Protein AF-A0A7S2Q5Z9-F1 (afdb_monomer_lite)

Radius of gyration: 39.36 Å; chains: 1; bounding box: 92×132×106 Å

Secondary structure (DSSP, 8-state):
-TT----PPPS-----S-TT--S--S---HHHHHHHHHHHS-TTHHHHHHHHHHHHB-TTT--B-HHHHHHHHHHHSSS-HHHHHHHHHHHH-B-----SPPPSSPPPHHHHHHHHHHHHHHHTT--GGGSPPPTTTTTTSSEEEEEEEEETTTEEEEEEEEEE--SGGGB-SSTT-PPPEEEEEEPPPEEPPGGGTTS----TT--EEPPEEEEEEEEEEEEESSTT-TTEEEEEEEEEEEEE-TTS-S-GGG--EEEEEEEE-TTS-EEEPBBPPPP----------SSB-EE--SEEEPTTT--EEEPTT-SS-EEETTTTEEE--HHHHEEEBPTTEEPPHHHHS--TTS-PPP-EEEHHHHHHHHHHHHHHTT----HHHHHHHHHHHH-TT-PPPEEEEEEEEE--TT-------SSHHHHHHHHHHTT--EEE-HHHHHHHHHHHHHHTTT---BTPPPPP--------THHHHHHHHHHS-TT-------SSSEEETTTTT---SSTTS-EEEEEEEEPBTT--EEEEEEEE-TTSEEE---B--BPPTTSHHHHHHTEEEHHHHHHHHHH-HHHHHHHHHTTTTTS---SSS-TTPPPPPEEEE---S-SHHHHHHHHHHH---EEEEEEEEE--SSS---EEEEEEPPPGGG--SS-EEEEEEPB---TTS---TT----------EEEEEEEEE--SS-TTSPPPTT--HHHHHHHHHHHTEEEEEEEEEEEESPPP---TTSTTS-TT--S----EEEEEEEEETT--TT-S-PPTTB-GGGBBB-TTSSBPPSEEPPPP-SSS-EEEEEEEEEEE-HHHHHHHT----S---HHHHHHHHHHHHHHHSS---EEEEEESSPPTTSTTSTT---EETTS-HHHHHHHHHHHHHHHHHHHHHHHHHHHHHHHHHHHH-TTS----THHHHHHHHHHHHHHHHHHHHHHHTTSS---------HHHHHHHHH-

Foldseek 3Di:
DLQDDDDDDDDDDDDPDDPAQPRKDPFAALVNQLVSCPVPDPPVVSVVSNVLQVVQADPVVNGGTPLLVQLVCLLQDDDALLVSLLSNCQRRFHDDQDDPADFPDHQDPVLVVSVVVVVVVVCVVPVPVPADDDPVLQLQAFKKKWKWFQDLPPGTDTAWMWTHRFQQNQEDQDQPDFDKDKTWTWGDWDFDDPVVPPDDPDDPRPGTGIDTFWIWIKGKHWYAPDPVALQWFKIKIFTFKTATDCVVDVDLQLGQMKMAMWGADPVSHIDFFFFDDDDDPPDDDDADDDRGDIQHGQFDADPPPRDTHGDPPCPFAGQDPVVRIGGHDRVRRMTMGDHGDGTDPSRRDDPPPDDDDRWKGFLLSLLLSQVSLCVLLVHPDFSLRSSQVSLCLQFSQNARKDWPWKKKKFDDPPDPPDDDDPDPVSVVVVCVVVVIDMDTPRVLQRVQQSVCSVQVSSASKHLDDRRDDDDDDDDDPPPVVVPVCLQPPPPDDLPPPDDPQKDFCVSSVHDDPQAQGKIKIKIWMAAGQNRDIDIDIWIAHNHRITGSDMGHSYDDCVDPSNVSRRMDTSSSSSSSCVVDCSNSVSSVVSHPPPPPDPDDDCPDQDDWDKDKDDDDDDPPVVVVVVVCVQFLQKKKKKWKWFDDPPDQTATQFMWIDPTQNPAAQDKDKDWTWGDADDPLDDDDPNNDPDVDDRGKTWIKIKHKFAQQDDPPPDDDPDDDLVRLLVVLQSNQKMKMKMWGFKMADTDQRDDPPPPPPDPDDPDRKTFMKMFMWMFRQLDAQPDPFDFPQAAGNRTGADPVRHGDGPDMFGGAIHRIGTGRHIDMDMDGRSVLVCQLRGDDDDDDDPVVVVVVVSVSSVSSNDADDFIQIFTDPDDPPDQGRVLVQTDTPNQDQLSVLVSVLSSLVSSLVVLVVVLVVLVVVVVVVVVVCPVPDDDPPPVSVVVSVVSVSSSVVSVVSSVVSVDDDGDDDDDDDPSVVVSVVVD

Sequence (983 aa):
RLAGVGEVAPPAVGRLCPPGASGEPPMLDATAFNSNIRNSLDESWGLLGFELYQAFRSPAEKRMSMCELFAALICGSRGTAGDKAEALFRIYATYMPPHGANHVLPVSHGAATVLDRLERGNAKAGSTLQQAPMPEEVKGMALYFRIFVMRPQVGKDLIGEVFVPSLAPLTQASLGQAKLDSYPIWAPKEELPPTFRSMRSVGHSGRMVRRLKGEVIMAIAWSPARGDEPGVGQLAITLDRICFDGKYFDSVSTLNPMVTVVTHDRNGDEEQIPRWHQPRMRGTGGGAVSGFIEFPETMWRDVVLGHLHARPGAVAHGWHEDERAWVWDRAVGQQYSADDFTMRREVCEIAKDTNAAPNAISLKACRVLAEGVLQRALHCVTSRQAALLADQAFSRAGAVPGILDAALVQRDPASAELGYFGDLGQLQRDAAAKGIPCVDVRHQLVVAHEHFVAQGRGSINLFAQAPRFEDSGAPSQSALSSFVTSCTGPGLAPHWEHAGGEMSLSALQIKDPCPGKRKVLWIRFVRAGDGQRRNAVYNVDENGAFPLERLVLDMESDMIAGKTHMWLTKEEFVNCVLASPLLSESLRQTTVYDMHIPDGDLSHSPPILLDVAVADPTQEQADDDLMDMVNVRQTVVFEVYDHSHNTQTPYLGECFLPPFDQLAPTPKTFALELRGVTDRSRPDKFHKPENVDIVGNLFIEASWLFPLLDDEEGEPDNASLQERAVKEALKHTGTLKLSILRAEGLRAGDTLRDSIRDEISSAARSDPFVCVYVRNEAFHDSSKARPSGIGKGGWRVDATGQHSVVHKTPIGQGRDPVWNDAFKLELQTGGFEKRSKQRRGLHITRSAVAKHRNQALLDMVREHGELHVSFGGEPAGHPGERHRVSVYMSDSIFVFREKLKEACLDEARLEKAALQQREASLSRRSRFNDRGERIDEASGDDETMAMRTRLAQYEALAQSLSHRYIVMVFVPSKDLRDLHRAG

pLDDT: mean 72.23, std 18.79, range [23.23, 97.31]

Organism: NCBI:txid1333877

Structure (mmCIF, N/CA/C/O backbone):
data_AF-A0A7S2Q5Z9-F1
#
_entry.id   AF-A0A7S2Q5Z9-F1
#
loop_
_atom_site.group_PDB
_atom_site.id
_atom_site.type_symbol
_atom_site.label_atom_id
_atom_site.label_alt_id
_atom_site.label_comp_id
_atom_site.label_asym_id
_atom_site.label_entity_id
_atom_site.label_seq_id
_atom_site.pdbx_PDB_ins_code
_atom_site.Cartn_x
_atom_site.Cartn_y
_atom_site.Cartn_z
_atom_site.occupancy
_atom_site.B_iso_or_equiv
_atom_site.auth_seq_id
_atom_site.auth_comp_id
_atom_site.auth_asym_id
_atom_site.auth_atom_id
_atom_site.pdbx_PDB_model_num
ATOM 1 N N . ARG A 1 1 ? 5.205 -23.962 -25.032 1.00 28.52 1 ARG A N 1
ATOM 2 C CA . ARG A 1 1 ? 4.816 -25.154 -25.832 1.00 28.52 1 ARG A CA 1
ATOM 3 C C . ARG A 1 1 ? 3.438 -25.710 -25.451 1.00 28.52 1 ARG A C 1
ATOM 5 O O . ARG A 1 1 ? 2.804 -26.262 -26.327 1.00 28.52 1 ARG A O 1
ATOM 12 N N . LEU A 1 2 ? 2.927 -25.472 -24.235 1.00 25.19 2 LEU A N 1
ATOM 13 C CA . LEU A 1 2 ? 1.561 -25.846 -23.812 1.00 25.19 2 LEU A CA 1
ATOM 14 C C . LEU A 1 2 ? 0.412 -24.968 -24.370 1.00 25.19 2 LEU A C 1
ATOM 16 O O . LEU A 1 2 ? -0.743 -25.250 -24.097 1.00 25.19 2 LEU A O 1
ATOM 20 N N . ALA A 1 3 ? 0.703 -23.912 -25.140 1.00 27.64 3 ALA A N 1
ATOM 21 C CA . ALA A 1 3 ? -0.284 -22.909 -25.572 1.00 27.64 3 ALA A CA 1
ATOM 22 C C . ALA A 1 3 ? -0.599 -22.937 -27.082 1.00 27.64 3 ALA A C 1
ATOM 24 O O . ALA A 1 3 ? -1.026 -21.932 -27.637 1.00 27.64 3 ALA A O 1
ATOM 25 N N . GLY A 1 4 ? -0.333 -24.044 -27.779 1.00 34.16 4 GLY A N 1
ATOM 26 C CA . GLY A 1 4 ? -0.445 -24.068 -29.238 1.00 34.16 4 GLY A CA 1
ATOM 27 C C . GLY A 1 4 ? -0.885 -25.404 -29.801 1.00 34.16 4 GLY A C 1
ATOM 28 O O . GLY A 1 4 ? -0.054 -26.113 -30.351 1.00 34.16 4 GLY A O 1
ATOM 29 N N . VAL A 1 5 ? -2.179 -25.710 -29.714 1.00 30.06 5 VAL A N 1
ATOM 30 C CA . VAL A 1 5 ? -2.888 -26.524 -30.713 1.00 30.06 5 VAL A CA 1
ATOM 31 C C . VAL A 1 5 ? -4.294 -25.936 -30.833 1.00 30.06 5 VAL A C 1
ATOM 33 O O . VAL A 1 5 ? -4.987 -25.785 -29.831 1.00 30.06 5 VAL A O 1
ATOM 36 N N . GLY A 1 6 ? -4.643 -25.485 -32.036 1.00 32.34 6 GLY A N 1
ATOM 37 C CA . GLY A 1 6 ? -5.840 -24.697 -32.296 1.00 32.34 6 GLY A CA 1
ATOM 38 C C . GLY A 1 6 ? -7.117 -25.516 -32.434 1.00 32.34 6 GLY A C 1
ATOM 39 O O . GLY A 1 6 ? -7.091 -26.644 -32.910 1.00 32.34 6 GLY A O 1
ATOM 40 N N . GLU A 1 7 ? -8.230 -24.866 -32.110 1.00 26.05 7 GLU A N 1
ATOM 41 C CA . GLU A 1 7 ? -9.525 -25.064 -32.752 1.00 26.05 7 GLU A CA 1
ATOM 42 C C . GLU A 1 7 ? -10.312 -23.744 -32.689 1.00 26.05 7 GLU A C 1
ATOM 44 O O . GLU A 1 7 ? -10.076 -22.890 -31.835 1.00 26.05 7 GLU A O 1
ATOM 49 N N . VAL A 1 8 ? -11.163 -23.546 -33.692 1.00 28.89 8 VAL A N 1
ATOM 50 C CA . VAL A 1 8 ? -11.864 -22.308 -34.057 1.00 28.89 8 VAL A CA 1
ATOM 51 C C . VAL A 1 8 ? -12.568 -21.657 -32.857 1.00 28.89 8 VAL A C 1
ATOM 53 O O . VAL A 1 8 ? -13.394 -22.282 -32.199 1.00 28.89 8 VAL A O 1
ATOM 56 N N . ALA A 1 9 ? -12.266 -20.380 -32.596 1.00 23.66 9 ALA A N 1
ATOM 57 C CA . ALA A 1 9 ? -12.847 -19.608 -31.498 1.00 23.66 9 ALA A CA 1
ATOM 58 C C . ALA A 1 9 ? -14.376 -19.428 -31.657 1.00 23.66 9 ALA A C 1
ATOM 60 O O . ALA A 1 9 ? -14.806 -18.844 -32.658 1.00 23.66 9 ALA A O 1
ATOM 61 N N . PRO A 1 10 ? -15.208 -19.849 -30.682 1.00 23.23 10 PRO A N 1
ATOM 62 C CA . PRO A 1 10 ? -16.587 -19.386 -30.576 1.00 23.23 10 PRO A CA 1
ATOM 63 C C . PRO A 1 10 ? -16.622 -17.968 -29.963 1.00 23.23 10 PRO A C 1
ATOM 65 O O . PRO A 1 10 ? -15.638 -17.528 -29.356 1.00 23.23 10 PRO A O 1
ATOM 68 N N . PRO A 1 11 ? -17.719 -17.206 -30.144 1.00 23.66 11 PRO A N 1
ATOM 69 C CA . PRO A 1 11 ? -17.771 -15.804 -29.755 1.00 23.66 11 PRO A CA 1
ATOM 70 C C . PRO A 1 11 ? -17.705 -15.639 -28.232 1.00 23.66 11 PRO A C 1
ATOM 72 O O . PRO A 1 11 ? -18.223 -16.452 -27.473 1.00 23.66 11 PRO A O 1
ATOM 75 N N . ALA A 1 12 ? -17.041 -14.557 -27.827 1.00 32.06 12 ALA A N 1
ATOM 76 C CA . ALA A 1 12 ? -16.763 -14.110 -26.467 1.00 32.06 12 ALA A CA 1
ATOM 77 C C . ALA A 1 12 ? -17.825 -14.480 -25.409 1.00 32.06 12 ALA A C 1
ATOM 79 O O . ALA A 1 12 ? -18.868 -13.837 -25.310 1.00 32.06 12 ALA A O 1
ATOM 80 N N . VAL A 1 13 ? -17.482 -15.431 -24.536 1.00 23.97 13 VAL A N 1
ATOM 81 C CA . VAL A 1 13 ? -18.137 -15.649 -23.239 1.00 23.97 13 VAL A CA 1
ATOM 82 C C . VAL A 1 13 ? -17.138 -15.265 -22.140 1.00 23.97 13 VAL A C 1
ATOM 84 O O . VAL A 1 13 ? -16.033 -15.794 -22.091 1.00 23.97 13 VAL A O 1
ATOM 87 N N . GLY A 1 14 ? -17.518 -14.271 -21.327 1.00 28.53 14 GLY A N 1
ATOM 88 C CA . GLY A 1 14 ? -16.945 -13.865 -20.032 1.00 28.53 14 GLY A CA 1
ATOM 89 C C . GLY A 1 14 ? -15.430 -13.993 -19.818 1.00 28.53 14 GLY A C 1
ATOM 90 O O . GLY A 1 14 ? -14.945 -15.030 -19.380 1.00 28.53 14 GLY A O 1
ATOM 91 N N . ARG A 1 15 ? -14.675 -12.898 -20.001 1.00 32.47 15 ARG A N 1
ATOM 92 C CA . ARG A 1 15 ? -13.259 -12.806 -19.584 1.00 32.47 15 ARG A CA 1
ATOM 93 C C . ARG A 1 15 ? -13.133 -13.021 -18.063 1.00 32.47 15 ARG A C 1
ATOM 95 O O . ARG A 1 15 ? -13.439 -12.120 -17.290 1.00 32.47 15 ARG A O 1
ATOM 102 N N . LEU A 1 16 ? -12.661 -14.201 -17.654 1.00 43.28 16 LEU A N 1
ATOM 103 C CA . LEU A 1 16 ? -12.461 -14.633 -16.256 1.00 43.28 16 LEU A CA 1
ATOM 104 C C . LEU A 1 16 ? -11.075 -14.284 -15.669 1.00 43.28 16 LEU A C 1
ATOM 106 O O . LEU A 1 16 ? -10.740 -14.728 -14.567 1.00 43.28 16 LEU A O 1
ATOM 110 N N . CYS A 1 17 ? -10.295 -13.460 -16.371 1.00 44.91 17 CYS A N 1
ATOM 111 C CA . CYS A 1 17 ? -8.998 -12.947 -15.929 1.00 44.91 17 CYS A CA 1
ATOM 112 C C . CYS A 1 17 ? -9.033 -11.415 -15.849 1.00 44.91 17 CYS A C 1
ATOM 114 O O . CYS A 1 17 ? -9.740 -10.788 -16.650 1.00 44.91 17 CYS A O 1
ATOM 116 N N . PRO A 1 18 ? -8.240 -10.782 -14.960 1.00 44.78 18 PRO A N 1
ATOM 117 C CA . PRO A 1 18 ? -7.983 -9.351 -15.052 1.00 44.78 18 PRO A CA 1
ATOM 118 C C . PRO A 1 18 ? -7.564 -8.995 -16.490 1.00 44.78 18 PRO A C 1
ATOM 120 O O . PRO A 1 18 ? -6.863 -9.786 -17.131 1.00 44.78 18 PRO A O 1
ATOM 123 N N . PRO A 1 19 ? -7.988 -7.839 -17.032 1.00 38.50 19 PRO A N 1
ATOM 124 C CA . PRO A 1 19 ? -7.606 -7.445 -18.382 1.00 38.50 19 PRO A CA 1
ATOM 125 C C . PRO A 1 19 ? -6.076 -7.469 -18.524 1.00 38.50 19 PRO A C 1
ATOM 127 O O . PRO A 1 19 ? -5.386 -6.747 -17.809 1.00 38.50 19 PRO A O 1
ATOM 130 N N . GLY A 1 20 ? -5.566 -8.314 -19.427 1.00 46.25 20 GLY A N 1
ATOM 131 C CA . GLY A 1 20 ? -4.135 -8.424 -19.737 1.00 46.25 20 GLY A CA 1
ATOM 132 C C . GLY A 1 20 ? -3.466 -9.773 -19.447 1.00 46.25 20 GLY A C 1
ATOM 133 O O . GLY A 1 20 ? -2.365 -9.980 -19.943 1.00 46.25 20 GLY A O 1
ATOM 134 N N . ALA A 1 21 ? -4.099 -10.711 -18.726 1.00 51.12 21 ALA A N 1
ATOM 135 C CA . ALA A 1 21 ? -3.534 -12.058 -18.576 1.00 51.12 21 ALA A CA 1
ATOM 136 C C . ALA A 1 21 ? -3.532 -12.776 -19.938 1.00 51.12 21 ALA A C 1
ATOM 138 O O . ALA A 1 21 ? -4.584 -13.137 -20.471 1.00 51.12 21 ALA A O 1
ATOM 139 N N . SER A 1 22 ? -2.353 -12.936 -20.536 1.00 50.84 22 SER A N 1
ATOM 140 C CA . SER A 1 22 ? -2.188 -13.640 -21.806 1.00 50.84 22 SER A CA 1
ATOM 141 C C . SER A 1 22 ? -1.885 -15.117 -21.540 1.00 50.84 22 SER A C 1
ATOM 143 O O . SER A 1 22 ? -1.004 -15.454 -20.755 1.00 50.84 22 SER A O 1
ATOM 145 N N . GLY A 1 23 ? -2.636 -16.016 -22.180 1.00 55.88 23 GLY A N 1
ATOM 146 C CA . GLY A 1 23 ? -2.358 -17.456 -22.146 1.00 55.88 23 GLY A CA 1
ATOM 147 C C . GLY A 1 23 ? -3.020 -18.271 -21.028 1.00 55.88 23 GLY A C 1
ATOM 148 O O . GLY A 1 23 ? -2.708 -19.456 -20.923 1.00 55.88 23 GLY A O 1
ATOM 149 N N . GLU A 1 24 ? -3.935 -17.708 -20.226 1.00 64.69 24 GLU A N 1
ATOM 150 C CA . GLU A 1 24 ? -4.758 -18.527 -19.321 1.00 64.69 24 GLU A CA 1
ATOM 151 C C . GLU A 1 24 ? -5.838 -19.279 -20.128 1.00 64.69 24 GLU A C 1
ATOM 153 O O . GLU A 1 24 ? -6.637 -18.644 -20.823 1.00 64.69 24 GLU A O 1
ATOM 158 N N . PRO A 1 25 ? -5.886 -20.622 -20.068 1.00 64.94 25 PRO A N 1
ATOM 159 C CA . PRO A 1 25 ? -6.957 -21.382 -20.699 1.00 64.94 25 PRO A CA 1
ATOM 160 C C . PRO A 1 25 ? -8.311 -21.065 -20.029 1.00 64.94 25 PRO A C 1
ATOM 162 O O . PRO A 1 25 ? -8.399 -21.085 -18.798 1.00 64.94 25 PRO A O 1
ATOM 165 N N . PRO A 1 26 ? -9.383 -20.802 -20.807 1.00 57.88 26 PRO A N 1
ATOM 166 C CA . PRO A 1 26 ? -10.685 -20.385 -20.272 1.00 57.88 26 PRO A CA 1
ATOM 167 C C . PRO A 1 26 ? -11.321 -21.443 -19.359 1.00 57.88 26 PRO A C 1
ATOM 169 O O . PRO A 1 26 ? -11.967 -21.106 -18.369 1.00 57.88 26 PRO A O 1
ATOM 172 N N . MET A 1 27 ? -11.073 -22.723 -19.642 1.00 65.44 27 MET A N 1
ATOM 173 C CA . MET A 1 27 ? -11.331 -23.829 -18.729 1.00 65.44 27 MET A CA 1
ATOM 174 C C . MET A 1 27 ? -10.148 -24.791 -18.749 1.00 65.44 27 MET A C 1
ATOM 176 O O . MET A 1 27 ? -9.744 -25.272 -19.805 1.00 65.44 27 MET A O 1
ATOM 180 N N . LEU A 1 28 ? -9.607 -25.071 -17.567 1.00 75.88 28 LEU A N 1
ATOM 181 C CA . LEU A 1 28 ? -8.616 -26.114 -17.352 1.00 75.88 28 LEU A CA 1
ATOM 182 C C . LEU A 1 28 ? -9.190 -27.080 -16.323 1.00 75.88 28 LEU A C 1
ATOM 184 O O . LEU A 1 28 ? -9.139 -26.814 -15.120 1.00 75.88 28 LEU A O 1
ATOM 188 N N . ASP A 1 29 ? -9.799 -28.151 -16.822 1.00 82.38 29 ASP A N 1
ATOM 189 C CA . ASP A 1 29 ? -10.318 -29.235 -15.998 1.00 82.38 29 ASP A CA 1
ATOM 190 C C . ASP A 1 29 ? -9.225 -30.270 -15.671 1.00 82.38 29 ASP A C 1
ATOM 192 O O . ASP A 1 29 ? -8.096 -30.213 -16.175 1.00 82.38 29 ASP A O 1
ATOM 196 N N . ALA A 1 30 ? -9.562 -31.226 -14.802 1.00 81.75 30 ALA A N 1
ATOM 197 C CA . ALA A 1 30 ? -8.621 -32.243 -14.343 1.00 81.75 30 ALA A CA 1
ATOM 198 C C . ALA A 1 30 ? -8.070 -33.083 -15.503 1.00 81.75 30 ALA A C 1
ATOM 200 O O . ALA A 1 30 ? -6.893 -33.442 -15.507 1.00 81.75 30 ALA A O 1
ATOM 201 N N . THR A 1 31 ? -8.907 -33.407 -16.487 1.00 81.88 31 THR A N 1
ATOM 202 C CA . THR A 1 31 ? -8.545 -34.286 -17.602 1.00 81.88 31 THR A CA 1
ATOM 203 C C . THR A 1 31 ? -7.613 -33.567 -18.569 1.00 81.88 31 THR A C 1
ATOM 205 O O . THR A 1 31 ? -6.577 -34.118 -18.947 1.00 81.88 31 THR A O 1
ATOM 208 N N . ALA A 1 32 ? -7.939 -32.324 -18.921 1.00 81.94 32 ALA A N 1
ATOM 209 C CA . ALA A 1 32 ? -7.149 -31.462 -19.784 1.00 81.94 32 ALA A CA 1
ATOM 210 C C . ALA A 1 32 ? -5.783 -31.155 -19.158 1.00 81.94 32 ALA A C 1
ATOM 212 O O . ALA A 1 32 ? -4.760 -31.286 -19.831 1.00 81.94 32 ALA A O 1
ATOM 213 N N . PHE A 1 33 ? -5.737 -30.820 -17.864 1.00 83.19 33 PHE A N 1
ATOM 214 C CA . PHE A 1 33 ? -4.478 -30.571 -17.159 1.00 83.19 33 PHE A CA 1
ATOM 215 C C . PHE A 1 33 ? -3.581 -31.813 -17.125 1.00 83.19 33 PHE A C 1
ATOM 217 O O . PHE A 1 33 ? -2.425 -31.754 -17.546 1.00 83.19 33 PHE A O 1
ATOM 224 N N . ASN A 1 34 ? -4.126 -32.959 -16.702 1.00 81.44 34 ASN A N 1
ATOM 225 C CA . ASN A 1 34 ? -3.356 -34.199 -16.596 1.00 81.44 34 ASN A CA 1
ATOM 226 C C . ASN A 1 34 ? -2.885 -34.720 -17.957 1.00 81.44 34 ASN A C 1
ATOM 228 O O . ASN A 1 34 ? -1.754 -35.190 -18.072 1.00 81.44 34 ASN A O 1
ATOM 232 N N . SER A 1 35 ? -3.716 -34.610 -18.995 1.00 81.19 35 SER A N 1
ATOM 233 C CA . SER A 1 35 ? -3.330 -35.004 -20.355 1.00 81.19 35 SER A CA 1
ATOM 234 C C . SER A 1 35 ? -2.183 -34.135 -20.869 1.00 81.19 35 SER A C 1
ATOM 236 O O . SER A 1 35 ? -1.204 -34.649 -21.403 1.00 81.19 35 SER A O 1
ATOM 238 N N . ASN A 1 36 ? -2.253 -32.822 -20.643 1.00 80.88 36 ASN A N 1
ATOM 239 C CA . ASN A 1 36 ? -1.208 -31.888 -21.050 1.00 80.88 36 ASN A CA 1
ATOM 240 C C . ASN A 1 36 ? 0.114 -32.101 -20.302 1.00 80.88 36 ASN A C 1
ATOM 242 O O . ASN A 1 36 ? 1.173 -32.044 -20.932 1.00 80.88 36 ASN A O 1
ATOM 246 N N . ILE A 1 37 ? 0.060 -32.385 -18.995 1.00 82.25 37 ILE A N 1
ATOM 247 C CA . ILE A 1 37 ? 1.240 -32.753 -18.206 1.00 82.25 37 ILE A CA 1
ATOM 248 C C . ILE A 1 37 ? 1.868 -34.034 -18.752 1.00 82.25 37 ILE A C 1
ATOM 250 O O . ILE A 1 37 ? 3.047 -34.016 -19.083 1.00 82.25 37 ILE A O 1
ATOM 254 N N . ARG A 1 38 ? 1.089 -35.108 -18.926 1.00 78.56 38 ARG A N 1
ATOM 255 C CA . ARG A 1 38 ? 1.602 -36.398 -19.424 1.00 78.56 38 ARG A CA 1
ATOM 256 C C . ARG A 1 38 ? 2.197 -36.308 -20.828 1.00 78.56 38 ARG A C 1
ATOM 258 O O . ARG A 1 38 ? 3.141 -37.021 -21.134 1.00 78.56 38 ARG A O 1
ATOM 265 N N . ASN A 1 39 ? 1.648 -35.440 -21.676 1.00 79.62 39 ASN A N 1
ATOM 266 C CA . ASN A 1 39 ? 2.121 -35.267 -23.049 1.00 79.62 39 ASN A CA 1
ATOM 267 C C . ASN A 1 39 ? 3.364 -34.369 -23.155 1.00 79.62 39 ASN A C 1
ATOM 269 O O . ASN A 1 39 ? 4.075 -34.431 -24.158 1.00 79.62 39 ASN A O 1
ATOM 273 N N . SER A 1 40 ? 3.599 -33.494 -22.171 1.00 78.00 40 SER A N 1
ATOM 274 C CA . SER A 1 40 ? 4.636 -32.451 -22.250 1.00 78.00 40 SER A CA 1
ATOM 275 C C . SER A 1 40 ? 5.790 -32.643 -21.269 1.00 78.00 40 SER A C 1
ATOM 277 O O . SER A 1 40 ? 6.861 -32.075 -21.486 1.00 78.00 40 SER A O 1
ATOM 279 N N . LEU A 1 41 ? 5.564 -33.387 -20.189 1.00 78.81 41 LEU A N 1
ATOM 280 C CA . LEU A 1 41 ? 6.509 -33.687 -19.117 1.00 78.81 41 LEU A CA 1
ATOM 281 C C . LEU A 1 41 ? 6.677 -35.210 -19.007 1.00 78.81 41 LEU A C 1
ATOM 283 O O . LEU A 1 41 ? 5.960 -35.969 -19.655 1.00 78.81 41 LEU A O 1
ATOM 287 N N . ASP A 1 42 ? 7.659 -35.664 -18.232 1.00 76.75 42 ASP A N 1
ATOM 288 C CA . ASP A 1 42 ? 7.917 -37.097 -18.063 1.00 76.75 42 ASP A CA 1
ATOM 289 C C . ASP A 1 42 ? 6.778 -37.836 -17.317 1.00 76.75 42 ASP A C 1
ATOM 291 O O . ASP A 1 42 ? 5.904 -37.224 -16.695 1.00 76.75 42 ASP A O 1
ATOM 295 N N . GLU A 1 43 ? 6.789 -39.175 -17.364 1.00 69.75 43 GLU A N 1
ATOM 296 C CA . GLU A 1 43 ? 5.762 -40.018 -16.726 1.00 69.75 43 GLU A CA 1
ATOM 297 C C . GLU A 1 43 ? 5.637 -39.802 -15.207 1.00 69.75 43 GLU A C 1
ATOM 299 O O . GLU A 1 43 ? 4.555 -40.020 -14.655 1.00 69.75 43 GLU A O 1
ATOM 304 N N . SER A 1 44 ? 6.688 -39.327 -14.526 1.00 73.31 44 SER A N 1
ATOM 305 C CA . SER A 1 44 ? 6.661 -39.099 -13.074 1.00 73.31 44 SER A CA 1
ATOM 306 C C . SER A 1 44 ? 5.729 -37.943 -12.687 1.00 73.31 44 SER A C 1
ATOM 308 O O . SER A 1 44 ? 5.052 -38.004 -11.657 1.00 73.31 44 SER A O 1
ATOM 310 N N . TRP A 1 45 ? 5.570 -36.948 -13.567 1.00 76.06 45 TRP A N 1
ATOM 311 C CA . TRP A 1 45 ? 4.599 -35.865 -13.383 1.00 76.06 45 TRP A CA 1
ATOM 312 C C . TRP A 1 45 ? 3.150 -36.320 -13.564 1.00 76.06 45 TRP A C 1
ATOM 314 O O . TRP A 1 45 ? 2.234 -35.662 -13.071 1.00 76.06 45 TRP A O 1
ATOM 324 N N . GLY A 1 46 ? 2.911 -37.450 -14.235 1.00 68.62 46 GLY A N 1
ATOM 325 C CA . GLY A 1 46 ? 1.568 -37.982 -14.464 1.00 68.62 46 GLY A CA 1
ATOM 326 C C . GLY A 1 46 ? 0.838 -38.427 -13.190 1.00 68.62 46 GLY A C 1
ATOM 327 O O . GLY A 1 46 ? -0.395 -38.471 -13.204 1.00 68.62 46 GLY A O 1
ATOM 328 N N . LEU A 1 47 ? 1.580 -38.745 -12.120 1.00 69.12 47 LEU A N 1
ATOM 329 C CA . LEU A 1 47 ? 1.053 -39.068 -10.786 1.00 69.12 47 LEU A CA 1
ATOM 330 C C . LEU A 1 47 ? 0.818 -37.794 -9.956 1.00 69.12 47 LEU A C 1
ATOM 332 O O . LEU A 1 47 ? -0.252 -37.626 -9.376 1.00 69.12 47 LEU A O 1
ATOM 336 N N . LEU A 1 48 ? 1.770 -36.856 -9.994 1.00 76.94 48 LEU A N 1
ATOM 337 C CA . LEU A 1 48 ? 1.698 -35.566 -9.292 1.00 76.94 48 LEU A CA 1
ATOM 338 C C . LEU A 1 48 ? 0.663 -34.603 -9.893 1.00 76.94 48 LEU A C 1
ATOM 340 O O . LEU A 1 48 ? 0.137 -33.739 -9.196 1.00 76.94 48 LEU A O 1
ATOM 344 N N . GLY A 1 49 ? 0.345 -34.737 -11.182 1.00 79.06 49 GLY A N 1
ATOM 345 C CA . GLY A 1 49 ? -0.595 -33.858 -11.878 1.00 79.06 49 GLY A CA 1
ATOM 346 C C . GLY A 1 49 ? -1.994 -33.856 -11.258 1.00 79.06 49 GLY A C 1
ATOM 347 O O . GLY A 1 49 ? -2.641 -32.809 -11.200 1.00 79.06 49 GLY A O 1
ATOM 348 N N . PHE A 1 50 ? -2.450 -34.996 -10.729 1.00 79.00 50 PHE A N 1
ATOM 349 C CA . PHE A 1 50 ? -3.742 -35.070 -10.051 1.00 79.00 50 PHE A CA 1
ATOM 350 C C . PHE A 1 50 ? -3.708 -34.351 -8.702 1.00 79.00 50 PHE A C 1
ATOM 352 O O . PHE A 1 50 ? -4.615 -33.576 -8.412 1.00 79.00 50 PHE A O 1
ATOM 359 N N . GLU A 1 51 ? -2.656 -34.553 -7.909 1.00 81.25 51 GLU A N 1
ATOM 360 C CA . GLU A 1 51 ? -2.474 -33.877 -6.619 1.00 81.25 51 GLU A CA 1
ATOM 361 C C . GLU A 1 51 ? -2.360 -32.358 -6.795 1.00 81.25 51 GLU A C 1
ATOM 363 O O . GLU A 1 51 ? -3.060 -31.603 -6.120 1.00 81.25 51 GLU A O 1
ATOM 368 N N . LEU A 1 52 ? -1.569 -31.908 -7.775 1.00 81.56 52 LEU A N 1
ATOM 369 C CA . LEU A 1 52 ? -1.445 -30.495 -8.136 1.00 81.56 52 LEU A CA 1
ATOM 370 C C . LEU A 1 52 ? -2.789 -29.902 -8.560 1.00 81.56 52 LEU A C 1
ATOM 372 O O . LEU A 1 52 ? -3.161 -28.826 -8.097 1.00 81.56 52 LEU A O 1
ATOM 376 N N . TYR A 1 53 ? -3.550 -30.610 -9.396 1.00 83.69 53 TYR A N 1
ATOM 377 C CA . TYR A 1 53 ? -4.879 -30.147 -9.780 1.00 83.69 53 TYR A CA 1
ATOM 378 C C . TYR A 1 53 ? -5.803 -30.017 -8.566 1.00 83.69 53 TYR A C 1
ATOM 380 O O . TYR A 1 53 ? -6.494 -29.013 -8.423 1.00 83.69 53 TYR A O 1
ATOM 388 N N . GLN A 1 54 ? -5.819 -31.008 -7.672 1.00 80.94 54 GLN A N 1
ATOM 389 C CA . GLN A 1 54 ? -6.664 -30.973 -6.477 1.00 80.94 54 GLN A CA 1
ATOM 390 C C . GLN A 1 54 ? -6.273 -29.847 -5.515 1.00 80.94 54 GLN A C 1
ATOM 392 O O . GLN A 1 54 ? -7.160 -29.236 -4.923 1.00 80.94 54 GLN A O 1
ATOM 397 N N . ALA A 1 55 ? -4.979 -29.542 -5.395 1.00 78.19 55 ALA A N 1
ATOM 398 C CA . ALA A 1 55 ? -4.481 -28.464 -4.545 1.00 78.19 55 ALA A CA 1
ATOM 399 C C . ALA A 1 55 ? -4.821 -27.064 -5.088 1.00 78.19 55 ALA A C 1
ATOM 401 O O . ALA A 1 55 ? -5.095 -26.155 -4.310 1.00 78.19 55 ALA A O 1
ATOM 402 N N . PHE A 1 56 ? -4.827 -26.888 -6.415 1.00 79.31 56 PHE A N 1
ATOM 403 C CA . PHE A 1 56 ? -5.010 -25.583 -7.065 1.00 79.31 56 PHE A CA 1
ATOM 404 C C . PHE A 1 56 ? -6.376 -25.389 -7.739 1.00 79.31 56 PHE A C 1
ATOM 406 O O . PHE A 1 56 ? -6.626 -24.341 -8.345 1.00 79.31 56 PHE A O 1
ATOM 413 N N . ARG A 1 57 ? -7.280 -26.373 -7.666 1.00 80.38 57 ARG A N 1
ATOM 414 C CA . ARG A 1 57 ? -8.645 -26.204 -8.174 1.00 80.38 57 ARG A CA 1
ATOM 415 C C . ARG A 1 57 ? -9.402 -25.198 -7.312 1.00 80.38 57 ARG A C 1
ATOM 417 O O . ARG A 1 57 ? -9.425 -25.291 -6.088 1.00 80.38 57 ARG A O 1
ATOM 424 N N . SER A 1 58 ? -10.117 -24.291 -7.962 1.00 68.25 58 SER A N 1
ATOM 425 C CA . SER A 1 58 ? -11.134 -23.485 -7.297 1.00 68.25 58 SER A CA 1
ATOM 426 C C . SER A 1 58 ? -12.314 -24.384 -6.910 1.00 68.25 58 SER A C 1
ATOM 428 O O . SER A 1 58 ? -12.898 -25.019 -7.795 1.00 68.25 58 SER A O 1
ATOM 430 N N . PRO A 1 59 ? -12.724 -24.434 -5.629 1.00 62.59 59 PRO A N 1
ATOM 431 C CA . PRO A 1 59 ? -13.912 -25.185 -5.222 1.00 62.59 59 PRO A CA 1
ATOM 432 C C . PRO A 1 59 ? -15.201 -24.656 -5.868 1.00 62.59 59 PRO A C 1
ATOM 434 O O . PRO A 1 59 ? -16.095 -25.439 -6.181 1.00 62.59 59 PRO A O 1
ATOM 437 N N . ALA A 1 60 ? -15.276 -23.339 -6.098 1.00 60.84 60 ALA A N 1
ATOM 438 C CA . ALA A 1 60 ? -16.439 -22.675 -6.683 1.00 60.84 60 ALA A CA 1
ATOM 439 C C . ALA A 1 60 ? -16.521 -22.883 -8.203 1.00 60.84 60 ALA A C 1
ATOM 441 O O . ALA A 1 60 ? -17.571 -23.247 -8.724 1.00 60.84 60 ALA A O 1
ATOM 442 N N . GLU A 1 61 ? -15.409 -22.686 -8.916 1.00 62.09 61 GLU A N 1
ATOM 443 C CA . GLU A 1 61 ? -15.394 -22.742 -10.387 1.00 62.09 61 GLU A CA 1
ATOM 444 C C . GLU A 1 61 ? -15.076 -24.132 -10.937 1.00 62.09 61 GLU A C 1
ATOM 446 O O . GLU A 1 61 ? -15.171 -24.354 -12.142 1.00 62.09 61 GLU A O 1
ATOM 451 N N . LYS A 1 62 ? -14.661 -25.063 -10.068 1.00 71.06 62 LYS A N 1
ATOM 452 C CA . LYS A 1 62 ? -14.234 -26.427 -10.418 1.00 71.06 62 LYS A CA 1
ATOM 453 C C . LYS A 1 62 ? -13.139 -26.482 -11.497 1.00 71.06 62 LYS A C 1
ATOM 455 O O . LYS A 1 62 ? -12.973 -27.518 -12.135 1.00 71.06 62 LYS A O 1
ATOM 460 N N . ARG A 1 63 ? -12.369 -25.400 -11.662 1.00 77.25 63 ARG A N 1
ATOM 461 C CA . ARG A 1 63 ? -11.239 -25.273 -12.599 1.00 77.25 63 ARG A CA 1
ATOM 462 C C . ARG A 1 63 ? -9.960 -24.876 -11.872 1.00 77.25 63 ARG A C 1
ATOM 464 O O . ARG A 1 63 ? -10.021 -24.301 -10.785 1.00 77.25 63 ARG A O 1
ATOM 471 N N . MET A 1 64 ? -8.818 -25.116 -12.502 1.00 79.75 64 MET A N 1
ATOM 472 C CA . MET A 1 64 ? -7.507 -24.668 -12.026 1.00 79.75 64 MET A CA 1
ATOM 473 C C . MET A 1 64 ? -7.045 -23.410 -12.782 1.00 79.75 64 MET A C 1
ATOM 475 O O . MET A 1 64 ? -7.227 -23.322 -13.996 1.00 79.75 64 MET A O 1
ATOM 479 N N . SER A 1 65 ? -6.430 -22.446 -12.084 1.00 79.50 65 SER A N 1
ATOM 480 C CA . SER A 1 65 ? -5.795 -21.280 -12.722 1.00 79.50 65 SER A CA 1
ATOM 481 C C . SER A 1 65 ? -4.284 -21.479 -12.844 1.00 79.50 65 SER A C 1
ATOM 483 O O . SER A 1 65 ? -3.590 -21.718 -11.854 1.00 79.50 65 SER A O 1
ATOM 485 N N . MET A 1 66 ? -3.759 -21.337 -14.064 1.00 82.06 66 MET A N 1
ATOM 486 C CA . MET A 1 66 ? -2.313 -21.405 -14.307 1.00 82.06 66 MET A CA 1
ATOM 487 C C . MET A 1 66 ? -1.572 -20.208 -13.710 1.00 82.06 66 MET A C 1
ATOM 489 O O . MET A 1 66 ? -0.449 -20.364 -13.238 1.00 82.06 66 MET A O 1
ATOM 493 N N . CYS A 1 67 ? -2.195 -19.027 -13.696 1.00 82.38 67 CYS A N 1
ATOM 494 C CA . CYS A 1 67 ? -1.618 -17.838 -13.079 1.00 82.38 67 CYS A CA 1
ATOM 495 C C . CYS A 1 67 ? -1.411 -18.043 -11.573 1.00 82.38 67 CYS A C 1
ATOM 497 O O . CYS A 1 67 ? -0.348 -17.699 -11.059 1.00 82.38 67 CYS A O 1
ATOM 499 N N . GLU A 1 68 ? -2.372 -18.673 -10.891 1.00 80.50 68 GLU A N 1
ATOM 500 C CA . GLU A 1 68 ? -2.273 -18.980 -9.460 1.00 80.50 68 GLU A CA 1
ATOM 501 C C . GLU A 1 68 ? -1.202 -20.037 -9.159 1.00 80.50 68 GLU A C 1
ATOM 503 O O . GLU A 1 68 ? -0.425 -19.885 -8.213 1.00 80.50 68 GLU A O 1
ATOM 508 N N . LEU A 1 69 ? -1.097 -21.072 -10.002 1.00 83.62 69 LEU A N 1
ATOM 509 C CA . LEU A 1 69 ? -0.022 -22.061 -9.902 1.00 83.62 69 LEU A CA 1
ATOM 510 C C . LEU A 1 69 ? 1.355 -21.396 -10.053 1.00 83.62 69 LEU A C 1
ATOM 512 O O . LEU A 1 69 ? 2.234 -21.597 -9.217 1.00 83.62 69 LEU A O 1
ATOM 516 N N . PHE A 1 70 ? 1.560 -20.593 -11.103 1.00 85.75 70 PHE A N 1
ATOM 517 C CA . PHE A 1 70 ? 2.851 -19.940 -11.334 1.00 85.75 70 PHE A CA 1
ATOM 518 C C . PHE A 1 70 ? 3.185 -18.916 -10.252 1.00 85.75 70 PHE A C 1
ATOM 520 O O . PHE A 1 70 ? 4.335 -18.864 -9.816 1.00 85.75 70 PHE A O 1
ATOM 527 N N . ALA A 1 71 ? 2.201 -18.153 -9.771 1.00 86.31 71 ALA A N 1
ATOM 528 C CA . ALA A 1 71 ? 2.395 -17.250 -8.645 1.00 86.31 71 ALA A CA 1
ATOM 529 C C . ALA A 1 71 ? 2.862 -18.020 -7.399 1.00 86.31 71 ALA A C 1
ATOM 531 O O . ALA A 1 71 ? 3.824 -17.602 -6.753 1.00 86.31 71 ALA A O 1
ATOM 532 N N . ALA A 1 72 ? 2.265 -19.184 -7.113 1.00 84.62 72 ALA A N 1
ATOM 533 C CA . ALA A 1 72 ? 2.690 -20.047 -6.012 1.00 84.62 72 ALA A CA 1
ATOM 534 C C . ALA A 1 72 ? 4.131 -20.537 -6.168 1.00 84.62 72 ALA A C 1
ATOM 536 O O . ALA A 1 72 ? 4.931 -20.408 -5.241 1.00 84.62 72 ALA A O 1
ATOM 537 N N . LEU A 1 73 ? 4.472 -21.048 -7.354 1.00 85.75 73 LEU A N 1
ATOM 538 C CA . LEU A 1 73 ? 5.816 -21.538 -7.656 1.00 85.75 73 LEU A CA 1
ATOM 539 C C . LEU A 1 73 ? 6.860 -20.424 -7.538 1.00 85.75 73 LEU A C 1
ATOM 541 O O . LEU A 1 73 ? 7.941 -20.651 -7.005 1.00 85.75 73 LEU A O 1
ATOM 545 N N . ILE A 1 74 ? 6.543 -19.207 -7.984 1.00 88.06 74 ILE A N 1
ATOM 546 C CA . ILE A 1 74 ? 7.440 -18.052 -7.865 1.00 88.06 74 ILE A CA 1
ATOM 547 C C . ILE A 1 74 ? 7.596 -17.618 -6.404 1.00 88.06 74 ILE A C 1
ATOM 549 O O . ILE A 1 74 ? 8.707 -17.303 -5.979 1.00 88.06 74 ILE A O 1
ATOM 553 N N . CYS A 1 75 ? 6.522 -17.643 -5.612 1.00 85.50 75 CYS A N 1
ATOM 554 C CA . CYS A 1 75 ? 6.609 -17.335 -4.185 1.00 85.50 75 CYS A CA 1
ATOM 555 C C . CYS A 1 75 ? 7.512 -18.337 -3.448 1.00 85.50 75 CYS A C 1
ATOM 557 O O . CYS A 1 75 ? 8.330 -17.911 -2.628 1.00 85.50 75 CYS A O 1
ATOM 559 N N . GLY A 1 76 ? 7.416 -19.631 -3.774 1.00 80.69 76 GLY A N 1
ATOM 560 C CA . GLY A 1 76 ? 8.231 -20.699 -3.180 1.00 80.69 76 GLY A CA 1
ATOM 561 C C . GLY A 1 76 ? 9.638 -20.866 -3.774 1.00 80.69 76 GLY A C 1
ATOM 562 O O . GLY A 1 76 ? 10.482 -21.521 -3.169 1.00 80.69 76 GLY A O 1
ATOM 563 N N . SER A 1 77 ? 9.936 -20.278 -4.937 1.00 81.75 77 SER A N 1
ATOM 564 C CA . SER A 1 77 ? 11.237 -20.453 -5.602 1.00 81.75 77 SER A CA 1
ATOM 565 C C . SER A 1 77 ? 12.365 -19.702 -4.894 1.00 81.75 77 SER A C 1
ATOM 567 O O . SER A 1 77 ? 12.142 -18.663 -4.279 1.00 81.75 77 SER A O 1
ATOM 569 N N . ARG A 1 78 ? 13.611 -20.183 -4.992 1.00 77.56 78 ARG A N 1
ATOM 570 C CA . ARG A 1 78 ? 14.781 -19.441 -4.487 1.00 77.56 78 ARG A CA 1
ATOM 571 C C . ARG A 1 78 ? 15.036 -18.191 -5.330 1.00 77.56 78 ARG A C 1
ATOM 573 O O . ARG A 1 78 ? 14.986 -18.249 -6.553 1.00 77.56 78 ARG A O 1
ATOM 580 N N . GLY A 1 79 ? 15.399 -17.087 -4.684 1.00 78.25 79 GLY A N 1
ATOM 581 C CA . GLY A 1 79 ? 15.770 -15.852 -5.376 1.00 78.25 79 GLY A CA 1
ATOM 582 C C . GLY A 1 79 ? 15.642 -14.623 -4.486 1.00 78.25 79 GLY A C 1
ATOM 583 O O . GLY A 1 79 ? 15.174 -14.711 -3.350 1.00 78.25 79 GLY A O 1
ATOM 584 N N . THR A 1 80 ? 16.054 -13.464 -5.002 1.00 84.06 80 THR A N 1
ATOM 585 C CA . THR A 1 80 ? 15.810 -12.192 -4.310 1.00 84.06 80 THR A CA 1
ATOM 586 C C . THR A 1 80 ? 14.357 -11.751 -4.495 1.00 84.06 80 THR A C 1
ATOM 588 O O . THR A 1 80 ? 13.705 -12.132 -5.468 1.00 84.06 80 THR A O 1
ATOM 591 N N . ALA A 1 81 ? 13.847 -10.900 -3.598 1.00 85.81 81 ALA A N 1
ATOM 592 C CA . ALA A 1 81 ? 12.505 -10.325 -3.741 1.00 85.81 81 ALA A CA 1
ATOM 593 C C . ALA A 1 81 ? 12.315 -9.613 -5.095 1.00 85.81 81 ALA A C 1
ATOM 595 O O . ALA A 1 81 ? 11.232 -9.671 -5.665 1.00 85.81 81 ALA A O 1
ATOM 596 N N . GLY 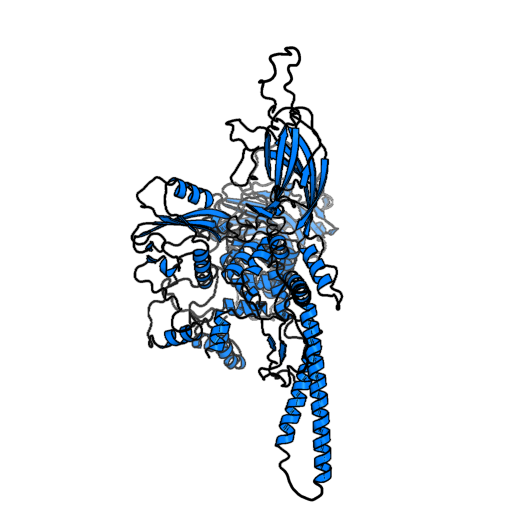A 1 82 ? 13.375 -9.000 -5.636 1.00 86.12 82 GLY A N 1
ATOM 597 C CA . GLY A 1 82 ? 13.342 -8.343 -6.943 1.00 86.12 82 GLY A CA 1
ATOM 598 C C . GLY A 1 82 ? 13.211 -9.321 -8.113 1.00 86.12 82 GLY A C 1
ATOM 599 O O . GLY A 1 82 ? 12.427 -9.068 -9.022 1.00 86.12 82 GLY A O 1
ATOM 600 N N . ASP A 1 83 ? 13.901 -10.466 -8.061 1.00 84.50 83 ASP A N 1
ATOM 601 C CA . ASP A 1 83 ? 13.782 -11.515 -9.088 1.00 84.50 83 ASP A CA 1
ATOM 602 C C . ASP A 1 83 ? 12.366 -12.107 -9.100 1.00 84.50 83 ASP A C 1
ATOM 604 O O . ASP A 1 83 ? 11.762 -12.297 -10.155 1.00 84.50 83 ASP A O 1
ATOM 608 N N . LYS A 1 84 ? 11.806 -12.341 -7.907 1.00 90.81 84 LYS A N 1
ATOM 609 C CA . LYS A 1 84 ? 10.429 -12.819 -7.753 1.00 90.81 84 LYS A CA 1
ATOM 610 C C . LYS A 1 84 ? 9.412 -11.788 -8.216 1.00 90.81 84 LYS A C 1
ATOM 612 O O . LYS A 1 84 ? 8.477 -12.153 -8.917 1.00 90.81 84 LYS A O 1
ATOM 617 N N . ALA A 1 85 ? 9.595 -10.515 -7.864 1.00 92.00 85 ALA A N 1
ATOM 618 C CA . ALA A 1 85 ? 8.725 -9.436 -8.319 1.00 92.00 85 ALA A CA 1
ATOM 619 C C . ALA A 1 85 ? 8.703 -9.360 -9.853 1.00 92.00 85 ALA A C 1
ATOM 621 O O . ALA A 1 85 ? 7.636 -9.316 -10.456 1.00 92.00 85 ALA A O 1
ATOM 622 N N . GLU A 1 86 ? 9.863 -9.429 -10.504 1.00 89.56 86 GLU A N 1
ATOM 623 C CA . GLU A 1 86 ? 9.942 -9.423 -11.966 1.00 89.56 86 GLU A CA 1
ATOM 624 C C . GLU A 1 86 ? 9.233 -10.632 -12.599 1.00 89.56 86 GLU A C 1
ATOM 626 O O . GLU A 1 86 ? 8.508 -10.480 -13.583 1.00 89.56 86 GLU A O 1
ATOM 631 N N . ALA A 1 87 ? 9.362 -11.816 -11.997 1.00 89.00 87 ALA A N 1
ATOM 632 C CA . ALA A 1 87 ? 8.661 -13.009 -12.456 1.00 89.00 87 ALA A CA 1
ATOM 633 C C . ALA A 1 87 ? 7.136 -12.912 -12.253 1.00 89.00 87 ALA A C 1
ATOM 635 O O . ALA A 1 87 ? 6.384 -13.261 -13.163 1.00 89.00 87 ALA A O 1
ATOM 636 N N . LEU A 1 88 ? 6.671 -12.398 -11.105 1.00 90.75 88 LEU A N 1
ATOM 637 C CA . LEU A 1 88 ? 5.245 -12.169 -10.830 1.00 90.75 88 LEU A CA 1
ATOM 638 C C . LEU A 1 88 ? 4.642 -11.139 -11.791 1.00 90.75 88 LEU A C 1
ATOM 640 O O . LEU A 1 88 ? 3.521 -11.331 -12.263 1.00 90.75 88 LEU A O 1
ATOM 644 N N . PHE A 1 89 ? 5.396 -10.087 -12.128 1.00 90.69 89 PHE A N 1
ATOM 645 C CA . PHE A 1 89 ? 4.985 -9.087 -13.111 1.00 90.69 89 PHE A CA 1
ATOM 646 C C . PHE A 1 89 ? 4.611 -9.751 -14.440 1.00 90.69 89 PHE A C 1
ATOM 648 O O . PHE A 1 89 ? 3.527 -9.513 -14.966 1.00 90.69 89 PHE A O 1
ATOM 655 N N . ARG A 1 90 ? 5.451 -10.661 -14.947 1.00 85.75 90 ARG A N 1
ATOM 656 C CA . ARG A 1 90 ? 5.231 -11.333 -16.239 1.00 85.75 90 ARG A CA 1
ATOM 657 C C . ARG A 1 90 ? 3.961 -12.178 -16.312 1.00 85.75 90 ARG A C 1
ATOM 659 O O . ARG A 1 90 ? 3.496 -12.423 -17.419 1.00 85.75 90 ARG A O 1
ATOM 666 N N . ILE A 1 91 ? 3.407 -12.620 -15.180 1.00 85.00 91 ILE A N 1
ATOM 667 C CA . ILE A 1 91 ? 2.181 -13.434 -15.160 1.00 85.00 91 ILE A CA 1
ATOM 668 C C . ILE A 1 91 ? 0.978 -12.620 -15.654 1.00 85.00 91 ILE A C 1
ATOM 670 O O . ILE A 1 91 ? 0.142 -13.136 -16.391 1.00 85.00 91 ILE A O 1
ATOM 674 N N . TYR A 1 92 ? 0.894 -11.352 -15.245 1.00 81.50 92 TYR A N 1
ATOM 675 C CA . TYR A 1 92 ? -0.263 -10.486 -15.495 1.00 81.50 92 TYR A CA 1
ATOM 676 C C . TYR A 1 92 ? 0.059 -9.260 -16.357 1.00 81.50 92 TYR A C 1
ATOM 678 O O . TYR A 1 92 ? -0.814 -8.416 -16.575 1.00 81.50 92 TYR A O 1
ATOM 686 N N . ALA A 1 93 ? 1.301 -9.129 -16.821 1.00 83.44 93 ALA A N 1
ATOM 687 C CA . ALA A 1 93 ? 1.713 -7.993 -17.622 1.00 83.44 93 ALA A CA 1
ATOM 688 C C . ALA A 1 93 ? 1.133 -8.061 -19.041 1.00 83.44 93 ALA A C 1
ATOM 690 O O . ALA A 1 93 ? 1.096 -9.106 -19.690 1.00 83.44 93 ALA A O 1
ATOM 691 N N . THR A 1 94 ? 0.740 -6.897 -19.544 1.00 78.69 94 THR A N 1
ATOM 692 C CA . THR A 1 94 ? 0.335 -6.670 -20.930 1.00 78.69 94 THR A CA 1
ATOM 693 C C . THR A 1 94 ? 1.093 -5.472 -21.477 1.00 78.69 94 THR A C 1
ATOM 695 O O . THR A 1 94 ? 1.741 -4.719 -20.748 1.00 78.69 94 THR A O 1
ATOM 698 N N . TYR A 1 95 ? 1.038 -5.298 -22.788 1.00 75.12 95 TYR A N 1
ATOM 699 C CA . TYR A 1 95 ? 1.534 -4.087 -23.401 1.00 75.12 95 TYR A CA 1
ATOM 700 C C . TYR A 1 95 ? 0.563 -2.918 -23.162 1.00 75.12 95 TYR A C 1
ATOM 702 O O . TYR A 1 95 ? -0.650 -3.060 -23.347 1.00 75.12 95 TYR A O 1
ATOM 710 N N . MET A 1 96 ? 1.103 -1.757 -22.801 1.00 70.69 96 MET A N 1
ATOM 711 C CA . MET A 1 96 ? 0.407 -0.478 -22.759 1.00 70.69 96 MET A CA 1
ATOM 712 C C . MET A 1 96 ? 1.303 0.618 -23.368 1.00 70.69 96 MET A C 1
ATOM 714 O O . MET A 1 96 ? 2.504 0.646 -23.075 1.00 70.69 96 MET A O 1
ATOM 718 N N . PRO A 1 97 ? 0.761 1.515 -24.219 1.00 65.00 97 PRO A N 1
ATOM 719 C CA . PRO A 1 97 ? 1.536 2.623 -24.766 1.00 65.00 97 PRO A CA 1
ATOM 720 C C . PRO A 1 97 ? 2.136 3.498 -23.654 1.00 65.00 97 PRO A C 1
ATOM 722 O O . PRO A 1 97 ? 1.446 3.758 -22.665 1.00 65.00 97 PRO A O 1
ATOM 725 N N . PRO A 1 98 ? 3.382 3.981 -23.803 1.00 63.66 98 PRO A N 1
ATOM 726 C CA . PRO A 1 98 ? 4.002 4.861 -22.820 1.00 63.66 98 PRO A CA 1
ATOM 727 C C . PRO A 1 98 ? 3.141 6.100 -22.548 1.00 63.66 98 PRO A C 1
ATOM 729 O O . PRO A 1 98 ? 2.641 6.740 -23.475 1.00 63.66 98 PRO A O 1
ATOM 732 N N . HIS A 1 99 ? 3.006 6.476 -21.277 1.00 68.50 99 HIS A N 1
ATOM 733 C CA . HIS A 1 99 ? 2.338 7.706 -20.857 1.00 68.50 99 HIS A CA 1
ATOM 734 C C . HIS A 1 99 ? 3.262 8.538 -19.958 1.00 68.50 99 HIS A C 1
ATOM 736 O O . HIS A 1 99 ? 4.086 7.996 -19.227 1.00 68.50 99 HIS A O 1
ATOM 742 N N . GLY A 1 100 ? 3.104 9.862 -19.962 1.00 57.75 100 GLY A N 1
ATOM 743 C CA . GLY A 1 100 ? 3.976 10.776 -19.208 1.00 57.75 100 GLY A CA 1
ATOM 744 C C . GLY A 1 100 ? 3.705 10.879 -17.700 1.00 57.75 100 GLY A C 1
ATOM 745 O O . GLY A 1 100 ? 4.292 11.736 -17.046 1.00 57.75 100 GLY A O 1
ATOM 746 N N . ALA A 1 101 ? 2.790 10.084 -17.137 1.00 68.62 101 ALA A N 1
ATOM 747 C CA . ALA A 1 101 ? 2.509 10.125 -15.704 1.00 68.62 101 ALA A CA 1
ATOM 748 C C . ALA A 1 101 ? 3.496 9.267 -14.913 1.00 68.62 101 ALA A C 1
ATOM 750 O O . ALA A 1 101 ? 3.616 8.071 -15.165 1.00 68.62 101 ALA A O 1
ATOM 751 N N . ASN A 1 102 ? 4.131 9.877 -13.916 1.00 76.56 102 ASN A N 1
ATOM 752 C CA . ASN A 1 102 ? 5.036 9.198 -12.995 1.00 76.56 102 ASN A CA 1
ATOM 753 C C . ASN A 1 102 ? 4.273 8.655 -11.780 1.00 76.56 102 ASN A C 1
ATOM 755 O O . ASN A 1 102 ? 3.266 9.226 -11.356 1.00 76.56 102 ASN A O 1
ATOM 759 N N . HIS A 1 103 ? 4.752 7.551 -11.212 1.00 85.06 103 HIS A N 1
ATOM 760 C CA . HIS A 1 103 ? 4.307 7.077 -9.902 1.00 85.06 103 HIS A CA 1
ATOM 761 C C . HIS A 1 103 ? 4.780 8.019 -8.771 1.00 85.06 103 HIS A C 1
ATOM 763 O O . HIS A 1 103 ? 5.834 8.646 -8.887 1.00 85.06 103 HIS A O 1
ATOM 769 N N . VAL A 1 104 ? 4.027 8.110 -7.661 1.00 80.12 104 VAL A N 1
ATOM 770 C CA . VAL A 1 104 ? 4.392 8.935 -6.483 1.00 80.12 104 VAL A CA 1
ATOM 771 C C . VAL A 1 104 ? 5.726 8.515 -5.857 1.00 80.12 104 VAL A C 1
ATOM 773 O O . VAL A 1 104 ? 6.483 9.349 -5.365 1.00 80.12 104 VAL A O 1
ATOM 776 N N . LEU A 1 105 ? 6.031 7.218 -5.915 1.00 76.31 105 LEU A N 1
ATOM 777 C CA . LEU A 1 105 ? 7.337 6.670 -5.557 1.00 76.31 105 LEU A CA 1
ATOM 778 C C . LEU A 1 105 ? 8.256 6.683 -6.786 1.00 76.31 105 LEU A C 1
ATOM 780 O O . LEU A 1 105 ? 7.998 5.915 -7.719 1.00 76.31 105 LEU A O 1
ATOM 784 N N . PRO A 1 106 ? 9.333 7.488 -6.799 1.00 76.00 106 PRO A N 1
ATOM 785 C CA . PRO A 1 106 ? 10.294 7.464 -7.892 1.00 76.00 106 PRO A CA 1
ATOM 786 C C . PRO A 1 106 ? 11.002 6.105 -7.949 1.00 76.00 106 PRO A C 1
ATOM 788 O O . PRO A 1 106 ? 11.285 5.490 -6.916 1.00 76.00 106 PRO A O 1
ATOM 791 N N . VAL A 1 107 ? 11.304 5.639 -9.164 1.00 81.06 107 VAL A N 1
ATOM 792 C CA . VAL A 1 107 ? 12.036 4.383 -9.374 1.00 81.06 107 VAL A CA 1
ATOM 793 C C . VAL A 1 107 ? 13.424 4.505 -8.747 1.00 81.06 107 VAL A C 1
ATOM 795 O O . VAL A 1 107 ? 14.228 5.352 -9.137 1.00 81.06 107 VAL A O 1
ATOM 798 N N . SER A 1 108 ? 13.707 3.662 -7.754 1.00 75.38 108 SER A N 1
ATOM 799 C CA . SER A 1 108 ? 14.998 3.649 -7.074 1.00 75.38 108 SER A CA 1
ATOM 800 C C . SER A 1 108 ? 16.099 3.075 -7.967 1.00 75.38 108 SER A C 1
ATOM 802 O O . SER A 1 108 ? 15.868 2.194 -8.801 1.00 75.38 108 SER A O 1
ATOM 804 N N . HIS A 1 109 ? 17.342 3.505 -7.731 1.00 69.56 109 HIS A N 1
ATOM 805 C CA . HIS A 1 109 ? 18.504 2.929 -8.412 1.00 69.56 109 HIS A CA 1
ATOM 806 C C . HIS A 1 109 ? 18.627 1.413 -8.154 1.00 69.56 109 HIS A C 1
ATOM 808 O O . HIS A 1 109 ? 19.033 0.664 -9.046 1.00 69.56 109 HIS A O 1
ATOM 814 N N . GLY A 1 110 ? 18.222 0.941 -6.969 1.00 68.12 110 GLY A N 1
ATOM 815 C CA . GLY A 1 110 ? 18.190 -0.484 -6.634 1.00 68.12 110 GLY A CA 1
ATOM 816 C C . GLY A 1 110 ? 17.260 -1.284 -7.551 1.00 68.12 110 GLY A C 1
ATOM 817 O O . GLY A 1 110 ? 17.692 -2.280 -8.130 1.00 68.12 110 GLY A O 1
ATOM 818 N N . ALA A 1 111 ? 16.024 -0.816 -7.754 1.00 71.88 111 ALA A N 1
ATOM 819 C CA . ALA A 1 111 ? 15.073 -1.453 -8.667 1.00 71.88 111 ALA A CA 1
ATOM 820 C C . ALA A 1 111 ? 15.578 -1.448 -10.122 1.00 71.88 111 ALA A C 1
ATOM 822 O O . ALA A 1 111 ? 15.541 -2.484 -10.786 1.00 71.88 111 ALA A O 1
ATOM 823 N N . ALA A 1 112 ? 16.136 -0.322 -10.583 1.00 70.56 112 ALA A N 1
ATOM 824 C CA . ALA A 1 112 ? 16.727 -0.213 -11.918 1.00 70.56 112 ALA A CA 1
ATOM 825 C C . ALA A 1 112 ? 17.888 -1.205 -12.125 1.00 70.56 112 ALA A C 1
ATOM 827 O O . ALA A 1 112 ? 17.957 -1.884 -13.144 1.00 70.56 112 ALA A O 1
ATOM 828 N N . THR A 1 113 ? 18.760 -1.365 -11.125 1.00 69.69 113 THR A N 1
ATOM 829 C CA . THR A 1 113 ? 19.907 -2.288 -11.194 1.00 69.69 113 THR A CA 1
ATOM 830 C C . THR A 1 113 ? 19.467 -3.752 -11.256 1.00 69.69 113 THR A C 1
ATOM 832 O O . THR A 1 113 ? 20.067 -4.554 -11.974 1.00 69.69 113 THR A O 1
ATOM 835 N N . VAL A 1 114 ? 18.420 -4.120 -10.508 1.00 72.56 114 VAL A N 1
ATOM 836 C CA . VAL A 1 114 ? 17.840 -5.473 -10.548 1.00 72.56 114 VAL A CA 1
ATOM 837 C C . VAL A 1 114 ? 17.295 -5.778 -11.942 1.00 72.56 114 VAL A C 1
ATOM 839 O O . VAL A 1 114 ? 17.579 -6.848 -12.481 1.00 72.56 114 VAL A O 1
ATOM 842 N N . LEU A 1 115 ? 16.568 -4.833 -12.540 1.00 75.62 115 LEU A N 1
ATOM 843 C CA . LEU A 1 115 ? 16.016 -4.983 -13.885 1.00 75.62 115 LEU A CA 1
ATOM 844 C C . LEU A 1 115 ? 17.108 -5.065 -14.951 1.00 75.62 115 LEU A C 1
ATOM 846 O O . LEU A 1 115 ? 17.105 -6.019 -15.726 1.00 75.62 115 LEU A O 1
ATOM 850 N N . ASP A 1 116 ? 18.103 -4.179 -14.910 1.00 68.81 116 ASP A N 1
ATOM 851 C CA . ASP A 1 116 ? 19.271 -4.228 -15.796 1.00 68.81 116 ASP A CA 1
ATOM 852 C C . ASP A 1 116 ? 20.000 -5.577 -15.703 1.00 68.81 116 ASP A C 1
ATOM 854 O O . ASP A 1 116 ? 20.398 -6.161 -16.714 1.00 68.81 116 ASP A O 1
ATOM 858 N N . ARG A 1 117 ? 20.175 -6.108 -14.484 1.00 75.50 117 ARG A N 1
ATOM 859 C CA . ARG A 1 117 ? 20.797 -7.420 -14.260 1.00 75.50 117 ARG A CA 1
ATOM 860 C C . ARG A 1 117 ? 19.976 -8.542 -14.893 1.00 75.50 117 ARG A C 1
ATOM 862 O O . ARG A 1 117 ? 20.550 -9.416 -15.545 1.00 75.50 117 ARG A O 1
ATOM 869 N N . LEU A 1 118 ? 18.661 -8.535 -14.688 1.00 67.56 118 LEU A N 1
ATOM 870 C CA . LEU A 1 118 ? 17.746 -9.557 -15.201 1.00 67.56 118 LEU A CA 1
ATOM 871 C C . LEU A 1 118 ? 17.624 -9.503 -16.726 1.00 67.56 118 LEU A C 1
ATOM 873 O O . LEU A 1 118 ? 17.606 -10.546 -17.378 1.00 67.56 118 LEU A O 1
ATOM 877 N N . GLU A 1 119 ? 17.619 -8.309 -17.309 1.00 66.56 119 GLU A N 1
ATOM 878 C CA . GLU A 1 119 ? 17.577 -8.112 -18.757 1.00 66.56 119 GLU A CA 1
ATOM 879 C C . GLU A 1 119 ? 18.892 -8.521 -19.421 1.00 66.56 119 GLU A C 1
ATOM 881 O O . GLU A 1 119 ? 18.866 -9.230 -20.425 1.00 66.56 119 GLU A O 1
ATOM 886 N N . ARG A 1 120 ? 20.048 -8.218 -18.814 1.00 53.22 120 ARG A N 1
ATOM 887 C CA . ARG A 1 120 ? 21.356 -8.731 -19.272 1.00 53.22 120 ARG A CA 1
ATOM 888 C C . ARG A 1 120 ? 21.480 -10.250 -19.112 1.00 53.22 120 ARG A C 1
ATOM 890 O O . ARG A 1 120 ? 22.127 -10.903 -19.933 1.00 53.22 120 ARG A O 1
ATOM 897 N N . GLY A 1 121 ? 20.866 -10.818 -18.073 1.00 49.25 121 GLY A N 1
ATOM 898 C CA . GLY A 1 121 ? 20.768 -12.265 -17.862 1.00 49.25 121 GLY A CA 1
ATOM 899 C C . GLY A 1 121 ? 19.909 -12.949 -18.928 1.00 49.25 121 GLY A C 1
ATOM 900 O O . GLY A 1 121 ? 20.338 -13.937 -19.523 1.00 49.25 121 GLY A O 1
ATOM 901 N N . ASN A 1 122 ? 18.745 -12.377 -19.247 1.00 46.09 122 ASN A N 1
ATOM 902 C CA . ASN A 1 122 ? 17.858 -12.883 -20.296 1.00 46.09 122 ASN A CA 1
ATOM 903 C C . ASN A 1 122 ? 18.364 -12.615 -21.712 1.00 46.09 122 ASN A C 1
ATOM 905 O O . ASN A 1 122 ? 18.111 -13.432 -22.593 1.00 46.09 122 ASN A O 1
ATOM 909 N N . ALA A 1 123 ? 19.145 -11.560 -21.945 1.00 39.41 123 ALA A N 1
ATOM 910 C CA . ALA A 1 123 ? 19.828 -11.345 -23.218 1.00 39.41 123 ALA A CA 1
ATOM 911 C C . ALA A 1 123 ? 20.791 -12.500 -23.560 1.00 39.41 123 ALA A C 1
ATOM 913 O O . ALA A 1 123 ? 21.005 -12.792 -24.734 1.00 39.41 123 ALA A O 1
ATOM 914 N N . LYS A 1 124 ? 21.312 -13.228 -22.558 1.00 37.41 124 LYS A N 1
ATOM 915 C CA . LYS A 1 124 ? 22.095 -14.459 -22.775 1.00 37.41 124 LYS A CA 1
ATOM 916 C C . LYS A 1 124 ? 21.242 -15.705 -23.056 1.00 37.41 124 LYS A C 1
ATOM 918 O O . LYS A 1 124 ? 21.777 -16.665 -23.599 1.00 37.41 124 LYS A O 1
ATOM 923 N N . ALA A 1 125 ? 19.949 -15.700 -22.719 1.00 33.66 125 ALA A N 1
ATOM 924 C CA . ALA A 1 125 ? 19.045 -16.850 -22.867 1.00 33.66 125 ALA A CA 1
ATOM 925 C C . ALA A 1 125 ? 17.988 -16.695 -23.986 1.00 33.66 125 ALA A C 1
ATOM 927 O O . ALA A 1 125 ? 17.446 -17.694 -24.448 1.00 33.66 125 ALA A O 1
ATOM 928 N N . GLY A 1 126 ? 17.708 -15.470 -24.449 1.00 32.66 126 GLY A N 1
ATOM 929 C CA . GLY A 1 126 ? 16.624 -15.147 -25.391 1.00 32.66 126 GLY A CA 1
ATOM 930 C C . GLY A 1 126 ? 17.011 -14.166 -26.502 1.00 32.66 126 GLY A C 1
ATOM 931 O O . GLY A 1 126 ? 16.171 -13.413 -26.982 1.00 32.66 126 GLY A O 1
ATOM 932 N N . SER A 1 127 ? 18.279 -14.134 -26.910 1.00 34.03 127 SER A N 1
ATOM 933 C CA . SER A 1 127 ? 18.755 -13.256 -27.982 1.00 34.03 127 SER A CA 1
ATOM 934 C C . SER A 1 127 ? 18.350 -13.774 -29.376 1.00 34.03 127 SER A C 1
ATOM 936 O O . SER A 1 127 ? 19.139 -14.386 -30.100 1.00 34.03 127 SER A O 1
ATOM 938 N N . THR A 1 128 ? 17.128 -13.458 -29.795 1.00 36.16 128 THR A N 1
ATOM 939 C CA . THR A 1 128 ? 16.709 -13.479 -31.209 1.00 36.16 128 THR A CA 1
ATOM 940 C C . THR A 1 128 ? 17.268 -12.281 -32.000 1.00 36.16 128 THR A C 1
ATOM 942 O O . THR A 1 128 ? 17.165 -12.262 -33.218 1.00 36.16 128 THR A O 1
ATOM 945 N N . LEU A 1 129 ? 17.923 -11.311 -31.340 1.00 42.44 129 LEU A N 1
ATOM 946 C CA . LEU A 1 129 ? 18.557 -10.130 -31.959 1.00 42.44 129 LEU A CA 1
ATOM 947 C C . LEU A 1 129 ? 20.051 -10.303 -32.312 1.00 42.44 129 LEU A C 1
ATOM 949 O O . LEU A 1 129 ? 20.668 -9.377 -32.831 1.00 42.44 129 LEU A O 1
ATOM 953 N N . GLN A 1 130 ? 20.650 -11.477 -32.082 1.00 46.66 130 GLN A N 1
ATOM 954 C CA . GLN A 1 130 ? 22.013 -11.785 -32.560 1.00 46.66 130 GLN A CA 1
ATOM 955 C C . GLN A 1 130 ? 22.055 -12.419 -33.954 1.00 46.66 130 GLN A C 1
ATOM 957 O O . GLN A 1 130 ? 23.144 -12.706 -34.457 1.00 46.66 130 GLN A O 1
ATOM 962 N N . GLN A 1 131 ? 20.909 -12.642 -34.600 1.00 53.84 131 GLN A N 1
ATOM 963 C CA . GLN A 1 131 ? 20.904 -13.017 -36.008 1.00 53.84 131 GLN A CA 1
ATOM 964 C C . GLN A 1 131 ? 20.829 -11.756 -36.860 1.00 53.84 131 GLN A C 1
ATOM 966 O O . GLN A 1 131 ? 19.934 -10.929 -36.717 1.00 53.84 131 GLN A O 1
ATOM 971 N N . ALA A 1 132 ? 21.822 -11.611 -37.730 1.00 58.31 132 ALA A N 1
ATOM 972 C CA . ALA A 1 132 ? 21.835 -10.599 -38.764 1.00 58.31 132 ALA A CA 1
ATOM 973 C C . ALA A 1 132 ? 20.524 -10.659 -39.577 1.00 58.31 132 ALA A C 1
ATOM 975 O O . ALA A 1 132 ? 20.195 -11.749 -40.052 1.00 58.31 132 ALA A O 1
ATOM 976 N N . PRO A 1 133 ? 19.811 -9.533 -39.775 1.00 66.81 133 PRO A N 1
ATOM 977 C CA . PRO A 1 133 ? 18.555 -9.526 -40.519 1.00 66.81 133 PRO A CA 1
ATOM 978 C C . PRO A 1 133 ? 18.707 -10.113 -41.919 1.00 66.81 133 PRO A C 1
ATOM 980 O O . PRO A 1 133 ? 19.675 -9.800 -42.635 1.00 66.81 133 PRO A O 1
ATOM 983 N N . MET A 1 134 ? 17.742 -10.939 -42.323 1.00 65.56 134 MET A N 1
ATOM 984 C CA . MET A 1 134 ? 17.729 -11.502 -43.670 1.00 65.56 134 MET A CA 1
ATOM 985 C C . MET A 1 134 ? 17.447 -10.398 -44.705 1.00 65.56 134 MET A C 1
ATOM 987 O O . MET A 1 134 ? 16.788 -9.402 -44.398 1.00 65.56 134 MET A O 1
ATOM 991 N N . PRO A 1 135 ? 17.925 -10.534 -45.958 1.00 65.12 135 PRO A N 1
ATOM 992 C CA . PRO A 1 135 ? 17.740 -9.508 -46.989 1.00 65.12 135 PRO A CA 1
ATOM 993 C C . PRO A 1 135 ? 16.280 -9.140 -47.287 1.00 65.12 135 PRO A C 1
ATOM 995 O O . PRO A 1 135 ? 16.038 -8.040 -47.773 1.00 65.12 135 PRO A O 1
ATOM 998 N N . GLU A 1 136 ? 15.343 -10.050 -47.020 1.00 65.69 136 GLU A N 1
ATOM 999 C CA . GLU A 1 136 ? 13.899 -9.846 -47.197 1.00 65.69 136 GLU A CA 1
ATOM 1000 C C . GLU A 1 136 ? 13.232 -9.155 -45.989 1.00 65.69 136 GLU A C 1
ATOM 1002 O O . GLU A 1 136 ? 12.143 -8.614 -46.134 1.00 65.69 136 GLU A O 1
ATOM 1007 N N . GLU A 1 137 ? 13.884 -9.154 -44.817 1.00 69.19 137 GLU A N 1
ATOM 1008 C CA . GLU A 1 137 ? 13.397 -8.538 -43.564 1.00 69.19 137 GLU A CA 1
ATOM 1009 C C . GLU A 1 137 ? 13.864 -7.086 -43.403 1.00 69.19 137 GLU A C 1
ATOM 1011 O O . GLU A 1 137 ? 13.141 -6.242 -42.869 1.00 69.19 137 GLU A O 1
ATOM 1016 N N . VAL A 1 138 ? 15.046 -6.775 -43.956 1.00 73.56 138 VAL A N 1
ATOM 1017 C CA . VAL A 1 138 ? 15.379 -5.436 -44.487 1.00 73.56 138 VAL A CA 1
ATOM 1018 C C . VAL A 1 138 ? 14.250 -5.036 -45.469 1.00 73.56 138 VAL A C 1
ATOM 1020 O O . VAL A 1 138 ? 13.443 -5.870 -45.784 1.00 73.56 138 VAL A O 1
ATOM 1023 N N . LYS A 1 139 ? 14.038 -3.836 -45.995 1.00 76.31 139 LYS A N 1
ATOM 1024 C CA . LYS A 1 139 ? 12.735 -3.414 -46.595 1.00 76.31 139 LYS A CA 1
ATOM 1025 C C . LYS A 1 139 ? 11.535 -3.412 -45.631 1.00 76.31 139 LYS A C 1
ATOM 1027 O O . LYS A 1 139 ? 10.772 -2.455 -45.658 1.00 76.31 139 LYS A O 1
ATOM 1032 N N . GLY A 1 140 ? 11.359 -4.395 -44.746 1.00 74.31 140 GLY A N 1
ATOM 1033 C CA . GLY A 1 140 ? 10.301 -4.410 -43.723 1.00 74.31 140 GLY A CA 1
ATOM 1034 C C . GLY A 1 140 ? 10.560 -3.470 -42.538 1.00 74.31 140 GLY A C 1
ATOM 1035 O O . GLY A 1 140 ? 9.627 -3.080 -41.848 1.00 74.31 140 GLY A O 1
ATOM 1036 N N . MET A 1 141 ? 11.816 -3.072 -42.312 1.00 84.19 141 MET A N 1
ATOM 1037 C CA . MET A 1 141 ? 12.204 -2.272 -41.138 1.00 84.19 141 MET A CA 1
ATOM 1038 C C . MET A 1 141 ? 11.958 -0.767 -41.293 1.00 84.19 141 MET A C 1
ATOM 1040 O O . MET A 1 141 ? 11.912 -0.239 -42.408 1.00 84.19 141 MET A O 1
ATOM 1044 N N . ALA A 1 142 ? 11.868 -0.069 -40.161 1.00 85.62 142 ALA A N 1
ATOM 1045 C CA . ALA A 1 142 ? 11.595 1.361 -40.093 1.00 85.62 142 ALA A CA 1
ATOM 1046 C C . ALA A 1 142 ? 12.779 2.251 -40.503 1.00 85.62 142 ALA A C 1
ATOM 1048 O O . ALA A 1 142 ? 12.627 3.090 -41.392 1.00 85.62 142 ALA A O 1
ATOM 1049 N N . LEU A 1 143 ? 13.948 2.090 -39.868 1.00 90.06 143 LEU A N 1
ATOM 1050 C CA . LEU A 1 143 ? 15.119 2.952 -40.095 1.00 90.06 143 LEU A CA 1
ATOM 1051 C C . LEU A 1 143 ? 16.386 2.148 -40.370 1.00 90.06 143 LEU A C 1
ATOM 1053 O O . LEU A 1 143 ? 16.598 1.064 -39.819 1.00 90.06 143 LEU A O 1
ATOM 1057 N N . TYR A 1 144 ? 17.248 2.748 -41.185 1.00 89.19 144 TYR A N 1
ATOM 1058 C CA . TYR A 1 144 ? 18.532 2.208 -41.602 1.00 89.19 144 TYR A CA 1
ATOM 1059 C C . TYR A 1 144 ? 19.600 3.271 -41.432 1.00 89.19 144 TYR A C 1
ATOM 1061 O O . TYR A 1 144 ? 19.530 4.338 -42.045 1.00 89.19 144 TYR A O 1
ATOM 1069 N N . PHE A 1 145 ? 20.616 2.956 -40.640 1.00 92.44 145 PHE A N 1
ATOM 1070 C CA . PHE A 1 145 ? 21.778 3.816 -40.483 1.00 92.44 145 PHE A CA 1
ATOM 1071 C C . PHE A 1 145 ? 22.936 3.194 -41.242 1.00 92.44 145 PHE A C 1
ATOM 1073 O O . PHE A 1 145 ? 23.309 2.046 -40.995 1.00 92.44 145 PHE A O 1
ATOM 1080 N N . ARG A 1 146 ? 23.516 3.960 -42.160 1.00 91.12 146 ARG A N 1
ATOM 1081 C CA . ARG A 1 146 ? 24.713 3.563 -42.898 1.00 91.12 146 ARG A CA 1
ATOM 1082 C C . ARG A 1 146 ? 25.908 4.310 -42.367 1.00 91.12 146 ARG A C 1
ATOM 1084 O O . ARG A 1 146 ? 25.903 5.539 -42.339 1.00 91.12 146 ARG A O 1
ATOM 1091 N N . ILE A 1 147 ? 26.918 3.552 -41.968 1.00 91.69 147 ILE A N 1
ATOM 1092 C CA . ILE A 1 147 ? 28.137 4.080 -41.377 1.00 91.69 147 ILE A CA 1
ATOM 1093 C C . ILE A 1 147 ? 29.229 4.026 -42.436 1.00 91.69 147 ILE A C 1
ATOM 1095 O O . ILE A 1 147 ? 29.641 2.952 -42.884 1.00 91.69 147 ILE A O 1
ATOM 1099 N N . PHE A 1 148 ? 29.694 5.204 -42.821 1.00 90.50 148 PHE A N 1
ATOM 1100 C CA . PHE A 1 148 ? 30.760 5.399 -43.786 1.00 90.50 148 PHE A CA 1
ATOM 1101 C C . PHE A 1 148 ? 32.031 5.869 -43.095 1.00 90.50 148 PHE A C 1
ATOM 1103 O O . PHE A 1 148 ? 31.976 6.563 -42.084 1.00 90.50 148 PHE A O 1
ATOM 1110 N N . VAL A 1 149 ? 33.177 5.547 -43.681 1.00 87.81 149 VAL A N 1
ATOM 1111 C CA . VAL A 1 149 ? 34.474 6.134 -43.323 1.00 87.81 149 VAL A CA 1
ATOM 1112 C C . VAL A 1 149 ? 35.133 6.700 -44.565 1.00 87.81 149 VAL A C 1
ATOM 1114 O O . VAL A 1 149 ? 34.999 6.160 -45.665 1.00 87.81 149 VAL A O 1
ATOM 1117 N N . MET A 1 150 ? 35.865 7.794 -44.391 1.00 77.12 150 MET A N 1
ATOM 1118 C CA . MET A 1 150 ? 36.601 8.423 -45.482 1.00 77.12 150 MET A CA 1
ATOM 1119 C C . MET A 1 150 ? 38.006 7.835 -45.577 1.00 77.12 150 MET A C 1
ATOM 1121 O O . MET A 1 150 ? 38.850 8.087 -44.709 1.00 77.12 150 MET A O 1
ATOM 1125 N N . ARG A 1 151 ? 38.274 7.088 -46.656 1.00 74.25 151 ARG A N 1
ATOM 1126 C CA . ARG A 1 151 ? 39.616 6.568 -46.959 1.00 74.25 151 ARG A CA 1
ATOM 1127 C C . ARG A 1 151 ? 40.300 7.416 -48.041 1.00 74.25 151 ARG A C 1
ATOM 1129 O O . ARG A 1 151 ? 39.675 7.665 -49.073 1.00 74.25 151 ARG A O 1
ATOM 1136 N N . PRO A 1 152 ? 41.593 7.776 -47.884 1.00 63.56 152 PRO A N 1
ATOM 1137 C CA . PRO A 1 152 ? 42.308 8.675 -48.802 1.00 63.56 152 PRO A CA 1
ATOM 1138 C C . PRO A 1 152 ? 42.294 8.280 -50.289 1.00 63.56 152 PRO A C 1
ATOM 1140 O O . PRO A 1 152 ? 42.419 9.148 -51.141 1.00 63.56 152 PRO A O 1
ATOM 1143 N N . GLN A 1 153 ? 42.151 6.988 -50.608 1.00 62.59 153 GLN A N 1
ATOM 1144 C CA . GLN A 1 153 ? 42.230 6.469 -51.984 1.00 62.59 153 GLN A CA 1
ATOM 1145 C C . GLN A 1 153 ? 40.892 5.962 -52.551 1.00 62.59 153 GLN A C 1
ATOM 1147 O O . GLN A 1 153 ? 40.786 5.758 -53.754 1.00 62.59 153 GLN A O 1
ATOM 1152 N N . VAL A 1 154 ? 39.884 5.740 -51.700 1.00 63.28 154 VAL A N 1
ATOM 1153 C CA . VAL A 1 154 ? 38.613 5.075 -52.070 1.00 63.28 154 VAL A CA 1
ATOM 1154 C C . VAL A 1 154 ? 37.416 6.027 -51.940 1.00 63.28 154 VAL A C 1
ATOM 1156 O O . VAL A 1 154 ? 36.378 5.804 -52.554 1.00 63.28 154 VAL A O 1
ATOM 1159 N N . GLY A 1 155 ? 37.557 7.127 -51.192 1.00 72.62 155 GLY A N 1
ATOM 1160 C CA . GLY A 1 155 ? 36.450 8.032 -50.886 1.00 72.62 155 GLY A CA 1
ATOM 1161 C C . GLY A 1 155 ? 35.580 7.496 -49.745 1.00 72.62 155 GLY A C 1
ATOM 1162 O O . GLY A 1 155 ? 36.110 6.958 -48.769 1.00 72.62 155 GLY A O 1
ATOM 1163 N N . LYS A 1 156 ? 34.255 7.675 -49.854 1.00 79.38 156 LYS A N 1
ATOM 1164 C CA . LYS A 1 156 ? 33.266 7.176 -48.882 1.00 79.38 156 LYS A CA 1
ATOM 1165 C C . LYS A 1 156 ? 33.171 5.654 -48.975 1.00 79.38 156 LYS A C 1
ATOM 1167 O O . LYS A 1 156 ? 32.666 5.135 -49.965 1.00 79.38 156 LYS A O 1
ATOM 1172 N N . ASP A 1 157 ? 33.608 4.960 -47.933 1.00 85.25 157 ASP A N 1
ATOM 1173 C CA . ASP A 1 157 ? 33.551 3.502 -47.847 1.00 85.25 157 ASP A CA 1
ATOM 1174 C C . ASP A 1 157 ? 32.538 3.051 -46.787 1.00 85.25 157 ASP A C 1
ATOM 1176 O O . ASP A 1 157 ? 32.574 3.532 -45.654 1.00 85.25 157 ASP A O 1
ATOM 1180 N N . LEU A 1 158 ? 31.624 2.147 -47.151 1.00 87.81 158 LEU A N 1
ATOM 1181 C CA . LEU A 1 158 ? 30.578 1.643 -46.257 1.00 87.81 158 LEU A CA 1
ATOM 1182 C C . LEU A 1 158 ? 31.157 0.543 -45.366 1.00 87.81 158 LEU A C 1
ATOM 1184 O O . LEU A 1 158 ? 31.485 -0.545 -45.836 1.00 87.81 158 LEU A O 1
ATOM 1188 N N . ILE A 1 159 ? 31.228 0.795 -44.062 1.00 87.50 159 ILE A N 1
ATOM 1189 C CA . ILE A 1 159 ? 31.828 -0.155 -43.116 1.00 87.50 159 ILE A CA 1
ATOM 1190 C C . ILE A 1 159 ? 30.806 -0.953 -42.323 1.00 87.50 159 ILE A C 1
ATOM 1192 O O . ILE A 1 159 ? 31.136 -2.057 -41.880 1.00 87.50 159 ILE A O 1
ATOM 1196 N N . GLY A 1 160 ? 29.582 -0.443 -42.181 1.00 88.38 160 GLY A N 1
ATOM 1197 C CA . GLY A 1 160 ? 28.512 -1.168 -41.520 1.00 88.38 160 GLY A CA 1
ATOM 1198 C C . GLY A 1 160 ? 27.142 -0.507 -41.605 1.00 88.38 160 GLY A C 1
ATOM 1199 O O . GLY A 1 160 ? 27.000 0.648 -42.005 1.00 88.38 160 GLY A O 1
ATOM 1200 N N . GLU A 1 161 ? 26.138 -1.288 -41.227 1.00 89.88 161 GLU A N 1
ATOM 1201 C CA . GLU A 1 161 ? 24.722 -0.947 -41.255 1.00 89.88 161 GLU A CA 1
ATOM 1202 C C . GLU A 1 161 ? 24.083 -1.266 -39.899 1.00 89.88 161 GLU A C 1
ATOM 1204 O O . GLU A 1 161 ? 24.403 -2.279 -39.270 1.00 89.88 161 GLU A O 1
ATOM 1209 N N . VAL A 1 162 ? 23.166 -0.407 -39.465 1.00 89.81 162 VAL A N 1
ATOM 1210 C CA . VAL A 1 162 ? 22.364 -0.588 -38.251 1.00 89.81 162 VAL A CA 1
ATOM 1211 C C . VAL A 1 162 ? 20.894 -0.539 -38.634 1.00 89.81 162 VAL A C 1
ATOM 1213 O O . VAL A 1 162 ? 20.484 0.268 -39.472 1.00 89.81 162 VAL A O 1
ATOM 1216 N N . PHE A 1 163 ? 20.110 -1.411 -38.013 1.00 87.44 163 PHE A N 1
ATOM 1217 C CA . PHE A 1 163 ? 18.736 -1.689 -38.393 1.00 87.44 163 PHE A CA 1
ATOM 1218 C C . PHE A 1 163 ? 17.780 -1.426 -37.231 1.00 87.44 163 PHE A C 1
ATOM 1220 O O . PHE A 1 163 ? 18.007 -1.925 -36.129 1.00 87.44 163 PHE A O 1
ATOM 1227 N N . VAL A 1 164 ? 16.694 -0.693 -37.490 1.00 85.31 164 VAL A N 1
ATOM 1228 C CA . VAL A 1 164 ? 15.622 -0.450 -36.513 1.00 85.31 164 VAL A CA 1
ATOM 1229 C C . VAL A 1 164 ? 14.309 -1.004 -37.067 1.00 85.31 164 VAL A C 1
ATOM 1231 O O . VAL A 1 164 ? 13.773 -0.429 -38.017 1.00 85.31 164 VAL A O 1
ATOM 1234 N N . PRO A 1 165 ? 13.775 -2.103 -36.504 1.00 80.12 165 PRO A N 1
ATOM 1235 C CA . PRO A 1 165 ? 12.631 -2.813 -37.072 1.00 80.12 165 PRO A CA 1
ATOM 1236 C C . PRO A 1 165 ? 11.327 -2.010 -37.021 1.00 80.12 165 PRO A C 1
ATOM 1238 O O . PRO A 1 165 ? 10.579 -2.023 -37.991 1.00 80.12 165 PRO A O 1
ATOM 1241 N N . SER A 1 166 ? 11.060 -1.280 -35.934 1.00 81.38 166 SER A N 1
ATOM 1242 C CA . SER A 1 166 ? 9.803 -0.549 -35.730 1.00 81.38 166 SER A CA 1
ATOM 1243 C C . SER A 1 166 ? 10.021 0.720 -34.902 1.00 81.38 166 SER A C 1
ATOM 1245 O O . SER A 1 166 ? 10.882 0.746 -34.023 1.00 81.38 166 SER A O 1
ATOM 1247 N N . LEU A 1 167 ? 9.218 1.757 -35.170 1.00 80.56 167 LEU A N 1
ATOM 1248 C CA . LEU A 1 167 ? 9.135 2.987 -34.369 1.00 80.56 167 LEU A CA 1
ATOM 1249 C C . LEU A 1 167 ? 8.049 2.921 -33.291 1.00 80.56 167 LEU A C 1
ATOM 1251 O O . LEU A 1 167 ? 8.023 3.760 -32.394 1.00 80.56 167 LEU A O 1
ATOM 1255 N N . ALA A 1 168 ? 7.174 1.917 -33.340 1.00 69.69 168 ALA A N 1
ATOM 1256 C CA . ALA A 1 168 ? 6.094 1.746 -32.380 1.00 69.69 168 ALA A CA 1
ATOM 1257 C C . ALA A 1 168 ? 6.567 1.723 -30.904 1.00 69.69 168 ALA A C 1
ATOM 1259 O O . ALA A 1 168 ? 6.011 2.478 -30.104 1.00 69.69 168 ALA A O 1
ATOM 1260 N N . PRO A 1 169 ? 7.626 0.977 -30.507 1.00 65.25 169 PRO A N 1
ATOM 1261 C CA . PRO A 1 169 ? 8.125 1.017 -29.126 1.00 65.25 169 PRO A CA 1
ATOM 1262 C C . PRO A 1 169 ? 8.863 2.321 -28.777 1.00 65.25 169 PRO A C 1
ATOM 1264 O O . PRO A 1 169 ? 9.110 2.587 -27.605 1.00 65.25 169 PRO A O 1
ATOM 1267 N N . LEU A 1 170 ? 9.199 3.134 -29.780 1.00 76.88 170 LEU A N 1
ATOM 1268 C CA . LEU A 1 170 ? 9.934 4.395 -29.659 1.00 76.88 170 LEU A CA 1
ATOM 1269 C C . LEU A 1 170 ? 8.992 5.612 -29.696 1.00 76.88 170 LEU A C 1
ATOM 1271 O O . LEU A 1 170 ? 9.442 6.750 -29.828 1.00 76.88 170 LEU A O 1
ATOM 1275 N N . THR A 1 171 ? 7.678 5.381 -29.603 1.00 74.06 171 THR A N 1
ATOM 1276 C CA . THR A 1 171 ? 6.664 6.437 -29.653 1.00 74.06 171 THR A CA 1
ATOM 1277 C C . THR A 1 171 ? 6.587 7.178 -28.316 1.00 74.06 171 THR A C 1
ATOM 1279 O O . THR A 1 171 ? 6.383 6.559 -27.271 1.00 74.06 171 THR A O 1
ATOM 1282 N N . GLN A 1 172 ? 6.734 8.505 -28.333 1.00 70.69 172 GLN A N 1
ATOM 1283 C CA . GLN A 1 172 ? 6.716 9.364 -27.143 1.00 70.69 172 GLN A CA 1
ATOM 1284 C C . GLN A 1 172 ? 5.805 10.582 -27.345 1.00 70.69 172 GLN A C 1
ATOM 1286 O O . GLN A 1 172 ? 5.626 11.064 -28.459 1.00 70.69 172 GLN A O 1
ATOM 1291 N N . ALA A 1 173 ? 5.249 11.109 -26.248 1.00 52.25 173 ALA A N 1
ATOM 1292 C CA . ALA A 1 173 ? 4.394 12.302 -26.275 1.00 52.25 173 ALA A CA 1
ATOM 1293 C C . ALA A 1 173 ? 5.181 13.623 -26.404 1.00 52.25 173 ALA A C 1
ATOM 1295 O O . ALA A 1 173 ? 4.594 14.662 -26.694 1.00 52.25 173 ALA A O 1
ATOM 1296 N N . SER A 1 174 ? 6.495 13.609 -26.151 1.00 53.19 174 SER A N 1
ATOM 1297 C CA . SER A 1 174 ? 7.371 14.768 -26.338 1.00 53.19 174 SER A CA 1
ATOM 1298 C C . SER A 1 174 ? 8.767 14.338 -26.800 1.00 53.19 174 SER A C 1
ATOM 1300 O O . SER A 1 174 ? 9.294 13.323 -26.355 1.00 53.19 174 SER A O 1
ATOM 1302 N N . LEU A 1 175 ? 9.380 15.125 -27.689 1.00 57.88 175 LEU A N 1
ATOM 1303 C CA . LEU A 1 175 ? 10.652 14.803 -28.364 1.00 57.88 175 LEU A CA 1
ATOM 1304 C C . LEU A 1 175 ? 11.907 14.976 -27.478 1.00 57.88 175 LEU A C 1
ATOM 1306 O O . LEU A 1 175 ? 13.028 14.787 -27.945 1.00 57.88 175 LEU A O 1
ATOM 1310 N N . GLY A 1 176 ? 11.748 15.377 -26.211 1.00 48.94 176 GLY A N 1
ATOM 1311 C CA . GLY A 1 176 ? 12.851 15.830 -25.353 1.00 48.94 176 GLY A CA 1
ATOM 1312 C C . GLY A 1 176 ? 13.502 14.774 -24.450 1.00 48.94 176 GLY A C 1
ATOM 1313 O O . GLY A 1 176 ? 14.506 15.092 -23.815 1.00 48.94 176 GLY A O 1
ATOM 1314 N N . GLN A 1 177 ? 12.950 13.557 -24.349 1.00 54.34 177 GLN A N 1
ATOM 1315 C CA . GLN A 1 177 ? 13.326 12.561 -23.324 1.00 54.34 177 GLN A CA 1
ATOM 1316 C C . GLN A 1 177 ? 13.514 11.132 -23.880 1.00 54.34 177 GLN A C 1
ATOM 1318 O O . GLN A 1 177 ? 13.172 10.141 -23.234 1.00 54.34 177 GLN A O 1
ATOM 1323 N N . ALA A 1 178 ? 14.071 11.000 -25.084 1.00 65.50 178 ALA A N 1
ATOM 1324 C CA . ALA A 1 178 ? 14.411 9.693 -25.647 1.00 65.50 178 ALA A CA 1
ATOM 1325 C C . ALA A 1 178 ? 15.573 9.034 -24.869 1.00 65.50 178 ALA A C 1
ATOM 1327 O O . ALA A 1 178 ? 16.584 9.686 -24.596 1.00 65.50 178 ALA A O 1
ATOM 1328 N N . LYS A 1 179 ? 15.442 7.746 -24.518 1.00 75.94 179 LYS A N 1
ATOM 1329 C CA . LYS A 1 179 ? 16.498 6.958 -23.855 1.00 75.94 179 LYS A CA 1
ATOM 1330 C C . LYS A 1 179 ? 17.610 6.620 -24.859 1.00 75.94 179 LYS A C 1
ATOM 1332 O O . LYS A 1 179 ? 17.321 6.304 -26.009 1.00 75.94 179 LYS A O 1
ATOM 1337 N N . LEU A 1 180 ? 18.871 6.696 -24.425 1.00 78.81 180 LEU A N 1
ATOM 1338 C CA . LEU A 1 180 ? 20.021 6.209 -25.194 1.00 78.81 180 LEU A CA 1
ATOM 1339 C C . LEU A 1 180 ? 20.075 4.680 -25.121 1.00 78.81 180 LEU A C 1
ATOM 1341 O O . LEU A 1 180 ? 20.186 4.130 -24.026 1.00 78.81 180 LEU A O 1
ATOM 1345 N N . ASP A 1 181 ? 20.050 4.023 -26.278 1.00 78.19 181 ASP A N 1
ATOM 1346 C CA . ASP A 1 181 ? 20.166 2.569 -26.410 1.00 78.19 181 ASP A CA 1
ATOM 1347 C C . ASP A 1 181 ? 21.344 2.194 -27.327 1.00 78.19 181 ASP A C 1
ATOM 1349 O O . ASP A 1 181 ? 21.772 2.983 -28.176 1.00 78.19 181 ASP A O 1
ATOM 1353 N N . SER A 1 182 ? 21.884 0.983 -27.142 1.00 82.31 182 SER A N 1
ATOM 1354 C CA . SER A 1 182 ? 22.958 0.427 -27.977 1.00 82.31 182 SER A CA 1
ATOM 1355 C C . SER A 1 182 ? 22.388 -0.437 -29.103 1.00 82.31 182 SER A C 1
ATOM 1357 O O . SER A 1 182 ? 21.551 -1.313 -28.869 1.00 82.31 182 SER A O 1
ATOM 1359 N N . TYR A 1 183 ? 22.873 -0.212 -30.323 1.00 84.88 183 TYR A N 1
ATOM 1360 C CA . TYR A 1 183 ? 22.474 -0.936 -31.523 1.00 84.88 183 TYR A CA 1
ATOM 1361 C C . TYR A 1 183 ? 23.691 -1.569 -32.222 1.00 84.88 183 TYR A C 1
ATOM 1363 O O . TYR A 1 183 ? 24.712 -0.903 -32.414 1.00 84.88 183 TYR A O 1
ATOM 1371 N N . PRO A 1 184 ? 23.601 -2.837 -32.662 1.00 86.25 184 PRO A N 1
ATOM 1372 C CA . PRO A 1 184 ? 24.714 -3.543 -33.294 1.00 86.25 184 PRO A CA 1
ATOM 1373 C C . PRO A 1 184 ? 25.019 -3.023 -34.706 1.00 86.25 184 PRO A C 1
ATOM 1375 O O . PRO A 1 184 ? 24.119 -2.868 -35.532 1.00 86.25 184 PRO A O 1
ATOM 1378 N N . ILE A 1 185 ? 26.308 -2.841 -35.008 1.00 87.69 185 ILE A N 1
ATOM 1379 C CA . ILE A 1 185 ? 26.804 -2.491 -36.344 1.00 87.69 185 ILE A CA 1
ATOM 1380 C C . ILE A 1 185 ? 27.126 -3.770 -37.112 1.00 87.69 185 ILE A C 1
ATOM 1382 O O . ILE A 1 185 ? 28.082 -4.482 -36.792 1.00 87.69 185 ILE A O 1
ATOM 1386 N N . TRP A 1 186 ? 26.371 -4.042 -38.169 1.00 86.75 186 TRP A N 1
ATOM 1387 C CA . TRP A 1 186 ? 26.566 -5.207 -39.026 1.00 86.75 186 TRP A CA 1
ATOM 1388 C C . TRP A 1 186 ? 27.407 -4.866 -40.250 1.00 86.75 186 TRP A C 1
ATOM 1390 O O . TRP A 1 186 ? 27.199 -3.843 -40.890 1.00 86.75 186 TRP A O 1
ATOM 1400 N N . ALA A 1 187 ? 28.333 -5.743 -40.627 1.00 82.19 187 ALA A N 1
ATOM 1401 C CA . ALA A 1 187 ? 29.102 -5.601 -41.853 1.00 82.19 187 ALA A CA 1
ATOM 1402 C C . ALA A 1 187 ? 28.193 -5.600 -43.105 1.00 82.19 187 ALA A C 1
ATOM 1404 O O . ALA A 1 187 ? 27.135 -6.251 -43.102 1.00 82.19 187 ALA A O 1
ATOM 1405 N N . PRO A 1 188 ? 28.627 -4.938 -44.196 1.00 75.56 188 PRO A N 1
ATOM 1406 C CA . PRO A 1 188 ? 28.043 -5.127 -45.518 1.00 75.56 188 PRO A CA 1
ATOM 1407 C C . PRO A 1 188 ? 28.098 -6.603 -45.937 1.00 75.56 188 PRO A C 1
ATOM 1409 O O . PRO A 1 188 ? 28.855 -7.397 -45.378 1.00 75.56 188 PRO A O 1
ATOM 1412 N N . LYS A 1 189 ? 27.285 -6.985 -46.924 1.00 69.75 189 LYS A N 1
ATOM 1413 C CA . LYS A 1 189 ? 27.214 -8.365 -47.430 1.00 69.75 189 LYS A CA 1
ATOM 1414 C C . LYS A 1 189 ? 28.600 -8.842 -47.905 1.00 69.75 189 LYS A C 1
ATOM 1416 O O . LYS A 1 189 ? 29.131 -8.292 -48.863 1.00 69.75 189 LYS A O 1
ATOM 1421 N N . GLU A 1 190 ? 29.151 -9.884 -47.278 1.00 60.69 190 GLU A N 1
ATOM 1422 C CA . GLU A 1 190 ? 30.402 -10.541 -47.693 1.00 60.69 190 GLU A CA 1
ATOM 1423 C C . GLU A 1 190 ? 30.146 -12.017 -48.060 1.00 60.69 190 GLU A C 1
ATOM 1425 O O . GLU A 1 190 ? 29.394 -12.724 -47.377 1.00 60.69 190 GLU A O 1
ATOM 1430 N N . GLU A 1 191 ? 30.773 -12.497 -49.142 1.00 48.31 191 GLU A N 1
ATOM 1431 C CA . GLU A 1 191 ? 30.779 -13.922 -49.494 1.00 48.31 191 GLU A CA 1
ATOM 1432 C C . GLU A 1 191 ? 31.766 -14.699 -48.611 1.00 48.31 191 GLU A C 1
ATOM 1434 O O . GLU A 1 191 ? 32.894 -14.268 -48.371 1.00 48.31 191 GLU A O 1
ATOM 1439 N N . LEU A 1 192 ? 31.366 -15.888 -48.150 1.00 50.50 192 LEU A N 1
ATOM 1440 C CA . LEU A 1 192 ? 32.247 -16.754 -47.363 1.00 50.50 192 LEU A CA 1
ATOM 1441 C C . LEU A 1 192 ? 33.495 -17.187 -48.169 1.00 50.50 192 LEU A C 1
ATOM 1443 O O . LEU A 1 192 ? 33.355 -17.632 -49.319 1.00 50.50 192 LEU A O 1
ATOM 1447 N N . PRO A 1 193 ? 34.700 -17.166 -47.556 1.00 49.12 193 PRO A N 1
ATOM 1448 C CA . PRO A 1 193 ? 35.917 -17.685 -48.172 1.00 49.12 193 PRO A CA 1
ATOM 1449 C C . PRO A 1 193 ? 35.759 -19.147 -48.629 1.00 49.12 193 PRO A C 1
ATOM 1451 O O . PRO A 1 193 ? 35.058 -19.922 -47.968 1.00 49.12 193 PRO A O 1
ATOM 1454 N N . PRO A 1 194 ? 36.438 -19.575 -49.714 1.00 49.22 194 PRO A N 1
ATOM 1455 C CA . PRO A 1 194 ? 36.286 -20.918 -50.286 1.00 49.22 194 PRO A CA 1
ATOM 1456 C C . PRO A 1 194 ? 36.497 -22.067 -49.288 1.00 49.22 194 PRO A C 1
ATOM 1458 O O . PRO A 1 194 ? 35.848 -23.103 -49.400 1.00 49.22 194 PRO A O 1
ATOM 1461 N N . THR A 1 195 ? 37.356 -21.870 -48.285 1.00 48.03 195 THR A N 1
ATOM 1462 C CA . THR A 1 195 ? 37.731 -22.862 -47.263 1.00 48.03 195 THR A CA 1
ATOM 1463 C C . THR A 1 195 ? 36.617 -23.210 -46.273 1.00 48.03 195 THR A C 1
ATOM 1465 O O . THR A 1 195 ? 36.614 -24.312 -45.736 1.00 48.03 195 THR A O 1
ATOM 1468 N N . PHE A 1 196 ? 35.634 -22.329 -46.060 1.00 48.94 196 PHE A N 1
ATOM 1469 C CA . PHE A 1 196 ? 34.534 -22.553 -45.107 1.00 48.94 196 PHE A CA 1
ATOM 1470 C C . PHE A 1 196 ? 33.270 -23.155 -45.746 1.00 48.94 196 PHE A C 1
ATOM 1472 O O . PHE A 1 196 ? 32.252 -23.326 -45.077 1.00 48.94 196 PHE A O 1
ATOM 1479 N N . ARG A 1 197 ? 33.326 -23.528 -47.033 1.00 51.53 197 ARG A N 1
ATOM 1480 C CA . ARG A 1 197 ? 32.173 -24.045 -47.795 1.00 51.53 197 ARG A CA 1
ATOM 1481 C C . ARG A 1 197 ? 31.759 -25.483 -47.445 1.00 51.53 197 ARG A C 1
ATOM 1483 O O . ARG A 1 197 ? 30.712 -25.917 -47.908 1.00 51.53 197 ARG A O 1
ATOM 1490 N N . SER A 1 198 ? 32.532 -26.222 -46.641 1.00 43.03 198 SER A N 1
ATOM 1491 C CA . SER A 1 198 ? 32.348 -27.678 -46.489 1.00 43.03 198 SER A CA 1
ATOM 1492 C C . SER A 1 198 ? 31.588 -28.151 -45.237 1.00 43.03 198 SER A C 1
ATOM 1494 O O . SER A 1 198 ? 31.425 -29.359 -45.086 1.00 43.03 198 SER A O 1
ATOM 1496 N N . MET A 1 199 ? 31.130 -27.276 -44.329 1.00 42.16 199 MET A N 1
ATOM 1497 C CA . MET A 1 199 ? 30.656 -27.741 -43.006 1.00 42.16 199 MET A CA 1
ATOM 1498 C C . MET A 1 199 ? 29.164 -27.576 -42.692 1.00 42.16 199 MET A C 1
ATOM 1500 O O . MET A 1 199 ? 28.747 -27.980 -41.609 1.00 42.16 199 MET A O 1
ATOM 1504 N N . ARG A 1 200 ? 28.326 -27.051 -43.596 1.00 40.19 200 ARG A N 1
ATOM 1505 C CA . ARG A 1 200 ? 26.867 -27.025 -43.380 1.00 40.19 200 ARG A CA 1
ATOM 1506 C C . ARG A 1 200 ? 26.085 -27.230 -44.675 1.00 40.19 200 ARG A C 1
ATOM 1508 O O . ARG A 1 200 ? 26.172 -26.424 -45.592 1.00 40.19 200 ARG A O 1
ATOM 1515 N N . SER A 1 201 ? 25.276 -28.288 -44.702 1.00 41.53 201 SER A N 1
ATOM 1516 C CA . SER A 1 201 ? 24.163 -28.451 -45.640 1.00 41.53 201 SER A CA 1
ATOM 1517 C C . SER A 1 201 ? 23.047 -27.484 -45.238 1.00 41.53 201 SER A C 1
ATOM 1519 O O . SER A 1 201 ? 22.265 -27.783 -44.339 1.00 41.53 201 SER A O 1
ATOM 1521 N N . VAL A 1 202 ? 22.986 -26.318 -45.877 1.00 39.97 202 VAL A N 1
ATOM 1522 C CA . VAL A 1 202 ? 21.824 -25.420 -45.836 1.00 39.97 202 VAL A CA 1
ATOM 1523 C C . VAL A 1 202 ? 21.489 -25.059 -47.279 1.00 39.97 202 VAL A C 1
ATOM 1525 O O . VAL A 1 202 ? 22.392 -24.885 -48.097 1.00 39.97 202 VAL A O 1
ATOM 1528 N N . GLY A 1 203 ? 20.193 -25.026 -47.596 1.00 37.22 203 GLY A N 1
ATOM 1529 C CA . GLY A 1 203 ? 19.657 -24.782 -48.934 1.00 37.22 203 GLY A CA 1
ATOM 1530 C C . GLY A 1 203 ? 20.195 -23.517 -49.612 1.00 37.22 203 GLY A C 1
ATOM 1531 O O . GLY A 1 203 ? 20.839 -22.669 -49.000 1.00 37.22 203 GLY A O 1
ATOM 1532 N N . HIS A 1 204 ? 19.910 -23.408 -50.908 1.00 40.12 204 HIS A N 1
ATOM 1533 C CA . HIS A 1 204 ? 20.518 -22.505 -51.894 1.00 40.12 204 HIS A CA 1
ATOM 1534 C C . HIS A 1 204 ? 20.480 -20.979 -51.592 1.00 40.12 204 HIS A C 1
ATOM 1536 O O . HIS A 1 204 ? 20.981 -20.204 -52.400 1.00 40.12 204 HIS A O 1
ATOM 1542 N N . SER A 1 205 ? 19.975 -20.528 -50.439 1.00 41.75 205 SER A N 1
ATOM 1543 C CA . SER A 1 205 ? 19.979 -19.129 -49.970 1.00 41.75 205 SER A CA 1
ATOM 1544 C C . SER A 1 205 ? 21.049 -18.801 -48.903 1.00 41.75 205 SER A C 1
ATOM 1546 O O . SER A 1 205 ? 21.250 -17.635 -48.572 1.00 41.75 205 SER A O 1
ATOM 1548 N N . GLY A 1 206 ? 21.793 -19.786 -48.382 1.00 45.44 206 GLY A N 1
ATOM 1549 C CA . GLY A 1 206 ? 22.704 -19.630 -47.230 1.00 45.44 206 GLY A CA 1
ATOM 1550 C C . GLY A 1 206 ? 24.154 -19.195 -47.515 1.00 45.44 206 GLY A C 1
ATOM 1551 O O . GLY A 1 206 ? 25.065 -19.709 -46.868 1.00 45.44 206 GLY A O 1
ATOM 1552 N N . ARG A 1 207 ? 24.416 -18.303 -48.485 1.00 47.78 207 ARG A N 1
ATOM 1553 C CA . ARG A 1 207 ? 25.799 -17.949 -48.903 1.00 47.78 207 ARG A CA 1
ATOM 1554 C C . ARG A 1 207 ? 26.391 -16.667 -48.302 1.00 47.78 207 ARG A C 1
ATOM 1556 O O . ARG A 1 207 ? 27.593 -16.454 -48.454 1.00 47.78 207 ARG A O 1
ATOM 1563 N N . MET A 1 208 ? 25.590 -15.833 -47.640 1.00 54.50 208 MET A N 1
ATOM 1564 C CA . MET A 1 208 ? 26.016 -14.518 -47.143 1.00 54.50 208 MET A CA 1
ATOM 1565 C C . MET A 1 208 ? 25.873 -14.423 -45.624 1.00 54.50 208 MET A C 1
ATOM 1567 O O . MET A 1 208 ? 24.832 -14.772 -45.076 1.00 54.50 208 MET A O 1
ATOM 1571 N N . VAL A 1 209 ? 26.921 -13.950 -44.947 1.00 60.72 209 VAL A N 1
ATOM 1572 C CA . VAL A 1 209 ? 26.963 -13.794 -43.483 1.00 60.72 209 VAL A CA 1
ATOM 1573 C C . VAL A 1 209 ? 27.363 -12.357 -43.164 1.00 60.72 209 VAL A C 1
ATOM 1575 O O . VAL A 1 209 ? 28.393 -11.891 -43.644 1.00 60.72 209 VAL A O 1
ATOM 1578 N N . ARG A 1 210 ? 26.579 -11.653 -42.336 1.00 71.00 210 ARG A N 1
ATOM 1579 C CA . ARG A 1 210 ? 26.965 -10.337 -41.801 1.00 71.00 210 ARG A CA 1
ATOM 1580 C C . ARG A 1 210 ? 27.670 -10.531 -40.460 1.00 71.00 210 ARG A C 1
ATOM 1582 O O . ARG A 1 210 ? 27.149 -11.208 -39.577 1.00 71.00 210 ARG A O 1
ATOM 1589 N N . ARG A 1 211 ? 28.858 -9.948 -40.304 1.00 77.38 211 ARG A N 1
ATOM 1590 C CA . ARG A 1 211 ? 29.629 -9.974 -39.047 1.00 77.38 211 ARG A CA 1
ATOM 1591 C C . ARG A 1 211 ? 29.336 -8.727 -38.217 1.00 77.38 211 ARG A C 1
ATOM 1593 O O . ARG A 1 211 ? 29.129 -7.663 -38.789 1.00 77.38 211 ARG A O 1
ATOM 1600 N N . LEU A 1 212 ? 29.354 -8.844 -36.894 1.00 80.69 212 LEU A N 1
ATOM 1601 C CA . LEU A 1 212 ? 29.257 -7.695 -35.992 1.00 80.69 212 LEU A CA 1
ATOM 1602 C C . LEU A 1 212 ? 30.598 -6.939 -35.981 1.00 80.69 212 LEU A C 1
ATOM 1604 O O . LEU A 1 212 ? 31.634 -7.555 -35.735 1.00 80.69 212 LEU A O 1
ATOM 1608 N N . LYS A 1 213 ? 30.582 -5.632 -36.262 1.00 82.94 213 LYS A N 1
ATOM 1609 C CA . LYS A 1 213 ? 31.773 -4.760 -36.349 1.00 82.94 213 LYS A CA 1
ATOM 1610 C C . LYS A 1 213 ? 31.870 -3.719 -35.225 1.00 82.94 213 LYS A C 1
ATOM 1612 O O . LYS A 1 213 ? 32.865 -2.999 -35.150 1.00 82.94 213 LYS A O 1
ATOM 1617 N N . GLY A 1 214 ? 30.867 -3.637 -34.358 1.00 87.31 214 GLY A N 1
ATOM 1618 C CA . GLY A 1 214 ? 30.814 -2.679 -33.258 1.00 87.31 214 GLY A CA 1
ATOM 1619 C C . GLY A 1 214 ? 29.384 -2.395 -32.822 1.00 87.31 214 GLY A C 1
ATOM 1620 O O . GLY A 1 214 ? 28.467 -3.150 -33.154 1.00 87.31 214 GLY A O 1
ATOM 1621 N N . GLU A 1 215 ? 29.201 -1.280 -32.131 1.00 89.38 215 GLU A N 1
ATOM 1622 C CA . GLU A 1 215 ? 27.910 -0.775 -31.672 1.00 89.38 215 GLU A CA 1
ATOM 1623 C C . GLU A 1 215 ? 27.799 0.746 -31.861 1.00 89.38 215 GLU A C 1
ATOM 1625 O O . GLU A 1 215 ? 28.798 1.472 -31.845 1.00 89.38 215 GLU A O 1
ATOM 1630 N N . VAL A 1 216 ? 26.571 1.224 -32.059 1.00 90.38 216 VAL A N 1
ATOM 1631 C CA . VAL A 1 216 ? 26.220 2.646 -32.029 1.00 90.38 216 VAL A CA 1
ATOM 1632 C C . VAL A 1 216 ? 25.297 2.905 -30.849 1.00 90.38 216 VAL A C 1
ATOM 1634 O O . VAL A 1 216 ? 24.342 2.163 -30.631 1.00 90.38 216 VAL A O 1
ATOM 1637 N N . ILE A 1 217 ? 25.573 3.963 -30.098 1.00 90.25 217 ILE A N 1
ATOM 1638 C CA . ILE A 1 217 ? 24.747 4.404 -28.978 1.00 90.25 217 ILE A CA 1
ATOM 1639 C C . ILE A 1 217 ? 23.979 5.639 -29.441 1.00 90.25 217 ILE A C 1
ATOM 1641 O O . ILE A 1 217 ? 24.569 6.669 -29.784 1.00 90.25 217 ILE A O 1
ATOM 1645 N N . MET A 1 218 ? 22.655 5.515 -29.497 1.00 90.75 218 MET A N 1
ATOM 1646 C CA . MET A 1 218 ? 21.768 6.564 -29.993 1.00 90.75 218 MET A CA 1
ATOM 1647 C C . MET A 1 218 ? 20.394 6.509 -29.328 1.00 90.75 218 MET A C 1
ATOM 1649 O O . MET A 1 218 ? 19.952 5.464 -28.857 1.00 90.75 218 MET A O 1
ATOM 1653 N N . ALA A 1 219 ? 19.710 7.648 -29.310 1.00 87.12 219 ALA A N 1
ATOM 1654 C CA . ALA A 1 219 ? 18.328 7.767 -28.874 1.00 87.12 219 ALA A CA 1
ATOM 1655 C C . ALA A 1 219 ? 17.442 8.078 -30.083 1.00 87.12 219 ALA A C 1
ATOM 1657 O O . ALA A 1 219 ? 17.768 8.958 -30.883 1.00 87.12 219 ALA A O 1
ATOM 1658 N N . ILE A 1 220 ? 16.327 7.365 -30.215 1.00 87.94 220 ILE A N 1
ATOM 1659 C CA . ILE A 1 220 ? 15.358 7.541 -31.301 1.00 87.94 220 ILE A CA 1
ATOM 1660 C C . ILE A 1 220 ? 13.987 7.756 -30.662 1.00 87.94 220 ILE A C 1
ATOM 1662 O O . ILE A 1 220 ? 13.588 6.978 -29.798 1.00 87.94 220 ILE A O 1
ATOM 1666 N N . ALA A 1 221 ? 13.265 8.792 -31.084 1.00 86.88 221 ALA A N 1
ATOM 1667 C CA . ALA A 1 221 ? 11.896 9.047 -30.646 1.00 86.88 221 ALA A CA 1
ATOM 1668 C C . ALA A 1 221 ? 10.984 9.398 -31.821 1.00 86.88 221 ALA A C 1
ATOM 1670 O O . ALA A 1 221 ? 11.346 10.188 -32.693 1.00 86.88 221 ALA A O 1
ATOM 1671 N N . TRP A 1 222 ? 9.782 8.827 -31.807 1.00 87.12 222 TRP A N 1
ATOM 1672 C CA . TRP A 1 222 ? 8.707 9.111 -32.752 1.00 87.12 222 TRP A CA 1
ATOM 1673 C C . TRP A 1 222 ? 7.574 9.854 -32.042 1.00 87.12 222 TRP A C 1
ATOM 1675 O O . TRP A 1 222 ? 7.020 9.353 -31.065 1.00 87.12 222 TRP A O 1
ATOM 1685 N N . SER A 1 223 ? 7.225 11.047 -32.520 1.00 83.38 223 SER A N 1
ATOM 1686 C CA . SER A 1 223 ? 6.131 11.854 -31.971 1.00 83.38 223 SER A CA 1
ATOM 1687 C C . SER A 1 223 ? 5.014 11.987 -33.008 1.00 83.38 223 SER A C 1
ATOM 1689 O O . SER A 1 223 ? 5.140 12.817 -33.910 1.00 83.38 223 SER A O 1
ATOM 1691 N N . PRO A 1 224 ? 3.930 11.195 -32.926 1.00 82.31 224 PRO A N 1
ATOM 1692 C CA . PRO A 1 224 ? 2.826 11.277 -33.873 1.00 82.31 224 PRO A CA 1
ATOM 1693 C C . PRO A 1 224 ? 2.112 12.628 -33.755 1.00 82.31 224 PRO A C 1
ATOM 1695 O O . PRO A 1 224 ? 1.871 13.121 -32.653 1.00 82.31 224 PRO A O 1
ATOM 1698 N N . ALA A 1 225 ? 1.752 13.222 -34.892 1.00 76.56 225 ALA A N 1
ATOM 1699 C CA . ALA A 1 225 ? 1.063 14.509 -34.950 1.00 76.56 225 ALA A CA 1
ATOM 1700 C C . ALA A 1 225 ? -0.379 14.408 -34.422 1.00 76.56 225 ALA A C 1
ATOM 1702 O O . ALA A 1 225 ? -0.906 15.354 -33.832 1.00 76.56 225 ALA A O 1
ATOM 1703 N N . ARG A 1 226 ? -1.034 13.254 -34.632 1.00 67.69 226 ARG A N 1
ATOM 1704 C CA . ARG A 1 226 ? -2.410 12.960 -34.196 1.00 67.69 226 ARG A CA 1
ATOM 1705 C C . ARG A 1 226 ? -2.550 11.487 -33.811 1.00 67.69 226 ARG A C 1
ATOM 1707 O O . ARG A 1 226 ? -1.988 10.621 -34.470 1.00 67.69 226 ARG A O 1
ATOM 1714 N N . GLY A 1 227 ? -3.347 11.194 -32.779 1.00 57.12 227 GLY A N 1
ATOM 1715 C CA . GLY A 1 227 ? -3.559 9.823 -32.286 1.00 57.12 227 GLY A CA 1
ATOM 1716 C C . GLY A 1 227 ? -4.214 8.866 -33.294 1.00 57.12 227 GLY A C 1
ATOM 1717 O O . GLY A 1 227 ? -3.970 7.665 -33.229 1.00 57.12 227 GLY A O 1
ATOM 1718 N N . ASP A 1 228 ? -4.986 9.395 -34.248 1.00 65.00 228 ASP A N 1
ATOM 1719 C CA . ASP A 1 228 ? -5.686 8.601 -35.272 1.00 65.00 228 ASP A CA 1
ATOM 1720 C C . ASP A 1 228 ? -4.827 8.313 -36.521 1.00 65.00 228 ASP A C 1
ATOM 1722 O O . ASP A 1 228 ? -5.176 7.457 -37.337 1.00 65.00 228 ASP A O 1
ATOM 1726 N N . GLU A 1 229 ? -3.680 8.988 -36.662 1.00 73.75 229 GLU A N 1
ATOM 1727 C CA . GLU A 1 229 ? -2.752 8.852 -37.792 1.00 73.75 229 GLU A CA 1
ATOM 1728 C C . GLU A 1 229 ? -1.327 8.555 -37.288 1.00 73.75 229 GLU A C 1
ATOM 1730 O O . GLU A 1 229 ? -0.432 9.392 -37.395 1.00 73.75 229 GLU A O 1
ATOM 1735 N N . PRO A 1 230 ? -1.070 7.345 -36.755 1.00 75.31 230 PRO A N 1
ATOM 1736 C CA . PRO A 1 230 ? 0.211 7.001 -36.126 1.00 75.31 230 PRO A CA 1
ATOM 1737 C C . PRO A 1 230 ? 1.414 7.061 -37.081 1.00 75.31 230 PRO A C 1
ATOM 1739 O O . PRO A 1 230 ? 2.554 7.138 -36.626 1.00 75.31 230 PRO A O 1
ATOM 1742 N N . GLY A 1 231 ? 1.169 7.025 -38.395 1.00 83.12 231 GLY A N 1
ATOM 1743 C CA . GLY A 1 231 ? 2.193 7.148 -39.433 1.00 83.12 231 GLY A CA 1
ATOM 1744 C C . GLY A 1 231 ? 2.605 8.584 -39.768 1.00 83.12 231 GLY A C 1
ATOM 1745 O O . GLY A 1 231 ? 3.540 8.746 -40.539 1.00 83.12 231 GLY A O 1
ATOM 1746 N N . VAL A 1 232 ? 1.957 9.619 -39.226 1.00 86.81 232 VAL A N 1
ATOM 1747 C CA . VAL A 1 232 ? 2.323 11.026 -39.474 1.00 86.81 232 VAL A CA 1
ATOM 1748 C C . VAL A 1 232 ? 2.829 11.641 -38.178 1.00 86.81 232 VAL A C 1
ATOM 1750 O O . VAL A 1 232 ? 2.150 11.582 -37.153 1.00 86.81 232 VAL A O 1
ATOM 1753 N N . GLY A 1 233 ? 4.024 12.224 -38.196 1.00 87.88 233 GLY A N 1
ATOM 1754 C CA . GLY A 1 233 ? 4.635 12.768 -36.990 1.00 87.88 233 GLY A CA 1
ATOM 1755 C C . GLY A 1 233 ? 6.017 13.356 -37.219 1.00 87.88 233 GLY A C 1
ATOM 1756 O O . GLY A 1 233 ? 6.399 13.681 -38.338 1.00 87.88 233 GLY A O 1
ATOM 1757 N N . GLN A 1 234 ? 6.777 13.490 -36.139 1.00 89.88 234 GLN A N 1
ATOM 1758 C CA . GLN A 1 234 ? 8.151 13.971 -36.172 1.00 89.88 234 GLN A CA 1
ATOM 1759 C C . GLN A 1 234 ? 9.095 12.941 -35.547 1.00 89.88 234 GLN A C 1
ATOM 1761 O O . GLN A 1 234 ? 8.845 12.424 -34.456 1.00 89.88 234 GLN A O 1
ATOM 1766 N N . LEU A 1 235 ? 10.192 12.651 -36.244 1.00 90.25 235 LEU A N 1
ATOM 1767 C CA . LEU A 1 235 ? 11.268 11.771 -35.801 1.00 90.25 235 LEU A CA 1
ATOM 1768 C C . LEU A 1 235 ? 12.393 12.607 -35.181 1.00 90.25 235 LEU A C 1
ATOM 1770 O O . LEU A 1 235 ? 12.914 13.511 -35.831 1.00 90.25 235 LEU A O 1
ATOM 1774 N N . ALA A 1 236 ? 12.811 12.273 -33.963 1.00 90.06 236 ALA A N 1
ATOM 1775 C CA . ALA A 1 236 ? 14.029 12.785 -33.341 1.00 90.06 236 ALA A CA 1
ATOM 1776 C C . ALA A 1 236 ? 15.081 11.678 -33.247 1.00 90.06 236 ALA A C 1
ATOM 1778 O O . ALA A 1 236 ? 14.790 10.574 -32.785 1.00 90.06 236 ALA A O 1
ATOM 1779 N N . ILE A 1 237 ? 16.312 11.992 -33.650 1.00 91.00 237 ILE A N 1
ATOM 1780 C CA . ILE A 1 237 ? 17.474 11.111 -33.511 1.00 91.00 237 ILE A CA 1
ATOM 1781 C C . ILE A 1 237 ? 18.582 11.886 -32.803 1.00 91.00 237 ILE A C 1
ATOM 1783 O O . ILE A 1 237 ? 18.992 12.954 -33.262 1.00 91.00 237 ILE A O 1
ATOM 1787 N N . THR A 1 238 ? 19.094 11.314 -31.717 1.00 90.94 238 THR A N 1
ATOM 1788 C CA . THR A 1 238 ? 20.288 11.787 -31.014 1.00 90.94 238 THR A CA 1
ATOM 1789 C C . THR A 1 238 ? 21.373 10.721 -31.113 1.00 90.94 238 THR A C 1
ATOM 1791 O O . THR A 1 238 ? 21.295 9.698 -30.436 1.00 90.94 238 THR A O 1
ATOM 1794 N N . LEU A 1 239 ? 22.374 10.941 -31.960 1.00 91.75 239 LEU A N 1
ATOM 1795 C CA . LEU A 1 239 ? 23.577 10.121 -32.052 1.00 91.75 239 LEU A CA 1
ATOM 1796 C C . LEU A 1 239 ? 24.583 10.583 -30.990 1.00 91.75 239 LEU A C 1
ATOM 1798 O O . LEU A 1 239 ? 25.026 11.728 -31.040 1.00 91.75 239 LEU A O 1
ATOM 1802 N N . ASP A 1 240 ? 24.927 9.702 -30.047 1.00 91.44 240 ASP A N 1
ATOM 1803 C CA . ASP A 1 240 ? 25.880 10.005 -28.970 1.00 91.44 240 ASP A CA 1
ATOM 1804 C C . ASP A 1 240 ? 27.290 9.548 -29.353 1.00 91.44 240 ASP A C 1
ATOM 1806 O O . ASP A 1 240 ? 28.191 10.372 -29.525 1.00 91.44 240 ASP A O 1
ATOM 1810 N N . ARG A 1 241 ? 27.485 8.237 -29.562 1.00 92.31 241 ARG A N 1
ATOM 1811 C CA . ARG A 1 241 ? 28.804 7.693 -29.915 1.00 92.31 241 ARG A CA 1
ATOM 1812 C C . ARG A 1 241 ? 28.770 6.393 -30.716 1.00 92.31 241 ARG A C 1
ATOM 1814 O O . ARG A 1 241 ? 27.785 5.657 -30.697 1.00 92.31 241 ARG A O 1
ATOM 1821 N N . ILE A 1 242 ? 29.883 6.090 -31.385 1.00 92.81 242 ILE A N 1
ATOM 1822 C CA . ILE A 1 242 ? 30.145 4.815 -32.072 1.00 92.81 242 ILE A CA 1
ATOM 1823 C C . ILE A 1 242 ? 31.395 4.150 -31.493 1.00 92.81 242 ILE A C 1
ATOM 1825 O O . ILE A 1 242 ? 32.463 4.767 -31.438 1.00 92.81 242 ILE A O 1
ATOM 1829 N N . CYS A 1 243 ? 31.274 2.863 -31.165 1.00 90.69 243 CYS A N 1
ATOM 1830 C CA . CYS A 1 243 ? 32.357 2.016 -30.676 1.00 90.69 243 CYS A CA 1
ATOM 1831 C C . CYS A 1 243 ? 32.613 0.883 -31.681 1.00 90.69 243 CYS A C 1
ATOM 1833 O O . CYS A 1 243 ? 31.763 0.014 -31.880 1.00 90.69 243 CYS A O 1
ATOM 1835 N N . PHE A 1 244 ? 33.784 0.865 -32.323 1.00 89.19 244 PHE A N 1
ATOM 1836 C CA . PHE A 1 244 ? 34.167 -0.230 -33.223 1.00 89.19 244 PHE A CA 1
ATOM 1837 C C . PHE A 1 244 ? 34.938 -1.324 -32.481 1.00 89.19 244 PHE A C 1
ATOM 1839 O O . PHE A 1 244 ? 35.757 -1.038 -31.608 1.00 89.19 244 PHE A O 1
ATOM 1846 N N . ASP A 1 245 ? 34.737 -2.582 -32.876 1.00 82.38 245 ASP A N 1
ATOM 1847 C CA . ASP A 1 245 ? 35.513 -3.700 -32.336 1.00 82.38 245 ASP A CA 1
ATOM 1848 C C . ASP A 1 245 ? 36.930 -3.694 -32.940 1.00 82.38 245 ASP A C 1
ATOM 1850 O O . ASP A 1 245 ? 37.129 -3.870 -34.148 1.00 82.38 245 ASP A O 1
ATOM 1854 N N . GLY A 1 246 ? 37.932 -3.512 -32.076 1.00 76.62 246 GLY A N 1
ATOM 1855 C CA . GLY A 1 246 ? 39.350 -3.468 -32.443 1.00 76.62 246 GLY A CA 1
ATOM 1856 C C . GLY A 1 246 ? 39.893 -4.752 -33.082 1.00 76.62 246 GLY A C 1
ATOM 1857 O O . GLY A 1 246 ? 41.010 -4.740 -33.584 1.00 76.62 246 GLY A O 1
ATOM 1858 N N . LYS A 1 247 ? 39.127 -5.851 -33.107 1.00 77.25 247 LYS A N 1
ATOM 1859 C CA . LYS A 1 247 ? 39.487 -7.074 -33.847 1.00 77.25 247 LYS A CA 1
ATOM 1860 C C . LYS A 1 247 ? 39.414 -6.923 -35.367 1.00 77.25 247 LYS A C 1
ATOM 1862 O O . LYS A 1 247 ? 40.028 -7.721 -36.070 1.00 77.25 247 LYS A O 1
ATOM 1867 N N . TYR A 1 248 ? 38.641 -5.961 -35.874 1.00 75.94 248 TYR A N 1
ATOM 1868 C CA . TYR A 1 248 ? 38.388 -5.803 -37.314 1.00 75.94 248 TYR A CA 1
ATOM 1869 C C . TYR A 1 248 ? 39.062 -4.580 -37.933 1.00 75.94 248 TYR A C 1
ATOM 1871 O O . TYR A 1 248 ? 39.051 -4.437 -39.155 1.00 75.94 248 TYR A O 1
ATOM 1879 N N . PHE A 1 249 ? 39.624 -3.697 -37.110 1.00 78.88 249 PHE A N 1
ATOM 1880 C CA . PHE A 1 249 ? 40.218 -2.447 -37.560 1.00 78.88 249 PHE A CA 1
ATOM 1881 C C . PHE A 1 249 ? 41.577 -2.252 -36.894 1.00 78.88 249 PHE A C 1
ATOM 1883 O O . PHE A 1 249 ? 41.656 -2.143 -35.672 1.00 78.88 249 PHE A O 1
ATOM 1890 N N . ASP A 1 250 ? 42.627 -2.141 -37.710 1.00 73.12 250 ASP A N 1
ATOM 1891 C CA . ASP A 1 250 ? 44.010 -1.985 -37.238 1.00 73.12 250 ASP A CA 1
ATOM 1892 C C . ASP A 1 250 ? 44.215 -0.694 -36.426 1.00 73.12 250 ASP A C 1
ATOM 1894 O O . ASP A 1 250 ? 45.037 -0.643 -35.514 1.00 73.12 250 ASP A O 1
ATOM 1898 N N . SER A 1 251 ? 43.448 0.362 -36.730 1.00 81.31 251 SER A N 1
ATOM 1899 C CA . SER A 1 251 ? 43.475 1.621 -35.982 1.00 81.31 251 SER A CA 1
ATOM 1900 C C . SER A 1 251 ? 42.112 2.319 -35.989 1.00 81.31 251 SER A C 1
ATOM 1902 O O . SER A 1 251 ? 41.788 3.113 -36.876 1.00 81.31 251 SER A O 1
ATOM 1904 N N . VAL A 1 252 ? 41.301 2.023 -34.971 1.00 83.94 252 VAL A N 1
ATOM 1905 C CA . VAL A 1 252 ? 39.937 2.561 -34.805 1.00 83.94 252 VAL A CA 1
ATOM 1906 C C . VAL A 1 252 ? 39.909 4.098 -34.722 1.00 83.94 252 VAL A C 1
ATOM 1908 O O . VAL A 1 252 ? 38.973 4.725 -35.224 1.00 83.94 252 VAL A O 1
ATOM 1911 N N . SER A 1 253 ? 40.963 4.709 -34.174 1.00 83.81 253 SER A N 1
ATOM 1912 C CA . SER A 1 253 ? 41.116 6.163 -34.009 1.00 83.81 253 SER A CA 1
ATOM 1913 C C . SER A 1 253 ? 41.348 6.928 -35.317 1.00 83.81 253 SER A C 1
ATOM 1915 O O . SER A 1 253 ? 41.300 8.155 -35.336 1.00 83.81 253 SER A O 1
ATOM 1917 N N . THR A 1 254 ? 41.552 6.234 -36.442 1.00 83.62 254 THR A N 1
ATOM 1918 C CA . THR A 1 254 ? 41.802 6.865 -37.754 1.00 83.62 254 THR A CA 1
ATOM 1919 C C . THR A 1 254 ? 40.605 6.833 -38.709 1.00 83.62 254 THR A C 1
ATOM 1921 O O . THR A 1 254 ? 40.671 7.421 -39.796 1.00 83.62 254 THR A O 1
ATOM 1924 N N . LEU A 1 255 ? 39.513 6.165 -38.314 1.00 85.06 255 LEU A N 1
ATOM 1925 C CA . LEU A 1 255 ? 38.363 5.866 -39.173 1.00 85.06 255 LEU A CA 1
ATOM 1926 C C . LEU A 1 255 ? 37.479 7.087 -39.474 1.00 85.06 255 LEU A C 1
ATOM 1928 O O . LEU A 1 255 ? 37.073 7.253 -40.619 1.00 85.06 255 LEU A O 1
ATOM 1932 N N . ASN A 1 256 ? 37.227 7.947 -38.482 1.00 88.25 256 ASN A N 1
ATOM 1933 C CA . ASN A 1 256 ? 36.392 9.154 -38.575 1.00 88.25 256 ASN A CA 1
ATOM 1934 C C . ASN A 1 256 ? 35.037 8.920 -39.287 1.00 88.25 256 ASN A C 1
ATOM 1936 O O . ASN A 1 256 ? 34.890 9.245 -40.470 1.00 88.25 256 ASN A O 1
ATOM 1940 N N . PRO A 1 257 ? 34.065 8.305 -38.593 1.00 91.56 257 PRO A N 1
ATOM 1941 C CA . PRO A 1 257 ? 32.809 7.867 -39.188 1.00 91.56 257 PRO A CA 1
ATOM 1942 C C . PRO A 1 257 ? 31.858 9.019 -39.553 1.00 91.56 257 PRO A C 1
ATOM 1944 O O . PRO A 1 257 ? 31.793 10.039 -38.870 1.00 91.56 257 PRO A O 1
ATOM 1947 N N . MET A 1 258 ? 31.066 8.791 -40.601 1.00 90.44 258 MET A N 1
ATOM 1948 C CA . MET A 1 258 ? 29.900 9.574 -41.022 1.00 90.44 258 MET A CA 1
ATOM 1949 C C . MET A 1 258 ? 28.677 8.650 -41.045 1.00 90.44 258 MET A C 1
ATOM 1951 O O . MET A 1 258 ? 28.783 7.516 -41.514 1.00 90.44 258 MET A O 1
ATOM 1955 N N . VAL A 1 259 ? 27.514 9.123 -40.594 1.00 92.06 259 VAL A N 1
ATOM 1956 C CA . VAL A 1 259 ? 26.280 8.319 -40.561 1.00 92.06 259 VAL A CA 1
ATOM 1957 C C . VAL A 1 259 ? 25.188 8.964 -41.404 1.00 92.06 259 VAL A C 1
ATOM 1959 O O . VAL A 1 259 ? 24.880 10.137 -41.225 1.00 92.06 259 VAL A O 1
ATOM 1962 N N . THR A 1 260 ? 24.555 8.201 -42.291 1.00 91.50 260 THR A N 1
ATOM 1963 C CA . THR A 1 260 ? 23.352 8.646 -43.018 1.00 91.50 260 THR A CA 1
ATOM 1964 C C . THR A 1 260 ? 22.152 7.802 -42.623 1.00 91.50 260 THR A C 1
ATOM 1966 O O . THR A 1 260 ? 22.300 6.587 -42.460 1.00 91.50 260 THR A O 1
ATOM 1969 N N . VAL A 1 261 ? 20.974 8.418 -42.533 1.00 92.00 261 VAL A N 1
ATOM 1970 C CA . VAL A 1 261 ? 19.732 7.734 -42.153 1.00 92.00 261 VAL A CA 1
ATOM 1971 C C . VAL A 1 261 ? 18.795 7.642 -43.353 1.00 92.00 261 VAL A C 1
ATOM 1973 O O . VAL A 1 261 ? 18.512 8.648 -44.004 1.00 92.00 261 VAL A O 1
ATOM 1976 N N . VAL A 1 262 ? 18.305 6.438 -43.641 1.00 90.75 262 VAL A N 1
ATOM 1977 C CA . VAL A 1 262 ? 17.307 6.193 -44.692 1.00 90.75 262 VAL A CA 1
ATOM 1978 C C . VAL A 1 262 ? 16.143 5.364 -44.155 1.00 90.75 262 VAL A C 1
ATOM 1980 O O . VAL A 1 262 ? 16.272 4.633 -43.168 1.00 90.75 262 VAL A O 1
ATOM 1983 N N . THR A 1 263 ? 14.999 5.482 -44.815 1.00 91.19 263 THR A N 1
ATOM 1984 C CA . THR A 1 263 ? 13.829 4.620 -44.629 1.00 91.19 263 THR A CA 1
ATOM 1985 C C . THR A 1 263 ? 13.442 3.972 -45.960 1.00 91.19 263 THR A C 1
ATOM 1987 O O . THR A 1 263 ? 14.146 4.147 -46.951 1.00 91.19 263 THR A O 1
ATOM 1990 N N . HIS A 1 264 ? 12.369 3.184 -45.976 1.00 87.12 264 HIS A N 1
ATOM 1991 C CA . HIS A 1 264 ? 11.797 2.644 -47.204 1.00 87.12 264 HIS A CA 1
ATOM 1992 C C . HIS A 1 264 ? 10.373 3.157 -47.399 1.00 87.12 264 HIS A C 1
ATOM 1994 O O . HIS A 1 264 ? 9.586 3.201 -46.445 1.00 87.12 264 HIS A O 1
ATOM 2000 N N . ASP A 1 265 ? 10.051 3.487 -48.645 1.00 81.75 265 ASP A N 1
ATOM 2001 C CA . ASP A 1 265 ? 8.708 3.851 -49.070 1.00 81.75 265 ASP A CA 1
ATOM 2002 C C . ASP A 1 265 ? 7.775 2.619 -49.110 1.00 81.75 265 ASP A C 1
ATOM 2004 O O . ASP A 1 265 ? 8.157 1.487 -48.792 1.00 81.75 265 ASP A O 1
ATOM 2008 N N . ARG A 1 266 ? 6.514 2.815 -49.518 1.00 74.19 266 ARG A N 1
ATOM 2009 C CA . ARG A 1 266 ? 5.523 1.723 -49.627 1.00 74.19 266 ARG A CA 1
ATOM 2010 C C . ARG A 1 266 ? 5.865 0.672 -50.692 1.00 74.19 266 ARG A C 1
ATOM 2012 O O . ARG A 1 266 ? 5.307 -0.421 -50.642 1.00 74.19 266 ARG A O 1
ATOM 2019 N N . ASN A 1 267 ? 6.742 0.991 -51.638 1.00 76.00 267 ASN A N 1
ATOM 2020 C CA . ASN A 1 267 ? 7.196 0.080 -52.687 1.00 76.00 267 ASN A CA 1
ATOM 2021 C C . ASN A 1 267 ? 8.463 -0.687 -52.266 1.00 76.00 267 ASN A C 1
ATOM 2023 O O . ASN A 1 267 ? 8.889 -1.614 -52.959 1.00 76.00 267 ASN A O 1
ATOM 2027 N N . GLY A 1 268 ? 9.034 -0.348 -51.105 1.00 72.75 268 GLY A N 1
ATOM 2028 C CA . GLY A 1 268 ? 10.276 -0.922 -50.606 1.00 72.75 268 GLY A CA 1
ATOM 2029 C C . GLY A 1 268 ? 11.520 -0.312 -51.253 1.00 72.75 268 GLY A C 1
ATOM 2030 O O . GLY A 1 268 ? 12.564 -0.971 -51.239 1.00 72.75 268 GLY A O 1
ATOM 2031 N N . ASP A 1 269 ? 11.407 0.896 -51.809 1.00 82.31 269 ASP A N 1
ATOM 2032 C CA . ASP A 1 269 ? 12.510 1.701 -52.331 1.00 82.31 269 ASP A CA 1
ATOM 2033 C C . ASP A 1 269 ? 13.061 2.622 -51.236 1.00 82.31 269 ASP A C 1
ATOM 2035 O O . ASP A 1 269 ? 12.338 3.064 -50.345 1.00 82.31 269 ASP A O 1
ATOM 2039 N N . GLU A 1 270 ? 14.365 2.891 -51.270 1.00 85.44 270 GLU A N 1
ATOM 2040 C CA . GLU A 1 270 ? 15.032 3.687 -50.237 1.00 85.44 270 GLU A CA 1
ATOM 2041 C C . GLU A 1 270 ? 14.719 5.181 -50.362 1.00 85.44 270 GLU A C 1
ATOM 2043 O O . GLU A 1 270 ? 14.918 5.791 -51.413 1.00 85.44 270 GLU A O 1
ATOM 2048 N N . GLU A 1 271 ? 14.320 5.790 -49.249 1.00 88.38 271 GLU A N 1
ATOM 2049 C CA . GLU A 1 271 ? 13.971 7.203 -49.146 1.00 88.38 271 GLU A CA 1
ATOM 2050 C C . GLU A 1 271 ? 14.824 7.894 -48.069 1.00 88.38 271 GLU A C 1
ATOM 2052 O O . GLU A 1 271 ? 15.006 7.389 -46.956 1.00 88.38 271 GLU A O 1
ATOM 2057 N N . GLN A 1 272 ? 15.374 9.067 -48.398 1.00 88.62 272 GLN A N 1
ATOM 2058 C CA . GLN A 1 272 ? 16.112 9.898 -47.444 1.00 88.62 272 GLN A CA 1
ATOM 2059 C C . GLN A 1 272 ? 15.147 10.742 -46.611 1.00 88.62 272 GLN A C 1
ATOM 2061 O O . GLN A 1 272 ? 14.205 11.326 -47.140 1.00 88.62 272 GLN A O 1
ATOM 2066 N N . ILE A 1 273 ? 15.411 10.854 -45.309 1.00 89.88 273 ILE A N 1
ATOM 2067 C CA . ILE A 1 273 ? 14.508 11.555 -44.391 1.00 89.88 273 ILE A CA 1
ATOM 2068 C C . ILE A 1 273 ? 14.822 13.059 -44.410 1.00 89.88 273 ILE A C 1
ATOM 2070 O O . ILE A 1 273 ? 15.949 13.436 -44.070 1.00 89.88 273 ILE A O 1
ATOM 2074 N N . PRO A 1 274 ? 13.866 13.933 -44.781 1.00 89.00 274 PRO A N 1
ATOM 2075 C CA . PRO A 1 274 ? 14.082 15.375 -44.819 1.00 89.00 274 PRO A CA 1
ATOM 2076 C C . PRO A 1 274 ? 14.274 15.930 -43.405 1.00 89.00 274 PRO A C 1
ATOM 2078 O O . PRO A 1 274 ? 13.528 15.593 -42.482 1.00 89.00 274 PRO A O 1
ATOM 2081 N N . ARG A 1 275 ? 15.268 16.802 -43.236 1.00 85.94 275 ARG A N 1
ATOM 2082 C CA . ARG A 1 275 ? 15.615 17.408 -41.945 1.00 85.94 275 ARG A CA 1
ATOM 2083 C C . ARG A 1 275 ? 14.800 18.678 -41.692 1.00 85.94 275 ARG A C 1
ATOM 2085 O O . ARG A 1 275 ? 14.616 19.500 -42.587 1.00 85.94 275 ARG A O 1
ATOM 2092 N N . TRP A 1 276 ? 14.375 18.887 -40.447 1.00 82.56 276 TRP A N 1
ATOM 2093 C CA . TRP A 1 276 ? 13.771 20.147 -40.014 1.00 82.56 276 TRP A CA 1
ATOM 2094 C C . TRP A 1 276 ? 14.813 21.271 -39.980 1.00 82.56 276 TRP A C 1
ATOM 2096 O O . TRP A 1 276 ? 15.837 21.178 -39.297 1.00 82.56 276 TRP A O 1
ATOM 2106 N N . HIS A 1 277 ? 14.557 22.349 -40.722 1.00 64.81 277 HIS A N 1
ATOM 2107 C CA . HIS A 1 277 ? 15.406 23.537 -40.748 1.00 64.81 277 HIS A CA 1
ATOM 2108 C C . HIS A 1 277 ? 14.788 24.661 -39.907 1.00 64.81 277 HIS A C 1
ATOM 2110 O O . HIS A 1 277 ? 13.717 25.165 -40.238 1.00 64.81 277 HIS A O 1
ATOM 2116 N N . GLN A 1 278 ? 15.498 25.140 -38.879 1.00 48.75 278 GLN A N 1
ATOM 2117 C CA . GLN A 1 278 ? 15.182 26.439 -38.277 1.00 48.75 278 GLN A CA 1
ATOM 2118 C C . GLN A 1 278 ? 15.503 27.575 -39.270 1.00 48.75 278 GLN A C 1
ATOM 2120 O O . GLN A 1 278 ? 16.566 27.552 -39.905 1.00 48.75 278 GLN A O 1
ATOM 2125 N N . PRO A 1 279 ? 14.653 28.612 -39.395 1.00 39.47 279 PRO A N 1
ATOM 2126 C CA . PRO A 1 279 ? 14.999 29.812 -40.144 1.00 39.47 279 PRO A CA 1
ATOM 2127 C C . PRO A 1 279 ? 16.236 30.483 -39.524 1.00 39.47 279 PRO A C 1
ATOM 2129 O O . PRO A 1 279 ? 16.224 30.885 -38.366 1.00 39.47 279 PRO A O 1
ATOM 2132 N N . ARG A 1 280 ? 17.310 30.573 -40.318 1.00 36.31 280 ARG A N 1
ATOM 2133 C CA . ARG A 1 280 ? 18.607 31.232 -40.060 1.00 36.31 280 ARG A CA 1
ATOM 2134 C C . ARG A 1 280 ? 18.631 32.240 -38.890 1.00 36.31 280 ARG A C 1
ATOM 2136 O O . ARG A 1 280 ? 18.345 33.419 -39.089 1.00 36.31 280 ARG A O 1
ATOM 2143 N N . MET A 1 281 ? 19.186 31.833 -37.747 1.00 33.69 281 MET A N 1
ATOM 2144 C CA . MET A 1 281 ? 19.981 32.749 -36.922 1.00 33.69 281 MET A CA 1
ATOM 2145 C C . MET A 1 281 ? 21.344 32.917 -37.601 1.00 33.69 281 MET A C 1
ATOM 2147 O O . MET A 1 281 ? 22.096 31.960 -37.788 1.00 33.69 281 MET A O 1
ATOM 2151 N N . ARG A 1 282 ? 21.645 34.135 -38.057 1.00 34.44 282 ARG A N 1
ATOM 2152 C CA . ARG A 1 282 ? 22.963 34.483 -38.596 1.00 34.44 282 ARG A CA 1
ATOM 2153 C C . ARG A 1 282 ? 24.005 34.356 -37.485 1.00 34.44 282 ARG A C 1
ATOM 2155 O O . ARG A 1 282 ? 24.002 35.162 -36.564 1.00 34.44 282 ARG A O 1
ATOM 2162 N N . GLY A 1 283 ? 24.951 33.441 -37.671 1.00 38.84 283 GLY A N 1
ATOM 2163 C CA . GLY A 1 283 ? 26.294 33.571 -37.113 1.00 38.84 283 GLY A CA 1
ATOM 2164 C C . GLY A 1 283 ? 26.658 32.581 -36.018 1.00 38.84 283 GLY A C 1
ATOM 2165 O O . GLY A 1 283 ? 26.741 32.976 -34.869 1.00 38.84 283 GLY A O 1
ATOM 2166 N N . THR A 1 284 ? 26.999 31.352 -36.406 1.00 33.56 284 THR A N 1
ATOM 2167 C CA . THR A 1 284 ? 28.176 30.611 -35.911 1.00 33.56 284 THR A CA 1
ATOM 2168 C C . THR A 1 284 ? 28.400 29.405 -36.825 1.00 33.56 284 THR A C 1
ATOM 2170 O O . THR A 1 284 ? 27.457 28.789 -37.313 1.00 33.56 284 THR A O 1
ATOM 2173 N N . GLY A 1 285 ? 29.656 29.179 -37.203 1.00 36.12 285 GLY A N 1
ATOM 2174 C CA . GLY A 1 285 ? 30.035 28.355 -38.346 1.00 36.12 285 GLY A CA 1
ATOM 2175 C C . GLY A 1 285 ? 29.942 26.846 -38.125 1.00 36.12 285 GLY A C 1
ATOM 2176 O O . GLY A 1 285 ? 30.252 26.347 -37.052 1.00 36.12 285 GLY A O 1
ATOM 2177 N N . GLY A 1 286 ? 29.616 26.155 -39.224 1.00 41.41 286 GLY A N 1
ATOM 2178 C CA . GLY A 1 286 ? 29.887 24.737 -39.476 1.00 41.41 286 GLY A CA 1
ATOM 2179 C C . GLY A 1 286 ? 28.832 23.762 -38.953 1.00 41.41 286 GLY A C 1
ATOM 2180 O O . GLY A 1 286 ? 28.840 23.445 -37.773 1.00 41.41 286 GLY A O 1
ATOM 2181 N N . GLY A 1 287 ? 27.981 23.201 -39.828 1.00 40.94 287 GLY A N 1
ATOM 2182 C CA . GLY A 1 287 ? 27.179 22.043 -39.397 1.00 40.94 287 GLY A CA 1
ATOM 2183 C C . GLY A 1 287 ? 26.030 21.506 -40.257 1.00 40.94 287 GLY A C 1
ATOM 2184 O O . GLY A 1 287 ? 25.388 20.562 -39.809 1.00 40.94 287 GLY A O 1
ATOM 2185 N N . ALA A 1 288 ? 25.722 22.029 -41.449 1.00 47.16 288 ALA A N 1
ATOM 2186 C CA . ALA A 1 288 ? 24.689 21.407 -42.293 1.00 47.16 288 ALA A CA 1
ATOM 2187 C C . ALA A 1 288 ? 25.055 21.496 -43.777 1.00 47.16 288 ALA A C 1
ATOM 2189 O O . ALA A 1 288 ? 25.097 22.592 -44.336 1.00 47.16 288 ALA A O 1
ATOM 2190 N N . VAL A 1 289 ? 25.363 20.345 -44.384 1.00 51.44 289 VAL A N 1
ATOM 2191 C CA . VAL A 1 289 ? 25.736 20.227 -45.804 1.00 51.44 289 VAL A CA 1
ATOM 2192 C C . VAL A 1 289 ? 24.574 19.679 -46.647 1.00 51.44 289 VAL A C 1
ATOM 2194 O O . VAL A 1 289 ? 24.455 20.092 -47.798 1.00 51.44 289 VAL A O 1
ATOM 2197 N N . SER A 1 290 ? 23.664 18.861 -46.096 1.00 60.53 290 SER A N 1
ATOM 2198 C CA . SER A 1 290 ? 22.454 18.407 -46.806 1.00 60.53 290 SER A CA 1
ATOM 2199 C C . SER A 1 290 ? 21.127 18.806 -46.140 1.00 60.53 290 SER A C 1
ATOM 2201 O O . SER A 1 290 ? 21.073 19.185 -44.968 1.00 60.53 290 SER A O 1
ATOM 2203 N N . GLY A 1 291 ? 20.044 18.726 -46.925 1.00 76.31 291 GLY A N 1
ATOM 2204 C CA . GLY A 1 291 ? 18.653 18.900 -46.480 1.00 76.31 291 GLY A CA 1
ATOM 2205 C C . GLY A 1 291 ? 18.030 17.649 -45.843 1.00 76.31 291 GLY A C 1
ATOM 2206 O O . GLY A 1 291 ? 16.817 17.607 -45.642 1.00 76.31 291 GLY A O 1
ATOM 2207 N N . PHE A 1 292 ? 18.836 16.630 -45.538 1.00 87.94 292 PHE A N 1
ATOM 2208 C CA . PHE A 1 292 ? 18.400 15.342 -44.995 1.00 87.94 292 PHE A CA 1
ATOM 2209 C C . PHE A 1 292 ? 19.060 15.063 -43.638 1.00 87.94 292 PHE A C 1
ATOM 2211 O O . PHE A 1 292 ? 20.007 15.747 -43.242 1.00 87.94 292 PHE A O 1
ATOM 2218 N N . ILE A 1 293 ? 18.544 14.078 -42.898 1.00 88.25 293 ILE A N 1
ATOM 2219 C CA . ILE A 1 293 ? 19.142 13.652 -41.626 1.00 88.25 293 ILE A CA 1
ATOM 2220 C C . ILE A 1 293 ? 20.451 12.896 -41.901 1.00 88.25 293 ILE A C 1
ATOM 2222 O O . ILE A 1 293 ? 20.457 11.740 -42.334 1.00 88.25 293 ILE A O 1
ATOM 2226 N N . GLU A 1 294 ? 21.573 13.550 -41.610 1.00 89.69 294 GLU A N 1
ATOM 2227 C CA . GLU A 1 294 ? 22.918 12.985 -41.729 1.00 89.69 294 GLU A CA 1
ATOM 2228 C C . GLU A 1 294 ? 23.831 13.517 -40.621 1.00 89.69 294 GLU A C 1
ATOM 2230 O O . GLU A 1 294 ? 23.801 14.701 -40.287 1.00 89.69 294 GLU A O 1
ATOM 2235 N N . PHE A 1 295 ? 24.688 12.662 -40.078 1.00 89.88 295 PHE A N 1
ATOM 2236 C CA . PHE A 1 295 ? 25.675 13.018 -39.068 1.00 89.88 295 PHE A CA 1
ATOM 2237 C C . PHE A 1 295 ? 27.060 13.053 -39.728 1.00 89.88 295 PHE A C 1
ATOM 2239 O O . PHE A 1 295 ? 27.615 11.990 -40.031 1.00 89.88 295 PHE A O 1
ATOM 2246 N N . PRO A 1 296 ? 27.604 14.255 -40.006 1.00 85.38 296 PRO A N 1
ATOM 2247 C CA . PRO A 1 296 ? 28.877 14.409 -40.702 1.00 85.38 296 PRO A CA 1
ATOM 2248 C C . PRO A 1 296 ? 30.053 13.942 -39.838 1.00 85.38 296 PRO A C 1
ATOM 2250 O O . PRO A 1 296 ? 29.909 13.706 -38.634 1.00 85.38 296 PRO A O 1
ATOM 2253 N N . GLU A 1 297 ? 31.230 13.854 -40.459 1.00 86.75 297 GLU A N 1
ATOM 2254 C CA . GLU A 1 297 ? 32.460 13.450 -39.789 1.00 86.75 297 GLU A CA 1
ATOM 2255 C C . GLU A 1 297 ? 32.792 14.365 -38.604 1.00 86.75 297 GLU A C 1
ATOM 2257 O O . GLU A 1 297 ? 32.775 15.603 -38.712 1.00 86.75 297 GLU A O 1
ATOM 2262 N N . THR A 1 298 ? 33.159 13.740 -37.485 1.00 84.38 298 THR A N 1
ATOM 2263 C CA . THR A 1 298 ? 33.424 14.437 -36.219 1.00 84.38 298 THR A CA 1
ATOM 2264 C C . THR A 1 298 ? 34.719 15.255 -36.245 1.00 84.38 298 THR A C 1
ATOM 2266 O O . THR A 1 298 ? 34.819 16.325 -35.646 1.00 84.38 298 THR A O 1
ATOM 2269 N N . MET A 1 299 ? 35.715 14.808 -37.008 1.00 85.94 299 MET A N 1
ATOM 2270 C CA . MET A 1 299 ? 36.987 15.510 -37.204 1.00 85.94 299 MET A CA 1
ATOM 2271 C C . MET A 1 299 ? 37.166 15.889 -38.675 1.00 85.94 299 MET A C 1
ATOM 2273 O O . MET A 1 299 ? 36.566 15.282 -39.562 1.00 85.94 299 MET A O 1
ATOM 2277 N N . TRP A 1 300 ? 37.989 16.896 -38.962 1.00 82.56 300 TRP A N 1
ATOM 2278 C CA . TRP A 1 300 ? 38.373 17.197 -40.342 1.00 82.56 300 TRP A CA 1
ATOM 2279 C C . TRP A 1 300 ? 39.720 16.547 -40.654 1.00 82.56 300 TRP A C 1
ATOM 2281 O O . TRP A 1 300 ? 40.576 16.416 -39.777 1.00 82.56 300 TRP A O 1
ATOM 2291 N N . ARG A 1 301 ? 39.891 16.094 -41.897 1.00 80.62 301 ARG A N 1
ATOM 2292 C CA . ARG A 1 301 ? 41.129 15.462 -42.356 1.00 80.62 301 ARG A CA 1
ATOM 2293 C C . ARG A 1 301 ? 41.960 16.483 -43.126 1.00 80.62 301 ARG A C 1
ATOM 2295 O O . ARG A 1 301 ? 41.444 17.109 -44.050 1.00 80.62 301 ARG A O 1
ATOM 2302 N N . ASP A 1 302 ? 43.227 16.633 -42.754 1.00 77.06 302 ASP A N 1
ATOM 2303 C CA . ASP A 1 302 ? 44.172 17.448 -43.514 1.00 77.06 302 ASP A CA 1
ATOM 2304 C C . ASP A 1 302 ? 44.439 16.814 -44.888 1.00 77.06 302 ASP A C 1
ATOM 2306 O O . ASP A 1 302 ? 44.680 15.610 -45.006 1.00 77.06 302 ASP A O 1
ATOM 2310 N N . VAL A 1 303 ? 44.387 17.642 -45.930 1.00 67.50 303 VAL A N 1
ATOM 2311 C CA . VAL A 1 303 ? 44.549 17.256 -47.336 1.00 67.50 303 VAL A CA 1
ATOM 2312 C C . VAL A 1 303 ? 45.997 16.859 -47.640 1.00 67.50 303 VAL A C 1
ATOM 2314 O O . VAL A 1 303 ? 46.229 16.058 -48.542 1.00 67.50 303 VAL A O 1
ATOM 2317 N N . VAL A 1 304 ? 46.970 17.392 -46.891 1.00 65.88 304 VAL A N 1
ATOM 2318 C CA . VAL A 1 304 ? 48.401 17.194 -47.174 1.00 65.88 304 VAL A CA 1
ATOM 2319 C C . VAL A 1 304 ? 48.980 16.000 -46.413 1.00 65.88 304 VAL A C 1
ATOM 2321 O O . VAL A 1 304 ? 49.677 15.183 -47.011 1.00 65.88 304 VAL A O 1
ATOM 2324 N N . LEU A 1 305 ? 48.689 15.873 -45.113 1.00 69.19 305 LEU A N 1
ATOM 2325 C CA . LEU A 1 305 ? 49.262 14.819 -44.261 1.00 69.19 305 LEU A CA 1
ATOM 2326 C C . LEU A 1 305 ? 48.270 13.709 -43.885 1.00 69.19 305 LEU A C 1
ATOM 2328 O O . LEU A 1 305 ? 48.662 12.696 -43.311 1.00 69.19 305 LEU A O 1
ATOM 2332 N N . GLY A 1 306 ? 46.978 13.874 -44.185 1.00 68.69 306 GLY A N 1
ATOM 2333 C CA . GLY A 1 306 ? 45.948 12.881 -43.874 1.00 68.69 306 GLY A CA 1
ATOM 2334 C C . GLY A 1 306 ? 45.614 12.750 -42.383 1.00 68.69 306 GLY A C 1
ATOM 2335 O O . GLY A 1 306 ? 44.829 11.867 -42.026 1.00 68.69 306 GLY A O 1
ATOM 2336 N N . HIS A 1 307 ? 46.172 13.604 -41.519 1.00 79.69 307 HIS A N 1
ATOM 2337 C CA . HIS A 1 307 ? 45.898 13.615 -40.082 1.00 79.69 307 HIS A CA 1
ATOM 2338 C C . HIS A 1 307 ? 44.493 14.137 -39.772 1.00 79.69 307 HIS A C 1
ATOM 2340 O O . HIS A 1 307 ? 43.938 14.963 -40.497 1.00 79.69 307 HIS A O 1
ATOM 2346 N N . LEU A 1 308 ? 43.910 13.623 -38.688 1.00 83.38 308 LEU A N 1
ATOM 2347 C CA . LEU A 1 308 ? 42.610 14.054 -38.191 1.00 83.38 308 LEU A CA 1
ATOM 2348 C C . LEU A 1 308 ? 42.803 15.158 -37.158 1.00 83.38 308 LEU A C 1
ATOM 2350 O O . LEU A 1 308 ? 43.537 14.991 -36.186 1.00 83.38 308 LEU A O 1
ATOM 2354 N N . HIS A 1 309 ? 42.109 16.269 -37.360 1.00 81.00 309 HIS A N 1
ATOM 2355 C CA . HIS A 1 309 ? 42.149 17.425 -36.480 1.00 81.00 309 HIS A CA 1
ATOM 2356 C C . HIS A 1 309 ? 40.757 17.703 -35.915 1.00 81.00 309 HIS A C 1
ATOM 2358 O O . HIS A 1 309 ? 39.743 17.622 -36.617 1.00 81.00 309 HIS A O 1
ATOM 2364 N N . ALA A 1 310 ? 40.709 18.040 -34.626 1.00 78.88 310 ALA A N 1
ATOM 2365 C CA . ALA A 1 310 ? 39.475 18.466 -33.985 1.00 78.88 310 ALA A CA 1
ATOM 2366 C C . ALA A 1 310 ? 38.958 19.751 -34.649 1.00 78.88 310 ALA A C 1
ATOM 2368 O O . ALA A 1 310 ? 39.733 20.599 -35.112 1.00 78.88 310 ALA A O 1
ATOM 2369 N N . ARG A 1 311 ? 37.634 19.896 -34.715 1.00 75.31 311 ARG A N 1
ATOM 2370 C CA . ARG A 1 311 ? 37.018 21.129 -35.209 1.00 75.31 311 ARG A CA 1
ATOM 2371 C C . ARG A 1 311 ? 37.197 22.245 -34.162 1.00 75.31 311 ARG A C 1
ATOM 2373 O O . ARG A 1 311 ? 37.062 21.973 -32.967 1.00 75.31 311 ARG A O 1
ATOM 2380 N N . PRO A 1 312 ? 37.491 23.495 -34.567 1.00 61.09 312 PRO A N 1
ATOM 2381 C CA . PRO A 1 312 ? 37.657 24.601 -33.624 1.00 61.09 312 PRO A CA 1
ATOM 2382 C C . PRO A 1 312 ? 36.408 24.795 -32.749 1.00 61.09 312 PRO A C 1
ATOM 2384 O O . PRO A 1 312 ? 35.309 24.933 -33.277 1.00 61.09 312 PRO A O 1
ATOM 2387 N N . GLY A 1 313 ? 36.581 24.818 -31.422 1.00 64.31 313 GLY A N 1
ATOM 2388 C CA . GLY A 1 313 ? 35.495 25.030 -30.451 1.00 64.31 313 GLY A CA 1
ATOM 2389 C C . GLY A 1 313 ? 34.742 23.772 -29.997 1.00 64.31 313 GLY A C 1
ATOM 2390 O O . GLY A 1 313 ? 33.821 23.890 -29.194 1.00 64.31 313 GLY A O 1
ATOM 2391 N N . ALA A 1 314 ? 35.126 22.580 -30.462 1.00 61.81 314 ALA A N 1
ATOM 2392 C CA . ALA A 1 314 ? 34.433 21.339 -30.132 1.00 61.81 314 ALA A CA 1
ATOM 2393 C C . ALA A 1 314 ? 35.140 20.589 -28.982 1.00 61.81 314 ALA A C 1
ATOM 2395 O O . ALA A 1 314 ? 36.146 19.919 -29.195 1.00 61.81 314 ALA A O 1
ATOM 2396 N N . VAL A 1 315 ? 34.639 20.742 -27.749 1.00 62.81 315 VAL A N 1
ATOM 2397 C CA . VAL A 1 315 ? 35.262 20.175 -26.529 1.00 62.81 315 VAL A CA 1
ATOM 2398 C C . VAL A 1 315 ? 34.939 18.681 -26.340 1.00 62.81 315 VAL A C 1
ATOM 2400 O O . VAL A 1 315 ? 35.745 17.960 -25.764 1.00 62.81 315 VAL A O 1
ATOM 2403 N N . ALA A 1 316 ? 33.797 18.208 -26.855 1.00 71.75 316 ALA A N 1
ATOM 2404 C CA . ALA A 1 316 ? 33.296 16.832 -26.698 1.00 71.75 316 ALA A CA 1
ATOM 2405 C C . ALA A 1 316 ? 32.917 16.161 -28.042 1.00 71.75 316 ALA A C 1
ATOM 2407 O O . ALA A 1 316 ? 31.999 15.352 -28.107 1.00 71.75 316 ALA A O 1
ATOM 2408 N N . HIS A 1 317 ? 33.563 16.553 -29.147 1.00 83.56 317 HIS A N 1
ATOM 2409 C CA . HIS A 1 317 ? 33.246 16.082 -30.503 1.00 83.56 317 HIS A CA 1
ATOM 2410 C C . HIS A 1 317 ? 34.515 15.551 -31.179 1.00 83.56 317 HIS A C 1
ATOM 2412 O O . HIS A 1 317 ? 35.460 16.314 -31.400 1.00 83.56 317 HIS A O 1
ATOM 2418 N N . GLY A 1 318 ? 34.543 14.261 -31.517 1.00 87.81 318 GLY A N 1
ATOM 2419 C CA . GLY A 1 318 ? 35.722 13.603 -32.084 1.00 87.81 318 GLY A CA 1
ATOM 2420 C C . GLY A 1 318 ? 36.049 12.265 -31.430 1.00 87.81 318 GLY A C 1
ATOM 2421 O O . GLY A 1 318 ? 35.194 11.613 -30.833 1.00 87.81 318 GLY A O 1
ATOM 2422 N N . TRP A 1 319 ? 37.302 11.840 -31.575 1.00 89.31 319 TRP A N 1
ATOM 2423 C CA . TRP A 1 319 ? 37.814 10.616 -30.964 1.00 89.31 319 TRP A CA 1
ATOM 2424 C C . TRP A 1 319 ? 38.104 10.810 -29.469 1.00 89.31 319 TRP A C 1
ATOM 2426 O O . TRP A 1 319 ? 38.869 11.702 -29.101 1.00 89.31 319 TRP A O 1
ATOM 2436 N N . HIS A 1 320 ? 37.537 9.943 -28.629 1.00 87.81 320 HIS A N 1
ATOM 2437 C CA . HIS A 1 320 ? 37.820 9.865 -27.196 1.00 87.81 320 HIS A CA 1
ATOM 2438 C C . HIS A 1 320 ? 38.666 8.627 -26.887 1.00 87.81 320 HIS A C 1
ATOM 2440 O O . HIS A 1 320 ? 38.211 7.495 -27.058 1.00 87.81 320 HIS A O 1
ATOM 2446 N N . GLU A 1 321 ? 39.892 8.847 -26.406 1.00 83.38 321 GLU A N 1
ATOM 2447 C CA . GLU A 1 321 ? 40.861 7.773 -26.144 1.00 83.38 321 GLU A CA 1
ATOM 2448 C C . GLU A 1 321 ? 40.416 6.856 -24.993 1.00 83.38 321 GLU A C 1
ATOM 2450 O O . GLU A 1 321 ? 40.463 5.635 -25.137 1.00 83.38 321 GLU A O 1
ATOM 2455 N N . ASP A 1 322 ? 39.910 7.430 -23.895 1.00 82.44 322 ASP A N 1
ATOM 2456 C CA . ASP A 1 322 ? 39.511 6.682 -22.691 1.00 82.44 322 ASP A CA 1
ATOM 2457 C C . ASP A 1 322 ? 38.356 5.705 -22.958 1.00 82.44 322 ASP A C 1
ATOM 2459 O O . ASP A 1 322 ? 38.326 4.590 -22.441 1.00 82.44 322 ASP A O 1
ATOM 2463 N N . GLU A 1 323 ? 37.411 6.113 -23.804 1.00 81.19 323 GLU A N 1
ATOM 2464 C CA . GLU A 1 323 ? 36.228 5.323 -24.155 1.00 81.19 323 GLU A CA 1
ATOM 2465 C C . GLU A 1 323 ? 36.419 4.506 -25.440 1.00 81.19 323 GLU A C 1
ATOM 2467 O O . GLU A 1 323 ? 35.582 3.668 -25.774 1.00 81.19 323 GLU A O 1
ATOM 2472 N N . ARG A 1 324 ? 37.514 4.754 -26.175 1.00 87.94 324 ARG A N 1
ATOM 2473 C CA . ARG A 1 324 ? 37.778 4.225 -27.522 1.00 87.94 324 ARG A CA 1
ATOM 2474 C C . ARG A 1 324 ? 36.585 4.397 -28.471 1.00 87.94 324 ARG A C 1
ATOM 2476 O O . ARG A 1 324 ? 36.244 3.482 -29.227 1.00 87.94 324 ARG A O 1
ATOM 2483 N N . ALA A 1 325 ? 35.971 5.578 -28.433 1.00 90.94 325 ALA A N 1
ATOM 2484 C CA . ALA A 1 325 ? 34.721 5.876 -29.123 1.00 90.94 325 ALA A CA 1
ATOM 2485 C C . ALA A 1 325 ? 34.802 7.168 -29.948 1.00 90.94 325 ALA A C 1
ATOM 2487 O O . ALA A 1 325 ? 35.525 8.109 -29.617 1.00 90.94 325 ALA A O 1
ATOM 2488 N N . TRP A 1 326 ? 34.021 7.215 -31.025 1.00 91.56 326 TRP A N 1
ATOM 2489 C CA . TRP A 1 326 ? 33.763 8.431 -31.797 1.00 91.56 326 TRP A CA 1
ATOM 2490 C C . TRP A 1 326 ? 32.510 9.110 -31.258 1.00 91.56 326 TRP A C 1
ATOM 2492 O O . TRP A 1 326 ? 31.438 8.516 -31.347 1.00 91.56 326 TRP A O 1
ATOM 2502 N N . VAL A 1 327 ? 32.640 10.319 -30.710 1.00 91.00 327 VAL A N 1
ATOM 2503 C CA . VAL A 1 327 ? 31.572 11.026 -29.986 1.00 91.00 327 VAL A CA 1
ATOM 2504 C C . VAL A 1 327 ? 31.087 12.240 -30.776 1.00 91.00 327 VAL A C 1
ATOM 2506 O O . VAL A 1 327 ? 31.890 13.010 -31.316 1.00 91.00 327 VAL A O 1
ATOM 2509 N N . TRP A 1 328 ? 29.767 12.430 -30.820 1.00 89.69 328 TRP A N 1
ATOM 2510 C CA . TRP A 1 328 ? 29.133 13.628 -31.359 1.00 89.69 328 TRP A CA 1
ATOM 2511 C C . TRP A 1 328 ? 28.671 14.541 -30.226 1.00 89.69 328 TRP A C 1
ATOM 2513 O O . TRP A 1 328 ? 27.818 14.175 -29.426 1.00 89.69 328 TRP A O 1
ATOM 2523 N N . ASP A 1 329 ? 29.165 15.781 -30.213 1.00 84.44 329 ASP A N 1
ATOM 2524 C CA . ASP A 1 329 ? 28.550 16.834 -29.402 1.00 84.44 329 ASP A CA 1
ATOM 2525 C C . ASP A 1 329 ? 27.037 16.959 -29.653 1.00 84.44 329 ASP A C 1
ATOM 2527 O O . ASP A 1 329 ? 26.563 16.877 -30.791 1.00 84.44 329 ASP A O 1
ATOM 2531 N N . ARG A 1 330 ? 26.286 17.231 -28.581 1.00 80.00 330 ARG A N 1
ATOM 2532 C CA . ARG A 1 330 ? 24.818 17.247 -28.569 1.00 80.00 330 ARG A CA 1
ATOM 2533 C C . ARG A 1 330 ? 24.215 18.190 -29.611 1.00 80.00 330 ARG A C 1
ATOM 2535 O O . ARG A 1 330 ? 23.170 17.869 -30.172 1.00 80.00 330 ARG A O 1
ATOM 2542 N N . ALA A 1 331 ? 24.858 19.324 -29.901 1.00 77.06 331 ALA A N 1
ATOM 2543 C CA . ALA A 1 331 ? 24.343 20.288 -30.874 1.00 77.06 331 ALA A CA 1
ATOM 2544 C C . ALA A 1 331 ? 24.384 19.765 -32.323 1.00 77.06 331 ALA A C 1
ATOM 2546 O O . ALA A 1 331 ? 23.597 20.208 -33.160 1.00 77.06 331 ALA A O 1
ATOM 2547 N N . VAL A 1 332 ? 25.287 18.825 -32.622 1.00 78.44 332 VAL A N 1
ATOM 2548 C CA . VAL A 1 332 ? 25.482 18.244 -33.965 1.00 78.44 332 VAL A CA 1
ATOM 2549 C C . VAL A 1 332 ? 24.927 16.817 -34.046 1.00 78.44 332 VAL A C 1
ATOM 2551 O O . VAL A 1 332 ? 24.466 16.388 -35.105 1.00 78.44 332 VAL A O 1
ATOM 2554 N N . GLY A 1 333 ? 24.945 16.097 -32.922 1.00 84.19 333 GLY A N 1
ATOM 2555 C CA . GLY A 1 333 ? 24.421 14.745 -32.757 1.00 84.19 333 GLY A CA 1
ATOM 2556 C C . GLY A 1 333 ? 22.900 14.673 -32.640 1.00 84.19 333 GLY A C 1
ATOM 2557 O O . GLY A 1 333 ? 22.354 13.590 -32.796 1.00 84.19 333 GLY A O 1
ATOM 2558 N N . GLN A 1 334 ? 22.191 15.788 -32.421 1.00 88.25 334 GLN A N 1
ATOM 2559 C CA . GLN A 1 334 ? 20.726 15.810 -32.351 1.00 88.25 334 GLN A CA 1
ATOM 2560 C C . GLN A 1 334 ? 20.098 16.400 -33.621 1.00 88.25 334 GLN A C 1
ATOM 2562 O O . GLN A 1 334 ? 20.354 17.550 -33.986 1.00 88.25 334 GLN A O 1
ATOM 2567 N N . GLN A 1 335 ? 19.246 15.625 -34.295 1.00 89.50 335 GLN A N 1
ATOM 2568 C CA . GLN A 1 335 ? 18.526 16.045 -35.499 1.00 89.50 335 GLN A CA 1
ATOM 2569 C C . GLN A 1 335 ? 17.064 15.603 -35.477 1.00 89.50 335 GLN A C 1
ATOM 2571 O O . GLN A 1 335 ? 16.707 14.596 -34.869 1.00 89.50 335 GLN A O 1
ATOM 2576 N N . TYR A 1 336 ? 16.230 16.372 -36.175 1.00 89.12 336 TYR A N 1
ATOM 2577 C CA . TYR A 1 336 ? 14.792 16.158 -36.277 1.00 89.12 336 TYR A CA 1
ATOM 2578 C C . TYR A 1 336 ? 14.395 16.040 -37.747 1.00 89.12 336 TYR A C 1
ATOM 2580 O O . TYR A 1 336 ? 14.939 16.765 -38.590 1.00 89.12 336 TYR A O 1
ATOM 2588 N N . SER A 1 337 ? 13.445 15.161 -38.058 1.00 90.81 337 SER A N 1
ATOM 2589 C CA . SER A 1 337 ? 12.772 15.185 -39.356 1.00 90.81 337 SER A CA 1
ATOM 2590 C C . SER A 1 337 ? 11.897 16.425 -39.473 1.00 90.81 337 SER A C 1
ATOM 2592 O O . SER A 1 337 ? 11.512 17.009 -38.458 1.00 90.81 337 SER A O 1
ATOM 2594 N N . ALA A 1 338 ? 11.540 16.789 -40.705 1.00 87.56 338 ALA A N 1
ATOM 2595 C CA . ALA A 1 338 ? 10.487 17.766 -40.962 1.00 87.56 338 ALA A CA 1
ATOM 2596 C C . ALA A 1 338 ? 9.217 17.464 -40.141 1.00 87.56 338 ALA A C 1
ATOM 2598 O O . ALA A 1 338 ? 8.944 16.305 -39.805 1.00 87.56 338 ALA A O 1
ATOM 2599 N N . ASP A 1 339 ? 8.473 18.522 -39.821 1.00 80.25 339 ASP A N 1
ATOM 2600 C CA . ASP A 1 339 ? 7.164 18.407 -39.182 1.00 80.25 339 ASP A CA 1
ATOM 2601 C C . ASP A 1 339 ? 6.211 17.635 -40.117 1.00 80.25 339 ASP A C 1
ATOM 2603 O O . ASP A 1 339 ? 6.318 17.749 -41.341 1.00 80.25 339 ASP A O 1
ATOM 2607 N N . ASP A 1 340 ? 5.314 16.828 -39.545 1.00 84.62 340 ASP A N 1
ATOM 2608 C CA . ASP A 1 340 ? 4.362 15.972 -40.274 1.00 84.62 340 ASP A CA 1
ATOM 2609 C C . ASP A 1 340 ? 5.009 15.006 -41.296 1.00 84.62 340 ASP A C 1
ATOM 2611 O O . ASP A 1 340 ? 4.417 14.647 -42.320 1.00 84.62 340 ASP A O 1
ATOM 2615 N N . PHE A 1 341 ? 6.230 14.537 -41.018 1.00 87.81 341 PHE A N 1
ATOM 2616 C CA . PHE A 1 341 ? 6.877 13.486 -41.800 1.00 87.81 341 PHE A CA 1
ATOM 2617 C C . PHE A 1 341 ? 6.016 12.215 -41.810 1.00 87.81 341 PHE A C 1
ATOM 2619 O O . PHE A 1 341 ? 5.509 11.766 -40.780 1.00 87.81 341 PHE A O 1
ATOM 2626 N N . THR A 1 342 ? 5.846 11.631 -42.997 1.00 87.94 342 THR A N 1
ATOM 2627 C CA . THR A 1 342 ? 5.005 10.448 -43.192 1.00 87.94 342 THR A CA 1
ATOM 2628 C C . THR A 1 342 ? 5.860 9.188 -43.229 1.00 87.94 342 THR A C 1
ATOM 2630 O O . THR A 1 342 ? 6.663 8.990 -44.134 1.00 87.94 342 THR A O 1
ATOM 2633 N N . MET A 1 343 ? 5.634 8.307 -42.264 1.00 86.50 343 MET A N 1
ATOM 2634 C CA . MET A 1 343 ? 6.174 6.957 -42.185 1.00 86.50 343 MET A CA 1
ATOM 2635 C C . MET A 1 343 ? 5.145 5.914 -42.613 1.00 86.50 343 MET A C 1
ATOM 2637 O O . MET A 1 343 ? 3.928 6.134 -42.595 1.00 86.50 343 MET A O 1
ATOM 2641 N N . ARG A 1 344 ? 5.629 4.720 -42.968 1.00 86.25 344 ARG A N 1
ATOM 2642 C CA . ARG A 1 344 ? 4.738 3.588 -43.219 1.00 86.25 344 ARG A CA 1
ATOM 2643 C C . ARG A 1 344 ? 3.967 3.251 -41.948 1.00 86.25 344 ARG A C 1
ATOM 2645 O O . ARG A 1 344 ? 4.535 3.001 -40.890 1.00 86.25 344 ARG A O 1
ATOM 2652 N N . ARG A 1 345 ? 2.645 3.205 -42.079 1.00 80.06 345 ARG A N 1
ATOM 2653 C CA . ARG A 1 345 ? 1.727 2.944 -40.969 1.00 80.06 345 ARG A CA 1
ATOM 2654 C C . ARG A 1 345 ? 2.084 1.657 -40.216 1.00 80.06 345 ARG A C 1
ATOM 2656 O O . ARG A 1 345 ? 2.103 1.665 -38.997 1.00 80.06 345 ARG A O 1
ATOM 2663 N N . GLU A 1 346 ? 2.462 0.603 -40.933 1.00 77.00 346 GLU A N 1
ATOM 2664 C CA . GLU A 1 346 ? 2.834 -0.709 -40.379 1.00 77.00 346 GLU A CA 1
ATOM 2665 C C . GLU A 1 346 ? 4.073 -0.706 -39.467 1.00 77.00 346 GLU A C 1
ATOM 2667 O O . GLU A 1 346 ? 4.168 -1.551 -38.584 1.00 77.00 346 GLU A O 1
ATOM 2672 N N . VAL A 1 347 ? 5.006 0.242 -39.635 1.00 78.25 347 VAL A N 1
ATOM 2673 C CA . VAL A 1 347 ? 6.204 0.331 -38.779 1.00 78.25 347 VAL A CA 1
ATOM 2674 C C . VAL A 1 347 ? 6.006 1.252 -37.571 1.00 78.25 347 VAL A C 1
ATOM 2676 O O . VAL A 1 347 ? 6.789 1.187 -36.620 1.00 78.25 347 VAL A O 1
ATOM 2679 N N . CYS A 1 348 ? 4.966 2.090 -37.606 1.00 75.69 348 CYS A N 1
ATOM 2680 C CA . CYS A 1 348 ? 4.561 2.999 -36.531 1.00 75.69 348 CYS A CA 1
ATOM 2681 C C . CYS A 1 348 ? 3.405 2.444 -35.689 1.00 75.69 348 CYS A C 1
ATOM 2683 O O . CYS A 1 348 ? 3.245 2.829 -34.534 1.00 75.69 348 CYS A O 1
ATOM 2685 N N . GLU A 1 349 ? 2.597 1.546 -36.252 1.00 67.00 349 GLU A N 1
ATOM 2686 C CA . GLU A 1 349 ? 1.534 0.858 -35.537 1.00 67.00 349 GLU A CA 1
ATOM 2687 C C . GLU A 1 349 ? 2.059 -0.374 -34.821 1.00 67.00 349 GLU A C 1
ATOM 2689 O O . GLU A 1 349 ? 2.820 -1.182 -35.349 1.00 67.00 349 GLU A O 1
ATOM 2694 N N . ILE A 1 350 ? 1.576 -0.548 -33.600 1.00 54.91 350 ILE A N 1
ATOM 2695 C CA . ILE A 1 350 ? 1.712 -1.804 -32.887 1.00 54.91 350 ILE A CA 1
ATOM 2696 C C . ILE A 1 350 ? 0.737 -2.753 -33.566 1.00 54.91 350 ILE A C 1
ATOM 2698 O O . ILE A 1 350 ? -0.478 -2.618 -33.402 1.00 54.91 350 ILE A O 1
ATOM 2702 N N . ALA A 1 351 ? 1.260 -3.665 -34.384 1.00 46.94 351 ALA A N 1
ATOM 2703 C CA . ALA A 1 351 ? 0.460 -4.707 -35.000 1.00 46.94 351 ALA A CA 1
ATOM 2704 C C . ALA A 1 351 ? -0.392 -5.383 -33.915 1.00 46.94 351 ALA A C 1
ATOM 2706 O O . ALA A 1 351 ? 0.133 -5.912 -32.934 1.00 46.94 351 ALA A O 1
ATOM 2707 N N . LYS A 1 352 ? -1.720 -5.329 -34.089 1.00 43.22 352 LYS A N 1
ATOM 2708 C CA . LYS A 1 352 ? -2.705 -5.834 -33.115 1.00 43.22 352 LYS A CA 1
ATOM 2709 C C . LYS A 1 352 ? -2.510 -7.322 -32.785 1.00 43.22 352 LYS A C 1
ATOM 2711 O O . LYS A 1 352 ? -2.984 -7.758 -31.743 1.00 43.22 352 LYS A O 1
ATOM 2716 N N . ASP A 1 353 ? -1.759 -8.041 -33.623 1.00 39.28 353 ASP A N 1
ATOM 2717 C CA . ASP A 1 353 ? -1.577 -9.491 -33.573 1.00 39.28 353 ASP A CA 1
ATOM 2718 C C . ASP A 1 353 ? -0.116 -9.963 -33.369 1.00 39.28 353 ASP A C 1
ATOM 2720 O O . ASP A 1 353 ? 0.151 -11.158 -33.490 1.00 39.28 353 ASP A O 1
ATOM 2724 N N . THR A 1 354 ? 0.854 -9.099 -33.017 1.00 37.81 354 THR A N 1
ATOM 2725 C CA . THR A 1 354 ? 2.237 -9.560 -32.732 1.00 37.81 354 THR A CA 1
ATOM 2726 C C . THR A 1 354 ? 2.850 -8.981 -31.456 1.00 37.81 354 THR A C 1
ATOM 2728 O O . THR A 1 354 ? 3.143 -7.792 -31.398 1.00 37.81 354 THR A O 1
ATOM 2731 N N . ASN A 1 355 ? 3.113 -9.862 -30.478 1.00 45.62 355 ASN A N 1
ATOM 2732 C CA . ASN A 1 355 ? 4.275 -9.932 -29.566 1.00 45.62 355 ASN A CA 1
ATOM 2733 C C . ASN A 1 355 ? 4.980 -8.627 -29.115 1.00 45.62 355 ASN A C 1
ATOM 2735 O O . ASN A 1 355 ? 6.199 -8.625 -28.932 1.00 45.62 355 ASN A O 1
ATOM 2739 N N . ALA A 1 356 ? 4.267 -7.525 -28.877 1.00 52.53 356 ALA A N 1
ATOM 2740 C CA . ALA A 1 356 ? 4.844 -6.413 -28.129 1.00 52.53 356 ALA A CA 1
ATOM 2741 C C . ALA A 1 356 ? 5.161 -6.904 -26.707 1.00 52.53 356 ALA A C 1
ATOM 2743 O O . ALA A 1 356 ? 4.294 -7.473 -26.040 1.00 52.53 356 ALA A O 1
ATOM 2744 N N . ALA A 1 357 ? 6.413 -6.739 -26.266 1.00 63.47 357 ALA A N 1
ATOM 2745 C CA . ALA A 1 357 ? 6.834 -7.214 -24.953 1.00 63.47 357 ALA A CA 1
ATOM 2746 C C . ALA A 1 357 ? 5.960 -6.558 -23.868 1.00 63.47 357 ALA A C 1
ATOM 2748 O O . ALA A 1 357 ? 5.817 -5.332 -23.871 1.00 63.47 357 ALA A O 1
ATOM 2749 N N . PRO A 1 358 ? 5.351 -7.342 -22.963 1.00 71.31 358 PRO A N 1
ATOM 2750 C CA . PRO A 1 358 ? 4.473 -6.793 -21.944 1.00 71.31 358 PRO A CA 1
ATOM 2751 C C . PRO A 1 358 ? 5.269 -5.859 -21.023 1.00 71.31 358 PRO A C 1
ATOM 2753 O O . PRO A 1 358 ? 6.300 -6.248 -20.472 1.00 71.31 358 PRO A O 1
ATOM 2756 N N . ASN A 1 359 ? 4.807 -4.615 -20.890 1.00 80.50 359 ASN A N 1
ATOM 2757 C CA . ASN A 1 359 ? 5.526 -3.523 -20.223 1.00 80.50 359 ASN A CA 1
ATOM 2758 C C . ASN A 1 359 ? 4.718 -2.850 -19.101 1.00 80.50 359 ASN A C 1
ATOM 2760 O O . ASN A 1 359 ? 5.271 -2.016 -18.384 1.00 80.50 359 ASN A O 1
ATOM 2764 N N . ALA A 1 360 ? 3.450 -3.227 -18.907 1.00 85.38 360 ALA A N 1
ATOM 2765 C CA . ALA A 1 360 ? 2.599 -2.680 -17.860 1.00 85.38 360 ALA A CA 1
ATOM 2766 C C . ALA A 1 360 ? 1.741 -3.747 -17.164 1.00 85.38 360 ALA A C 1
ATOM 2768 O O . ALA A 1 360 ? 1.353 -4.751 -17.761 1.00 85.38 360 ALA A O 1
ATOM 2769 N N . ILE A 1 361 ? 1.395 -3.496 -15.903 1.00 88.44 361 ILE A N 1
ATOM 2770 C CA . ILE A 1 361 ? 0.507 -4.331 -15.084 1.00 88.44 361 ILE A CA 1
ATOM 2771 C C . ILE A 1 361 ? -0.627 -3.482 -14.504 1.00 88.44 361 ILE A C 1
ATOM 2773 O O . ILE A 1 361 ? -0.421 -2.325 -14.137 1.00 88.44 361 ILE A O 1
ATOM 2777 N N . SER A 1 362 ? -1.839 -4.036 -14.443 1.00 88.31 362 SER A N 1
ATOM 2778 C CA . SER A 1 362 ? -2.996 -3.323 -13.890 1.00 88.31 362 SER A CA 1
ATOM 2779 C C . SER A 1 362 ? -3.035 -3.389 -12.361 1.00 88.31 362 SER A C 1
ATOM 2781 O O . SER A 1 362 ? -2.666 -4.397 -11.759 1.00 88.31 362 SER A O 1
ATOM 2783 N N . LEU A 1 363 ? -3.587 -2.356 -11.722 1.00 89.75 363 LEU A N 1
ATOM 2784 C CA . LEU A 1 363 ? -3.764 -2.295 -10.268 1.00 89.75 363 LEU A CA 1
ATOM 2785 C C . LEU A 1 363 ? -4.636 -3.450 -9.740 1.00 89.75 363 LEU A C 1
ATOM 2787 O O . LEU A 1 363 ? -4.393 -3.976 -8.658 1.00 89.75 363 LEU A O 1
ATOM 2791 N N . LYS A 1 364 ? -5.603 -3.923 -10.540 1.00 89.00 364 LYS A N 1
ATOM 2792 C CA . LYS A 1 364 ? -6.407 -5.114 -10.217 1.00 89.00 364 LYS A CA 1
ATOM 2793 C C . LYS A 1 364 ? -5.550 -6.374 -10.119 1.00 89.00 364 LYS A C 1
ATOM 2795 O O . LYS A 1 364 ? -5.718 -7.143 -9.180 1.00 89.00 364 LYS A O 1
ATOM 2800 N N . ALA A 1 365 ? -4.623 -6.566 -11.058 1.00 88.69 365 ALA A N 1
ATOM 2801 C CA . ALA A 1 365 ? -3.683 -7.680 -11.002 1.00 88.69 365 ALA A CA 1
ATOM 2802 C C . ALA A 1 365 ? -2.734 -7.557 -9.800 1.00 88.69 365 ALA A C 1
ATOM 2804 O O . ALA A 1 365 ? -2.479 -8.551 -9.124 1.00 88.69 365 ALA A O 1
ATOM 2805 N N . CYS A 1 366 ? -2.283 -6.342 -9.472 1.00 92.38 366 CYS A N 1
ATOM 2806 C CA . CYS A 1 366 ? -1.473 -6.103 -8.278 1.00 92.38 366 CYS A CA 1
ATOM 2807 C C . CYS A 1 366 ? -2.189 -6.512 -6.980 1.00 92.38 366 CYS A C 1
ATOM 2809 O O . CYS A 1 366 ? -1.550 -7.079 -6.100 1.00 92.38 366 CYS A O 1
ATOM 2811 N N . ARG A 1 367 ? -3.506 -6.281 -6.865 1.00 91.94 367 ARG A N 1
ATOM 2812 C CA . ARG A 1 367 ? -4.308 -6.716 -5.704 1.00 91.94 367 ARG A CA 1
ATOM 2813 C C . ARG A 1 367 ? -4.374 -8.236 -5.578 1.00 91.94 367 ARG A C 1
ATOM 2815 O O . ARG A 1 367 ? -4.145 -8.748 -4.490 1.00 91.94 367 ARG A O 1
ATOM 2822 N N . VAL A 1 368 ? -4.614 -8.943 -6.687 1.00 88.69 368 VAL A N 1
ATOM 2823 C CA . VAL A 1 368 ? -4.617 -10.420 -6.714 1.00 88.69 368 VAL A CA 1
ATOM 2824 C C . VAL A 1 368 ? -3.245 -10.972 -6.322 1.00 88.69 368 VAL A C 1
ATOM 2826 O O . VAL A 1 368 ? -3.151 -11.886 -5.509 1.00 88.69 368 VAL A O 1
ATOM 2829 N N . LEU A 1 369 ? -2.167 -10.390 -6.856 1.00 91.06 369 LEU A N 1
ATOM 2830 C CA . LEU A 1 369 ? -0.803 -10.782 -6.501 1.00 91.06 369 LEU A CA 1
ATOM 2831 C C . LEU A 1 369 ? -0.494 -10.520 -5.025 1.00 91.06 369 LEU A C 1
ATOM 2833 O O . LEU A 1 369 ? 0.078 -11.385 -4.369 1.00 91.06 369 LEU A O 1
ATOM 2837 N N . ALA A 1 370 ? -0.865 -9.353 -4.496 1.00 91.62 370 ALA A N 1
ATOM 2838 C CA . ALA A 1 370 ? -0.646 -9.018 -3.093 1.00 91.62 370 ALA A CA 1
ATOM 2839 C C . ALA A 1 370 ? -1.405 -9.972 -2.165 1.00 91.62 370 ALA A C 1
ATOM 2841 O O . ALA A 1 370 ? -0.807 -10.508 -1.239 1.00 91.62 370 ALA A O 1
ATOM 2842 N N . GLU A 1 371 ? -2.682 -10.242 -2.444 1.00 88.88 371 GLU A N 1
ATOM 2843 C CA . GLU A 1 371 ? -3.471 -11.238 -1.716 1.00 88.88 371 GLU A CA 1
ATOM 2844 C C . GLU A 1 371 ? -2.790 -12.612 -1.744 1.00 88.88 371 GLU A C 1
ATOM 2846 O O . GLU A 1 371 ? -2.532 -13.192 -0.690 1.00 88.88 371 GLU A O 1
ATOM 2851 N N . GLY A 1 372 ? -2.390 -13.081 -2.930 1.00 85.69 372 GLY A N 1
ATOM 2852 C CA . GLY A 1 372 ? -1.726 -14.370 -3.090 1.00 85.69 372 GLY A CA 1
ATOM 2853 C C . GLY A 1 372 ? -0.372 -14.467 -2.377 1.00 85.69 372 GLY A C 1
ATOM 2854 O O . GLY A 1 372 ? -0.050 -15.528 -1.839 1.00 85.69 372 GLY A O 1
ATOM 2855 N N . VAL A 1 373 ? 0.417 -13.388 -2.347 1.00 88.94 373 VAL A N 1
ATOM 2856 C CA . VAL A 1 373 ? 1.697 -13.323 -1.618 1.00 88.94 373 VAL A CA 1
ATOM 2857 C C . VAL A 1 373 ? 1.459 -13.324 -0.110 1.00 88.94 373 VAL A C 1
ATOM 2859 O O . VAL A 1 373 ? 2.098 -14.093 0.604 1.00 88.94 373 VAL A O 1
ATOM 2862 N N . LEU A 1 374 ? 0.535 -12.490 0.374 1.00 84.62 374 LEU A N 1
ATOM 2863 C CA . LEU A 1 374 ? 0.260 -12.336 1.801 1.00 84.62 374 LEU A CA 1
ATOM 2864 C C . LEU A 1 374 ? -0.326 -13.614 2.404 1.00 84.62 374 LEU A C 1
ATOM 2866 O O . LEU A 1 374 ? 0.153 -14.061 3.442 1.00 84.62 374 LEU A O 1
ATOM 2870 N N . GLN A 1 375 ? -1.285 -14.246 1.722 1.00 80.94 375 GLN A N 1
ATOM 2871 C CA . GLN A 1 375 ? -1.878 -15.513 2.162 1.00 80.94 375 GLN A CA 1
ATOM 2872 C C . GLN A 1 375 ? -0.837 -16.639 2.239 1.00 80.94 375 GLN A C 1
ATOM 2874 O O . GLN A 1 375 ? -0.841 -17.420 3.185 1.00 80.94 375 GLN A O 1
ATOM 2879 N N . ARG A 1 376 ? 0.103 -16.708 1.286 1.00 80.44 376 ARG A N 1
ATOM 2880 C CA . ARG A 1 376 ? 1.179 -17.721 1.281 1.00 80.44 376 ARG A CA 1
ATOM 2881 C C . ARG A 1 376 ? 2.264 -17.466 2.314 1.00 80.44 376 ARG A C 1
ATOM 2883 O O . ARG A 1 376 ? 2.868 -18.412 2.805 1.00 80.44 376 ARG A O 1
ATOM 2890 N N . ALA A 1 377 ? 2.506 -16.202 2.636 1.00 78.06 377 ALA A N 1
ATOM 2891 C CA . ALA A 1 377 ? 3.321 -15.816 3.779 1.00 78.06 377 ALA A CA 1
ATOM 2892 C C . ALA A 1 377 ? 2.542 -15.886 5.106 1.00 78.06 377 ALA A C 1
ATOM 2894 O O . ALA A 1 377 ? 3.088 -15.522 6.143 1.00 78.06 377 ALA A O 1
ATOM 2895 N N . LEU A 1 378 ? 1.302 -16.398 5.072 1.00 80.81 378 LEU A N 1
ATOM 2896 C CA . LEU A 1 378 ? 0.449 -16.686 6.223 1.00 80.81 378 LEU A CA 1
ATOM 2897 C C . LEU A 1 378 ? 0.062 -15.432 7.029 1.00 80.81 378 LEU A C 1
ATOM 2899 O O . LEU A 1 378 ? -0.260 -15.502 8.213 1.00 80.81 378 LEU A O 1
ATOM 2903 N N . HIS A 1 379 ? 0.023 -14.271 6.366 1.00 73.25 379 HIS A N 1
ATOM 2904 C CA . HIS A 1 379 ? -0.535 -13.053 6.950 1.00 73.25 379 HIS A CA 1
ATOM 2905 C C . HIS A 1 379 ? -2.051 -13.177 7.092 1.00 73.25 379 HIS A C 1
ATOM 2907 O O . HIS A 1 379 ? -2.758 -13.505 6.138 1.00 73.25 379 HIS A O 1
ATOM 2913 N N . CYS A 1 380 ? -2.564 -12.850 8.277 1.00 79.31 380 CYS A N 1
ATOM 2914 C CA . CYS A 1 380 ? -3.995 -12.848 8.571 1.00 79.31 380 CYS A CA 1
ATOM 2915 C C . CYS A 1 380 ? -4.650 -11.559 8.055 1.00 79.31 380 CYS A C 1
ATOM 2917 O O . CYS A 1 380 ? -4.908 -10.632 8.821 1.00 79.31 380 CYS A O 1
ATOM 2919 N N . VAL A 1 381 ? -4.894 -11.493 6.746 1.00 80.62 381 VAL A N 1
ATOM 2920 C CA . VAL A 1 381 ? -5.562 -10.360 6.091 1.00 80.62 381 VAL A CA 1
ATOM 2921 C C . VAL A 1 381 ? -6.794 -10.824 5.321 1.00 80.62 381 VAL A C 1
ATOM 2923 O O . VAL A 1 381 ? -6.783 -11.876 4.681 1.00 80.62 381 VAL A O 1
ATOM 2926 N N . THR A 1 382 ? -7.863 -10.030 5.358 1.00 84.50 382 THR A N 1
ATOM 2927 C CA . THR A 1 382 ? -9.035 -10.248 4.500 1.00 84.50 382 THR A CA 1
ATOM 2928 C C . THR A 1 382 ? -8.731 -9.863 3.047 1.00 84.50 382 THR A C 1
ATOM 2930 O O . THR A 1 382 ? -7.801 -9.092 2.788 1.00 84.50 382 THR A O 1
ATOM 2933 N N . SER A 1 383 ? -9.514 -10.350 2.076 1.00 83.50 383 SER A N 1
ATOM 2934 C CA . SER A 1 383 ? -9.328 -10.000 0.656 1.00 83.50 383 SER A CA 1
ATOM 2935 C C . SER A 1 383 ? -9.410 -8.486 0.426 1.00 83.50 383 SER A C 1
ATOM 2937 O O . SER A 1 383 ? -8.631 -7.921 -0.346 1.00 83.50 383 SER A O 1
ATOM 2939 N N . ARG A 1 384 ? -10.293 -7.784 1.151 1.00 86.88 384 ARG A N 1
ATOM 2940 C CA . ARG A 1 384 ? -10.340 -6.318 1.136 1.00 86.88 384 ARG A CA 1
ATOM 2941 C C . ARG A 1 384 ? -9.077 -5.710 1.717 1.00 86.88 384 ARG A C 1
ATOM 2943 O O . ARG A 1 384 ? -8.512 -4.834 1.078 1.00 86.88 384 ARG A O 1
ATOM 2950 N N . GLN A 1 385 ? -8.614 -6.149 2.887 1.00 87.69 385 GLN A N 1
ATOM 2951 C CA . GLN A 1 385 ? -7.384 -5.618 3.486 1.00 87.69 385 GLN A CA 1
ATOM 2952 C C . GLN A 1 385 ? -6.181 -5.813 2.559 1.00 87.69 385 GLN A C 1
ATOM 2954 O O . GLN A 1 385 ? -5.424 -4.868 2.349 1.00 87.69 385 GLN A O 1
ATOM 2959 N N . ALA A 1 386 ? -6.049 -6.985 1.935 1.00 86.88 386 ALA A N 1
ATOM 2960 C CA . ALA A 1 386 ? -5.018 -7.244 0.935 1.00 86.88 386 ALA A CA 1
ATOM 2961 C C . ALA A 1 386 ? -5.124 -6.286 -0.264 1.00 86.88 386 ALA A C 1
ATOM 2963 O O . ALA A 1 386 ? -4.113 -5.731 -0.698 1.00 86.88 386 ALA A O 1
ATOM 2964 N N . ALA A 1 387 ? -6.338 -6.022 -0.759 1.00 88.19 387 ALA A N 1
ATOM 2965 C CA . ALA A 1 387 ? -6.557 -5.055 -1.831 1.00 88.19 387 ALA A CA 1
ATOM 2966 C C . ALA A 1 387 ? -6.196 -3.614 -1.419 1.00 88.19 387 ALA A C 1
ATOM 2968 O O . ALA A 1 387 ? -5.585 -2.893 -2.206 1.00 88.19 387 ALA A O 1
ATOM 2969 N N . LEU A 1 388 ? -6.516 -3.203 -0.187 1.00 89.50 388 LEU A N 1
ATOM 2970 C CA . LEU A 1 388 ? -6.162 -1.880 0.345 1.00 89.50 388 LEU A CA 1
ATOM 2971 C C . LEU A 1 388 ? -4.647 -1.724 0.533 1.00 89.50 388 LEU A C 1
ATOM 2973 O O . LEU A 1 388 ? -4.100 -0.679 0.189 1.00 89.50 388 LEU A O 1
ATOM 2977 N N . LEU A 1 389 ? -3.966 -2.764 1.024 1.00 90.19 389 LEU A N 1
ATOM 2978 C CA . LEU A 1 389 ? -2.504 -2.807 1.141 1.00 90.19 389 LEU A CA 1
ATOM 2979 C C . LEU A 1 389 ? -1.832 -2.743 -0.235 1.00 90.19 389 LEU A C 1
ATOM 2981 O O . LEU A 1 389 ? -0.826 -2.054 -0.408 1.00 90.19 389 LEU A O 1
ATOM 2985 N N . ALA A 1 390 ? -2.403 -3.424 -1.230 1.00 91.56 390 ALA A N 1
ATOM 2986 C CA . ALA A 1 390 ? -1.941 -3.330 -2.607 1.00 91.56 390 ALA A CA 1
ATOM 2987 C C . ALA A 1 390 ? -2.125 -1.910 -3.156 1.00 91.56 390 ALA A C 1
ATOM 2989 O O . ALA A 1 390 ? -1.192 -1.352 -3.723 1.00 91.56 390 ALA A O 1
ATOM 2990 N N . ASP A 1 391 ? -3.285 -1.287 -2.950 1.00 89.94 391 ASP A N 1
ATOM 2991 C CA . ASP A 1 391 ? -3.514 0.087 -3.399 1.00 89.94 391 ASP A CA 1
ATOM 2992 C C . ASP A 1 391 ? -2.595 1.080 -2.683 1.00 89.94 391 ASP A C 1
ATOM 2994 O O . ASP A 1 391 ? -2.070 1.986 -3.319 1.00 89.94 391 ASP A O 1
ATOM 2998 N N . GLN A 1 392 ? -2.303 0.882 -1.398 1.00 88.44 392 GLN A N 1
ATOM 2999 C CA . GLN A 1 392 ? -1.313 1.691 -0.686 1.00 88.44 392 GLN A CA 1
ATOM 3000 C C . GLN A 1 392 ? 0.086 1.581 -1.315 1.00 88.44 392 GLN A C 1
ATOM 3002 O O . GLN A 1 392 ? 0.806 2.577 -1.380 1.00 88.44 392 GLN A O 1
ATOM 3007 N N . ALA A 1 393 ? 0.473 0.390 -1.780 1.00 89.62 393 ALA A N 1
ATOM 3008 C CA . ALA A 1 393 ? 1.789 0.148 -2.368 1.00 89.62 393 ALA A CA 1
ATOM 3009 C C . ALA A 1 393 ? 1.892 0.576 -3.844 1.00 89.62 393 ALA A C 1
ATOM 3011 O O . ALA A 1 393 ? 2.938 1.070 -4.258 1.00 89.62 393 ALA A O 1
ATOM 3012 N N . PHE A 1 394 ? 0.836 0.367 -4.634 1.00 92.06 394 PHE A N 1
ATOM 3013 C CA . PHE A 1 394 ? 0.867 0.444 -6.100 1.00 92.06 394 PHE A CA 1
ATOM 3014 C C . PHE A 1 394 ? 0.024 1.587 -6.694 1.00 92.06 394 PHE A C 1
ATOM 3016 O O . PHE A 1 394 ? 0.062 1.820 -7.903 1.00 92.06 394 PHE A O 1
ATOM 3023 N N . SER A 1 395 ? -0.788 2.292 -5.902 1.00 87.31 395 SER A N 1
ATOM 3024 C CA . SER A 1 395 ? -1.579 3.419 -6.409 1.00 87.31 395 SER A CA 1
ATOM 3025 C C . SER A 1 395 ? -0.672 4.601 -6.738 1.00 87.31 395 SER A C 1
ATOM 3027 O O . SER A 1 395 ? -0.003 5.150 -5.861 1.00 87.31 395 SER A O 1
ATOM 3029 N N . ARG A 1 396 ? -0.727 5.078 -7.990 1.00 83.75 396 ARG A N 1
ATOM 3030 C CA . ARG A 1 396 ? 0.039 6.258 -8.429 1.00 83.75 396 ARG A CA 1
ATOM 3031 C C . ARG A 1 396 ? -0.240 7.503 -7.597 1.00 83.75 396 ARG A C 1
ATOM 3033 O O . ARG A 1 396 ? 0.663 8.309 -7.419 1.00 83.75 396 ARG A O 1
ATOM 3040 N N . ALA A 1 397 ? -1.473 7.673 -7.120 1.00 76.44 397 ALA A N 1
ATOM 3041 C CA . ALA A 1 397 ? -1.868 8.815 -6.298 1.00 76.44 397 ALA A CA 1
ATOM 3042 C C . ALA A 1 397 ? -1.612 8.600 -4.795 1.00 76.44 397 ALA A C 1
ATOM 3044 O O . ALA A 1 397 ? -1.936 9.478 -4.000 1.00 76.44 397 ALA A O 1
ATOM 3045 N N . GLY A 1 398 ? -1.110 7.426 -4.384 1.00 72.31 398 GLY A N 1
ATOM 3046 C CA . GLY A 1 398 ? -1.030 7.032 -2.972 1.00 72.31 398 GLY A CA 1
ATOM 3047 C C . GLY A 1 398 ? -2.400 6.938 -2.289 1.00 72.31 398 GLY A C 1
ATOM 3048 O O . GLY A 1 398 ? -2.492 6.917 -1.065 1.00 72.31 398 GLY A O 1
ATOM 3049 N N . ALA A 1 399 ? -3.480 6.930 -3.075 1.00 75.75 399 ALA A N 1
ATOM 3050 C CA . ALA A 1 399 ? -4.838 6.921 -2.569 1.00 75.75 399 ALA A CA 1
ATOM 3051 C C . ALA A 1 399 ? -5.327 5.490 -2.359 1.00 75.75 399 ALA A C 1
ATOM 3053 O O . ALA A 1 399 ? -5.294 4.678 -3.289 1.00 75.75 399 ALA A O 1
ATOM 3054 N N . VAL A 1 400 ? -5.836 5.232 -1.156 1.00 84.94 400 VAL A N 1
ATOM 3055 C CA . VAL A 1 400 ? -6.461 3.968 -0.767 1.00 84.94 400 VAL A CA 1
ATOM 3056 C C . VAL A 1 400 ? -7.983 4.117 -0.902 1.00 84.94 400 VAL A C 1
ATOM 3058 O O . VAL A 1 400 ? -8.571 4.992 -0.256 1.00 84.94 400 VAL A O 1
ATOM 3061 N N . PRO A 1 401 ? -8.640 3.328 -1.765 1.00 86.38 401 PRO A N 1
ATOM 3062 C CA . PRO A 1 401 ? -10.078 3.416 -1.980 1.00 86.38 401 PRO A CA 1
ATOM 3063 C C . PRO A 1 401 ? -10.861 2.823 -0.810 1.00 86.38 401 PRO A C 1
ATOM 3065 O O . PRO A 1 401 ? -10.372 1.975 -0.074 1.00 86.38 401 PRO A O 1
ATOM 3068 N N . GLY A 1 402 ? -12.116 3.229 -0.649 1.00 86.62 402 GLY A N 1
ATOM 3069 C CA . GLY A 1 402 ? -12.953 2.688 0.418 1.00 86.62 402 GLY A CA 1
ATOM 3070 C C . GLY A 1 402 ? -14.230 3.476 0.646 1.00 86.62 402 GLY A C 1
ATOM 3071 O O . GLY A 1 402 ? -14.390 4.593 0.152 1.00 86.62 402 GLY A O 1
ATOM 3072 N N . ILE A 1 403 ? -15.146 2.882 1.406 1.00 88.81 403 ILE A N 1
ATOM 3073 C CA . ILE A 1 403 ? -16.381 3.533 1.847 1.00 88.81 403 ILE A CA 1
ATOM 3074 C C . ILE A 1 403 ? -16.039 4.420 3.049 1.00 88.81 403 ILE A C 1
ATOM 3076 O O . ILE A 1 403 ? -15.582 3.924 4.076 1.00 88.81 403 ILE A O 1
ATOM 3080 N N . LEU A 1 404 ? -16.241 5.731 2.907 1.00 88.12 404 LEU A N 1
ATOM 3081 C CA . LEU A 1 404 ? -15.983 6.716 3.960 1.00 88.12 404 LEU A CA 1
ATOM 3082 C C . LEU A 1 404 ? -17.172 6.815 4.914 1.00 88.12 404 LEU A C 1
ATOM 3084 O O . LEU A 1 404 ? -17.016 6.670 6.125 1.00 88.12 404 LEU A O 1
ATOM 3088 N N . ASP A 1 405 ? -18.354 7.022 4.335 1.00 89.62 405 ASP A N 1
ATOM 3089 C CA . ASP A 1 405 ? -19.609 7.231 5.043 1.00 89.62 405 ASP A CA 1
ATOM 3090 C C . ASP A 1 405 ? -20.735 6.509 4.300 1.00 89.62 405 ASP A C 1
ATOM 3092 O O . ASP A 1 405 ? -20.723 6.437 3.068 1.00 89.62 405 ASP A O 1
ATOM 3096 N N . ALA A 1 406 ? -21.735 6.011 5.024 1.00 90.94 406 ALA A N 1
ATOM 3097 C CA . ALA A 1 406 ? -22.974 5.578 4.398 1.00 90.94 406 ALA A CA 1
ATOM 3098 C C . ALA A 1 406 ? -24.169 5.733 5.335 1.00 90.94 406 ALA A C 1
ATOM 3100 O O . ALA A 1 406 ? -24.081 5.431 6.524 1.00 90.94 406 ALA A O 1
ATOM 3101 N N . ALA A 1 407 ? -25.293 6.188 4.792 1.00 90.88 407 ALA A N 1
ATOM 3102 C CA . ALA A 1 407 ? -26.498 6.449 5.561 1.00 90.88 407 ALA A CA 1
ATOM 3103 C C . ALA A 1 407 ? -27.761 6.067 4.795 1.00 90.88 407 ALA A C 1
ATOM 3105 O O . ALA A 1 407 ? -27.850 6.233 3.578 1.00 90.88 407 ALA A O 1
ATOM 3106 N N . LEU A 1 408 ? -28.761 5.606 5.538 1.00 90.81 408 LEU A N 1
ATOM 3107 C CA . LEU A 1 408 ? -30.115 5.396 5.053 1.00 90.81 408 LEU A CA 1
ATOM 3108 C C . LEU A 1 408 ? -30.993 6.557 5.528 1.00 90.81 408 LEU A C 1
ATOM 3110 O O . LEU A 1 408 ? -31.147 6.777 6.731 1.00 90.81 408 LEU A O 1
ATOM 3114 N N . VAL A 1 409 ? -31.558 7.302 4.580 1.00 88.88 409 VAL A N 1
ATOM 3115 C CA . VAL A 1 409 ? -32.329 8.527 4.834 1.00 88.88 409 VAL A CA 1
ATOM 3116 C C . VAL A 1 409 ? -33.768 8.324 4.371 1.00 88.88 409 VAL A C 1
ATOM 3118 O O . VAL A 1 409 ? -34.004 7.987 3.210 1.00 88.88 409 VAL A O 1
ATOM 3121 N N . GLN A 1 410 ? -34.748 8.526 5.255 1.00 87.19 410 GLN A N 1
ATOM 3122 C CA . GLN A 1 410 ? -36.164 8.388 4.897 1.00 87.19 410 GLN A CA 1
ATOM 3123 C C . GLN A 1 410 ? -36.596 9.551 3.992 1.00 87.19 410 GLN A C 1
ATOM 3125 O O . GLN A 1 410 ? -36.691 10.690 4.444 1.00 87.19 410 GLN A O 1
ATOM 3130 N N . ARG A 1 411 ? -36.884 9.291 2.714 1.00 78.50 411 ARG A N 1
ATOM 3131 C CA . ARG A 1 411 ? -37.190 10.355 1.753 1.00 78.50 411 ARG A CA 1
ATOM 3132 C C . ARG A 1 411 ? -37.920 9.830 0.523 1.00 78.50 411 ARG A C 1
ATOM 3134 O O . ARG A 1 411 ? -37.610 8.749 0.034 1.00 78.50 411 ARG A O 1
ATOM 3141 N N . ASP A 1 412 ? -38.814 10.651 -0.025 1.00 70.38 412 ASP A N 1
ATOM 3142 C CA . ASP A 1 412 ? -39.328 10.448 -1.378 1.00 70.38 412 ASP A CA 1
ATOM 3143 C C . ASP A 1 412 ? -38.301 10.937 -2.426 1.00 70.38 412 ASP A C 1
ATOM 3145 O O . ASP A 1 412 ? -37.939 12.126 -2.402 1.00 70.38 412 ASP A O 1
ATOM 3149 N N . PRO A 1 413 ? -37.824 10.069 -3.342 1.00 63.41 413 PRO A N 1
ATOM 3150 C CA . PRO A 1 413 ? -36.881 10.437 -4.402 1.00 63.41 413 PRO A CA 1
ATOM 3151 C C . PRO A 1 413 ? -37.351 11.582 -5.313 1.00 63.41 413 PRO A C 1
ATOM 3153 O O . PRO A 1 413 ? -36.516 12.220 -5.948 1.00 63.41 413 PRO A O 1
ATOM 3156 N N . ALA A 1 414 ? -38.655 11.884 -5.356 1.00 58.41 414 ALA A N 1
ATOM 3157 C CA . ALA A 1 414 ? -39.205 13.000 -6.132 1.00 58.41 414 ALA A CA 1
ATOM 3158 C C . ALA A 1 414 ? -38.998 14.390 -5.492 1.00 58.41 414 ALA A C 1
ATOM 3160 O O . ALA A 1 414 ? -39.183 15.412 -6.152 1.00 58.41 414 ALA A O 1
ATOM 3161 N N . SER A 1 415 ? -38.622 14.465 -4.212 1.00 59.41 415 SER A N 1
ATOM 3162 C CA . SER A 1 415 ? -38.365 15.750 -3.552 1.00 59.41 415 SER A CA 1
ATOM 3163 C C . SER A 1 415 ? -36.989 16.300 -3.969 1.00 59.41 415 SER A C 1
ATOM 3165 O O . SER A 1 415 ? -36.016 15.557 -4.018 1.00 59.41 415 SER A O 1
ATOM 3167 N N . ALA A 1 416 ? -36.860 17.601 -4.248 1.00 51.50 416 ALA A N 1
ATOM 3168 C CA . ALA A 1 416 ? -35.611 18.236 -4.722 1.00 51.50 416 ALA A CA 1
ATOM 3169 C C . ALA A 1 416 ? -34.726 18.840 -3.600 1.00 51.50 416 ALA A C 1
ATOM 3171 O O . ALA A 1 416 ? -33.673 19.408 -3.853 1.00 51.50 416 ALA A O 1
ATOM 3172 N N . GLU A 1 417 ? -35.146 18.724 -2.341 1.00 51.56 417 GLU A N 1
ATOM 3173 C CA . GLU A 1 417 ? -34.677 19.552 -1.217 1.00 51.56 417 GLU A CA 1
ATOM 3174 C C . GLU A 1 417 ? -33.365 19.177 -0.488 1.00 51.56 417 GLU A C 1
ATOM 3176 O O . GLU A 1 417 ? -33.035 19.822 0.510 1.00 51.56 417 GLU A O 1
ATOM 3181 N N . LEU A 1 418 ? -32.613 18.157 -0.899 1.00 53.22 418 LEU A N 1
ATOM 3182 C CA . LEU A 1 418 ? -31.319 17.830 -0.280 1.00 53.22 418 LEU A CA 1
ATOM 3183 C C . LEU A 1 418 ? -30.211 18.050 -1.319 1.00 53.22 418 LEU A C 1
ATOM 3185 O O . LEU A 1 418 ? -30.131 17.322 -2.307 1.00 53.22 418 LEU A O 1
ATOM 3189 N N . GLY A 1 419 ? -29.413 19.102 -1.104 1.00 54.06 419 GLY A N 1
ATOM 3190 C CA . GLY A 1 419 ? -28.245 19.440 -1.916 1.00 54.06 419 GLY A CA 1
ATOM 3191 C C . GLY A 1 419 ? -27.121 18.407 -1.789 1.00 54.06 419 GLY A C 1
ATOM 3192 O O . GLY A 1 419 ? -27.234 17.416 -1.080 1.00 54.06 419 GLY A O 1
ATOM 3193 N N . TYR A 1 420 ? -26.017 18.624 -2.496 1.00 55.12 420 TYR A N 1
ATOM 3194 C CA . TYR A 1 420 ? -24.838 17.763 -2.407 1.00 55.12 420 TYR A CA 1
ATOM 3195 C C . TYR A 1 420 ? -24.238 17.821 -0.987 1.00 55.12 420 TYR A C 1
ATOM 3197 O O . TYR A 1 420 ? -23.789 18.883 -0.563 1.00 55.12 420 TYR A O 1
ATOM 3205 N N . PHE A 1 421 ? -24.219 16.705 -0.249 1.00 62.94 421 PHE A N 1
ATOM 3206 C CA . PHE A 1 421 ? -23.630 16.659 1.101 1.00 62.94 421 PHE A CA 1
ATOM 3207 C C . PHE A 1 421 ? -22.119 16.475 1.044 1.00 62.94 421 PHE A C 1
ATOM 3209 O O . PHE A 1 421 ? -21.613 15.593 0.340 1.00 62.94 421 PHE A O 1
ATOM 3216 N N . GLY A 1 422 ? -21.403 17.299 1.811 1.00 62.19 422 GLY A N 1
ATOM 3217 C CA . GLY A 1 422 ? -19.956 17.198 1.956 1.00 62.19 422 GLY A CA 1
ATOM 3218 C C . GLY A 1 422 ? -19.525 16.016 2.826 1.00 62.19 422 GLY A C 1
ATOM 3219 O O . GLY A 1 422 ? -18.535 15.365 2.496 1.00 62.19 422 GLY A O 1
ATOM 3220 N N . ASP A 1 423 ? -20.262 15.722 3.904 1.00 77.75 423 ASP A N 1
ATOM 3221 C CA . ASP A 1 423 ? -19.973 14.658 4.874 1.00 77.75 423 ASP A CA 1
ATOM 3222 C C . ASP A 1 423 ? -21.235 14.155 5.614 1.00 77.75 423 ASP A C 1
ATOM 3224 O O . ASP A 1 423 ? -22.311 14.757 5.533 1.00 77.75 423 ASP A O 1
ATOM 3228 N N . LEU A 1 424 ? -21.101 13.033 6.339 1.00 81.38 424 LEU A N 1
ATOM 3229 C CA . LEU A 1 424 ? -22.190 12.414 7.108 1.00 81.38 424 LEU A CA 1
ATOM 3230 C C . LEU A 1 424 ? -22.746 13.322 8.214 1.00 81.38 424 LEU A C 1
ATOM 3232 O O . LEU A 1 424 ? -23.947 13.302 8.478 1.00 81.38 424 LEU A O 1
ATOM 3236 N N . GLY A 1 425 ? -21.897 14.130 8.852 1.00 81.56 425 GLY A N 1
ATOM 3237 C CA . GLY A 1 425 ? -22.309 15.015 9.941 1.00 81.56 425 GLY A CA 1
ATOM 3238 C C . GLY A 1 425 ? -23.219 16.141 9.452 1.00 81.56 425 GLY A C 1
ATOM 3239 O O . GLY A 1 425 ? -24.203 16.483 10.107 1.00 81.56 425 GLY A O 1
ATOM 3240 N N . GLN A 1 426 ? -22.933 16.698 8.276 1.00 81.94 426 GLN A N 1
ATOM 3241 C CA . GLN A 1 426 ? -23.804 17.650 7.597 1.00 81.94 426 GLN A CA 1
ATOM 3242 C C . GLN A 1 426 ? -25.136 17.000 7.213 1.00 81.94 426 GLN A C 1
ATOM 3244 O O . GLN A 1 426 ? -26.183 17.550 7.542 1.00 81.94 426 GLN A O 1
ATOM 3249 N N . LEU A 1 427 ? -25.104 15.798 6.626 1.00 82.62 427 LEU A N 1
ATOM 3250 C CA . LEU A 1 427 ? -26.318 15.060 6.268 1.00 82.62 427 LEU A CA 1
ATOM 3251 C C . LEU A 1 427 ? -27.212 14.782 7.488 1.00 82.62 427 LEU A C 1
ATOM 3253 O O . LEU A 1 427 ? -28.425 14.973 7.423 1.00 82.62 427 LEU A O 1
ATOM 3257 N N . GLN A 1 428 ? -26.630 14.354 8.610 1.00 84.38 428 GLN A N 1
ATOM 3258 C CA . GLN A 1 428 ? -27.369 14.089 9.846 1.00 84.38 428 GLN A CA 1
ATOM 3259 C C . GLN A 1 428 ? -27.961 15.362 10.457 1.00 84.38 428 GLN A C 1
ATOM 3261 O O . GLN A 1 428 ? -29.104 15.330 10.909 1.00 84.38 428 GLN A O 1
ATOM 3266 N N . ARG A 1 429 ? -27.227 16.485 10.449 1.00 82.62 429 ARG A N 1
ATOM 3267 C CA . ARG A 1 429 ? -27.741 17.781 10.927 1.00 82.62 429 ARG A CA 1
ATOM 3268 C C . ARG A 1 429 ? -28.901 18.281 10.076 1.00 82.62 429 ARG A C 1
ATOM 3270 O O . ARG A 1 429 ? -29.916 18.688 10.634 1.00 82.62 429 ARG A O 1
ATOM 3277 N N . ASP A 1 430 ? -28.782 18.192 8.756 1.00 80.50 430 ASP A N 1
ATOM 3278 C CA . ASP A 1 430 ? -29.825 18.639 7.832 1.00 80.50 430 ASP A CA 1
ATOM 3279 C C . ASP A 1 430 ? -31.069 17.745 7.921 1.00 80.50 430 ASP A C 1
ATOM 3281 O O . ASP A 1 430 ? -32.199 18.238 7.909 1.00 80.50 430 ASP A O 1
ATOM 3285 N N . ALA A 1 431 ? -30.874 16.431 8.077 1.00 81.94 431 ALA A N 1
ATOM 3286 C CA . ALA A 1 431 ? -31.960 15.492 8.328 1.00 81.94 431 ALA A CA 1
ATOM 3287 C C . ALA A 1 431 ? -32.643 15.775 9.678 1.00 81.94 431 ALA A C 1
ATOM 3289 O O . ALA A 1 431 ? -33.868 15.869 9.732 1.00 81.94 431 ALA A O 1
ATOM 3290 N N . ALA A 1 432 ? -31.871 16.003 10.745 1.00 83.19 432 ALA A N 1
ATOM 3291 C CA . ALA A 1 432 ? -32.397 16.337 12.067 1.00 83.19 432 ALA A CA 1
ATOM 3292 C C . ALA A 1 432 ? -33.165 17.670 12.074 1.00 83.19 432 ALA A C 1
ATOM 3294 O O . ALA A 1 432 ? -34.262 17.733 12.626 1.00 83.19 432 ALA A O 1
ATOM 3295 N N . ALA A 1 433 ? -32.645 18.705 11.404 1.00 82.88 433 ALA A N 1
ATOM 3296 C CA . ALA A 1 433 ? -33.307 20.004 11.262 1.00 82.88 433 ALA A CA 1
ATOM 3297 C C . ALA A 1 433 ? -34.667 19.899 10.550 1.00 82.88 433 ALA A C 1
ATOM 3299 O O . ALA A 1 433 ? -35.575 20.681 10.826 1.00 82.88 433 ALA A O 1
ATOM 3300 N N . LYS A 1 434 ? -34.820 18.911 9.662 1.00 80.75 434 LYS A N 1
ATOM 3301 C CA . LYS A 1 434 ? -36.057 18.628 8.922 1.00 80.75 434 LYS A CA 1
ATOM 3302 C C . LYS A 1 434 ? -36.923 17.532 9.560 1.00 80.75 434 LYS A C 1
ATOM 3304 O O . LYS A 1 434 ? -37.959 17.184 8.999 1.00 80.75 434 LYS A O 1
ATOM 3309 N N . GLY A 1 435 ? -36.519 16.969 10.703 1.00 81.38 435 GLY A N 1
ATOM 3310 C CA . GLY A 1 435 ? -37.225 15.858 11.354 1.00 81.38 435 GLY A CA 1
ATOM 3311 C C . GLY A 1 435 ? -37.227 14.553 10.544 1.00 81.38 435 GLY A C 1
ATOM 3312 O O . GLY A 1 435 ? -38.124 13.727 10.706 1.00 81.38 435 GLY A O 1
ATOM 3313 N N . ILE A 1 436 ? -36.250 14.370 9.654 1.00 83.81 436 ILE A N 1
ATOM 3314 C CA . ILE A 1 436 ? -36.114 13.206 8.777 1.00 83.81 436 ILE A CA 1
ATOM 3315 C C . ILE A 1 436 ? -35.234 12.144 9.459 1.00 83.81 436 ILE A C 1
ATOM 3317 O O . ILE A 1 436 ? -34.097 12.445 9.828 1.00 83.81 436 ILE A O 1
ATOM 3321 N N . PRO A 1 437 ? -35.699 10.887 9.593 1.00 84.50 437 PRO A N 1
ATOM 3322 C CA . PRO A 1 437 ? -34.859 9.789 10.062 1.00 84.50 437 PRO A CA 1
ATOM 3323 C C . PRO A 1 437 ? -33.646 9.546 9.154 1.00 84.50 437 PRO A C 1
ATOM 3325 O O . PRO A 1 437 ? -33.783 9.380 7.939 1.00 84.50 437 PRO A O 1
ATOM 3328 N N . CYS A 1 438 ? -32.466 9.492 9.768 1.00 87.62 438 CYS A N 1
ATOM 3329 C CA . CYS A 1 438 ? -31.187 9.202 9.130 1.00 87.62 438 CYS A CA 1
ATOM 3330 C C . CYS A 1 438 ? -30.415 8.211 10.008 1.00 87.62 438 CYS A C 1
ATOM 3332 O O . CYS A 1 438 ? -30.207 8.473 11.194 1.00 87.62 438 CYS A O 1
ATOM 3334 N N . VAL A 1 439 ? -30.025 7.068 9.445 1.00 89.44 439 VAL A N 1
ATOM 3335 C CA . VAL A 1 439 ? -29.320 5.994 10.162 1.00 89.44 439 VAL A CA 1
ATOM 3336 C C . VAL A 1 439 ? -28.001 5.697 9.470 1.00 89.44 439 VAL A C 1
ATOM 3338 O O . VAL A 1 439 ? -27.978 5.490 8.261 1.00 89.44 439 VAL A O 1
ATOM 3341 N N . ASP A 1 440 ? -26.911 5.666 10.236 1.00 89.56 440 ASP A N 1
ATOM 3342 C CA . ASP A 1 440 ? -25.601 5.227 9.751 1.00 89.56 440 ASP A CA 1
ATOM 3343 C C . ASP A 1 440 ? -25.631 3.714 9.478 1.00 89.56 440 ASP A C 1
ATOM 3345 O O . ASP A 1 440 ? -25.967 2.917 10.357 1.00 89.56 440 ASP A O 1
ATOM 3349 N N . VAL A 1 441 ? -25.304 3.337 8.241 1.00 90.88 441 VAL A N 1
ATOM 3350 C CA . VAL A 1 441 ? -25.270 1.946 7.753 1.00 90.88 441 VAL A CA 1
ATOM 3351 C C . VAL A 1 441 ? -23.895 1.573 7.188 1.00 90.88 441 VAL A C 1
ATOM 3353 O O . VAL A 1 441 ? -23.746 0.602 6.440 1.00 90.88 441 VAL A O 1
ATOM 3356 N N . ARG A 1 442 ? -22.862 2.357 7.521 1.00 90.00 442 ARG A N 1
ATOM 3357 C CA . ARG A 1 442 ? -21.496 2.186 7.016 1.00 90.00 442 ARG A CA 1
ATOM 3358 C C . ARG A 1 442 ? -20.922 0.818 7.350 1.00 90.00 442 ARG A C 1
ATOM 3360 O O . ARG A 1 442 ? -20.313 0.201 6.483 1.00 90.00 442 ARG A O 1
ATOM 3367 N N . HIS A 1 443 ? -21.113 0.340 8.579 1.00 86.62 443 HIS A N 1
ATOM 3368 C CA . HIS A 1 443 ? -20.568 -0.948 9.010 1.00 86.62 443 HIS A CA 1
ATOM 3369 C C . HIS A 1 443 ? -21.112 -2.105 8.157 1.00 86.62 443 HIS A C 1
ATOM 3371 O O . HIS A 1 443 ? -20.337 -2.903 7.640 1.00 86.62 443 HIS A O 1
ATOM 3377 N N . GLN A 1 444 ? -22.427 -2.142 7.929 1.00 88.69 444 GLN A N 1
ATOM 3378 C CA . GLN A 1 444 ? -23.086 -3.175 7.125 1.00 88.69 444 GLN A CA 1
ATOM 3379 C C . GLN A 1 444 ? -22.599 -3.152 5.673 1.00 88.69 444 GLN A C 1
ATOM 3381 O O . GLN A 1 444 ? -22.311 -4.198 5.097 1.00 88.69 444 GLN A O 1
ATOM 3386 N N . LEU A 1 445 ? -22.441 -1.959 5.091 1.00 87.81 445 LEU A N 1
ATOM 3387 C CA . LEU A 1 445 ? -21.908 -1.831 3.735 1.00 87.81 445 LEU A CA 1
ATOM 3388 C C . LEU A 1 445 ? -20.434 -2.218 3.633 1.00 87.81 445 LEU A C 1
ATOM 3390 O O . LEU A 1 445 ? -20.038 -2.789 2.623 1.00 87.81 445 LEU A O 1
ATOM 3394 N N . VAL A 1 446 ? -19.630 -1.948 4.660 1.00 86.69 446 VAL A N 1
ATOM 3395 C CA . VAL A 1 446 ? -18.233 -2.395 4.723 1.00 86.69 446 VAL A CA 1
ATOM 3396 C C . VAL A 1 446 ? -18.143 -3.923 4.791 1.00 86.69 446 VAL A C 1
ATOM 3398 O O . VAL A 1 446 ? -17.325 -4.509 4.084 1.00 86.69 446 VAL A O 1
ATOM 3401 N N . VAL A 1 447 ? -19.002 -4.575 5.579 1.00 84.56 447 VAL A N 1
ATOM 3402 C CA . VAL A 1 447 ? -19.077 -6.045 5.642 1.00 84.56 447 VAL A CA 1
ATOM 3403 C C . VAL A 1 447 ? -19.526 -6.628 4.300 1.00 84.56 447 VAL A C 1
ATOM 3405 O O . VAL A 1 447 ? -18.910 -7.564 3.797 1.00 84.56 447 VAL A O 1
ATOM 3408 N N . ALA A 1 448 ? -20.544 -6.044 3.664 1.00 84.31 448 ALA A N 1
ATOM 3409 C CA . ALA A 1 448 ? -20.957 -6.458 2.326 1.00 84.31 448 ALA A CA 1
ATOM 3410 C C . ALA A 1 448 ? -19.834 -6.257 1.294 1.00 84.31 448 ALA A C 1
ATOM 3412 O O . ALA A 1 448 ? -19.614 -7.110 0.435 1.00 84.31 448 ALA A O 1
ATOM 3413 N N . HIS A 1 449 ? -19.091 -5.150 1.393 1.00 85.69 449 HIS A N 1
ATOM 3414 C CA . HIS A 1 449 ? -17.963 -4.844 0.515 1.00 85.69 449 HIS A CA 1
ATOM 3415 C C . HIS A 1 449 ? -16.862 -5.891 0.590 1.00 85.69 449 HIS A C 1
ATOM 3417 O O . HIS A 1 449 ? -16.353 -6.282 -0.454 1.00 85.69 449 HIS A O 1
ATOM 3423 N N . GLU A 1 450 ? -16.553 -6.396 1.783 1.00 85.38 450 GLU A N 1
ATOM 3424 C CA . GLU A 1 450 ? -15.622 -7.514 1.964 1.00 85.38 450 GLU A CA 1
ATOM 3425 C C . GLU A 1 450 ? -16.010 -8.719 1.095 1.00 85.38 450 GLU A C 1
ATOM 3427 O O . GLU A 1 450 ? -15.183 -9.255 0.358 1.00 85.38 450 GLU A O 1
ATOM 3432 N N . HIS A 1 451 ? -17.292 -9.090 1.108 1.00 79.88 451 HIS A N 1
ATOM 3433 C CA . HIS A 1 451 ? -17.796 -10.221 0.331 1.00 79.88 451 HIS A CA 1
ATOM 3434 C C . HIS A 1 451 ? -17.672 -9.994 -1.182 1.00 79.88 451 HIS A C 1
ATOM 3436 O O . HIS A 1 451 ? -17.220 -10.880 -1.910 1.00 79.88 451 HIS A O 1
ATOM 3442 N N . PHE A 1 452 ? -18.017 -8.792 -1.658 1.00 81.94 452 PHE A N 1
ATOM 3443 C CA . PHE A 1 452 ? -17.873 -8.440 -3.074 1.00 81.94 452 PHE A CA 1
ATOM 3444 C C . PHE A 1 452 ? -16.408 -8.395 -3.519 1.00 81.94 452 PHE A C 1
ATOM 3446 O O . PHE A 1 452 ? -16.106 -8.813 -4.635 1.00 81.94 452 PHE A O 1
ATOM 3453 N N . VAL A 1 453 ? -15.488 -7.928 -2.669 1.00 81.25 453 VAL A N 1
ATOM 3454 C CA . VAL A 1 453 ? -14.051 -7.904 -2.987 1.00 81.25 453 VAL A CA 1
ATOM 3455 C C . VAL A 1 453 ? -13.494 -9.323 -3.080 1.00 81.25 453 VAL A C 1
ATOM 3457 O O . VAL A 1 453 ? -12.803 -9.631 -4.051 1.00 81.25 453 VAL A O 1
ATOM 3460 N N . ALA A 1 454 ? -13.850 -10.199 -2.135 1.00 77.81 454 ALA A N 1
ATOM 3461 C CA . ALA A 1 454 ? -13.435 -11.603 -2.146 1.00 77.81 454 ALA A CA 1
ATOM 3462 C C . ALA A 1 454 ? -13.880 -12.339 -3.427 1.00 77.81 454 ALA A C 1
ATOM 3464 O O . ALA A 1 454 ? -13.164 -13.191 -3.948 1.00 77.81 454 ALA A O 1
ATOM 3465 N N . GLN A 1 455 ? -15.041 -11.981 -3.985 1.00 73.69 455 GLN A N 1
ATOM 3466 C CA . GLN A 1 455 ? -15.533 -12.534 -5.255 1.00 73.69 455 GLN A CA 1
ATOM 3467 C C . GLN A 1 455 ? -15.003 -11.791 -6.494 1.00 73.69 455 GLN A C 1
ATOM 3469 O O . GLN A 1 455 ? -14.975 -12.344 -7.594 1.00 73.69 455 GLN A O 1
ATOM 3474 N N . GLY A 1 456 ? -14.584 -10.535 -6.334 1.00 71.12 456 GLY A N 1
ATOM 3475 C CA . GLY A 1 456 ? -14.301 -9.592 -7.414 1.00 71.12 456 GLY A CA 1
ATOM 3476 C C . GLY A 1 456 ? -12.947 -9.757 -8.106 1.00 71.12 456 GLY A C 1
ATOM 3477 O O . GLY A 1 456 ? -12.673 -9.007 -9.047 1.00 71.12 456 GLY A O 1
ATOM 3478 N N . ARG A 1 457 ? -12.095 -10.699 -7.667 1.00 73.12 457 ARG A N 1
ATOM 3479 C CA . ARG A 1 457 ? -10.787 -11.032 -8.280 1.00 73.12 457 ARG A CA 1
ATOM 3480 C C . ARG A 1 457 ? -9.922 -9.796 -8.561 1.00 73.12 457 ARG A C 1
ATOM 3482 O O . ARG A 1 457 ? -9.563 -9.500 -9.702 1.00 73.12 457 ARG A O 1
ATOM 3489 N N . GLY A 1 458 ? -9.647 -9.025 -7.510 1.00 78.88 458 GLY A N 1
ATOM 3490 C CA . GLY A 1 458 ? -8.903 -7.760 -7.582 1.00 78.88 458 GLY A CA 1
ATOM 3491 C C . GLY A 1 458 ? -9.754 -6.540 -7.951 1.00 78.88 458 GLY A C 1
ATOM 3492 O O . GLY A 1 458 ? -9.266 -5.407 -7.912 1.00 78.88 458 GLY A O 1
ATOM 3493 N N . SER A 1 459 ? -11.033 -6.721 -8.283 1.00 85.38 459 SER A N 1
ATOM 3494 C CA . SER A 1 459 ? -11.984 -5.616 -8.344 1.00 85.38 459 SER A CA 1
ATOM 3495 C C . SER A 1 459 ? -12.542 -5.295 -6.963 1.00 85.38 459 SER A C 1
ATOM 3497 O O . SER A 1 459 ? -12.927 -6.189 -6.219 1.00 85.38 459 SER A O 1
ATOM 3499 N N . ILE A 1 460 ? -12.646 -4.003 -6.660 1.00 88.44 460 ILE A N 1
ATOM 3500 C CA . ILE A 1 460 ? -13.179 -3.510 -5.382 1.00 88.44 460 ILE A CA 1
ATOM 3501 C C . ILE A 1 460 ? -14.557 -2.859 -5.524 1.00 88.44 460 ILE A C 1
ATOM 3503 O O . ILE A 1 460 ? -14.977 -2.093 -4.661 1.00 88.44 460 ILE A O 1
ATOM 3507 N N . ASN A 1 461 ? -15.238 -3.084 -6.646 1.00 88.25 461 ASN A N 1
ATOM 3508 C CA . ASN A 1 461 ? -16.540 -2.472 -6.895 1.00 88.25 461 ASN A CA 1
ATOM 3509 C C . ASN A 1 461 ? -17.617 -3.136 -6.039 1.00 88.25 461 ASN A C 1
ATOM 3511 O O . ASN A 1 461 ? -17.599 -4.350 -5.847 1.00 88.25 461 ASN A O 1
ATOM 3515 N N . LEU A 1 462 ? -18.570 -2.339 -5.566 1.00 83.88 462 LEU A N 1
ATOM 3516 C CA . LEU A 1 462 ? -19.719 -2.842 -4.820 1.00 83.88 462 LEU A CA 1
ATOM 3517 C C . LEU A 1 462 ? -20.857 -3.163 -5.794 1.00 83.88 462 LEU A C 1
ATOM 3519 O O . LEU A 1 462 ? -21.002 -2.488 -6.815 1.00 83.88 462 LEU A O 1
ATOM 3523 N N . PHE A 1 463 ? -21.668 -4.174 -5.475 1.00 80.38 463 PHE A N 1
ATOM 3524 C CA . PHE A 1 463 ? -22.831 -4.578 -6.282 1.00 80.38 463 PHE A CA 1
ATOM 3525 C C . PHE A 1 463 ? -22.470 -5.050 -7.700 1.00 80.38 463 PHE A C 1
ATOM 3527 O O . PHE A 1 463 ? -23.287 -5.005 -8.618 1.00 80.38 463 PHE A O 1
ATOM 3534 N N . ALA A 1 464 ? -21.227 -5.494 -7.904 1.00 65.06 464 ALA A N 1
ATOM 3535 C CA . ALA A 1 464 ? -20.836 -6.136 -9.148 1.00 65.06 464 ALA A CA 1
ATOM 3536 C C . ALA A 1 464 ? -21.567 -7.483 -9.269 1.00 65.06 464 ALA A C 1
ATOM 3538 O O . ALA A 1 464 ? -21.558 -8.274 -8.328 1.00 65.06 464 ALA A O 1
ATOM 3539 N N . GLN A 1 465 ? -22.211 -7.742 -10.411 1.00 53.84 465 GLN A N 1
ATOM 3540 C CA . GLN A 1 465 ? -22.859 -9.031 -10.658 1.00 53.84 465 GLN A CA 1
ATOM 3541 C C . GLN A 1 465 ? -21.813 -10.153 -10.617 1.00 53.84 465 GLN A C 1
ATOM 3543 O O . GLN A 1 465 ? -20.788 -10.065 -11.299 1.00 53.84 465 GLN A O 1
ATOM 3548 N N . ALA A 1 466 ? -22.086 -11.216 -9.856 1.00 43.25 466 ALA A N 1
ATOM 3549 C CA . ALA A 1 466 ? -21.345 -12.463 -9.996 1.00 43.25 466 ALA A CA 1
ATOM 3550 C C . ALA A 1 466 ? -21.540 -12.993 -11.434 1.00 43.25 466 ALA A C 1
ATOM 3552 O O . ALA A 1 466 ? -22.666 -12.954 -11.946 1.00 43.25 466 ALA A O 1
ATOM 3553 N N . PRO A 1 467 ? -20.484 -13.460 -12.123 1.00 37.38 467 PRO A N 1
ATOM 3554 C CA . PRO A 1 467 ? -20.625 -14.004 -13.469 1.00 37.38 467 PRO A CA 1
ATOM 3555 C C . PRO A 1 467 ? -21.550 -15.230 -13.440 1.00 37.38 467 PRO A C 1
ATOM 3557 O O . PRO A 1 467 ? -21.302 -16.190 -12.712 1.00 37.38 467 PRO A O 1
ATOM 3560 N N . ARG A 1 468 ? -22.637 -15.196 -14.221 1.00 30.58 468 ARG A N 1
ATOM 3561 C CA . ARG A 1 468 ? -23.550 -16.335 -14.377 1.00 30.58 468 ARG A CA 1
ATOM 3562 C C . ARG A 1 468 ? -22.868 -17.430 -15.201 1.00 30.58 468 ARG A C 1
ATOM 3564 O O . ARG A 1 468 ? -22.449 -17.178 -16.327 1.00 30.58 468 ARG A O 1
ATOM 3571 N N . PHE A 1 469 ? -22.787 -18.639 -14.649 1.00 33.00 469 PHE A N 1
ATOM 3572 C CA . PHE A 1 469 ? -22.546 -19.858 -15.420 1.00 33.00 469 PHE A CA 1
ATOM 3573 C C . PHE A 1 469 ? -23.871 -20.262 -16.073 1.00 33.00 469 PHE A C 1
ATOM 3575 O O . PHE A 1 469 ? -24.786 -20.690 -15.373 1.00 33.00 469 PHE A O 1
ATOM 3582 N N . GLU A 1 470 ? -24.001 -20.093 -17.387 1.00 28.16 470 GLU A N 1
ATOM 3583 C CA . GLU A 1 470 ? -25.123 -20.675 -18.128 1.00 28.16 470 GLU A CA 1
ATOM 3584 C C . GLU A 1 470 ? -24.859 -22.164 -18.414 1.00 28.16 470 GLU A C 1
ATOM 3586 O O . GLU A 1 470 ? -23.795 -22.553 -18.895 1.00 28.16 470 GLU A O 1
ATOM 3591 N N . ASP A 1 471 ? -25.850 -22.966 -18.027 1.00 34.47 471 ASP A N 1
ATOM 3592 C CA . ASP A 1 471 ? -26.165 -24.366 -18.319 1.00 34.47 471 ASP A CA 1
ATOM 3593 C C . ASP A 1 471 ? -25.179 -25.225 -19.135 1.00 34.47 471 ASP A C 1
ATOM 3595 O O . ASP A 1 471 ? -25.101 -25.168 -20.361 1.00 34.47 471 ASP A O 1
ATOM 3599 N N . SER A 1 472 ? -24.594 -26.221 -18.461 1.00 27.03 472 SER A N 1
ATOM 3600 C CA . SER A 1 472 ? -24.427 -27.553 -19.057 1.00 27.03 472 SER A CA 1
ATOM 3601 C C . SER A 1 472 ? -24.549 -28.654 -17.996 1.00 27.03 472 SER A C 1
ATOM 3603 O O . SER A 1 472 ? -23.638 -28.909 -17.219 1.00 27.03 472 SER A O 1
ATOM 3605 N N . GLY A 1 473 ? -25.716 -29.310 -17.977 1.00 28.89 473 GLY A N 1
ATOM 3606 C CA . GLY A 1 473 ? -25.923 -30.652 -17.418 1.00 28.89 473 GLY A CA 1
ATOM 3607 C C . GLY A 1 473 ? -25.788 -30.802 -15.898 1.00 28.89 473 GLY A C 1
ATOM 3608 O O . GLY A 1 473 ? -24.707 -31.048 -15.373 1.00 28.89 473 GLY A O 1
ATOM 3609 N N . ALA A 1 474 ? -26.921 -30.761 -15.193 1.00 28.83 474 ALA A N 1
ATOM 3610 C CA . ALA A 1 474 ? -27.022 -31.104 -13.773 1.00 28.83 474 ALA A CA 1
ATOM 3611 C C . ALA A 1 474 ? -26.382 -32.470 -13.427 1.00 28.83 474 ALA A C 1
ATOM 3613 O O . ALA A 1 474 ? -26.505 -33.436 -14.183 1.00 28.83 474 ALA A O 1
ATOM 3614 N N . PRO A 1 475 ? -25.845 -32.595 -12.200 1.00 28.11 475 PRO A N 1
ATOM 3615 C CA . PRO A 1 475 ? -26.548 -33.457 -11.257 1.00 28.11 475 PRO A CA 1
ATOM 3616 C C . PRO A 1 475 ? -26.892 -32.749 -9.938 1.00 28.11 475 PRO A C 1
ATOM 3618 O O . PRO A 1 475 ? -26.112 -31.977 -9.389 1.00 28.11 475 PRO A O 1
ATOM 3621 N N . SER A 1 476 ? -28.114 -33.047 -9.486 1.00 30.72 476 SER A N 1
ATOM 3622 C CA . SER A 1 476 ? -28.770 -32.802 -8.191 1.00 30.72 476 SER A CA 1
ATOM 3623 C C . SER A 1 476 ? -28.243 -31.673 -7.291 1.00 30.72 476 SER A C 1
ATOM 3625 O O . SER A 1 476 ? -27.205 -31.786 -6.637 1.00 30.72 476 SER A O 1
ATOM 3627 N N . GLN A 1 477 ? -29.112 -30.675 -7.117 1.00 31.30 477 GLN A N 1
ATOM 3628 C CA . GLN A 1 477 ? -29.083 -29.560 -6.160 1.00 31.30 477 GLN A CA 1
ATOM 3629 C C . GLN A 1 477 ? -28.908 -29.950 -4.667 1.00 31.30 477 GLN A C 1
ATOM 3631 O O . GLN A 1 477 ? -28.905 -29.076 -3.808 1.00 31.30 477 GLN A O 1
ATOM 3636 N N . SER A 1 478 ? -28.720 -31.229 -4.321 1.00 30.58 478 SER A N 1
ATOM 3637 C CA . SER A 1 478 ? -28.594 -31.693 -2.931 1.00 30.58 478 SER A CA 1
ATOM 3638 C C . SER A 1 478 ? -27.162 -31.694 -2.377 1.00 30.58 478 SER A C 1
ATOM 3640 O O . SER A 1 478 ? -27.001 -31.700 -1.162 1.00 30.58 478 SER A O 1
ATOM 3642 N N . ALA A 1 479 ? -26.119 -31.659 -3.218 1.00 28.41 479 ALA A N 1
ATOM 3643 C CA . ALA A 1 479 ? -24.723 -31.771 -2.755 1.00 28.41 479 ALA A CA 1
ATOM 3644 C C . ALA A 1 479 ? -24.048 -30.420 -2.425 1.00 28.41 479 ALA A C 1
ATOM 3646 O O . ALA A 1 479 ? -23.108 -30.370 -1.634 1.00 28.41 479 ALA A O 1
ATOM 3647 N N . LEU A 1 480 ? -24.535 -29.313 -3.003 1.00 29.33 480 LEU A N 1
ATOM 3648 C CA . LEU A 1 480 ? -24.056 -27.951 -2.704 1.00 29.33 480 LEU A CA 1
ATOM 3649 C C . LEU A 1 480 ? -24.645 -27.404 -1.396 1.00 29.33 480 LEU A C 1
ATOM 3651 O O . LEU A 1 480 ? -23.973 -26.661 -0.684 1.00 29.33 480 LEU A O 1
ATOM 3655 N N . SER A 1 481 ? -25.860 -27.837 -1.044 1.00 27.81 481 SER A N 1
ATOM 3656 C CA . SER A 1 481 ? -26.471 -27.552 0.255 1.00 27.81 481 SER A CA 1
ATOM 3657 C C . SER A 1 481 ? -25.665 -28.185 1.393 1.00 27.81 481 SER A C 1
ATOM 3659 O O . SER A 1 481 ? -25.395 -27.513 2.378 1.00 27.81 481 SER A O 1
ATOM 3661 N N . SER A 1 482 ? -25.193 -29.427 1.255 1.00 26.44 482 SER A N 1
ATOM 3662 C CA . SER A 1 482 ? -24.583 -30.154 2.376 1.00 26.44 482 SER A CA 1
ATOM 3663 C C . SER A 1 482 ? -23.197 -29.661 2.814 1.00 26.44 482 SER A C 1
ATOM 3665 O O . SER A 1 482 ? -22.817 -29.924 3.949 1.00 26.44 482 SER A O 1
ATOM 3667 N N . PHE A 1 483 ? -22.439 -28.950 1.968 1.00 31.53 483 PHE A N 1
ATOM 3668 C CA . PHE A 1 483 ? -21.058 -28.548 2.300 1.00 31.53 483 PHE A CA 1
ATOM 3669 C C . PHE A 1 483 ? -20.929 -27.087 2.762 1.00 31.53 483 PHE A C 1
ATOM 3671 O O . PHE A 1 483 ? -20.098 -26.775 3.608 1.00 31.53 483 PHE A O 1
ATOM 3678 N N . VAL A 1 484 ? -21.806 -26.183 2.309 1.00 30.17 484 VAL A N 1
ATOM 3679 C CA . VAL A 1 484 ? -21.910 -24.839 2.919 1.00 30.17 484 VAL A CA 1
ATOM 3680 C C . VAL A 1 484 ? -22.516 -24.945 4.329 1.00 30.17 484 VAL A C 1
ATOM 3682 O O . VAL A 1 484 ? -22.138 -24.195 5.230 1.00 30.17 484 VAL A O 1
ATOM 3685 N N . THR A 1 485 ? -23.361 -25.957 4.561 1.00 29.25 485 THR A N 1
ATOM 3686 C CA . THR A 1 485 ? -23.907 -26.286 5.886 1.00 29.25 485 THR A CA 1
ATOM 3687 C C . THR A 1 485 ? -22.890 -26.934 6.843 1.00 29.25 485 THR A C 1
ATOM 3689 O O . THR A 1 485 ? -23.138 -26.962 8.045 1.00 29.25 485 THR A O 1
ATOM 3692 N N . SER A 1 486 ? -21.730 -27.421 6.374 1.00 28.81 486 SER A N 1
ATOM 3693 C CA . SER A 1 486 ? -20.723 -28.013 7.277 1.00 28.81 486 SER A CA 1
ATOM 3694 C C . SER A 1 486 ? -19.755 -26.993 7.885 1.00 28.81 486 SER A C 1
ATOM 3696 O O . SER A 1 486 ? -19.123 -27.301 8.888 1.00 28.81 486 SER A O 1
ATOM 3698 N N . CYS A 1 487 ? -19.657 -25.782 7.322 1.00 29.34 487 CYS A N 1
ATOM 3699 C CA . CYS A 1 487 ? -18.834 -24.689 7.873 1.00 29.34 487 CYS A CA 1
ATOM 3700 C C . CYS A 1 487 ? -19.665 -23.516 8.419 1.00 29.34 487 CYS A C 1
ATOM 3702 O O . CYS A 1 487 ? -19.146 -22.664 9.132 1.00 29.34 487 CYS A O 1
ATOM 3704 N N . THR A 1 488 ? -20.961 -23.477 8.111 1.00 29.42 488 THR A N 1
ATOM 3705 C CA . THR A 1 488 ? -21.937 -22.578 8.730 1.00 29.42 488 THR A CA 1
ATOM 3706 C C . THR A 1 488 ? -23.133 -23.432 9.109 1.00 29.42 488 THR A C 1
ATOM 3708 O O . THR A 1 488 ? -23.692 -24.098 8.244 1.00 29.42 488 THR A O 1
ATOM 3711 N N . GLY A 1 489 ? -23.492 -23.481 10.394 1.00 26.80 489 GLY A N 1
ATOM 3712 C CA . GLY A 1 489 ? -24.613 -24.298 10.861 1.00 26.80 489 GLY A CA 1
ATOM 3713 C C . GLY A 1 489 ? -25.898 -24.064 10.044 1.00 26.80 489 GLY A C 1
ATOM 3714 O O . GLY A 1 489 ? -26.036 -23.025 9.386 1.00 26.80 489 GLY A O 1
ATOM 3715 N N . PRO A 1 490 ? -26.852 -25.011 10.061 1.00 25.80 490 PRO A N 1
ATOM 3716 C CA . PRO A 1 490 ? -28.079 -24.920 9.275 1.00 25.80 490 PRO A CA 1
ATOM 3717 C C . PRO A 1 490 ? -28.876 -23.672 9.687 1.00 25.80 490 PRO A C 1
ATOM 3719 O O . PRO A 1 490 ? -29.575 -23.674 10.696 1.00 25.80 490 PRO A O 1
ATOM 3722 N N . GLY A 1 491 ? -28.727 -22.585 8.919 1.00 28.12 491 GLY A N 1
ATOM 3723 C CA . GLY A 1 491 ? -29.422 -21.315 9.146 1.00 28.12 491 GLY A CA 1
ATOM 3724 C C . GLY A 1 491 ? -28.710 -20.022 8.718 1.00 28.12 491 GLY A C 1
ATOM 3725 O O . GLY A 1 491 ? -29.357 -18.981 8.766 1.00 28.12 491 GLY A O 1
ATOM 3726 N N . LEU A 1 492 ? -27.430 -20.035 8.304 1.00 30.73 492 LEU A N 1
ATOM 3727 C CA . LEU A 1 492 ? -26.644 -18.788 8.144 1.00 30.73 492 LEU A CA 1
ATOM 3728 C C . LEU A 1 492 ? -25.936 -18.555 6.797 1.00 30.73 492 LEU A C 1
ATOM 3730 O O . LEU A 1 492 ? -25.196 -17.583 6.678 1.00 30.73 492 LEU A O 1
ATOM 3734 N N . ALA A 1 493 ? -26.182 -19.353 5.757 1.00 28.00 493 ALA A N 1
ATOM 3735 C CA . ALA A 1 493 ? -25.729 -18.994 4.411 1.00 28.00 493 ALA A CA 1
ATOM 3736 C C . ALA A 1 493 ? -26.674 -17.928 3.812 1.00 28.00 493 ALA A C 1
ATOM 3738 O O . ALA A 1 493 ? -27.846 -18.244 3.571 1.00 28.00 493 ALA A O 1
ATOM 3739 N N . PRO A 1 494 ? -26.228 -16.681 3.543 1.00 31.02 494 PRO A N 1
ATOM 3740 C CA . PRO A 1 494 ? -27.017 -15.771 2.732 1.00 31.02 494 PRO A CA 1
ATOM 3741 C C . PRO A 1 494 ? -26.961 -16.296 1.296 1.00 31.02 494 PRO A C 1
ATOM 3743 O O . PRO A 1 494 ? -26.015 -16.054 0.551 1.00 31.02 494 PRO A O 1
ATOM 3746 N N . HIS A 1 495 ? -27.973 -17.072 0.927 1.00 35.03 495 HIS A N 1
ATOM 3747 C CA . HIS A 1 495 ? -28.303 -17.345 -0.460 1.00 35.03 495 HIS A CA 1
ATOM 3748 C C . HIS A 1 495 ? -28.685 -15.998 -1.090 1.00 35.03 495 HIS A C 1
ATOM 3750 O O . HIS A 1 495 ? -29.789 -15.493 -0.916 1.00 35.03 495 HIS A O 1
ATOM 3756 N N . TRP A 1 496 ? -27.757 -15.344 -1.780 1.00 44.00 496 TRP A N 1
ATOM 3757 C CA . TRP A 1 496 ? -28.079 -14.188 -2.615 1.00 44.00 496 TRP A CA 1
ATOM 3758 C C . TRP A 1 496 ? -28.709 -14.687 -3.927 1.00 44.00 496 TRP A C 1
ATOM 3760 O O . TRP A 1 496 ? -28.218 -14.438 -5.016 1.00 44.00 496 TRP A O 1
ATOM 3770 N N . GLU A 1 497 ? -29.796 -15.459 -3.858 1.00 34.97 497 GLU A N 1
ATOM 3771 C CA . GLU A 1 497 ? -30.514 -15.862 -5.070 1.00 34.97 497 GLU A CA 1
ATOM 3772 C C . GLU A 1 497 ? -31.229 -14.642 -5.668 1.00 34.97 497 GLU A C 1
ATOM 3774 O O . GLU A 1 497 ? -32.184 -14.102 -5.112 1.00 34.97 497 GLU A O 1
ATOM 3779 N N . HIS A 1 498 ? -30.726 -14.169 -6.810 1.00 46.38 498 HIS A N 1
ATOM 3780 C CA . HIS A 1 498 ? -31.234 -12.980 -7.486 1.00 46.38 498 HIS A CA 1
ATOM 3781 C C . HIS A 1 498 ? -32.404 -13.314 -8.416 1.00 46.38 498 HIS A C 1
ATOM 3783 O O . HIS A 1 498 ? -32.219 -13.549 -9.614 1.00 46.38 498 HIS A O 1
ATOM 3789 N N . ALA A 1 499 ? -33.626 -13.244 -7.895 1.00 30.36 499 ALA A N 1
ATOM 3790 C CA . ALA A 1 499 ? -34.803 -13.057 -8.733 1.00 30.36 499 ALA A CA 1
ATOM 3791 C C . ALA A 1 499 ? -34.912 -11.565 -9.120 1.00 30.36 499 ALA A C 1
ATOM 3793 O O . ALA A 1 499 ? -35.341 -10.747 -8.318 1.00 30.36 499 ALA A O 1
ATOM 3794 N N . GLY A 1 500 ? -34.507 -11.190 -10.341 1.00 42.88 500 GLY A N 1
ATOM 3795 C CA . GLY A 1 500 ? -34.996 -9.951 -10.979 1.00 42.88 500 GLY A CA 1
ATOM 3796 C C . GLY A 1 500 ? -34.091 -8.708 -11.054 1.00 42.88 500 GLY A C 1
ATOM 3797 O O . GLY A 1 500 ? -34.543 -7.710 -11.599 1.00 42.88 500 GLY A O 1
ATOM 3798 N N . GLY A 1 501 ? -32.826 -8.732 -10.611 1.00 62.31 501 GLY A N 1
ATOM 3799 C CA . GLY A 1 501 ? -31.914 -7.574 -10.771 1.00 62.31 501 GLY A CA 1
ATOM 3800 C C . GLY A 1 501 ? -32.058 -6.466 -9.714 1.00 62.31 501 GLY A C 1
ATOM 3801 O O . GLY A 1 501 ? -31.540 -5.363 -9.892 1.00 62.31 501 GLY A O 1
ATOM 3802 N N . GLU A 1 502 ? -32.721 -6.770 -8.602 1.00 70.44 502 GLU A N 1
ATOM 3803 C CA . GLU A 1 502 ? -32.872 -5.894 -7.438 1.00 70.44 502 GLU A CA 1
ATOM 3804 C C . GLU A 1 502 ? -32.110 -6.467 -6.232 1.00 70.44 502 GLU A C 1
ATOM 3806 O O . GLU A 1 502 ? -31.894 -7.679 -6.130 1.00 70.44 502 GLU A O 1
ATOM 3811 N N . MET A 1 503 ? -31.692 -5.595 -5.313 1.00 80.06 503 MET A N 1
ATOM 3812 C CA . MET A 1 503 ? -31.096 -5.971 -4.032 1.00 80.06 503 MET A CA 1
ATOM 3813 C C . MET A 1 503 ? -31.887 -5.375 -2.876 1.00 80.06 503 MET A C 1
ATOM 3815 O O . MET A 1 503 ? -32.438 -4.287 -3.001 1.00 80.06 503 MET A O 1
ATOM 3819 N N . SER A 1 504 ? -31.948 -6.072 -1.742 1.00 86.25 504 SER A N 1
ATOM 3820 C CA . SER A 1 504 ? -32.686 -5.607 -0.569 1.00 86.25 504 SER A CA 1
ATOM 3821 C C . SER A 1 504 ? -31.773 -5.171 0.578 1.00 86.25 504 SER A C 1
ATOM 3823 O O . SER A 1 504 ? -30.669 -5.686 0.765 1.00 86.25 504 SER A O 1
ATOM 3825 N N . LEU A 1 505 ? -32.264 -4.253 1.415 1.00 86.38 505 LEU A N 1
ATOM 3826 C CA . LEU A 1 505 ? -31.626 -3.880 2.682 1.00 86.38 505 LEU A CA 1
ATOM 3827 C C . LEU A 1 505 ? -31.440 -5.096 3.601 1.00 86.38 505 LEU A C 1
ATOM 3829 O O . LEU A 1 505 ? -30.416 -5.210 4.271 1.00 86.38 505 LEU A O 1
ATOM 3833 N N . SER A 1 506 ? -32.396 -6.030 3.594 1.00 83.81 506 SER A N 1
ATOM 3834 C CA . SER A 1 506 ? -32.313 -7.268 4.372 1.00 83.81 506 SER A CA 1
ATOM 3835 C C . SER A 1 506 ? -31.176 -8.180 3.907 1.00 83.81 506 SER A C 1
ATOM 3837 O O . SER A 1 506 ? -30.495 -8.753 4.755 1.00 83.81 506 SER A O 1
ATOM 3839 N N . ALA A 1 507 ? -30.908 -8.259 2.597 1.00 79.25 507 ALA A N 1
ATOM 3840 C CA . ALA A 1 507 ? -29.773 -9.007 2.054 1.00 79.25 507 ALA A CA 1
ATOM 3841 C C . ALA A 1 507 ? -28.424 -8.421 2.508 1.00 79.25 507 ALA A C 1
ATOM 3843 O O . ALA A 1 507 ? -27.468 -9.160 2.720 1.00 79.25 507 ALA A O 1
ATOM 3844 N N . LEU A 1 508 ? -28.365 -7.104 2.732 1.00 82.62 508 LEU A N 1
ATOM 3845 C CA . LEU A 1 508 ? -27.207 -6.409 3.307 1.00 82.62 508 LEU A CA 1
ATOM 3846 C C . LEU A 1 508 ? -27.174 -6.419 4.845 1.00 82.62 508 LEU A C 1
ATOM 3848 O O . LEU A 1 508 ? -26.324 -5.758 5.437 1.00 82.62 508 LEU A O 1
ATOM 3852 N N . GLN A 1 509 ? -28.107 -7.115 5.505 1.00 84.56 509 GLN A N 1
ATOM 3853 C CA . GLN A 1 509 ? -28.278 -7.097 6.964 1.00 84.56 509 GLN A CA 1
ATOM 3854 C C . GLN A 1 509 ? -28.493 -5.683 7.545 1.00 84.56 509 GLN A C 1
ATOM 3856 O O . GLN A 1 509 ? -28.225 -5.417 8.720 1.00 84.56 509 GLN A O 1
ATOM 3861 N N . ILE A 1 510 ? -29.011 -4.758 6.734 1.00 86.12 510 ILE A N 1
ATOM 3862 C CA . ILE A 1 510 ? -29.369 -3.409 7.162 1.00 86.12 510 ILE A CA 1
ATOM 3863 C C . ILE A 1 510 ? -30.767 -3.460 7.776 1.00 86.12 510 ILE A C 1
ATOM 3865 O O . ILE A 1 510 ? -31.747 -3.810 7.116 1.00 86.12 510 ILE A O 1
ATOM 3869 N N . LYS A 1 511 ? -30.872 -3.080 9.054 1.00 84.31 511 LYS A N 1
ATOM 3870 C CA . LYS A 1 511 ? -32.171 -2.913 9.712 1.00 84.31 511 LYS A CA 1
ATOM 3871 C C . LYS A 1 511 ? -32.856 -1.677 9.159 1.00 84.31 511 LYS A C 1
ATOM 3873 O O . LYS A 1 511 ? -32.315 -0.580 9.250 1.00 84.31 511 LYS A O 1
ATOM 3878 N N . ASP A 1 512 ? -34.053 -1.871 8.629 1.00 83.50 512 ASP A N 1
ATOM 3879 C CA . ASP A 1 512 ? -34.854 -0.791 8.084 1.00 83.50 512 ASP A CA 1
ATOM 3880 C C . ASP A 1 512 ? -35.465 0.070 9.213 1.00 83.50 512 ASP A C 1
ATOM 3882 O O . ASP A 1 512 ? -36.316 -0.420 9.961 1.00 83.50 512 ASP A O 1
ATOM 3886 N N . PRO A 1 513 ? -35.067 1.349 9.361 1.00 78.00 513 PRO A N 1
ATOM 3887 C CA . PRO A 1 513 ? -35.605 2.233 10.388 1.00 78.00 513 PRO A CA 1
ATOM 3888 C C . PRO A 1 513 ? -36.988 2.796 10.040 1.00 78.00 513 PRO A C 1
ATOM 3890 O O . PRO A 1 513 ? -37.624 3.416 10.894 1.00 78.00 513 PRO A O 1
ATOM 3893 N N . CYS A 1 514 ? -37.452 2.647 8.794 1.00 81.06 514 CYS A N 1
ATOM 3894 C CA . CYS A 1 514 ? -38.692 3.251 8.305 1.00 81.06 514 CYS A CA 1
ATOM 3895 C C . CYS A 1 514 ? -39.480 2.284 7.400 1.00 81.06 514 CYS A C 1
ATOM 3897 O O . CYS A 1 514 ? -39.719 2.612 6.234 1.00 81.06 514 CYS A O 1
ATOM 3899 N N . PRO A 1 515 ? -39.889 1.106 7.904 1.00 82.81 515 PRO A N 1
ATOM 3900 C CA . PRO A 1 515 ? -40.581 0.099 7.103 1.00 82.81 515 PRO A CA 1
ATOM 3901 C C . PRO A 1 515 ? -41.849 0.663 6.444 1.00 82.81 515 PRO A C 1
ATOM 3903 O O . PRO A 1 515 ? -42.574 1.455 7.052 1.00 82.81 515 PRO A O 1
ATOM 3906 N N . GLY A 1 516 ? -42.100 0.274 5.190 1.00 82.94 516 GLY A N 1
ATOM 3907 C CA . GLY A 1 516 ? -43.252 0.738 4.408 1.00 82.94 516 GLY A CA 1
ATOM 3908 C C . GLY A 1 516 ? -43.135 2.171 3.876 1.00 82.94 516 GLY A C 1
ATOM 3909 O O . GLY A 1 516 ? -44.121 2.731 3.408 1.00 82.94 516 GLY A O 1
ATOM 3910 N N . LYS A 1 517 ? -41.954 2.797 3.963 1.00 86.25 517 LYS A N 1
ATOM 3911 C CA . LYS A 1 517 ? -41.687 4.128 3.398 1.00 86.25 517 LYS A CA 1
ATOM 3912 C C . LYS A 1 517 ? -40.514 4.083 2.427 1.00 86.25 517 LYS A C 1
ATOM 3914 O O . LYS A 1 517 ? -39.564 3.330 2.639 1.00 86.25 517 LYS A O 1
ATOM 3919 N N . ARG A 1 518 ? -40.552 4.947 1.408 1.00 86.88 518 ARG A N 1
ATOM 3920 C CA . ARG A 1 518 ? -39.433 5.170 0.480 1.00 86.88 518 ARG A CA 1
ATOM 3921 C C . ARG A 1 518 ? -38.253 5.845 1.170 1.00 86.88 518 ARG A C 1
ATOM 3923 O O . ARG A 1 518 ? -38.428 6.656 2.091 1.00 86.88 518 ARG A O 1
ATOM 3930 N N . LYS A 1 519 ? -37.048 5.478 0.740 1.00 89.44 519 LYS A N 1
ATOM 3931 C CA . LYS A 1 519 ? -35.783 5.880 1.365 1.00 89.44 519 LYS A CA 1
ATOM 3932 C C . LYS A 1 519 ? -34.703 6.045 0.317 1.00 89.44 519 LYS A C 1
ATOM 3934 O O . LYS A 1 519 ? -34.849 5.662 -0.839 1.00 89.44 519 LYS A O 1
ATOM 3939 N N . VAL A 1 520 ? -33.590 6.593 0.762 1.00 88.62 520 VAL A N 1
ATOM 3940 C CA . VAL A 1 520 ? -32.398 6.765 -0.047 1.00 88.62 520 VAL A CA 1
ATOM 3941 C C . VAL A 1 520 ? -31.214 6.181 0.706 1.00 88.62 520 VAL A C 1
ATOM 3943 O O . VAL A 1 520 ? -30.965 6.552 1.854 1.00 88.62 520 VAL A O 1
ATOM 3946 N N . LEU A 1 521 ? -30.486 5.282 0.051 1.00 89.50 521 LEU A N 1
ATOM 3947 C CA . LEU A 1 521 ? -29.182 4.816 0.496 1.00 89.50 521 LEU A CA 1
ATOM 3948 C C . LEU A 1 521 ? -28.115 5.739 -0.100 1.00 89.50 521 LEU A C 1
ATOM 3950 O O . LEU A 1 521 ? -27.868 5.735 -1.306 1.00 89.50 521 LEU A O 1
ATOM 3954 N N . TRP A 1 522 ? -27.503 6.549 0.757 1.00 90.00 522 TRP A N 1
ATOM 3955 C CA . TRP A 1 522 ? -26.421 7.460 0.405 1.00 90.00 522 TRP A CA 1
ATOM 3956 C C . TRP A 1 522 ? -25.080 6.845 0.804 1.00 90.00 522 TRP A C 1
ATOM 3958 O O . TRP A 1 522 ? -24.911 6.412 1.943 1.00 90.00 522 TRP A O 1
ATOM 3968 N N . ILE A 1 523 ? -24.129 6.812 -0.128 1.00 90.50 523 ILE A N 1
ATOM 3969 C CA . ILE A 1 523 ? -22.802 6.223 0.068 1.00 90.50 523 ILE A CA 1
ATOM 3970 C C . ILE A 1 523 ? -21.750 7.226 -0.388 1.00 90.50 523 ILE A C 1
ATOM 3972 O O . ILE A 1 523 ? -21.751 7.654 -1.542 1.00 90.50 523 ILE A O 1
ATOM 3976 N N . ARG A 1 524 ? -20.807 7.552 0.488 1.00 89.31 524 ARG A N 1
ATOM 3977 C CA . ARG A 1 524 ? -19.627 8.353 0.171 1.00 89.31 524 ARG A CA 1
ATOM 3978 C C . ARG A 1 524 ? -18.394 7.467 0.160 1.00 89.31 524 ARG A C 1
ATOM 3980 O O . ARG A 1 524 ? -18.156 6.715 1.103 1.00 89.31 524 ARG A O 1
ATOM 3987 N N . PHE A 1 525 ? -17.586 7.570 -0.885 1.00 89.25 525 PHE A N 1
ATOM 3988 C CA . PHE A 1 525 ? -16.447 6.681 -1.098 1.00 89.25 525 PHE A CA 1
ATOM 3989 C C . PHE A 1 525 ? -15.254 7.396 -1.741 1.00 89.25 525 PHE A C 1
ATOM 3991 O O . PHE A 1 525 ? -15.393 8.468 -2.333 1.00 89.25 525 PHE A O 1
ATOM 3998 N N . VAL A 1 526 ? -14.076 6.789 -1.613 1.00 88.12 526 VAL A N 1
ATOM 3999 C CA . VAL A 1 526 ? -12.844 7.160 -2.321 1.00 88.12 526 VAL A CA 1
ATOM 4000 C C . VAL A 1 526 ? -12.656 6.212 -3.495 1.00 88.12 526 VAL A C 1
ATOM 4002 O O . VAL A 1 526 ? -12.727 4.992 -3.327 1.00 88.12 526 VAL A O 1
ATOM 4005 N N . ARG A 1 527 ? -12.409 6.775 -4.677 1.00 87.75 527 ARG A N 1
ATOM 4006 C CA . ARG A 1 527 ? -12.138 6.013 -5.896 1.00 87.75 527 ARG A CA 1
ATOM 4007 C C . ARG A 1 527 ? -10.660 5.619 -6.000 1.00 87.75 527 ARG A C 1
ATOM 4009 O O . ARG A 1 527 ? -9.776 6.415 -5.689 1.00 87.75 527 ARG A O 1
ATOM 4016 N N . ALA A 1 528 ? -10.399 4.402 -6.468 1.00 85.69 528 ALA A N 1
ATOM 4017 C CA . ALA A 1 528 ? -9.053 3.903 -6.724 1.00 85.69 528 ALA A CA 1
ATOM 4018 C C . ALA A 1 528 ? -8.409 4.610 -7.921 1.00 85.69 528 ALA A C 1
ATOM 4020 O O . ALA A 1 528 ? -9.085 4.914 -8.902 1.00 85.69 528 ALA A O 1
ATOM 4021 N N . GLY A 1 529 ? -7.094 4.820 -7.856 1.00 80.12 529 GLY A N 1
ATOM 4022 C CA . GLY A 1 529 ? -6.302 5.433 -8.924 1.00 80.12 529 GLY A CA 1
ATOM 4023 C C . GLY A 1 529 ? -6.072 6.932 -8.726 1.00 80.12 529 GLY A C 1
ATOM 4024 O O . GLY A 1 529 ? -4.919 7.355 -8.671 1.00 80.12 529 GLY A O 1
ATOM 4025 N N . ASP A 1 530 ? -7.139 7.728 -8.594 1.00 80.50 530 ASP A N 1
ATOM 4026 C CA . ASP A 1 530 ? -7.049 9.191 -8.433 1.00 80.50 530 ASP A CA 1
ATOM 4027 C C . ASP A 1 530 ? -7.388 9.709 -7.029 1.00 80.50 530 ASP A C 1
ATOM 4029 O O . ASP A 1 530 ? -7.146 10.878 -6.730 1.00 80.50 530 ASP A O 1
ATOM 4033 N N . GLY A 1 531 ? -7.959 8.867 -6.164 1.00 83.38 531 GLY A N 1
ATOM 4034 C CA . GLY A 1 531 ? -8.309 9.242 -4.796 1.00 83.38 531 GLY A CA 1
ATOM 4035 C C . GLY A 1 531 ? -9.461 10.237 -4.679 1.00 83.38 531 GLY A C 1
ATOM 4036 O O . GLY A 1 531 ? -9.682 10.791 -3.598 1.00 83.38 531 GLY A O 1
ATOM 4037 N N . GLN A 1 532 ? -10.213 10.484 -5.757 1.00 84.56 532 GLN A N 1
ATOM 4038 C CA . GLN A 1 532 ? -11.335 11.415 -5.700 1.00 84.56 532 GLN A CA 1
ATOM 4039 C C . GLN A 1 532 ? -12.441 10.882 -4.787 1.00 84.56 532 GLN A C 1
ATOM 4041 O O . GLN A 1 532 ? -12.864 9.727 -4.886 1.00 84.56 532 GLN A O 1
ATOM 4046 N N . ARG A 1 533 ? -12.949 11.763 -3.920 1.00 86.00 533 ARG A N 1
ATOM 4047 C CA . ARG A 1 533 ? -14.119 11.491 -3.080 1.00 86.00 533 ARG A CA 1
ATOM 4048 C C . ARG A 1 533 ? -15.388 11.691 -3.897 1.00 86.00 533 ARG A C 1
ATOM 4050 O O . ARG A 1 533 ? -15.573 12.744 -4.506 1.00 86.00 533 ARG A O 1
ATOM 4057 N N . ARG A 1 534 ? -16.266 10.693 -3.897 1.00 86.31 534 ARG A N 1
ATOM 4058 C CA . ARG A 1 534 ? -17.529 10.688 -4.640 1.00 86.31 534 ARG A CA 1
ATOM 4059 C C . ARG A 1 534 ? -18.685 10.280 -3.741 1.00 86.31 534 ARG A C 1
ATOM 4061 O O . ARG A 1 534 ? -18.486 9.645 -2.708 1.00 86.31 534 ARG A O 1
ATOM 4068 N N . ASN A 1 535 ? -19.886 10.649 -4.168 1.00 86.69 535 ASN A N 1
ATOM 4069 C CA . ASN A 1 535 ? -21.142 10.266 -3.543 1.00 86.69 535 ASN A CA 1
ATOM 4070 C C . ASN A 1 535 ? -21.963 9.441 -4.543 1.00 86.69 535 ASN A C 1
ATOM 4072 O O . ASN A 1 535 ? -22.007 9.779 -5.725 1.00 86.69 535 ASN A O 1
ATOM 4076 N N . ALA A 1 536 ? -22.619 8.391 -4.065 1.00 86.44 536 ALA A N 1
ATOM 4077 C CA . ALA A 1 536 ? -23.601 7.602 -4.795 1.00 86.44 536 ALA A CA 1
ATOM 4078 C C . ALA A 1 536 ? -24.914 7.557 -4.014 1.00 86.44 536 ALA A C 1
ATOM 4080 O O . ALA A 1 536 ? -24.925 7.604 -2.781 1.00 86.44 536 ALA A O 1
ATOM 4081 N N . VAL A 1 537 ? -26.019 7.501 -4.751 1.00 86.50 537 VAL A N 1
ATOM 4082 C CA . VAL A 1 537 ? -27.370 7.629 -4.212 1.00 86.50 537 VAL A CA 1
ATOM 4083 C C . VAL A 1 537 ? -28.242 6.563 -4.857 1.00 86.50 537 VAL A C 1
ATOM 4085 O O . VAL A 1 537 ? -28.445 6.598 -6.067 1.00 86.50 537 VAL A O 1
ATOM 4088 N N . TYR A 1 538 ? -28.759 5.639 -4.051 1.00 86.88 538 TYR A N 1
ATOM 4089 C CA . TYR A 1 538 ? -29.663 4.582 -4.501 1.00 86.88 538 TYR A CA 1
ATOM 4090 C C . TYR A 1 538 ? -31.047 4.797 -3.901 1.00 86.88 538 TYR A C 1
ATOM 4092 O O . TYR A 1 538 ? -31.193 4.967 -2.688 1.00 86.88 538 TYR A O 1
ATOM 4100 N N . ASN A 1 539 ? -32.068 4.778 -4.752 1.00 87.94 539 ASN A N 1
ATOM 4101 C CA . ASN A 1 539 ? -33.453 4.875 -4.310 1.00 87.94 539 ASN A CA 1
ATOM 4102 C C . ASN A 1 539 ? -33.911 3.510 -3.797 1.00 87.94 539 ASN A C 1
ATOM 4104 O O . ASN A 1 539 ? -33.858 2.528 -4.533 1.00 87.94 539 ASN A O 1
ATOM 4108 N N . VAL A 1 540 ? -34.354 3.475 -2.544 1.00 88.81 540 VAL A N 1
ATOM 4109 C CA . VAL A 1 540 ? -34.860 2.282 -1.869 1.00 88.81 540 VAL A CA 1
ATOM 4110 C C . VAL A 1 540 ? -36.375 2.400 -1.747 1.00 88.81 540 VAL A C 1
ATOM 4112 O O . VAL A 1 540 ? -36.900 3.409 -1.260 1.00 88.81 540 VAL A O 1
ATOM 4115 N N . ASP A 1 541 ? -37.082 1.376 -2.200 1.00 87.88 541 ASP A N 1
ATOM 4116 C CA . ASP A 1 541 ? -38.535 1.329 -2.169 1.00 87.88 541 ASP A CA 1
ATOM 4117 C C . ASP A 1 541 ? -39.097 1.081 -0.749 1.00 87.88 541 ASP A C 1
ATOM 4119 O O . ASP A 1 541 ? -38.384 1.039 0.261 1.00 87.88 541 ASP A O 1
ATOM 4123 N N . GLU A 1 542 ? -40.419 0.951 -0.664 1.00 87.94 542 GLU A N 1
ATOM 4124 C CA . GLU A 1 542 ? -41.146 0.729 0.593 1.00 87.94 542 GLU A CA 1
ATOM 4125 C C . GLU A 1 542 ? -40.858 -0.642 1.226 1.00 87.94 542 GLU A C 1
ATOM 4127 O O . GLU A 1 542 ? -40.960 -0.779 2.449 1.00 87.94 542 GLU A O 1
ATOM 4132 N N . ASN A 1 543 ? -40.446 -1.620 0.414 1.00 85.81 543 ASN A N 1
ATOM 4133 C CA . ASN A 1 543 ? -40.104 -2.984 0.817 1.00 85.81 543 ASN A CA 1
ATOM 4134 C C . ASN A 1 543 ? -38.611 -3.142 1.157 1.00 85.81 543 ASN A C 1
ATOM 4136 O O . ASN A 1 543 ? -38.185 -4.207 1.606 1.00 85.81 543 ASN A O 1
ATOM 4140 N N . GLY A 1 544 ? -37.811 -2.090 0.963 1.00 84.44 544 GLY A N 1
ATOM 4141 C CA . GLY A 1 544 ? -36.371 -2.127 1.176 1.00 84.44 544 GLY A CA 1
ATOM 4142 C C . GLY A 1 544 ? -35.578 -2.642 -0.027 1.00 84.44 544 GLY A C 1
ATOM 4143 O O . GLY A 1 544 ? -34.400 -2.942 0.150 1.00 84.44 544 GLY A O 1
ATOM 4144 N N . ALA A 1 545 ? -36.180 -2.762 -1.210 1.00 86.19 545 ALA A N 1
ATOM 4145 C CA . ALA A 1 545 ? -35.517 -3.134 -2.456 1.00 86.19 545 ALA A CA 1
ATOM 4146 C C . ALA A 1 545 ? -34.981 -1.899 -3.202 1.00 86.19 545 ALA A C 1
ATOM 4148 O O . ALA A 1 545 ? -35.540 -0.805 -3.122 1.00 86.19 545 ALA A O 1
ATOM 4149 N N . PHE A 1 546 ? -33.870 -2.061 -3.915 1.00 85.75 546 PHE A N 1
ATOM 4150 C CA . PHE A 1 546 ? -33.246 -1.031 -4.742 1.00 85.75 546 PHE A CA 1
ATOM 4151 C C . PHE A 1 546 ? -32.557 -1.665 -5.962 1.00 85.75 546 PHE A C 1
ATOM 4153 O O . PHE A 1 546 ? -32.186 -2.844 -5.914 1.00 85.75 546 PHE A O 1
ATOM 4160 N N . PRO A 1 547 ? -32.379 -0.920 -7.070 1.00 79.19 547 PRO A N 1
ATOM 4161 C CA . PRO A 1 547 ? -31.757 -1.462 -8.274 1.00 79.19 547 PRO A CA 1
ATOM 4162 C C . PRO A 1 547 ? -30.304 -1.875 -8.011 1.00 79.19 547 PRO A C 1
ATOM 4164 O O . PRO A 1 547 ? -29.541 -1.126 -7.395 1.00 79.19 547 PRO A O 1
ATOM 4167 N N . LEU A 1 548 ? -29.908 -3.049 -8.517 1.00 73.19 548 LEU A N 1
ATOM 4168 C CA . LEU A 1 548 ? -28.530 -3.544 -8.448 1.00 73.19 548 LEU A CA 1
ATOM 4169 C C . LEU A 1 548 ? -27.658 -2.848 -9.510 1.00 73.19 548 LEU A C 1
ATOM 4171 O O . LEU A 1 548 ? -27.197 -3.461 -10.474 1.00 73.19 548 LEU A O 1
ATOM 4175 N N . GLU A 1 549 ? -27.462 -1.542 -9.354 1.00 77.31 549 GLU A N 1
ATOM 4176 C CA . GLU A 1 549 ? -26.507 -0.779 -10.154 1.00 77.31 549 GLU A CA 1
ATOM 4177 C C . GLU A 1 549 ? -25.122 -0.831 -9.495 1.00 77.31 549 GLU A C 1
ATOM 4179 O O . GLU A 1 549 ? -24.971 -0.680 -8.282 1.00 77.31 549 GLU A O 1
ATOM 4184 N N . ARG A 1 550 ? -24.091 -1.092 -10.303 1.00 79.56 550 ARG A N 1
ATOM 4185 C CA . ARG A 1 550 ? -22.713 -1.258 -9.831 1.00 79.56 550 ARG A CA 1
ATOM 4186 C C . ARG A 1 550 ? -22.178 0.058 -9.266 1.00 79.56 550 ARG A C 1
ATOM 4188 O O . ARG A 1 550 ? -22.045 1.038 -9.996 1.00 79.56 550 ARG A O 1
ATOM 4195 N N . LEU A 1 551 ? -21.713 0.041 -8.017 1.00 84.31 551 LEU A N 1
ATOM 4196 C CA . LEU A 1 551 ? -20.927 1.144 -7.471 1.00 84.31 551 LEU A CA 1
ATOM 4197 C C . LEU A 1 551 ? -19.482 1.034 -7.970 1.00 84.31 551 LEU A C 1
ATOM 4199 O O . LEU A 1 551 ? -18.740 0.123 -7.592 1.00 84.31 551 LEU A O 1
ATOM 4203 N N . VAL A 1 552 ? -19.077 1.972 -8.822 1.00 85.06 552 VAL A N 1
ATOM 4204 C CA . VAL A 1 552 ? -17.764 1.970 -9.477 1.00 85.06 552 VAL A CA 1
ATOM 4205 C C . VAL A 1 552 ? -16.710 2.664 -8.593 1.00 85.06 552 VAL A C 1
ATOM 4207 O O . VAL A 1 552 ? -16.510 3.878 -8.660 1.00 85.06 552 VAL A O 1
ATOM 4210 N N . LEU A 1 553 ? -16.045 1.878 -7.738 1.00 87.06 553 LEU A N 1
ATOM 4211 C CA . LEU A 1 553 ? -14.886 2.284 -6.930 1.00 87.06 553 LEU A CA 1
ATOM 4212 C C . LEU A 1 553 ? -13.565 2.218 -7.712 1.00 87.06 553 LEU A C 1
ATOM 4214 O O . LEU A 1 553 ? -12.611 2.896 -7.342 1.00 87.06 553 LEU A O 1
ATOM 4218 N N . ASP A 1 554 ? -13.489 1.428 -8.781 1.00 86.06 554 ASP A N 1
ATOM 4219 C CA . ASP A 1 554 ? -12.343 1.412 -9.696 1.00 86.06 554 ASP A CA 1
ATOM 4220 C C . ASP A 1 554 ? -12.492 2.495 -10.769 1.00 86.06 554 ASP A C 1
ATOM 4222 O O . ASP A 1 554 ? -13.565 2.641 -11.345 1.00 86.06 554 ASP A O 1
ATOM 4226 N N . MET A 1 555 ? -11.423 3.208 -11.134 1.00 80.81 555 MET A N 1
ATOM 4227 C CA . MET A 1 555 ? -11.465 3.996 -12.372 1.00 80.81 555 MET A CA 1
ATOM 4228 C C . MET A 1 555 ? -11.642 3.083 -13.594 1.00 80.81 555 MET A C 1
ATOM 4230 O O . MET A 1 555 ? -10.963 2.062 -13.738 1.00 80.81 555 MET A O 1
ATOM 4234 N N . GLU A 1 556 ? -12.552 3.462 -14.493 1.00 70.06 556 GLU A N 1
ATOM 4235 C CA . GLU A 1 556 ? -12.798 2.730 -15.735 1.00 70.06 556 GLU A CA 1
ATOM 4236 C C . GLU A 1 556 ? -11.576 2.790 -16.649 1.00 70.06 556 GLU A C 1
ATOM 4238 O O . GLU A 1 556 ? -11.094 3.860 -17.019 1.00 70.06 556 GLU A O 1
ATOM 4243 N N . SER A 1 557 ? -11.077 1.614 -17.022 1.00 58.22 557 SER A N 1
ATOM 4244 C CA . SER A 1 557 ? -9.824 1.441 -17.762 1.00 58.22 557 SER A CA 1
ATOM 4245 C C . SER A 1 557 ? -9.899 1.903 -19.222 1.00 58.22 557 SER A C 1
ATOM 4247 O O . SER A 1 557 ? -8.869 1.961 -19.887 1.00 58.22 557 SER A O 1
ATOM 4249 N N . ASP A 1 558 ? -11.090 2.232 -19.723 1.00 56.12 558 ASP A N 1
ATOM 4250 C CA . ASP A 1 558 ? -11.301 2.644 -21.114 1.00 56.12 558 ASP A CA 1
ATOM 4251 C C . ASP A 1 558 ? -11.048 4.144 -21.323 1.00 56.12 558 ASP A C 1
ATOM 4253 O O . ASP A 1 558 ? -10.693 4.570 -22.424 1.00 56.12 558 ASP A O 1
ATOM 4257 N N . MET A 1 559 ? -11.130 4.945 -20.255 1.00 61.59 559 MET A N 1
ATOM 4258 C CA . MET A 1 559 ? -10.783 6.364 -20.294 1.00 61.59 559 MET A CA 1
ATOM 4259 C C . MET A 1 559 ? -9.261 6.552 -20.256 1.00 61.59 559 MET A C 1
ATOM 4261 O O . MET A 1 559 ? -8.567 5.844 -19.528 1.00 61.59 559 MET A O 1
ATOM 4265 N N . ILE A 1 560 ? -8.737 7.563 -20.962 1.00 63.44 560 ILE A N 1
ATOM 4266 C CA . ILE A 1 560 ? -7.298 7.911 -20.955 1.00 63.44 560 ILE A CA 1
ATOM 4267 C C . ILE A 1 560 ? -6.782 8.056 -19.515 1.00 63.44 560 ILE A C 1
ATOM 4269 O O . ILE A 1 560 ? -5.770 7.464 -19.159 1.00 63.44 560 ILE A O 1
ATOM 4273 N N . ALA A 1 561 ? -7.531 8.751 -18.653 1.00 64.94 561 ALA A N 1
ATOM 4274 C CA . ALA A 1 561 ? -7.188 8.899 -17.240 1.00 64.94 561 ALA A CA 1
ATOM 4275 C C . ALA A 1 561 ? -7.165 7.555 -16.481 1.00 64.94 561 ALA A C 1
ATOM 4277 O O . ALA A 1 561 ? -6.298 7.338 -15.640 1.00 64.94 561 ALA A O 1
ATOM 4278 N N . GLY A 1 562 ? -8.075 6.627 -16.790 1.00 68.56 562 GLY A N 1
ATOM 4279 C CA . GLY A 1 562 ? -8.082 5.293 -16.188 1.00 68.56 562 GLY A CA 1
ATOM 4280 C C . GLY A 1 562 ? -6.890 4.443 -16.622 1.00 68.56 562 GLY A C 1
ATOM 4281 O O . GLY A 1 562 ? -6.285 3.779 -15.784 1.00 68.56 562 GLY A O 1
ATOM 4282 N N . LYS A 1 563 ? -6.492 4.515 -17.900 1.00 69.25 563 LYS A N 1
ATOM 4283 C CA . LYS A 1 563 ? -5.271 3.855 -18.405 1.00 69.25 563 LYS A CA 1
ATOM 4284 C C . LYS A 1 563 ? -4.014 4.369 -17.716 1.00 69.25 563 LYS A C 1
ATOM 4286 O O . LYS A 1 563 ? -3.127 3.584 -17.423 1.00 69.25 563 LYS A O 1
ATOM 4291 N N . THR A 1 564 ? -3.975 5.655 -17.395 1.00 76.00 564 THR A N 1
ATOM 4292 C CA . THR A 1 564 ? -2.847 6.256 -16.686 1.00 76.00 564 THR A CA 1
ATOM 4293 C C . THR A 1 564 ? -2.823 5.877 -15.202 1.00 76.00 564 THR A C 1
ATOM 4295 O O . THR A 1 564 ? -1.790 5.470 -14.686 1.00 76.00 564 THR A O 1
ATOM 4298 N N . HIS A 1 565 ? -3.950 5.986 -14.491 1.00 82.50 565 HIS A N 1
ATOM 4299 C CA . HIS A 1 565 ? -3.980 5.841 -13.028 1.00 82.50 565 HIS A CA 1
ATOM 4300 C C . HIS A 1 565 ? -4.126 4.399 -12.517 1.00 82.50 565 HIS A C 1
ATOM 4302 O O . HIS A 1 565 ? -3.768 4.132 -11.373 1.00 82.50 565 HIS A O 1
ATOM 4308 N N . MET A 1 566 ? -4.631 3.469 -13.336 1.00 85.56 566 MET A N 1
ATOM 4309 C CA . MET A 1 566 ? -4.886 2.075 -12.931 1.00 85.56 566 MET A CA 1
ATOM 4310 C C . MET A 1 566 ? -3.806 1.090 -13.389 1.00 85.56 566 MET A C 1
ATOM 4312 O O . MET A 1 566 ? -4.035 -0.120 -13.353 1.00 85.56 566 MET A O 1
ATOM 4316 N N . TRP A 1 567 ? -2.655 1.582 -13.842 1.00 87.56 567 TRP A N 1
ATOM 4317 C CA . TRP A 1 567 ? -1.603 0.764 -14.432 1.00 87.56 567 TRP A CA 1
ATOM 4318 C C . TRP A 1 567 ? -0.216 1.242 -14.014 1.00 87.56 567 TRP A C 1
ATOM 4320 O O . TRP A 1 567 ? 0.014 2.443 -13.885 1.00 87.56 567 TRP A O 1
ATOM 4330 N N . LEU A 1 568 ? 0.711 0.301 -13.853 1.00 89.00 568 LEU A N 1
ATOM 4331 C CA . LEU A 1 568 ? 2.107 0.536 -13.490 1.00 89.00 568 LEU A CA 1
ATOM 4332 C C . LEU A 1 568 ? 3.037 -0.025 -14.562 1.00 89.00 568 LEU A C 1
ATOM 4334 O O . LEU A 1 568 ? 2.727 -1.062 -15.151 1.00 89.00 568 LEU A O 1
ATOM 4338 N N . THR A 1 569 ? 4.187 0.615 -14.773 1.00 88.75 569 THR A N 1
ATOM 4339 C CA . THR A 1 569 ? 5.262 0.020 -15.575 1.00 88.75 569 THR A CA 1
ATOM 4340 C C . THR A 1 569 ? 5.965 -1.098 -14.804 1.00 88.75 569 THR A C 1
ATOM 4342 O O . THR A 1 569 ? 5.798 -1.256 -13.590 1.00 88.75 569 THR A O 1
ATOM 4345 N N . LYS A 1 570 ? 6.784 -1.881 -15.510 1.00 87.88 570 LYS A N 1
ATOM 4346 C CA . LYS A 1 570 ? 7.640 -2.916 -14.914 1.00 87.88 570 LYS A CA 1
ATOM 4347 C C . LYS A 1 570 ? 8.547 -2.358 -13.811 1.00 87.88 570 LYS A C 1
ATOM 4349 O O . LYS A 1 570 ? 8.640 -2.940 -12.730 1.00 87.88 570 LYS A O 1
ATOM 4354 N N . GLU A 1 571 ? 9.189 -1.223 -14.073 1.00 87.31 571 GLU A N 1
ATOM 4355 C CA . GLU A 1 571 ? 10.095 -0.534 -13.150 1.00 87.31 571 GLU A CA 1
ATOM 4356 C C . GLU A 1 571 ? 9.360 -0.070 -11.900 1.00 87.31 571 GLU A C 1
ATOM 4358 O O . GLU A 1 571 ? 9.830 -0.289 -10.783 1.00 87.31 571 GLU A O 1
ATOM 4363 N N . GLU A 1 572 ? 8.184 0.528 -12.083 1.00 91.00 572 GLU A N 1
ATOM 4364 C CA . GLU A 1 572 ? 7.351 0.999 -10.984 1.00 91.00 572 GLU A CA 1
ATOM 4365 C C . GLU A 1 572 ? 6.853 -0.166 -10.130 1.00 91.00 572 GLU A C 1
ATOM 4367 O O . GLU A 1 572 ? 6.974 -0.106 -8.909 1.00 91.00 572 GLU A O 1
ATOM 4372 N N . PHE A 1 573 ? 6.369 -1.251 -10.743 1.00 93.31 573 PHE A N 1
ATOM 4373 C CA . PHE A 1 573 ? 5.896 -2.429 -10.017 1.00 93.31 573 PHE A CA 1
ATOM 4374 C C . PHE A 1 573 ? 6.995 -3.046 -9.144 1.00 93.31 573 PHE A C 1
ATOM 4376 O O . PHE A 1 573 ? 6.799 -3.227 -7.940 1.00 93.31 573 PHE A O 1
ATOM 4383 N N . VAL A 1 574 ? 8.168 -3.329 -9.725 1.00 91.94 574 VAL A N 1
ATOM 4384 C CA . VAL A 1 574 ? 9.293 -3.915 -8.979 1.00 91.94 574 VAL A CA 1
ATOM 4385 C C . VAL A 1 574 ? 9.743 -2.971 -7.866 1.00 91.94 574 VAL A C 1
ATOM 4387 O O . VAL A 1 574 ? 9.968 -3.415 -6.740 1.00 91.94 574 VAL A O 1
ATOM 4390 N N . ASN A 1 575 ? 9.815 -1.667 -8.141 1.00 92.62 575 ASN A N 1
ATOM 4391 C CA . ASN A 1 575 ? 10.160 -0.675 -7.130 1.00 92.62 575 ASN A CA 1
ATOM 4392 C C . ASN A 1 575 ? 9.144 -0.639 -5.979 1.00 92.62 575 ASN A C 1
ATOM 4394 O O . ASN A 1 575 ? 9.557 -0.613 -4.825 1.00 92.62 575 ASN A O 1
ATOM 4398 N N . CYS A 1 576 ? 7.841 -0.701 -6.264 1.00 92.31 576 CYS A N 1
ATOM 4399 C CA . CYS A 1 576 ? 6.791 -0.707 -5.242 1.00 92.31 576 CYS A CA 1
ATOM 4400 C C . CYS A 1 576 ? 6.831 -1.972 -4.372 1.00 92.31 576 CYS A C 1
ATOM 4402 O O . CYS A 1 576 ? 6.697 -1.878 -3.152 1.00 92.31 576 CYS A O 1
ATOM 4404 N N . VAL A 1 577 ? 7.088 -3.148 -4.963 1.00 92.94 577 VAL A N 1
ATOM 4405 C CA . VAL A 1 577 ? 7.278 -4.390 -4.190 1.00 92.94 577 VAL A CA 1
ATOM 4406 C C . VAL A 1 577 ? 8.485 -4.270 -3.261 1.00 92.94 577 VAL A C 1
ATOM 4408 O O . VAL A 1 577 ? 8.385 -4.632 -2.093 1.00 92.94 577 VAL A O 1
ATOM 4411 N N . LEU A 1 578 ? 9.614 -3.753 -3.757 1.00 88.69 578 LEU A N 1
ATOM 4412 C CA . LEU A 1 578 ? 10.838 -3.595 -2.965 1.00 88.69 578 LEU A CA 1
ATOM 4413 C C . LEU A 1 578 ? 10.715 -2.512 -1.885 1.00 88.69 578 LEU A C 1
ATOM 4415 O O . LEU A 1 578 ? 11.298 -2.663 -0.815 1.00 88.69 578 LEU A O 1
ATOM 4419 N N . ALA A 1 579 ? 9.961 -1.445 -2.156 1.00 85.81 579 ALA A N 1
ATOM 4420 C CA . ALA A 1 579 ? 9.697 -0.366 -1.212 1.00 85.81 579 ALA A CA 1
ATOM 4421 C C . ALA A 1 579 ? 8.697 -0.763 -0.116 1.00 85.81 579 ALA A C 1
ATOM 4423 O O . ALA A 1 579 ? 8.697 -0.140 0.940 1.00 85.81 579 ALA A O 1
ATOM 4424 N N . SER A 1 580 ? 7.868 -1.789 -0.342 1.00 88.25 580 SER A N 1
ATOM 4425 C CA . SER A 1 580 ? 6.963 -2.352 0.662 1.00 88.25 580 SER A CA 1
ATOM 4426 C C . SER A 1 5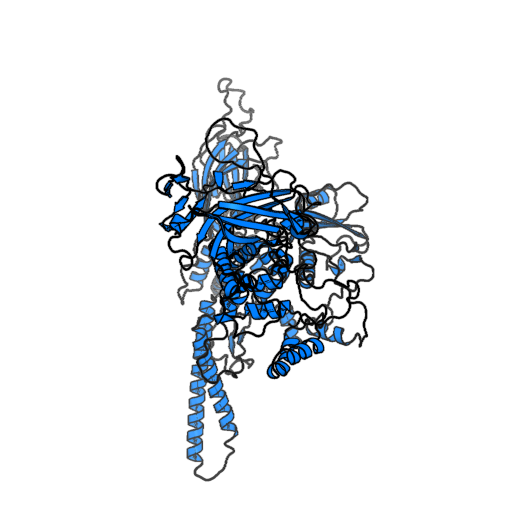80 ? 7.689 -3.412 1.503 1.00 88.25 580 SER A C 1
ATOM 4428 O O . SER A 1 580 ? 7.973 -4.508 1.002 1.00 88.25 580 SER A O 1
ATOM 4430 N N . PRO A 1 581 ? 7.983 -3.156 2.795 1.00 83.75 581 PRO A N 1
ATOM 4431 C CA . PRO A 1 581 ? 8.608 -4.158 3.657 1.00 83.75 581 PRO A CA 1
ATOM 4432 C C . PRO A 1 581 ? 7.734 -5.404 3.776 1.00 83.75 581 PRO A C 1
ATOM 4434 O O . PRO A 1 581 ? 8.243 -6.516 3.698 1.00 83.75 581 PRO A O 1
ATOM 4437 N N . LEU A 1 582 ? 6.414 -5.212 3.859 1.00 84.81 582 LEU A N 1
ATOM 4438 C CA . LEU A 1 582 ? 5.444 -6.293 3.967 1.00 84.81 582 LEU A CA 1
ATOM 4439 C C . LEU A 1 582 ? 5.524 -7.250 2.767 1.00 84.81 582 LEU A C 1
ATOM 4441 O O . LEU A 1 582 ? 5.674 -8.454 2.958 1.00 84.81 582 LEU A O 1
ATOM 4445 N N . LEU A 1 583 ? 5.475 -6.736 1.533 1.00 86.88 583 LEU A N 1
ATOM 4446 C CA . LEU A 1 583 ? 5.518 -7.584 0.333 1.00 86.88 583 LEU A CA 1
ATOM 4447 C C . LEU A 1 583 ? 6.920 -8.151 0.081 1.00 86.88 583 LEU A C 1
ATOM 4449 O O . LEU A 1 583 ? 7.064 -9.339 -0.214 1.00 86.88 583 LEU A O 1
ATOM 4453 N N . SER A 1 584 ? 7.961 -7.325 0.215 1.00 86.00 584 SER A N 1
ATOM 4454 C CA . SER A 1 584 ? 9.336 -7.760 -0.042 1.00 86.00 584 SER A CA 1
ATOM 4455 C C . SER A 1 584 ? 9.813 -8.825 0.945 1.00 86.00 584 SER A C 1
ATOM 4457 O O . SER A 1 584 ? 10.496 -9.763 0.535 1.00 86.00 584 SER A O 1
ATOM 4459 N N . GLU A 1 585 ? 9.453 -8.710 2.225 1.00 82.44 585 GLU A N 1
ATOM 4460 C CA . GLU A 1 585 ? 9.822 -9.682 3.251 1.00 82.44 585 GLU A CA 1
ATOM 4461 C C . GLU A 1 585 ? 9.006 -10.966 3.124 1.00 82.44 585 GLU A C 1
ATOM 4463 O O . GLU A 1 585 ? 9.585 -12.049 3.176 1.00 82.44 585 GLU A O 1
ATOM 4468 N N . SER A 1 586 ? 7.708 -10.863 2.823 1.00 85.12 586 SER A N 1
ATOM 4469 C CA . SER A 1 586 ? 6.864 -12.030 2.529 1.00 85.12 586 SER A CA 1
ATOM 4470 C C . SER A 1 586 ? 7.451 -12.887 1.404 1.00 85.12 586 SER A C 1
ATOM 4472 O O . SER A 1 586 ? 7.553 -14.104 1.535 1.00 85.12 586 SER A O 1
ATOM 4474 N N . LEU A 1 587 ? 7.935 -12.249 0.331 1.00 85.44 587 LEU A N 1
ATOM 4475 C CA . LEU A 1 587 ? 8.603 -12.937 -0.778 1.00 85.44 587 LEU A CA 1
ATOM 4476 C C . LEU A 1 587 ? 9.963 -13.546 -0.399 1.00 85.44 587 LEU A C 1
ATOM 4478 O O . LEU A 1 587 ? 10.400 -14.499 -1.050 1.00 85.44 587 LEU A O 1
ATOM 4482 N N . ARG A 1 588 ? 10.662 -13.011 0.610 1.00 78.75 588 ARG A N 1
ATOM 4483 C CA . ARG A 1 588 ? 11.919 -13.590 1.116 1.00 78.75 588 ARG A CA 1
ATOM 4484 C C . ARG A 1 588 ? 11.650 -14.796 2.017 1.00 78.75 588 ARG A C 1
ATOM 4486 O O . ARG A 1 588 ? 12.281 -15.839 1.849 1.00 78.75 588 ARG A O 1
ATOM 4493 N N . GLN A 1 589 ? 10.699 -14.679 2.937 1.00 68.31 589 GLN A N 1
ATOM 4494 C CA . GLN A 1 589 ? 10.462 -15.667 3.991 1.00 68.31 589 GLN A CA 1
ATOM 4495 C C . GLN A 1 589 ? 9.920 -16.998 3.471 1.00 68.31 589 GLN A C 1
ATOM 4497 O O . GLN A 1 589 ? 10.331 -18.046 3.967 1.00 68.31 589 GLN A O 1
ATOM 4502 N N . THR A 1 590 ? 9.111 -16.995 2.409 1.00 63.91 590 THR A N 1
ATOM 4503 C CA . THR A 1 590 ? 8.574 -18.225 1.796 1.00 63.91 590 THR A CA 1
ATOM 4504 C C . THR A 1 590 ? 9.642 -19.199 1.273 1.00 63.91 590 THR A C 1
ATOM 4506 O O . THR A 1 590 ? 9.312 -20.337 0.969 1.00 63.91 590 THR A O 1
ATOM 4509 N N . THR A 1 591 ? 10.923 -18.804 1.193 1.00 56.59 591 THR A N 1
ATOM 4510 C CA . THR A 1 591 ? 12.034 -19.700 0.789 1.00 56.59 591 THR A CA 1
ATOM 4511 C C . THR A 1 591 ? 12.810 -20.357 1.918 1.00 56.59 591 THR A C 1
ATOM 4513 O O . THR A 1 591 ? 13.589 -21.273 1.658 1.00 56.59 591 THR A O 1
ATOM 4516 N N . VAL A 1 592 ? 12.654 -19.881 3.153 1.00 49.38 592 VAL A N 1
ATOM 4517 C CA . VAL A 1 592 ? 13.511 -20.294 4.276 1.00 49.38 592 VAL A CA 1
ATOM 4518 C C . VAL A 1 592 ? 12.952 -21.523 4.999 1.00 49.38 592 VAL A C 1
ATOM 4520 O O . VAL A 1 592 ? 13.702 -22.222 5.674 1.00 49.38 592 VAL A O 1
ATOM 4523 N N . TYR A 1 593 ? 11.668 -21.834 4.811 1.00 45.25 593 TYR A N 1
ATOM 4524 C CA . TYR A 1 593 ? 10.965 -22.861 5.581 1.00 45.25 593 TYR A CA 1
ATOM 4525 C C . TYR A 1 593 ? 11.410 -24.312 5.328 1.00 45.25 593 TYR A C 1
ATOM 4527 O O . TYR A 1 593 ? 11.057 -25.162 6.134 1.00 45.25 593 TYR A O 1
ATOM 4535 N N . ASP A 1 594 ? 12.208 -24.607 4.291 1.00 42.41 594 ASP A N 1
ATOM 4536 C CA . ASP A 1 594 ? 12.363 -25.996 3.810 1.00 42.41 594 ASP A CA 1
ATOM 4537 C C . ASP A 1 594 ? 13.813 -26.522 3.685 1.00 42.41 594 ASP A C 1
ATOM 4539 O O . ASP A 1 594 ? 14.056 -27.512 3.006 1.00 42.41 594 ASP A O 1
ATOM 4543 N N . MET A 1 595 ? 14.830 -25.859 4.263 1.00 35.25 595 MET A N 1
ATOM 4544 C CA . MET A 1 595 ? 16.234 -26.131 3.866 1.00 35.25 595 MET A CA 1
ATOM 4545 C C . MET A 1 595 ? 17.287 -26.294 4.978 1.00 35.25 595 MET A C 1
ATOM 4547 O O . MET A 1 595 ? 18.476 -26.383 4.666 1.00 35.25 595 MET A O 1
ATOM 4551 N N . HIS A 1 596 ? 16.911 -26.394 6.256 1.00 36.91 596 HIS A N 1
ATOM 4552 C CA . HIS A 1 596 ? 17.873 -26.680 7.336 1.00 36.91 596 HIS A CA 1
ATOM 4553 C C . HIS A 1 596 ? 17.468 -27.858 8.228 1.00 36.91 596 HIS A C 1
ATOM 4555 O O . HIS A 1 596 ? 17.522 -27.767 9.452 1.00 36.91 596 HIS A O 1
ATOM 4561 N N . ILE A 1 597 ? 17.126 -28.992 7.613 1.00 42.41 597 ILE A N 1
ATOM 4562 C CA . ILE A 1 597 ? 17.180 -30.292 8.292 1.00 42.41 597 ILE A CA 1
ATOM 4563 C C . ILE A 1 597 ? 18.413 -31.025 7.740 1.00 42.41 597 ILE A C 1
ATOM 4565 O O . ILE A 1 597 ? 18.423 -31.368 6.559 1.00 42.41 597 ILE A O 1
ATOM 4569 N N . PRO A 1 598 ? 19.489 -31.201 8.529 1.00 37.97 598 PRO A N 1
ATOM 4570 C CA . PRO A 1 598 ? 20.663 -31.939 8.085 1.00 37.97 598 PRO A CA 1
ATOM 4571 C C . PRO A 1 598 ? 20.332 -33.433 7.973 1.00 37.97 598 PRO A C 1
ATOM 4573 O O . PRO A 1 598 ? 19.975 -34.043 8.974 1.00 37.97 598 PRO A O 1
ATOM 4576 N N . ASP A 1 599 ? 20.445 -33.979 6.758 1.00 39.28 599 ASP A N 1
ATOM 4577 C CA . ASP A 1 599 ? 20.659 -35.384 6.352 1.00 39.28 599 ASP A CA 1
ATOM 4578 C C . ASP A 1 599 ? 20.433 -36.500 7.401 1.00 39.28 599 ASP A C 1
ATOM 4580 O O . ASP A 1 599 ? 21.303 -37.338 7.645 1.00 39.28 599 ASP A O 1
ATOM 4584 N N . GLY A 1 600 ? 19.239 -36.569 7.990 1.00 37.88 600 GLY A N 1
ATOM 4585 C CA . GLY A 1 600 ? 18.854 -37.656 8.886 1.00 37.88 600 GLY A CA 1
ATOM 4586 C C . GLY A 1 600 ? 17.345 -37.833 8.937 1.00 37.88 600 GLY A C 1
ATOM 4587 O O . GLY A 1 600 ? 16.693 -37.117 9.683 1.00 37.88 600 GLY A O 1
ATOM 4588 N N . ASP A 1 601 ? 16.827 -38.749 8.111 1.00 39.88 601 ASP A N 1
ATOM 4589 C CA . ASP A 1 601 ? 15.596 -39.571 8.219 1.00 39.88 601 ASP A CA 1
ATOM 4590 C C . ASP A 1 601 ? 14.312 -38.999 8.881 1.00 39.88 601 ASP A C 1
ATOM 4592 O O . ASP A 1 601 ? 13.404 -39.738 9.254 1.00 39.88 601 ASP A O 1
ATOM 4596 N N . LEU A 1 602 ? 14.184 -37.678 9.011 1.00 43.62 602 LEU A N 1
ATOM 4597 C CA . LEU A 1 602 ? 13.032 -36.994 9.609 1.00 43.62 602 LEU A CA 1
ATOM 4598 C C . LEU A 1 602 ? 11.985 -36.566 8.571 1.00 43.62 602 LEU A C 1
ATOM 4600 O O . LEU A 1 602 ? 10.976 -35.971 8.948 1.00 43.62 602 LEU A O 1
ATOM 4604 N N . SER A 1 603 ? 12.160 -36.913 7.288 1.00 40.69 603 SER A N 1
ATOM 4605 C CA . SER A 1 603 ? 11.225 -36.584 6.194 1.00 40.69 603 SER A CA 1
ATOM 4606 C C . SER A 1 603 ? 9.820 -37.185 6.358 1.00 40.69 603 SER A C 1
ATOM 4608 O O . SER A 1 603 ? 8.933 -36.892 5.558 1.00 40.69 603 SER A O 1
ATOM 4610 N N . HIS A 1 604 ? 9.597 -38.006 7.390 1.00 40.00 604 HIS A N 1
ATOM 4611 C CA . HIS A 1 604 ? 8.320 -38.660 7.679 1.00 40.00 604 HIS A CA 1
ATOM 4612 C C . HIS A 1 604 ? 7.849 -38.528 9.134 1.00 40.00 604 HIS A C 1
ATOM 4614 O O . HIS A 1 604 ? 6.915 -39.228 9.527 1.00 40.00 604 HIS A O 1
ATOM 4620 N N . SER A 1 605 ? 8.447 -37.654 9.954 1.00 41.03 605 SER A N 1
ATOM 4621 C CA . SER A 1 605 ? 7.912 -37.445 11.304 1.00 41.03 605 SER A CA 1
ATOM 4622 C C . SER A 1 605 ? 6.560 -36.721 11.221 1.00 41.03 605 SER A C 1
ATOM 4624 O O . SER A 1 605 ? 6.511 -35.625 10.658 1.00 41.03 605 SER A O 1
ATOM 4626 N N . PRO A 1 606 ? 5.467 -37.275 11.782 1.00 46.31 606 PRO A N 1
ATOM 4627 C CA . PRO A 1 606 ? 4.192 -36.573 11.836 1.00 46.31 606 PRO A CA 1
ATOM 4628 C C . PRO A 1 606 ? 4.360 -35.253 12.610 1.00 46.31 606 PRO A C 1
ATOM 4630 O O . PRO A 1 606 ? 5.141 -35.208 13.569 1.00 46.31 606 PRO A O 1
ATOM 4633 N N . PRO A 1 607 ? 3.671 -34.176 12.197 1.00 50.12 607 PRO A N 1
ATOM 4634 C CA . PRO A 1 607 ? 3.733 -32.896 12.890 1.00 50.12 607 PRO A CA 1
ATOM 4635 C C . PRO A 1 607 ? 3.259 -33.060 14.339 1.00 50.12 607 PRO A C 1
ATOM 4637 O O . PRO A 1 607 ? 2.264 -33.738 14.598 1.00 50.12 607 PRO A O 1
ATOM 4640 N N . ILE A 1 608 ? 3.959 -32.429 15.285 1.00 55.44 608 ILE A N 1
ATOM 4641 C CA . ILE A 1 608 ? 3.460 -32.309 16.658 1.00 55.44 608 ILE A CA 1
ATOM 4642 C C . ILE A 1 608 ? 2.339 -31.270 16.632 1.00 55.44 608 ILE A C 1
ATOM 4644 O O . ILE A 1 608 ? 2.571 -30.118 16.264 1.00 55.44 608 ILE A O 1
ATOM 4648 N N . LEU A 1 609 ? 1.125 -31.678 17.002 1.00 55.38 609 LEU A N 1
ATOM 4649 C CA . LEU A 1 609 ? 0.012 -30.752 17.183 1.00 55.38 609 LEU A CA 1
ATOM 4650 C C . LEU A 1 609 ? 0.339 -29.821 18.357 1.00 55.38 609 LEU A C 1
ATOM 4652 O O . LEU A 1 609 ? 0.608 -30.298 19.456 1.00 55.38 609 LEU A O 1
ATOM 4656 N N . LEU A 1 610 ? 0.326 -28.514 18.115 1.00 64.00 610 LEU A N 1
ATOM 4657 C CA . LEU A 1 610 ? 0.445 -27.501 19.155 1.00 64.00 610 LEU A CA 1
ATOM 4658 C C . LEU A 1 610 ? -0.950 -26.947 19.431 1.00 64.00 610 LEU A C 1
ATOM 4660 O O . LEU A 1 610 ? -1.490 -26.226 18.590 1.00 64.00 610 LEU A O 1
ATOM 4664 N N . ASP A 1 611 ? -1.517 -27.277 20.587 1.00 56.91 611 ASP A N 1
ATOM 4665 C CA . ASP A 1 611 ? -2.785 -26.702 21.025 1.00 56.91 611 ASP A CA 1
ATOM 4666 C C . ASP A 1 611 ? -2.515 -25.467 21.889 1.00 56.91 611 ASP A C 1
ATOM 4668 O O . ASP A 1 611 ? -1.773 -25.518 22.874 1.00 56.91 611 ASP A O 1
ATOM 4672 N N . VAL A 1 612 ? -3.100 -24.332 21.489 1.00 56.12 612 VAL A N 1
ATOM 4673 C CA . VAL A 1 612 ? -2.995 -23.057 22.209 1.00 56.12 612 VAL A CA 1
ATOM 4674 C C . VAL A 1 612 ? -4.397 -22.563 22.545 1.00 56.12 612 VAL A C 1
ATOM 4676 O O . VAL A 1 612 ? -5.148 -22.112 21.677 1.00 56.12 612 VAL A O 1
ATOM 4679 N N . ALA A 1 613 ? -4.768 -22.635 23.823 1.00 47.25 613 ALA A N 1
ATOM 4680 C CA . ALA A 1 613 ? -6.084 -22.200 24.279 1.00 47.25 613 ALA A CA 1
ATOM 4681 C C . ALA A 1 613 ? -6.105 -20.685 24.534 1.00 47.25 613 ALA A C 1
ATOM 4683 O O . ALA A 1 613 ? -5.583 -20.196 25.533 1.00 47.25 613 ALA A O 1
ATOM 4684 N N . VAL A 1 614 ? -6.752 -19.942 23.633 1.00 46.66 614 VAL A N 1
ATOM 4685 C CA . VAL A 1 614 ? -6.874 -18.479 23.700 1.00 46.66 614 VAL A CA 1
ATOM 4686 C C . VAL A 1 614 ? -8.188 -18.064 24.369 1.00 46.66 614 VAL A C 1
ATOM 4688 O O . VAL A 1 614 ? -9.280 -18.267 23.824 1.00 46.66 614 VAL A O 1
ATOM 4691 N N . ALA A 1 615 ? -8.091 -17.422 25.534 1.00 41.75 615 ALA A N 1
ATOM 4692 C CA . ALA A 1 615 ? -9.210 -16.729 26.163 1.00 41.75 615 ALA A CA 1
ATOM 4693 C C . ALA A 1 615 ? -9.266 -15.269 25.672 1.00 41.75 615 ALA A C 1
ATOM 4695 O O . ALA A 1 615 ? -8.388 -14.481 25.986 1.00 41.75 615 ALA A O 1
ATOM 4696 N N . ASP A 1 616 ? -10.305 -14.902 24.917 1.00 41.09 616 ASP A N 1
ATOM 4697 C CA . ASP A 1 616 ? -10.647 -13.501 24.611 1.00 41.09 616 ASP A CA 1
ATOM 4698 C C . ASP A 1 616 ? -12.159 -13.331 24.814 1.00 41.09 616 ASP A C 1
ATOM 4700 O O . ASP A 1 616 ? -12.935 -13.933 24.054 1.00 41.09 616 ASP A O 1
ATOM 4704 N N . PRO A 1 617 ? -12.606 -12.597 25.853 1.00 43.00 617 PRO A N 1
ATOM 4705 C CA . PRO A 1 617 ? -14.025 -12.436 26.113 1.00 43.00 617 PRO A CA 1
ATOM 4706 C C . PRO A 1 617 ? -14.734 -11.337 25.307 1.00 43.00 617 PRO A C 1
ATOM 4708 O O . PRO A 1 617 ? -15.963 -11.365 25.348 1.00 43.00 617 PRO A O 1
ATOM 4711 N N . THR A 1 618 ? -14.084 -10.381 24.614 1.00 46.38 618 THR A N 1
ATOM 4712 C CA . THR A 1 618 ? -14.871 -9.237 24.076 1.00 46.38 618 THR A CA 1
ATOM 4713 C C . THR A 1 618 ? -14.480 -8.568 22.752 1.00 46.38 618 THR A C 1
ATOM 4715 O O . THR A 1 618 ? -15.346 -7.861 22.256 1.00 46.38 618 THR A O 1
ATOM 4718 N N . GLN A 1 619 ? -13.301 -8.747 22.136 1.00 46.38 619 GLN A N 1
ATOM 4719 C CA . GLN A 1 619 ? -12.897 -8.089 20.858 1.00 46.38 619 GLN A CA 1
ATOM 4720 C C . GLN A 1 619 ? -13.034 -6.540 20.726 1.00 46.38 619 GLN A C 1
ATOM 4722 O O . GLN A 1 619 ? -12.400 -5.966 19.851 1.00 46.38 619 GLN A O 1
ATOM 4727 N N . GLU A 1 620 ? -13.748 -5.817 21.597 1.00 47.78 620 GLU A N 1
ATOM 4728 C CA . GLU A 1 620 ? -13.904 -4.347 21.556 1.00 47.78 620 GLU A CA 1
ATOM 4729 C C . GLU A 1 620 ? -12.595 -3.587 21.862 1.00 47.78 620 GLU A C 1
ATOM 4731 O O . GLU A 1 620 ? -12.500 -2.385 21.634 1.00 47.78 620 GLU A O 1
ATOM 4736 N N . GLN A 1 621 ? -11.577 -4.272 22.391 1.00 50.94 621 GLN A N 1
ATOM 4737 C CA . GLN A 1 621 ? -10.367 -3.653 22.947 1.00 50.94 621 GLN A CA 1
ATOM 4738 C C . GLN A 1 621 ? -9.236 -3.465 21.924 1.00 50.94 621 GLN A C 1
ATOM 4740 O O . GLN A 1 621 ? -8.473 -2.510 22.049 1.00 50.94 621 GLN A O 1
ATOM 4745 N N . ALA A 1 622 ? -9.143 -4.324 20.901 1.00 49.81 622 ALA A N 1
ATOM 4746 C CA . ALA A 1 622 ? -8.106 -4.222 19.868 1.00 49.81 622 ALA A CA 1
ATOM 4747 C C . ALA A 1 622 ? -8.337 -3.022 18.931 1.00 49.81 622 ALA A C 1
ATOM 4749 O O . ALA A 1 622 ? -7.388 -2.338 18.547 1.00 49.81 622 ALA A O 1
ATOM 4750 N N . ASP A 1 623 ? -9.603 -2.724 18.625 1.00 47.62 623 ASP A N 1
ATOM 4751 C CA . ASP A 1 623 ? -9.990 -1.576 17.801 1.00 47.62 623 ASP A CA 1
ATOM 4752 C C . ASP A 1 623 ? -9.742 -0.241 18.523 1.00 47.62 623 ASP A C 1
ATOM 4754 O O . ASP A 1 623 ? -9.288 0.716 17.897 1.00 47.62 623 ASP A O 1
ATOM 4758 N N . ASP A 1 624 ? -9.987 -0.167 19.839 1.00 53.09 624 ASP A N 1
ATOM 4759 C CA . ASP A 1 624 ? -9.701 1.031 20.645 1.00 53.09 624 ASP A CA 1
ATOM 4760 C C . ASP A 1 624 ? -8.185 1.295 20.755 1.00 53.09 624 ASP A C 1
ATOM 4762 O O . ASP A 1 624 ? -7.768 2.450 20.699 1.00 53.09 624 ASP A O 1
ATOM 4766 N N . ASP A 1 625 ? -7.353 0.251 20.845 1.00 55.72 625 ASP A N 1
ATOM 4767 C CA . ASP A 1 625 ? -5.890 0.382 20.917 1.00 55.72 625 ASP A CA 1
ATOM 4768 C C . ASP A 1 625 ? -5.254 0.733 19.555 1.00 55.72 625 ASP A C 1
ATOM 4770 O O . ASP A 1 625 ? -4.335 1.554 19.496 1.00 55.72 625 ASP A O 1
ATOM 4774 N N . LEU A 1 626 ? -5.771 0.184 18.447 1.00 56.31 626 LEU A N 1
ATOM 4775 C CA . LEU A 1 626 ? -5.388 0.613 17.095 1.00 56.31 626 LEU A CA 1
ATOM 4776 C C . LEU A 1 626 ? -5.785 2.078 16.856 1.00 56.31 626 LEU A C 1
ATOM 4778 O O . LEU A 1 626 ? -5.017 2.854 16.286 1.00 56.31 626 LEU A O 1
ATOM 4782 N N . MET A 1 627 ? -6.972 2.472 17.322 1.00 57.44 627 MET A N 1
ATOM 4783 C CA . MET A 1 627 ? -7.426 3.858 17.250 1.00 57.44 627 MET A CA 1
ATOM 4784 C C . MET A 1 627 ? -6.594 4.791 18.130 1.00 57.44 627 MET A C 1
ATOM 4786 O O . MET A 1 627 ? -6.322 5.900 17.684 1.00 57.44 627 MET A O 1
ATOM 4790 N N . ASP A 1 628 ? -6.147 4.359 19.314 1.00 62.22 628 ASP A N 1
ATOM 4791 C CA . ASP A 1 628 ? -5.267 5.140 20.196 1.00 62.22 628 ASP A CA 1
ATOM 4792 C C . ASP A 1 628 ? -3.858 5.344 19.590 1.00 62.22 628 ASP A C 1
ATOM 4794 O O . ASP A 1 628 ? -3.233 6.378 19.836 1.00 62.22 628 ASP A O 1
ATOM 4798 N N . MET A 1 629 ? -3.372 4.412 18.751 1.00 58.53 629 MET A N 1
ATOM 4799 C CA . MET A 1 629 ? -2.141 4.595 17.957 1.00 58.53 629 MET A CA 1
ATOM 4800 C C . MET A 1 629 ? -2.305 5.609 16.818 1.00 58.53 629 MET A C 1
ATOM 4802 O O . MET A 1 629 ? -1.354 6.311 16.477 1.00 58.53 629 MET A O 1
ATOM 4806 N N . VAL A 1 630 ? -3.493 5.680 16.210 1.00 62.25 630 VAL A N 1
ATOM 4807 C CA . VAL A 1 630 ? -3.782 6.597 15.092 1.00 62.25 630 VAL A CA 1
ATOM 4808 C C . VAL A 1 630 ? -4.205 7.982 15.595 1.00 62.25 630 VAL A C 1
ATOM 4810 O O . VAL A 1 630 ? -3.923 8.990 14.953 1.00 62.25 630 VAL A O 1
ATOM 4813 N N . ASN A 1 631 ? -4.872 8.053 16.746 1.00 74.94 631 ASN A N 1
ATOM 4814 C CA . ASN A 1 631 ? -5.361 9.278 17.360 1.00 74.94 631 ASN A CA 1
ATOM 4815 C C . ASN A 1 631 ? -5.314 9.145 18.888 1.00 74.94 631 ASN A C 1
ATOM 4817 O O . ASN A 1 631 ? -6.011 8.326 19.471 1.00 74.94 631 ASN A O 1
ATOM 4821 N N . VAL A 1 632 ? -4.575 10.032 19.559 1.00 82.88 632 VAL A N 1
ATOM 4822 C CA . VAL A 1 632 ? -4.415 10.031 21.027 1.00 82.88 632 VAL A CA 1
ATOM 4823 C C . VAL A 1 632 ? -5.748 10.252 21.773 1.00 82.88 632 VAL A C 1
ATOM 4825 O O . VAL A 1 632 ? -5.819 10.003 22.974 1.00 82.88 632 VAL A O 1
ATOM 4828 N N . ARG A 1 633 ? -6.821 10.708 21.099 1.00 87.38 633 ARG A N 1
ATOM 4829 C CA . ARG A 1 633 ? -8.167 10.964 21.670 1.00 87.38 633 ARG A CA 1
ATOM 4830 C C . ARG A 1 633 ? -8.136 11.908 22.878 1.00 87.38 633 ARG A C 1
ATOM 4832 O O . ARG A 1 633 ? -8.938 11.798 23.809 1.00 87.38 633 ARG A O 1
ATOM 4839 N N . GLN A 1 634 ? -7.203 12.853 22.847 1.00 90.56 634 GLN A N 1
ATOM 4840 C CA . GLN A 1 634 ? -7.065 13.945 23.803 1.00 90.56 634 GLN A CA 1
ATOM 4841 C C . GLN A 1 634 ? -7.137 15.267 23.043 1.00 90.56 634 GLN A C 1
ATOM 4843 O O . GLN A 1 634 ? -6.506 15.431 22.000 1.00 90.56 634 GLN A O 1
ATOM 4848 N N . THR A 1 635 ? -7.876 16.225 23.588 1.00 92.12 635 THR A N 1
ATOM 4849 C CA . THR A 1 635 ? -8.014 17.569 23.026 1.00 92.12 635 THR A CA 1
ATOM 4850 C C . THR A 1 635 ? -7.521 18.597 24.031 1.00 92.12 635 THR A C 1
ATOM 4852 O O . THR A 1 635 ? -7.875 18.543 25.211 1.00 92.12 635 THR A O 1
ATOM 4855 N N . VAL A 1 636 ? -6.757 19.578 23.554 1.00 94.81 636 VAL A N 1
ATOM 4856 C CA . VAL A 1 636 ? -6.347 20.750 24.338 1.00 94.81 636 VAL A CA 1
ATOM 4857 C C . VAL A 1 636 ? -7.113 21.967 23.839 1.00 94.81 636 VAL A C 1
ATOM 4859 O O . VAL A 1 636 ? -7.163 22.224 22.634 1.00 94.81 636 VAL A O 1
ATOM 4862 N N . VAL A 1 637 ? -7.709 22.709 24.768 1.00 95.38 637 VAL A N 1
ATOM 4863 C CA . VAL A 1 637 ? -8.486 23.919 24.480 1.00 95.38 637 VAL A CA 1
ATOM 4864 C C . VAL A 1 637 ? -7.863 25.105 25.193 1.00 95.38 637 VAL A C 1
ATOM 4866 O O . VAL A 1 637 ? -7.528 25.018 26.375 1.00 95.38 637 VAL A O 1
ATOM 4869 N N . PHE A 1 638 ? -7.720 26.202 24.458 1.00 96.69 638 PHE A N 1
ATOM 4870 C CA . PHE A 1 638 ? -7.269 27.491 24.956 1.00 96.69 638 PHE A CA 1
ATOM 4871 C C . PHE A 1 638 ? -8.481 28.413 25.023 1.00 96.69 638 PHE A C 1
ATOM 4873 O O . PHE A 1 638 ? -9.096 28.690 23.997 1.00 96.69 638 PHE A O 1
ATOM 4880 N N . GLU A 1 639 ? -8.823 28.882 26.215 1.00 95.31 639 GLU A N 1
ATOM 4881 C CA . GLU A 1 639 ? -9.859 29.893 26.425 1.00 95.31 639 GLU A CA 1
ATOM 4882 C C . GLU A 1 639 ? -9.185 31.215 26.799 1.00 95.31 639 GLU A C 1
ATOM 4884 O O . GLU A 1 639 ? -8.365 31.259 27.719 1.00 95.31 639 GLU A O 1
ATOM 4889 N N . VAL A 1 640 ? -9.529 32.291 26.094 1.00 94.06 640 VAL A N 1
ATOM 4890 C CA . VAL A 1 640 ? -8.979 33.630 26.317 1.00 94.06 640 VAL A CA 1
ATOM 4891 C C . VAL A 1 640 ? -10.014 34.479 27.045 1.00 94.06 640 VAL A C 1
ATOM 4893 O O . VAL A 1 640 ? -11.170 34.573 26.627 1.00 94.06 640 VAL A O 1
ATOM 4896 N N . TYR A 1 641 ? -9.591 35.116 28.131 1.00 92.31 641 TYR A N 1
ATOM 4897 C CA . TYR A 1 641 ? -10.425 35.962 28.979 1.00 92.31 641 TYR A CA 1
ATOM 4898 C C . TYR A 1 641 ? -9.781 37.327 29.168 1.00 92.31 641 TYR A C 1
ATOM 4900 O O . TYR A 1 641 ? -8.560 37.424 29.161 1.00 92.31 641 TYR A O 1
ATOM 4908 N N . ASP A 1 642 ? -10.595 38.350 29.400 1.00 89.94 642 ASP A N 1
ATOM 4909 C CA . ASP A 1 642 ? -10.141 39.673 29.820 1.00 89.94 642 ASP A CA 1
ATOM 4910 C C . ASP A 1 642 ? -10.217 39.792 31.353 1.00 89.94 642 ASP A C 1
ATOM 4912 O O . ASP A 1 642 ? -11.227 39.426 31.968 1.00 89.94 642 ASP A O 1
ATOM 4916 N N . HIS A 1 643 ? -9.140 40.228 32.005 1.00 87.06 643 HIS A N 1
ATOM 4917 C CA . HIS A 1 643 ? -9.107 40.368 33.456 1.00 87.06 643 HIS A CA 1
ATOM 4918 C C . HIS A 1 643 ? -9.757 41.680 33.900 1.00 87.06 643 HIS A C 1
ATOM 4920 O O . HIS A 1 643 ? -9.203 42.753 33.718 1.00 87.06 643 HIS A O 1
ATOM 4926 N N . SER A 1 644 ? -10.892 41.588 34.592 1.00 79.62 644 SER A N 1
ATOM 4927 C CA . SER A 1 644 ? -11.575 42.741 35.180 1.00 79.62 644 SER A CA 1
ATOM 4928 C C . SER A 1 644 ? -11.553 42.694 36.709 1.00 79.62 644 SER A C 1
ATOM 4930 O O . SER A 1 644 ? -11.962 41.700 37.312 1.00 79.62 644 SER A O 1
ATOM 4932 N N . HIS A 1 645 ? -11.142 43.790 37.357 1.00 67.81 645 HIS A N 1
ATOM 4933 C CA . HIS A 1 645 ? -11.054 43.871 38.823 1.00 67.81 645 HIS A CA 1
ATOM 4934 C C . HIS A 1 645 ? -12.419 43.902 39.539 1.00 67.81 645 HIS A C 1
ATOM 4936 O O . HIS A 1 645 ? -12.517 43.422 40.666 1.00 67.81 645 HIS A O 1
ATOM 4942 N N . ASN A 1 646 ? -13.469 44.435 38.896 1.00 61.69 646 ASN A N 1
ATOM 4943 C CA . ASN A 1 646 ? -14.760 44.728 39.545 1.00 61.69 646 ASN A CA 1
ATOM 4944 C C . ASN A 1 646 ? -15.980 44.026 38.908 1.00 61.69 646 ASN A C 1
ATOM 4946 O O . ASN A 1 646 ? -17.086 44.118 39.441 1.00 61.69 646 ASN A O 1
ATOM 4950 N N . THR A 1 647 ? -15.806 43.316 37.789 1.00 61.56 647 THR A N 1
ATOM 4951 C CA . THR A 1 647 ? -16.884 42.661 37.023 1.00 61.56 647 THR A CA 1
ATOM 4952 C C . THR A 1 647 ? -16.539 41.210 36.667 1.00 61.56 647 THR A C 1
ATOM 4954 O O . THR A 1 647 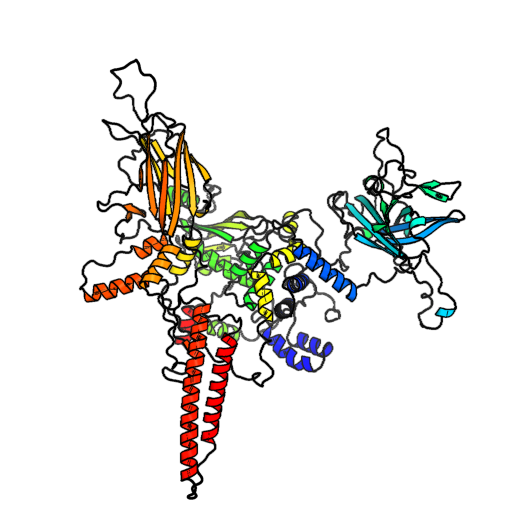? -15.456 40.704 36.956 1.00 61.56 647 THR A O 1
ATOM 4957 N N . GLN A 1 648 ? -17.514 40.502 36.089 1.00 70.12 648 GLN A N 1
ATOM 4958 C CA . GLN A 1 648 ? -17.353 39.163 35.528 1.00 70.12 648 GLN A CA 1
ATOM 4959 C C . GLN A 1 648 ? -16.351 39.214 34.358 1.00 70.12 648 GLN A C 1
ATOM 4961 O O . GLN A 1 648 ? -16.643 39.890 33.379 1.00 70.12 648 GLN A O 1
ATOM 4966 N N . THR A 1 649 ? -15.221 38.499 34.451 1.00 79.75 649 THR A N 1
ATOM 4967 C CA . THR A 1 649 ? -14.146 38.496 33.435 1.00 79.75 649 THR A CA 1
ATOM 4968 C C . THR A 1 649 ? -14.692 38.156 32.040 1.00 79.75 649 THR A C 1
ATOM 4970 O O . THR A 1 649 ? -15.164 37.024 31.854 1.00 79.75 649 THR A O 1
ATOM 4973 N N . PRO A 1 650 ? -14.672 39.096 31.073 1.00 84.75 650 PRO A N 1
ATOM 4974 C CA . PRO A 1 650 ? -15.217 38.882 29.736 1.00 84.75 650 PRO A CA 1
ATOM 4975 C C . PRO A 1 650 ? -14.549 37.707 29.021 1.00 84.75 650 PRO A C 1
ATOM 4977 O O . PRO A 1 650 ? -13.327 37.596 28.996 1.00 84.75 650 PRO A O 1
ATOM 4980 N N . TYR A 1 651 ? -15.349 36.847 28.395 1.00 89.38 651 TYR A N 1
ATOM 4981 C CA . TYR A 1 651 ? -14.849 35.784 27.524 1.00 89.38 651 TYR A CA 1
ATOM 4982 C C . TYR A 1 651 ? -14.510 36.356 26.143 1.00 89.38 651 TYR A C 1
ATOM 4984 O O . TYR A 1 651 ? -15.382 36.920 25.475 1.00 89.38 651 TYR A O 1
ATOM 4992 N N . LEU A 1 652 ? -13.253 36.244 25.717 1.00 89.06 652 LEU A N 1
ATOM 4993 C CA . LEU A 1 652 ? -12.776 36.798 24.449 1.00 89.06 652 LEU A CA 1
ATOM 4994 C C . LEU A 1 652 ? -12.838 35.785 23.301 1.00 89.06 652 LEU A C 1
ATOM 4996 O O . LEU A 1 652 ? -12.991 36.214 22.165 1.00 89.06 652 LEU A O 1
ATOM 5000 N N . GLY A 1 653 ? -12.785 34.481 23.585 1.00 91.75 653 GLY A N 1
ATOM 5001 C CA . GLY A 1 653 ? -12.897 33.410 22.591 1.00 91.75 653 GLY A CA 1
ATOM 5002 C C . GLY A 1 653 ? -12.172 32.136 23.013 1.00 91.75 653 GLY A C 1
ATOM 5003 O O . GLY A 1 653 ? -11.438 32.129 24.001 1.00 91.75 653 GLY A O 1
ATOM 5004 N N . GLU A 1 654 ? -12.351 31.062 22.248 1.00 94.38 654 GLU A N 1
ATOM 5005 C CA . GLU A 1 654 ? -11.596 29.817 22.416 1.00 94.38 654 GLU A CA 1
ATOM 5006 C C . GLU A 1 654 ? -10.962 29.380 21.102 1.00 94.38 654 GLU A C 1
ATOM 5008 O O . GLU A 1 654 ? -11.477 29.654 20.020 1.00 94.38 654 GLU A O 1
ATOM 5013 N N . CYS A 1 655 ? -9.877 28.626 21.190 1.00 95.12 655 CYS A N 1
ATOM 5014 C CA . CYS A 1 655 ? -9.336 27.878 20.068 1.00 95.12 655 CYS A CA 1
ATOM 5015 C C . CYS A 1 655 ? -8.839 26.507 20.531 1.00 95.12 655 CYS A C 1
ATOM 5017 O O . CYS A 1 655 ? -8.575 26.270 21.710 1.00 95.12 655 CYS A O 1
ATOM 5019 N N . PHE A 1 656 ? -8.739 25.573 19.591 1.00 94.75 656 PHE A N 1
ATOM 5020 C CA . PHE A 1 656 ? -8.402 24.181 19.876 1.00 94.75 656 PHE A CA 1
ATOM 5021 C C . PHE A 1 656 ? -7.050 23.880 19.261 1.00 94.75 656 PHE A C 1
ATOM 5023 O O . PHE A 1 656 ? -6.787 24.278 18.123 1.00 94.75 656 PHE A O 1
ATOM 5030 N N . LEU A 1 657 ? -6.211 23.161 20.001 1.00 94.19 657 LEU A N 1
ATOM 5031 C CA . LEU A 1 657 ? -4.985 22.628 19.432 1.00 94.1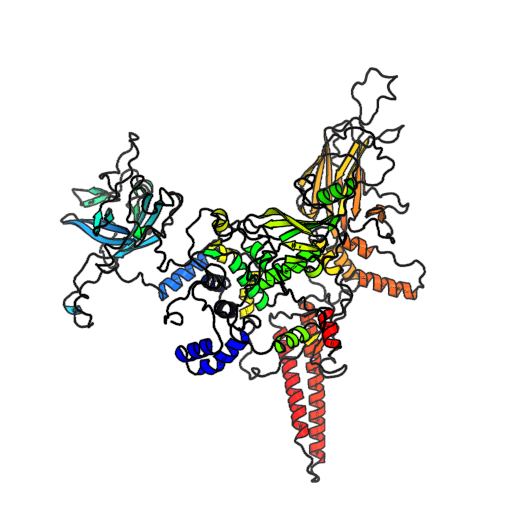9 657 LEU A CA 1
ATOM 5032 C C . LEU A 1 657 ? -5.344 21.646 18.302 1.00 94.19 657 LEU A C 1
ATOM 5034 O O . LEU A 1 657 ? -6.309 20.887 18.457 1.00 94.19 657 LEU A O 1
ATOM 5038 N N . PRO A 1 658 ? -4.597 21.630 17.184 1.00 91.75 658 PRO A N 1
ATOM 5039 C CA . PRO A 1 658 ? -4.739 20.582 16.189 1.00 91.75 658 PRO A CA 1
ATOM 5040 C C . PRO A 1 658 ? -4.587 19.185 16.814 1.00 91.75 658 PRO A C 1
ATOM 5042 O O . PRO A 1 658 ? -3.905 19.041 17.836 1.00 91.75 658 PRO A O 1
ATOM 5045 N N . PRO A 1 659 ? -5.204 18.157 16.207 1.00 88.75 659 PRO A N 1
ATOM 5046 C CA . PRO A 1 659 ? -5.012 16.766 16.603 1.00 88.75 659 PRO A CA 1
ATOM 5047 C C . PRO A 1 659 ? -3.527 16.396 16.754 1.00 88.75 659 PRO A C 1
ATOM 5049 O O . PRO A 1 659 ? -2.680 16.871 15.994 1.00 88.75 659 PRO A O 1
ATOM 5052 N N . PHE A 1 660 ? -3.196 15.583 17.762 1.00 87.88 660 PHE A N 1
ATOM 5053 C CA . PHE A 1 660 ? -1.797 15.321 18.136 1.00 87.88 660 PHE A CA 1
ATOM 5054 C C . PHE A 1 660 ? -1.014 14.541 17.067 1.00 87.88 660 PHE A C 1
ATOM 5056 O O . PHE A 1 660 ? 0.204 14.664 17.013 1.00 87.88 660 PHE A O 1
ATOM 5063 N N . ASP A 1 661 ? -1.694 13.805 16.186 1.00 80.38 661 ASP A N 1
ATOM 5064 C CA . ASP A 1 661 ? -1.131 13.143 14.997 1.00 80.38 661 ASP A CA 1
ATOM 5065 C C . ASP A 1 661 ? -0.600 14.139 13.949 1.00 80.38 661 ASP A C 1
ATOM 5067 O O . ASP A 1 661 ? 0.241 13.791 13.123 1.00 80.38 661 ASP A O 1
ATOM 5071 N N . GLN A 1 662 ? -1.044 15.399 13.998 1.00 83.00 662 GLN A N 1
ATOM 5072 C CA . GLN A 1 662 ? -0.540 16.479 13.142 1.00 83.00 662 GLN A CA 1
ATOM 5073 C C . GLN A 1 662 ? 0.644 17.233 13.764 1.00 83.00 662 GLN A C 1
ATOM 5075 O O . GLN A 1 662 ? 1.224 18.117 13.120 1.00 83.00 662 GLN A O 1
ATOM 5080 N N . LEU A 1 663 ? 0.990 16.926 15.017 1.00 86.88 663 LEU A N 1
ATOM 5081 C CA . LEU A 1 663 ? 2.108 17.531 15.727 1.00 86.88 663 LEU A CA 1
ATOM 5082 C C . LEU A 1 663 ? 3.354 16.661 15.557 1.00 86.88 663 LEU A C 1
ATOM 5084 O O . LEU A 1 663 ? 3.318 15.448 15.728 1.00 86.88 663 LEU A O 1
ATOM 5088 N N . ALA A 1 664 ? 4.476 17.299 15.238 1.00 87.19 664 ALA A N 1
ATOM 5089 C CA . ALA A 1 664 ? 5.768 16.632 15.171 1.00 87.19 664 ALA A CA 1
ATOM 5090 C C . ALA A 1 664 ? 6.507 16.732 16.523 1.00 87.19 664 ALA A C 1
ATOM 5092 O O . ALA A 1 664 ? 6.207 17.625 17.327 1.00 87.19 664 ALA A O 1
ATOM 5093 N N . PRO A 1 665 ? 7.541 15.899 16.753 1.00 87.00 665 PRO A N 1
ATOM 5094 C CA . PRO A 1 665 ? 8.462 16.064 17.883 1.00 87.00 665 PRO A CA 1
ATOM 5095 C C . PRO A 1 665 ? 9.201 17.410 17.864 1.00 87.00 665 PRO A C 1
ATOM 5097 O O . PRO A 1 665 ? 9.570 17.953 18.910 1.00 87.00 665 PRO A O 1
ATOM 5100 N N . THR A 1 666 ? 9.403 17.972 16.671 1.00 89.00 666 THR A N 1
ATOM 5101 C CA . THR A 1 666 ? 9.967 19.308 16.472 1.00 89.00 666 THR A CA 1
ATOM 5102 C C . THR A 1 666 ? 8.896 20.387 16.687 1.00 89.00 666 THR A C 1
ATOM 5104 O O . THR A 1 666 ? 7.844 20.299 16.048 1.00 89.00 666 THR A O 1
ATOM 5107 N N . PRO A 1 667 ? 9.150 21.411 17.527 1.00 91.38 667 PRO A N 1
ATOM 5108 C CA . PRO A 1 667 ? 8.222 22.522 17.750 1.00 91.38 667 PRO A CA 1
ATOM 5109 C C . PRO A 1 667 ? 7.789 23.198 16.450 1.00 91.38 667 PRO A C 1
ATOM 5111 O O . PRO A 1 667 ? 8.616 23.510 15.593 1.00 91.38 667 PRO A O 1
ATOM 5114 N N . LYS A 1 668 ? 6.479 23.408 16.306 1.00 93.94 668 LYS A N 1
ATOM 5115 C CA . LYS A 1 668 ? 5.878 24.123 15.180 1.00 93.94 668 LYS A CA 1
ATOM 5116 C C . LYS A 1 668 ? 4.977 25.234 15.695 1.00 93.94 668 LYS A C 1
ATOM 5118 O O . LYS A 1 668 ? 4.210 25.032 16.634 1.00 93.94 668 LYS A O 1
ATOM 5123 N N . THR A 1 669 ? 5.057 26.399 15.060 1.00 95.19 669 THR A N 1
ATOM 5124 C CA . THR A 1 669 ? 4.195 27.542 15.363 1.00 95.19 669 THR A CA 1
ATOM 5125 C C . THR A 1 669 ? 2.860 27.434 14.625 1.00 95.19 669 THR A C 1
ATOM 5127 O O . THR A 1 669 ? 2.820 27.144 13.427 1.00 95.19 669 THR A O 1
ATOM 5130 N N . PHE A 1 670 ? 1.770 27.709 15.333 1.00 95.50 670 PHE A N 1
ATOM 5131 C CA . PHE A 1 670 ? 0.400 27.726 14.840 1.00 95.50 670 PHE A CA 1
ATOM 5132 C C . PHE A 1 670 ? -0.230 29.088 15.125 1.00 95.50 670 PHE A C 1
ATOM 5134 O O . PHE A 1 670 ? -0.089 29.620 16.225 1.00 95.50 670 PHE A O 1
ATOM 5141 N N . ALA A 1 671 ? -0.947 29.626 14.140 1.00 95.88 671 ALA A N 1
ATOM 5142 C CA . ALA A 1 671 ? -1.847 30.760 14.313 1.00 95.88 671 ALA A CA 1
ATOM 5143 C C . ALA A 1 671 ? -3.277 30.210 14.364 1.00 95.88 671 ALA A C 1
ATOM 5145 O O . ALA A 1 671 ? -3.783 29.710 13.359 1.00 95.88 671 ALA A O 1
ATOM 5146 N N . LEU A 1 672 ? -3.885 30.219 15.549 1.00 95.94 672 LEU A N 1
ATOM 5147 C CA . LEU A 1 672 ? -5.206 29.656 15.797 1.00 95.94 672 LEU A CA 1
ATOM 5148 C C . LEU A 1 672 ? -6.240 30.775 15.893 1.00 95.94 672 LEU A C 1
ATOM 5150 O O . LEU A 1 672 ? -6.143 31.641 16.758 1.00 95.94 672 LEU A O 1
ATOM 5154 N N . GLU A 1 673 ? -7.241 30.737 15.024 1.00 95.06 673 GLU A N 1
ATOM 5155 C CA . GLU A 1 673 ? -8.347 31.692 15.048 1.00 95.06 673 GLU A CA 1
ATOM 5156 C C . GLU A 1 673 ? -9.226 31.466 16.287 1.00 95.06 673 GLU A C 1
ATOM 5158 O O . GLU A 1 673 ? -9.625 30.333 16.590 1.00 95.06 673 GLU A O 1
ATOM 5163 N N . LEU A 1 674 ? -9.515 32.545 17.016 1.00 93.06 674 LEU A N 1
ATOM 5164 C CA . LEU A 1 674 ? -10.440 32.512 18.142 1.00 93.06 674 LEU A CA 1
ATOM 5165 C C . LEU A 1 674 ? -11.873 32.415 17.632 1.00 93.06 674 LEU A C 1
ATOM 5167 O O . LEU A 1 674 ? -12.284 33.140 16.730 1.00 93.06 674 LEU A O 1
ATOM 5171 N N . ARG A 1 675 ? -12.655 31.539 18.258 1.00 91.44 675 ARG A N 1
ATOM 5172 C CA . ARG A 1 675 ? -14.053 31.301 17.905 1.00 91.44 675 ARG A CA 1
ATOM 5173 C C . ARG A 1 675 ? -14.987 31.365 19.104 1.00 91.44 675 ARG A C 1
ATOM 5175 O O . ARG A 1 675 ? -14.578 31.268 20.263 1.00 91.44 675 ARG A O 1
ATOM 5182 N N . GLY A 1 676 ? -16.269 31.523 18.778 1.00 86.62 676 GLY A N 1
ATOM 5183 C CA . GLY A 1 676 ? -17.398 31.384 19.695 1.00 86.62 676 GLY A CA 1
ATOM 5184 C C . GLY A 1 676 ? -17.539 29.987 20.282 1.00 86.62 676 GLY A C 1
ATOM 5185 O O . GLY A 1 676 ? -16.895 29.032 19.851 1.00 86.62 676 GLY A O 1
ATOM 5186 N N . VAL A 1 677 ? -18.429 29.888 21.265 1.00 84.56 677 VAL A N 1
ATOM 5187 C CA . VAL A 1 677 ? -18.796 28.634 21.925 1.00 84.56 677 VAL A CA 1
ATOM 5188 C C . VAL A 1 677 ? -19.450 27.692 20.903 1.00 84.56 677 VAL A C 1
ATOM 5190 O O . VAL A 1 677 ? -20.356 28.078 20.168 1.00 84.56 677 VAL A O 1
ATOM 5193 N N . THR A 1 678 ? -18.991 26.448 20.870 1.00 82.50 678 THR A N 1
ATOM 5194 C CA . THR A 1 678 ? -19.443 25.343 20.018 1.00 82.50 678 THR A CA 1
ATOM 5195 C C . THR A 1 678 ? -19.933 24.165 20.868 1.00 82.50 678 THR A C 1
ATOM 5197 O O . THR A 1 678 ? -19.722 24.117 22.078 1.00 82.50 678 THR A O 1
ATOM 5200 N N . ASP A 1 679 ? -20.506 23.134 20.240 1.00 78.06 679 ASP A N 1
ATOM 5201 C CA . ASP A 1 679 ? -20.894 21.887 20.931 1.00 78.06 679 ASP A CA 1
ATOM 5202 C C . ASP A 1 679 ? -19.708 21.153 21.587 1.00 78.06 679 ASP A C 1
ATOM 5204 O O . ASP A 1 679 ? -19.885 20.256 22.415 1.00 78.06 679 ASP A O 1
ATOM 5208 N N . ARG A 1 680 ? -18.473 21.498 21.196 1.00 81.62 680 ARG A N 1
ATOM 5209 C CA . ARG A 1 680 ? -17.247 20.910 21.744 1.00 81.62 680 ARG A CA 1
ATOM 5210 C C . ARG A 1 680 ? -16.655 21.709 22.899 1.00 81.62 680 ARG A C 1
ATOM 5212 O O . ARG A 1 680 ? -15.711 21.200 23.505 1.00 81.62 680 ARG A O 1
ATOM 5219 N N . SER A 1 681 ? -17.181 22.896 23.191 1.00 86.69 681 SER A N 1
ATOM 5220 C CA . SER A 1 681 ? -16.674 23.787 24.233 1.00 86.69 681 SER A CA 1
ATOM 5221 C C . SER A 1 681 ? -16.917 23.241 25.629 1.00 86.69 681 SER A C 1
ATOM 5223 O O . SER A 1 681 ? -17.788 22.400 25.883 1.00 86.69 681 SER A O 1
ATOM 5225 N N . ARG A 1 682 ? -16.133 23.753 26.569 1.00 89.06 682 ARG A N 1
ATOM 5226 C CA . ARG A 1 682 ? -16.306 23.449 27.981 1.00 89.06 682 ARG A CA 1
ATOM 5227 C C . ARG A 1 682 ? -17.605 24.088 28.489 1.00 89.06 682 ARG A C 1
ATOM 5229 O O . ARG A 1 682 ? -17.891 25.235 28.154 1.00 89.06 682 ARG A O 1
ATOM 5236 N N . PRO A 1 683 ? -18.419 23.393 29.302 1.00 83.75 683 PRO A N 1
ATOM 5237 C CA . PRO A 1 683 ? -19.567 24.033 29.924 1.00 83.75 683 PRO A CA 1
ATOM 5238 C C . PRO A 1 683 ? -19.090 24.990 31.025 1.00 83.75 683 PRO A C 1
ATOM 5240 O O . PRO A 1 683 ? -18.571 24.544 32.050 1.00 83.75 683 PRO A O 1
ATOM 5243 N N . ASP A 1 684 ? -19.279 26.294 30.820 1.00 82.50 684 ASP A N 1
ATOM 5244 C CA . ASP A 1 684 ? -18.956 27.340 31.792 1.00 82.50 684 ASP A CA 1
ATOM 5245 C C . ASP A 1 684 ? -20.062 28.412 31.851 1.00 82.50 684 ASP A C 1
ATOM 5247 O O . ASP A 1 684 ? -20.681 28.757 30.850 1.00 82.50 684 ASP A O 1
ATOM 5251 N N . LYS A 1 685 ? -20.313 28.955 33.045 1.00 77.56 685 LYS A N 1
ATOM 5252 C CA . LYS A 1 685 ? -21.246 30.065 33.296 1.00 77.56 685 LYS A CA 1
ATOM 5253 C C . LYS A 1 685 ? -20.773 31.411 32.724 1.00 77.56 685 LYS A C 1
ATOM 5255 O O . LYS A 1 685 ? -21.578 32.334 32.610 1.00 77.56 685 LYS A O 1
ATOM 5260 N N . PHE A 1 686 ? -19.480 31.548 32.427 1.00 75.81 686 PHE A N 1
ATOM 5261 C CA . PHE A 1 686 ? -18.879 32.730 31.805 1.00 75.81 686 PHE A CA 1
ATOM 5262 C C . PHE A 1 686 ? -19.018 32.717 30.272 1.00 75.81 686 PHE A C 1
ATOM 5264 O O . PHE A 1 686 ? -18.859 33.761 29.643 1.00 75.81 686 PHE A O 1
ATOM 5271 N N . HIS A 1 687 ? -19.409 31.580 29.681 1.00 78.19 687 HIS A N 1
ATOM 5272 C CA . HIS A 1 687 ? -19.795 31.456 28.275 1.00 78.19 687 HIS A CA 1
ATOM 5273 C C . HIS A 1 687 ? -21.204 32.036 28.065 1.00 78.19 687 HIS A C 1
ATOM 5275 O O . HIS A 1 687 ? -22.183 31.306 27.907 1.00 78.19 687 HIS A O 1
ATOM 5281 N N . LYS A 1 688 ? -21.347 33.364 28.132 1.00 63.62 688 LYS A N 1
ATOM 5282 C CA . LYS A 1 688 ? -22.622 34.008 27.790 1.00 63.62 688 LYS A CA 1
ATOM 5283 C C . LYS A 1 688 ? -22.778 34.058 26.265 1.00 63.62 688 LYS A C 1
ATOM 5285 O O . LYS A 1 688 ? -21.843 34.488 25.593 1.00 63.62 688 LYS A O 1
ATOM 5290 N N . PRO A 1 689 ? -23.944 33.682 25.712 1.00 52.53 689 PRO A N 1
ATOM 5291 C CA . PRO A 1 689 ? -24.266 33.907 24.311 1.00 52.53 689 PRO A CA 1
ATOM 5292 C C . PRO A 1 689 ? -24.611 35.388 24.125 1.00 52.53 689 PRO A C 1
ATOM 5294 O O . PRO A 1 689 ? -25.777 35.768 24.042 1.00 52.53 689 PRO A O 1
ATOM 5297 N N . GLU A 1 690 ? -23.606 36.254 24.148 1.00 54.44 690 GLU A N 1
ATOM 5298 C CA . GLU A 1 690 ? -23.781 37.603 23.627 1.00 54.44 690 GLU A CA 1
ATOM 5299 C C . GLU A 1 690 ? -23.528 37.555 22.119 1.00 54.44 690 GLU A C 1
ATOM 5301 O O . GLU A 1 690 ? -22.632 36.856 21.653 1.00 54.44 690 GLU A O 1
ATOM 5306 N N . ASN A 1 691 ? -24.361 38.264 21.358 1.00 57.62 691 ASN A N 1
ATOM 5307 C CA . ASN A 1 691 ? -24.329 38.371 19.896 1.00 57.62 691 ASN A CA 1
ATOM 5308 C C . ASN A 1 691 ? -23.126 39.239 19.453 1.00 57.62 691 ASN A C 1
ATOM 5310 O O . ASN A 1 691 ? -23.285 40.253 18.778 1.00 57.62 691 ASN A O 1
ATOM 5314 N N . VAL A 1 692 ? -21.943 38.917 19.974 1.00 67.94 692 VAL A N 1
ATOM 5315 C CA . VAL A 1 692 ? -20.718 39.706 19.884 1.00 67.94 692 VAL A CA 1
ATOM 5316 C C . VAL A 1 692 ? -19.724 38.914 19.058 1.00 67.94 692 VAL A C 1
ATOM 5318 O O . VAL A 1 692 ? -19.391 37.778 19.397 1.00 67.94 692 VAL A O 1
ATOM 5321 N N . ASP A 1 693 ? -19.249 39.535 17.984 1.00 77.69 693 ASP A N 1
ATOM 5322 C CA . ASP A 1 693 ? -18.268 38.934 17.093 1.00 77.69 693 ASP A CA 1
ATOM 5323 C C . ASP A 1 693 ? -16.967 38.656 17.857 1.00 77.69 693 ASP A C 1
ATOM 5325 O O . ASP A 1 693 ? -16.333 39.556 18.422 1.00 77.69 693 ASP A O 1
ATOM 5329 N N . ILE A 1 694 ? -16.583 37.380 17.894 1.00 85.50 694 ILE A N 1
ATOM 5330 C CA . ILE A 1 694 ? -15.286 36.953 18.411 1.00 85.50 694 ILE A CA 1
ATOM 5331 C C . ILE A 1 694 ? -14.267 37.130 17.296 1.00 85.50 694 ILE A C 1
ATOM 5333 O O . ILE A 1 694 ? -14.421 36.571 16.213 1.00 85.50 694 ILE A O 1
ATOM 5337 N N . VAL A 1 695 ? -13.244 37.933 17.576 1.00 84.00 695 VAL A N 1
ATOM 5338 C CA . VAL A 1 695 ? -12.166 38.261 16.646 1.00 84.00 695 VAL A CA 1
ATOM 5339 C C . VAL A 1 695 ? -10.822 38.141 17.354 1.00 84.00 695 VAL A C 1
ATOM 5341 O O . VAL A 1 695 ? -10.699 38.477 18.536 1.00 84.00 695 VAL A O 1
ATOM 5344 N N . GLY A 1 696 ? -9.829 37.652 16.616 1.00 91.31 696 GLY A N 1
ATOM 5345 C CA . GLY A 1 696 ? -8.441 37.566 17.050 1.00 91.31 696 GLY A CA 1
ATOM 5346 C C . GLY A 1 696 ? -7.803 36.215 16.742 1.00 91.31 696 GLY A C 1
ATOM 5347 O O . GLY A 1 696 ? -8.485 35.212 16.540 1.00 91.31 696 GLY A O 1
ATOM 5348 N N . ASN A 1 697 ? -6.474 36.195 16.717 1.00 95.81 697 ASN A N 1
ATOM 5349 C CA . ASN A 1 697 ? -5.666 34.999 16.504 1.00 95.81 697 ASN A CA 1
ATOM 5350 C C . ASN A 1 697 ? -4.749 34.774 17.705 1.00 95.81 697 ASN A C 1
ATOM 5352 O O . ASN A 1 697 ? -4.076 35.702 18.152 1.00 95.81 697 ASN A O 1
ATOM 5356 N N . LEU A 1 698 ? -4.677 33.539 18.195 1.00 97.06 698 LEU A N 1
ATOM 5357 C CA . LEU A 1 698 ? -3.719 33.111 19.207 1.00 97.06 698 LEU A CA 1
ATOM 5358 C C . LEU A 1 698 ? -2.548 32.392 18.530 1.00 97.06 698 LEU A C 1
ATOM 5360 O O . LEU A 1 698 ? -2.731 31.389 17.841 1.00 97.06 698 LEU A O 1
ATOM 5364 N N . PHE A 1 699 ? -1.333 32.886 18.748 1.00 97.19 699 PHE A N 1
ATOM 5365 C CA . PHE A 1 699 ? -0.107 32.272 18.256 1.00 97.19 699 PHE A CA 1
ATOM 5366 C C . PHE A 1 699 ? 0.504 31.396 19.341 1.00 97.19 699 PHE A C 1
ATOM 5368 O O . PHE A 1 699 ? 0.873 31.877 20.417 1.00 97.19 699 PHE A O 1
ATOM 5375 N N . ILE A 1 700 ? 0.653 30.114 19.033 1.00 97.06 700 ILE A N 1
ATOM 5376 C CA . ILE A 1 700 ? 1.257 29.131 19.928 1.00 97.06 700 ILE A CA 1
ATOM 5377 C C . ILE A 1 700 ? 2.342 28.351 19.201 1.00 97.06 700 ILE A C 1
ATOM 5379 O O . ILE A 1 700 ? 2.313 28.210 17.983 1.00 97.06 700 ILE A O 1
ATOM 5383 N N . GLU A 1 701 ? 3.273 27.789 19.948 1.00 96.56 701 GLU A N 1
ATOM 5384 C CA . GLU A 1 701 ? 4.203 26.781 19.468 1.00 96.56 701 GLU A CA 1
ATOM 5385 C C . GLU A 1 701 ? 3.934 25.470 20.207 1.00 96.56 701 GLU A C 1
ATOM 5387 O O . GLU A 1 701 ? 3.769 25.463 21.427 1.00 96.56 701 GLU A O 1
ATOM 5392 N N . ALA A 1 702 ? 3.845 24.366 19.468 1.00 96.31 702 ALA A N 1
ATOM 5393 C CA . ALA A 1 702 ? 3.553 23.055 20.032 1.00 96.31 702 ALA A CA 1
ATOM 5394 C C . ALA A 1 702 ? 4.460 21.972 19.437 1.00 96.31 702 ALA A C 1
ATOM 5396 O O . ALA A 1 702 ? 4.720 21.967 18.232 1.00 96.31 702 ALA A O 1
ATOM 5397 N N . SER A 1 703 ? 4.894 21.028 20.273 1.00 95.19 703 SER A N 1
ATOM 5398 C CA . SER A 1 703 ? 5.428 19.736 19.834 1.00 95.19 703 SER A CA 1
ATOM 5399 C C . SER A 1 703 ? 4.925 18.590 20.691 1.00 95.19 703 SER A C 1
ATOM 5401 O O . SER A 1 703 ? 4.691 18.740 21.893 1.00 95.19 703 SER A O 1
ATOM 5403 N N . TRP A 1 704 ? 4.788 17.430 20.058 1.00 93.81 704 TRP A N 1
ATOM 5404 C CA . TRP A 1 704 ? 4.306 16.206 20.681 1.00 93.81 704 TRP A CA 1
ATOM 5405 C C . TRP A 1 704 ? 5.319 15.086 20.470 1.00 93.81 704 TRP A C 1
ATOM 5407 O O . TRP A 1 704 ? 5.756 14.838 19.348 1.00 93.81 704 TRP A O 1
ATOM 5417 N N . LEU A 1 705 ? 5.707 14.432 21.563 1.00 89.88 705 LEU A N 1
ATOM 5418 C CA . LEU A 1 705 ? 6.563 13.249 21.550 1.00 89.88 705 LEU A CA 1
ATOM 5419 C C . LEU A 1 705 ? 5.777 12.075 22.135 1.00 89.88 705 LEU A C 1
ATOM 5421 O O . LEU A 1 705 ? 5.381 12.127 23.303 1.00 89.88 705 LEU A O 1
ATOM 5425 N N . PHE A 1 706 ? 5.554 11.044 21.322 1.00 86.19 706 PHE A N 1
ATOM 5426 C CA . PHE A 1 706 ? 4.825 9.837 21.697 1.00 86.19 706 PHE A CA 1
ATOM 5427 C C . PHE A 1 706 ? 5.335 8.628 20.897 1.00 86.19 706 PHE A C 1
ATOM 5429 O O . PHE A 1 706 ? 5.506 8.774 19.683 1.00 86.19 706 PHE A O 1
ATOM 5436 N N . PRO A 1 707 ? 5.504 7.450 21.527 1.00 81.56 707 PRO A N 1
ATOM 5437 C CA . PRO A 1 707 ? 5.453 7.195 22.977 1.00 81.56 707 PRO A CA 1
ATOM 5438 C C . PRO A 1 707 ? 6.643 7.827 23.733 1.00 81.56 707 PRO A C 1
ATOM 5440 O O . PRO A 1 707 ? 7.572 8.347 23.121 1.00 81.56 707 PRO A O 1
ATOM 5443 N N . LEU A 1 708 ? 6.609 7.849 25.074 1.00 76.44 708 LEU A N 1
ATOM 5444 C CA . LEU A 1 708 ? 7.733 8.350 25.893 1.00 76.44 708 LEU A CA 1
ATOM 5445 C C . LEU A 1 708 ? 8.892 7.337 26.011 1.00 76.44 708 LEU A C 1
ATOM 5447 O O . LEU A 1 708 ? 10.005 7.722 26.361 1.00 76.44 708 LEU A O 1
ATOM 5451 N N . LEU A 1 709 ? 8.616 6.057 25.751 1.00 71.00 709 LEU A N 1
ATOM 5452 C CA . LEU A 1 709 ? 9.562 4.941 25.789 1.00 71.00 709 LEU A CA 1
ATOM 5453 C C . LEU A 1 709 ? 9.593 4.286 24.405 1.00 71.00 709 LEU A C 1
ATOM 5455 O O . LEU A 1 709 ? 8.551 3.826 23.940 1.00 71.00 709 LEU A O 1
ATOM 5459 N N . ASP A 1 710 ? 10.769 4.238 23.782 1.00 58.19 710 ASP A N 1
ATOM 5460 C CA . ASP A 1 710 ? 10.993 3.492 22.542 1.00 58.19 710 ASP A CA 1
ATOM 5461 C C . ASP A 1 710 ? 11.178 1.998 22.863 1.00 58.19 710 ASP A C 1
ATOM 5463 O O . ASP A 1 710 ? 11.780 1.634 23.876 1.00 58.19 710 ASP A O 1
ATOM 5467 N N . ASP A 1 711 ? 10.665 1.115 22.002 1.00 57.22 711 ASP A N 1
ATOM 5468 C CA . ASP A 1 711 ? 10.632 -0.343 22.215 1.00 57.22 711 ASP A CA 1
ATOM 5469 C C . ASP A 1 711 ? 12.024 -1.030 22.234 1.00 57.22 711 ASP A C 1
ATOM 5471 O O . ASP A 1 711 ? 12.103 -2.254 22.347 1.00 57.22 711 ASP A O 1
ATOM 5475 N N . GLU A 1 712 ? 13.135 -0.286 22.146 1.00 48.72 712 GLU A N 1
ATOM 5476 C CA . GLU A 1 712 ? 14.492 -0.851 22.040 1.00 48.72 712 GLU A CA 1
ATOM 5477 C C . GLU A 1 712 ? 15.094 -1.341 23.372 1.00 48.72 712 GLU A C 1
ATOM 5479 O O . GLU A 1 712 ? 16.029 -2.146 23.367 1.00 48.72 712 GLU A O 1
ATOM 5484 N N . GLU A 1 713 ? 14.550 -0.939 24.526 1.00 53.06 713 GLU A N 1
ATOM 5485 C CA . GLU A 1 713 ? 14.955 -1.510 25.818 1.00 53.06 713 GLU A CA 1
ATOM 5486 C C . GLU A 1 713 ? 14.196 -2.820 26.085 1.00 53.06 713 GLU A C 1
ATOM 5488 O O . GLU A 1 713 ? 13.071 -2.842 26.616 1.00 53.06 713 GLU A O 1
ATOM 5493 N N . GLY A 1 714 ? 14.837 -3.928 25.690 1.00 50.31 714 GLY A N 1
ATOM 5494 C CA . GLY A 1 714 ? 14.385 -5.296 25.943 1.00 50.31 714 GLY A CA 1
ATOM 5495 C C . GLY A 1 714 ? 13.939 -5.504 27.393 1.00 50.31 714 GLY A C 1
ATOM 5496 O O . GLY A 1 714 ? 14.518 -4.959 28.334 1.00 50.31 714 GLY A O 1
ATOM 5497 N N . GLU A 1 715 ? 12.852 -6.253 27.577 1.00 55.84 715 GLU A N 1
ATOM 5498 C CA . GLU A 1 715 ? 12.344 -6.563 28.911 1.00 55.84 715 GLU A CA 1
ATOM 5499 C C . GLU A 1 715 ? 13.354 -7.404 29.702 1.00 55.84 715 GLU A C 1
ATOM 5501 O O . GLU A 1 715 ? 13.890 -8.371 29.168 1.00 55.84 715 GLU A O 1
ATOM 5506 N N . PRO A 1 716 ? 13.612 -7.086 30.982 1.00 55.38 716 PRO A N 1
ATOM 5507 C CA . PRO A 1 716 ? 14.307 -8.018 31.851 1.00 55.38 716 PRO A CA 1
ATOM 5508 C C . PRO A 1 716 ? 13.387 -9.213 32.138 1.00 55.38 716 PRO A C 1
ATOM 5510 O O . PRO A 1 716 ? 12.252 -9.027 32.585 1.00 55.38 716 PRO A O 1
ATOM 5513 N N . ASP A 1 717 ? 13.908 -10.429 31.948 1.00 50.66 717 ASP A N 1
ATOM 5514 C CA . ASP A 1 717 ? 13.188 -11.718 31.998 1.00 50.66 717 ASP A CA 1
ATOM 5515 C C . ASP A 1 717 ? 12.393 -11.997 33.301 1.00 50.66 717 ASP A C 1
ATOM 5517 O O . ASP A 1 717 ? 11.627 -12.952 33.367 1.00 50.66 717 ASP A O 1
ATOM 5521 N N . ASN A 1 718 ? 12.514 -11.150 34.335 1.00 55.03 718 ASN A N 1
ATOM 5522 C CA . ASN A 1 718 ? 11.888 -11.305 35.657 1.00 55.03 718 ASN A CA 1
ATOM 5523 C C . ASN A 1 718 ? 11.083 -10.077 36.152 1.00 55.03 718 ASN A C 1
ATOM 5525 O O . ASN A 1 718 ? 10.860 -9.943 37.357 1.00 55.03 718 ASN A O 1
ATOM 5529 N N . ALA A 1 719 ? 10.650 -9.164 35.272 1.00 62.34 719 ALA A N 1
ATOM 5530 C CA . ALA A 1 719 ? 9.907 -7.964 35.689 1.00 62.34 719 ALA A CA 1
ATOM 5531 C C . ALA A 1 719 ? 8.578 -8.295 36.401 1.00 62.34 719 ALA A C 1
ATOM 5533 O O . ALA A 1 719 ? 7.742 -9.045 35.882 1.00 62.34 719 ALA A O 1
ATOM 5534 N N . SER A 1 720 ? 8.356 -7.684 37.567 1.00 71.56 720 SER A N 1
ATOM 5535 C CA . SER A 1 720 ? 7.133 -7.840 38.363 1.00 71.56 720 SER A CA 1
ATOM 5536 C C . SER A 1 720 ? 5.904 -7.224 37.676 1.00 71.56 720 SER A C 1
ATOM 5538 O O . SER A 1 720 ? 6.008 -6.311 36.856 1.00 71.56 720 SER A O 1
ATOM 5540 N N . LEU A 1 721 ? 4.699 -7.664 38.058 1.00 62.53 721 LEU A N 1
ATOM 5541 C CA . LEU A 1 721 ? 3.429 -7.135 37.531 1.00 62.53 721 LEU A CA 1
ATOM 5542 C C . LEU A 1 721 ? 3.302 -5.604 37.699 1.00 62.53 721 LEU A C 1
ATOM 5544 O O . LEU A 1 721 ? 2.729 -4.925 36.851 1.00 62.53 721 LEU A O 1
ATOM 5548 N N . GLN A 1 722 ? 3.851 -5.045 38.784 1.00 68.25 722 GLN A N 1
ATOM 5549 C CA . GLN A 1 722 ? 3.890 -3.594 38.984 1.00 68.25 722 GLN A CA 1
ATOM 5550 C C . GLN A 1 722 ? 4.814 -2.891 37.986 1.00 68.25 722 GLN A C 1
ATOM 5552 O O . GLN A 1 722 ? 4.439 -1.848 37.457 1.00 68.25 722 GLN A O 1
ATOM 5557 N N . GLU A 1 723 ? 5.995 -3.444 37.719 1.00 72.81 723 GLU A N 1
ATOM 5558 C CA . GLU A 1 723 ? 6.959 -2.864 36.776 1.00 72.81 723 GLU A CA 1
ATOM 5559 C C . GLU A 1 723 ? 6.416 -2.887 35.346 1.00 72.81 723 GLU A C 1
ATOM 5561 O O . GLU A 1 723 ? 6.522 -1.891 34.629 1.00 72.81 723 GLU A O 1
ATOM 5566 N N . ARG A 1 724 ? 5.726 -3.969 34.969 1.00 67.62 724 ARG A N 1
ATOM 5567 C CA . ARG A 1 724 ? 5.026 -4.074 33.682 1.00 67.62 724 ARG A CA 1
ATOM 5568 C C . ARG A 1 724 ? 3.903 -3.046 33.554 1.00 67.62 724 ARG A C 1
ATOM 5570 O O . ARG A 1 724 ? 3.810 -2.382 32.529 1.00 67.62 724 ARG A O 1
ATOM 5577 N N . ALA A 1 725 ? 3.101 -2.846 34.606 1.00 70.06 725 ALA A N 1
ATOM 5578 C CA . ALA A 1 725 ? 2.020 -1.854 34.598 1.00 70.06 725 ALA A CA 1
ATOM 5579 C C . ALA A 1 725 ? 2.548 -0.421 34.424 1.00 70.06 725 ALA A C 1
ATOM 5581 O O . ALA A 1 725 ? 1.917 0.404 33.764 1.00 70.06 725 ALA A O 1
ATOM 5582 N N . VAL A 1 726 ? 3.713 -0.125 35.009 1.00 78.38 726 VAL A N 1
ATOM 5583 C CA . VAL A 1 726 ? 4.390 1.169 34.857 1.00 78.38 726 VAL A CA 1
ATOM 5584 C C . VAL A 1 726 ? 4.955 1.328 33.445 1.00 78.38 726 VAL A C 1
ATOM 5586 O O . VAL A 1 726 ? 4.742 2.376 32.839 1.00 78.38 726 VAL A O 1
ATOM 5589 N N . LYS A 1 727 ? 5.615 0.300 32.893 1.00 75.31 727 LYS A N 1
ATOM 5590 C CA . LYS A 1 727 ? 6.144 0.327 31.517 1.00 75.31 727 LYS A CA 1
ATOM 5591 C C . LYS A 1 727 ? 5.020 0.517 30.497 1.00 75.31 727 LYS A C 1
ATOM 5593 O O . LYS A 1 727 ? 5.129 1.370 29.622 1.00 75.31 727 LYS A O 1
ATOM 5598 N N . GLU A 1 728 ? 3.913 -0.201 30.664 1.00 73.75 728 GLU A N 1
ATOM 5599 C CA . GLU A 1 728 ? 2.734 -0.068 29.807 1.00 73.75 728 GLU A CA 1
ATOM 5600 C C . GLU A 1 728 ? 2.116 1.333 29.919 1.00 73.75 728 GLU A C 1
ATOM 5602 O O . GLU A 1 728 ? 1.833 1.973 28.909 1.00 73.75 728 GLU A O 1
ATOM 5607 N N . ALA A 1 729 ? 2.003 1.888 31.131 1.00 79.31 729 ALA A N 1
ATOM 5608 C CA . ALA A 1 729 ? 1.539 3.263 31.303 1.00 79.31 729 ALA A CA 1
ATOM 5609 C C . ALA A 1 729 ? 2.434 4.289 30.586 1.00 79.31 729 ALA A C 1
ATOM 5611 O O . ALA A 1 729 ? 1.917 5.277 30.066 1.00 79.31 729 ALA A O 1
ATOM 5612 N N . LEU A 1 730 ? 3.749 4.060 30.524 1.00 81.94 730 LEU A N 1
ATOM 5613 C CA . LEU A 1 730 ? 4.688 4.934 29.814 1.00 81.94 730 LEU A CA 1
ATOM 5614 C C . LEU A 1 730 ? 4.580 4.806 28.287 1.00 81.94 730 LEU A C 1
ATOM 5616 O O . LEU A 1 730 ? 4.709 5.819 27.602 1.00 81.94 730 LEU A O 1
ATOM 5620 N N . LYS A 1 731 ? 4.262 3.617 27.755 1.00 80.00 731 LYS A N 1
ATOM 5621 C CA . LYS A 1 731 ? 3.961 3.418 26.322 1.00 80.00 731 LYS A CA 1
ATOM 5622 C C . LYS A 1 731 ? 2.721 4.192 25.873 1.00 80.00 731 LYS A C 1
ATOM 5624 O O . LYS A 1 731 ? 2.685 4.720 24.770 1.00 80.00 731 LYS A O 1
ATOM 5629 N N . HIS A 1 732 ? 1.727 4.315 26.751 1.00 83.50 732 HIS A N 1
ATOM 5630 C CA . HIS A 1 732 ? 0.503 5.084 26.489 1.00 83.50 732 HIS A CA 1
ATOM 5631 C C . HIS A 1 732 ? 0.577 6.538 26.964 1.00 83.50 732 HIS A C 1
ATOM 5633 O O . HIS A 1 732 ? -0.445 7.223 26.985 1.00 83.50 732 HIS A O 1
ATOM 5639 N N . THR A 1 733 ? 1.758 7.033 27.346 1.00 89.00 733 THR A N 1
ATOM 5640 C CA . THR A 1 733 ? 1.964 8.426 27.767 1.00 89.00 733 THR A CA 1
ATOM 5641 C C . THR A 1 733 ? 2.885 9.139 26.785 1.00 89.00 733 THR A C 1
ATOM 5643 O O . THR A 1 733 ? 3.940 8.629 26.424 1.00 89.00 733 THR A O 1
ATOM 5646 N N . GLY A 1 734 ? 2.507 10.348 26.375 1.00 90.50 734 GLY A N 1
ATOM 5647 C CA . GLY A 1 734 ? 3.359 11.241 25.592 1.00 90.50 734 GLY A CA 1
ATOM 5648 C C . GLY A 1 734 ? 3.590 12.580 26.286 1.00 90.50 734 GLY A C 1
ATOM 5649 O O . GLY A 1 734 ? 2.915 12.944 27.256 1.00 90.50 734 GLY A O 1
ATOM 5650 N N . THR A 1 735 ? 4.574 13.321 25.783 1.00 93.62 735 THR A N 1
ATOM 5651 C CA . THR A 1 735 ? 4.945 14.653 26.266 1.00 93.62 735 THR A CA 1
ATOM 5652 C C . THR A 1 735 ? 4.533 15.721 25.255 1.00 93.62 735 THR A C 1
ATOM 5654 O O . THR A 1 735 ? 5.064 15.768 24.145 1.00 93.62 735 THR A O 1
ATOM 5657 N N . LEU A 1 736 ? 3.647 16.628 25.674 1.00 94.88 736 LEU A N 1
ATOM 5658 C CA . LEU A 1 736 ? 3.242 17.814 24.924 1.00 94.88 736 LEU A CA 1
ATOM 5659 C C . LEU A 1 736 ? 4.000 19.026 25.462 1.00 94.88 736 LEU A C 1
ATOM 5661 O O . LEU A 1 736 ? 3.852 19.392 26.629 1.00 94.88 736 LEU A O 1
ATOM 5665 N N . LYS A 1 737 ? 4.813 19.653 24.618 1.00 95.81 737 LYS A N 1
ATOM 5666 C CA . LYS A 1 737 ? 5.458 20.934 24.921 1.00 95.81 737 LYS A CA 1
ATOM 5667 C C . LYS A 1 737 ? 4.648 22.035 24.253 1.00 95.81 737 LYS A C 1
ATOM 5669 O O . LYS A 1 737 ? 4.418 21.964 23.048 1.00 95.81 737 LYS A O 1
ATOM 5674 N N . LEU A 1 738 ? 4.214 23.020 25.032 1.00 96.62 738 LEU A N 1
ATOM 5675 C CA . LEU A 1 738 ? 3.440 24.163 24.554 1.00 96.62 738 LEU A CA 1
ATOM 5676 C C . LEU A 1 738 ? 4.136 25.461 24.947 1.00 96.62 738 LEU A C 1
ATOM 5678 O O . LEU A 1 738 ? 4.629 25.587 26.064 1.00 96.62 738 LEU A O 1
ATOM 5682 N N . SER A 1 739 ? 4.123 26.432 24.044 1.00 97.12 739 SER A N 1
ATOM 5683 C CA . SER A 1 739 ? 4.521 27.811 24.305 1.00 97.12 739 SER A CA 1
ATOM 5684 C C . SER A 1 739 ? 3.453 28.753 23.769 1.00 97.12 739 SER A C 1
ATOM 5686 O O . SER A 1 739 ? 3.138 28.738 22.579 1.00 97.12 739 SER A O 1
ATOM 5688 N N . ILE A 1 740 ? 2.851 29.549 24.650 1.00 97.31 740 ILE A N 1
ATOM 5689 C CA . ILE A 1 740 ? 1.856 30.558 24.283 1.00 97.31 740 ILE A CA 1
ATOM 5690 C C . ILE A 1 740 ? 2.618 31.849 24.003 1.00 97.31 740 ILE A C 1
ATOM 5692 O O . ILE A 1 740 ? 3.115 32.502 24.921 1.00 97.31 740 ILE A O 1
ATOM 5696 N N . LEU A 1 741 ? 2.747 32.202 22.724 1.00 96.81 741 LEU A N 1
ATOM 5697 C CA . LEU A 1 741 ? 3.627 33.285 22.295 1.00 96.81 741 LEU A CA 1
ATOM 5698 C C . LEU A 1 741 ? 2.942 34.637 22.467 1.00 96.81 741 LEU A C 1
ATOM 5700 O O . LEU A 1 741 ? 3.410 35.485 23.226 1.00 96.81 741 LEU A O 1
ATOM 5704 N N . ARG A 1 742 ? 1.826 34.837 21.763 1.00 96.56 742 ARG A N 1
ATOM 5705 C CA . ARG A 1 742 ? 1.113 36.117 21.683 1.00 96.56 742 ARG A CA 1
ATOM 5706 C C . ARG A 1 742 ? -0.291 35.942 21.116 1.00 96.56 742 ARG A C 1
ATOM 5708 O O . ARG A 1 742 ? -0.580 34.906 20.524 1.00 96.56 742 ARG A O 1
ATOM 5715 N N . ALA A 1 743 ? -1.133 36.958 21.241 1.00 96.06 743 ALA A N 1
ATOM 5716 C CA . ALA A 1 743 ? -2.368 37.071 20.471 1.00 96.06 743 ALA A CA 1
ATOM 5717 C C . ALA A 1 743 ? -2.351 38.350 19.630 1.00 96.06 743 ALA A C 1
ATOM 5719 O O . ALA A 1 743 ? -1.630 39.289 19.954 1.00 96.06 743 ALA A O 1
ATOM 5720 N N . GLU A 1 744 ? -3.123 38.369 18.548 1.00 94.50 744 GLU A N 1
ATOM 5721 C CA . GLU A 1 744 ? -3.308 39.546 17.696 1.00 94.50 744 GLU A CA 1
ATOM 5722 C C . GLU A 1 744 ? -4.793 39.777 17.418 1.00 94.50 744 GLU A C 1
ATOM 5724 O O . GLU A 1 744 ? -5.545 38.828 17.184 1.00 94.50 744 GLU A O 1
ATOM 5729 N N . GLY A 1 745 ? -5.211 41.040 17.396 1.00 90.12 745 GLY A N 1
ATOM 5730 C CA . GLY A 1 745 ? -6.553 41.444 16.988 1.00 90.12 745 GLY A CA 1
ATOM 5731 C C . GLY A 1 745 ? -7.652 41.066 17.979 1.00 90.12 745 GLY A C 1
ATOM 5732 O O . GLY A 1 745 ? -8.791 40.878 17.554 1.00 90.12 745 GLY A O 1
ATOM 5733 N N . LEU A 1 746 ? -7.340 40.952 19.276 1.00 89.69 746 LEU A N 1
ATOM 5734 C CA . LEU A 1 746 ? -8.360 40.688 20.291 1.00 89.69 746 LEU A CA 1
ATOM 5735 C C . LEU A 1 746 ? -9.362 41.848 20.371 1.00 89.69 746 LEU A C 1
ATOM 5737 O O . LEU A 1 746 ? -9.008 43.029 20.267 1.00 89.69 746 LEU A O 1
ATOM 5741 N N . ARG A 1 747 ? -10.634 41.527 20.615 1.00 86.12 747 ARG A N 1
ATOM 5742 C CA . ARG A 1 747 ? -11.639 42.545 20.955 1.00 86.12 747 ARG A CA 1
ATOM 5743 C C . ARG A 1 747 ? -11.323 43.184 22.314 1.00 86.12 747 ARG A C 1
ATOM 5745 O O . ARG A 1 747 ? -10.750 42.537 23.182 1.00 86.12 747 ARG A O 1
ATOM 5752 N N . ALA A 1 748 ? -11.750 44.430 22.533 1.00 79.12 748 ALA A N 1
ATOM 5753 C CA . ALA A 1 748 ? -11.737 44.994 23.887 1.00 79.12 748 ALA A CA 1
ATOM 5754 C C . ALA A 1 748 ? -12.803 44.299 24.748 1.00 79.12 748 ALA A C 1
ATOM 5756 O O . ALA A 1 748 ? -13.965 44.231 24.334 1.00 79.12 748 ALA A O 1
ATOM 5757 N N . GLY A 1 749 ? -12.413 43.773 25.912 1.00 68.94 749 GLY A N 1
ATOM 5758 C CA . GLY A 1 749 ? -13.343 43.162 26.861 1.00 68.94 749 GLY A CA 1
ATOM 5759 C C . GLY A 1 749 ? -14.050 44.180 27.755 1.00 68.94 749 GLY A C 1
ATOM 5760 O O . GLY A 1 749 ? -15.190 43.929 28.148 1.00 68.94 749 GLY A O 1
ATOM 5761 N N . ASP A 1 750 ? -13.450 45.348 27.996 1.00 66.44 750 ASP A N 1
ATOM 5762 C CA . ASP A 1 750 ? -14.067 46.428 28.770 1.00 66.44 750 ASP A CA 1
ATOM 5763 C C . ASP A 1 750 ? -15.231 47.079 28.005 1.00 66.44 750 ASP A C 1
ATOM 5765 O O . ASP A 1 750 ? -15.065 47.935 27.131 1.00 66.44 750 ASP A O 1
ATOM 5769 N N . THR A 1 751 ? -16.459 46.679 28.338 1.00 56.12 751 THR A N 1
ATOM 5770 C CA . THR A 1 751 ? -17.662 47.391 27.899 1.00 56.12 751 THR A CA 1
ATOM 5771 C C . THR A 1 751 ? -17.753 48.742 28.612 1.00 56.12 751 THR A C 1
ATOM 5773 O O . THR A 1 751 ? -17.723 48.783 29.838 1.00 56.12 751 THR A O 1
ATOM 5776 N N . LEU A 1 752 ? -17.937 49.817 27.834 1.00 49.97 752 LEU A N 1
ATOM 5777 C CA . LEU A 1 752 ? -18.126 51.249 28.165 1.00 49.97 752 LEU A CA 1
ATOM 5778 C C . LEU A 1 752 ? -19.227 51.598 29.206 1.00 49.97 752 LEU A C 1
ATOM 5780 O O . LEU A 1 752 ? -19.819 52.674 29.147 1.00 49.97 752 LEU A O 1
ATOM 5784 N N . ARG A 1 753 ? -19.569 50.721 30.156 1.00 48.16 753 ARG A N 1
ATOM 5785 C CA . ARG A 1 753 ? -20.564 51.017 31.199 1.00 48.16 753 ARG A CA 1
ATOM 5786 C C . ARG A 1 753 ? -20.003 51.777 32.403 1.00 48.16 753 ARG A C 1
ATOM 5788 O O . ARG A 1 753 ? -20.804 52.366 33.119 1.00 48.16 753 ARG A O 1
ATOM 5795 N N . ASP A 1 754 ? -18.679 51.847 32.558 1.00 47.56 754 ASP A N 1
ATOM 5796 C CA . ASP A 1 754 ? -18.029 52.534 33.689 1.00 47.56 754 ASP A CA 1
ATOM 5797 C C . ASP A 1 754 ? -17.409 53.909 33.351 1.00 47.56 754 ASP A C 1
ATOM 5799 O O . ASP A 1 754 ? -16.944 54.612 34.247 1.00 47.56 754 ASP A O 1
ATOM 5803 N N . SER A 1 755 ? -17.459 54.382 32.100 1.00 44.31 755 SER A N 1
ATOM 5804 C CA . SER A 1 755 ? -16.801 55.637 31.690 1.00 44.31 755 SER A CA 1
ATOM 5805 C C . SER A 1 755 ? -17.761 56.830 31.539 1.00 44.31 755 SER A C 1
ATOM 5807 O O . SER A 1 755 ? -17.890 57.402 30.459 1.00 44.31 755 SER A O 1
ATOM 5809 N N . ILE A 1 756 ? -18.421 57.243 32.629 1.00 50.28 756 ILE A N 1
ATOM 5810 C CA . ILE A 1 756 ? -18.887 58.646 32.778 1.00 50.28 756 ILE A CA 1
ATOM 5811 C C . ILE A 1 756 ? -17.831 59.501 33.517 1.00 50.28 756 ILE A C 1
ATOM 5813 O O . ILE A 1 756 ? -17.961 60.716 33.641 1.00 50.28 756 ILE A O 1
ATOM 5817 N N . ARG A 1 757 ? -16.713 58.908 33.946 1.00 47.81 757 ARG A N 1
ATOM 5818 C CA . ARG A 1 757 ? -15.538 59.641 34.429 1.00 47.81 757 ARG A CA 1
ATOM 5819 C C . ARG A 1 757 ? -14.292 59.109 33.740 1.00 47.81 757 ARG A C 1
ATOM 5821 O O . ARG A 1 757 ? -13.813 58.054 34.122 1.00 47.81 757 ARG A O 1
ATOM 5828 N N . ASP A 1 758 ? -13.871 59.813 32.691 1.00 43.75 758 ASP A N 1
ATOM 5829 C CA . ASP A 1 758 ? -12.474 60.041 32.269 1.00 43.75 758 ASP A CA 1
ATOM 5830 C C . ASP A 1 758 ? -12.366 60.131 30.737 1.00 43.75 758 ASP A C 1
ATOM 5832 O O . ASP A 1 758 ? -11.926 59.217 30.044 1.00 43.75 758 ASP A O 1
ATOM 5836 N N . GLU A 1 759 ? -12.729 61.297 30.198 1.00 46.56 759 GLU A N 1
ATOM 5837 C CA . GLU A 1 759 ? -12.579 61.681 28.782 1.00 46.56 759 GLU A CA 1
ATOM 5838 C C . GLU A 1 759 ? -11.110 61.911 28.336 1.00 46.56 759 GLU A C 1
ATOM 5840 O O . GLU A 1 759 ? -10.864 62.628 27.371 1.00 46.56 759 GLU A O 1
ATOM 5845 N N . ILE A 1 760 ? -10.096 61.319 28.991 1.00 48.94 760 ILE A N 1
ATOM 5846 C CA . ILE A 1 760 ? -8.669 61.551 28.644 1.00 48.94 760 ILE A CA 1
ATOM 5847 C C . ILE A 1 760 ? -7.838 60.250 28.524 1.00 48.94 760 ILE A C 1
ATOM 5849 O O . ILE A 1 760 ? -6.614 60.276 28.603 1.00 48.94 760 ILE A O 1
ATOM 5853 N N . SER A 1 761 ? -8.440 59.081 28.264 1.00 45.97 761 SER A N 1
ATOM 5854 C CA . SER A 1 761 ? -7.644 57.897 27.868 1.00 45.97 761 SER A CA 1
ATOM 5855 C C . SER A 1 761 ? -8.318 57.025 26.802 1.00 45.97 761 SER A C 1
ATOM 5857 O O . SER A 1 761 ? -8.844 55.948 27.055 1.00 45.97 761 SER A O 1
ATOM 5859 N N . SER A 1 762 ? -8.286 57.489 25.553 1.00 46.06 762 SER A N 1
ATOM 5860 C CA . SER A 1 762 ? -8.760 56.752 24.376 1.00 46.06 762 SER A CA 1
ATOM 5861 C C . SER A 1 762 ? -7.778 55.661 23.920 1.00 46.06 762 SER A C 1
ATOM 5863 O O . SER A 1 762 ? -7.216 55.703 22.828 1.00 46.06 762 SER A O 1
ATOM 5865 N N . ALA A 1 763 ? -7.621 54.629 24.743 1.00 51.22 763 ALA A N 1
ATOM 5866 C CA . ALA A 1 763 ? -7.282 53.288 24.281 1.00 51.22 763 ALA A CA 1
ATOM 5867 C C . ALA A 1 763 ? -8.002 52.314 25.212 1.00 51.22 763 ALA A C 1
ATOM 5869 O O . ALA A 1 763 ? -7.608 52.182 26.366 1.00 51.22 763 ALA A O 1
ATOM 5870 N N . ALA A 1 764 ? -9.080 51.685 24.733 1.00 56.84 764 ALA A N 1
ATOM 5871 C CA . ALA A 1 764 ? -9.766 50.620 25.460 1.00 56.84 764 ALA A CA 1
ATOM 5872 C C . ALA A 1 764 ? -8.725 49.564 25.857 1.00 56.84 764 ALA A C 1
ATOM 5874 O O . ALA A 1 764 ? -8.205 48.854 24.989 1.00 56.84 764 ALA A O 1
ATOM 5875 N N . ARG A 1 765 ? -8.356 49.548 27.141 1.00 67.62 765 ARG A N 1
ATOM 5876 C CA . ARG A 1 765 ? -7.396 48.592 27.682 1.00 67.62 765 ARG A CA 1
ATOM 5877 C C . ARG A 1 765 ? -8.101 47.243 27.750 1.00 67.62 765 ARG A C 1
ATOM 5879 O O . ARG A 1 765 ? -9.289 47.165 28.026 1.00 67.62 765 ARG A O 1
ATOM 5886 N N . SER A 1 766 ? -7.381 46.210 27.356 1.00 79.12 766 SER A N 1
ATOM 5887 C CA . SER A 1 766 ? -7.774 44.824 27.548 1.00 79.12 766 SER A CA 1
ATOM 5888 C C . SER A 1 766 ? -6.598 44.205 28.275 1.00 79.12 766 SER A C 1
ATOM 5890 O O . SER A 1 766 ? -5.451 44.464 27.898 1.00 79.12 766 SER A O 1
ATOM 5892 N N . ASP A 1 767 ? -6.885 43.437 29.308 1.00 89.75 767 ASP A N 1
ATOM 5893 C CA . ASP A 1 767 ? -5.926 42.759 30.162 1.00 89.75 767 ASP A CA 1
ATOM 5894 C C . ASP A 1 767 ? -6.086 41.233 29.972 1.00 89.75 767 ASP A C 1
ATOM 5896 O O . ASP A 1 767 ? -6.523 40.508 30.876 1.00 89.75 767 ASP A O 1
ATOM 5900 N N . PRO A 1 768 ? -5.795 40.705 28.763 1.00 93.06 768 PRO A N 1
ATOM 5901 C CA . PRO A 1 768 ? -6.123 39.336 28.402 1.00 93.06 768 PRO A CA 1
ATOM 5902 C C . PRO A 1 768 ? -5.214 38.306 29.079 1.00 93.06 768 PRO A C 1
ATOM 5904 O O . PRO A 1 768 ? -4.004 38.491 29.212 1.00 93.06 768 PRO A O 1
ATOM 5907 N N . PHE A 1 769 ? -5.770 37.151 29.421 1.00 95.56 769 PHE A N 1
ATOM 5908 C CA . PHE A 1 769 ? -5.028 35.964 29.840 1.00 95.56 769 PHE A CA 1
ATOM 5909 C C . PHE A 1 769 ? -5.632 34.702 29.218 1.00 95.56 769 PHE A C 1
ATOM 5911 O O . PHE A 1 769 ? -6.811 34.665 28.863 1.00 95.56 769 PHE A O 1
ATOM 5918 N N . VAL A 1 770 ? -4.822 33.651 29.104 1.00 96.56 770 VAL A N 1
ATOM 5919 C CA . VAL A 1 770 ? -5.212 32.373 28.503 1.00 96.56 770 VAL A CA 1
ATOM 5920 C C . VAL A 1 770 ? -5.286 31.298 29.583 1.00 96.56 770 VAL A C 1
ATOM 5922 O O . VAL A 1 770 ? -4.358 31.136 30.377 1.00 96.56 770 VAL A O 1
ATOM 5925 N N . CYS A 1 771 ? -6.381 30.544 29.594 1.00 95.88 771 CYS A N 1
ATOM 5926 C CA . CYS A 1 771 ? -6.556 29.332 30.387 1.00 95.88 771 CYS A CA 1
ATOM 5927 C C . CYS A 1 771 ? -6.528 28.108 29.470 1.00 95.88 771 CYS A C 1
ATOM 5929 O O . CYS A 1 771 ? -7.226 28.064 28.457 1.00 95.88 771 CYS A O 1
ATOM 5931 N N . VAL A 1 772 ? -5.754 27.096 29.852 1.00 96.31 772 VAL A N 1
ATOM 5932 C CA . VAL A 1 772 ? -5.604 25.852 29.093 1.00 96.31 772 VAL A CA 1
ATOM 5933 C C . VAL A 1 772 ? -6.338 24.720 29.796 1.00 96.31 772 VAL A C 1
ATOM 5935 O O . VAL A 1 772 ? -6.149 24.496 30.995 1.00 96.31 772 VAL A O 1
ATOM 5938 N N . TYR A 1 773 ? -7.137 23.973 29.039 1.00 95.56 773 TYR A N 1
ATOM 5939 C CA . TYR A 1 773 ? -7.904 22.827 29.520 1.00 95.56 773 TYR A CA 1
ATOM 5940 C C . TYR A 1 773 ? -7.648 21.592 28.663 1.00 95.56 773 TYR A C 1
ATOM 5942 O O . TYR A 1 773 ? -7.322 21.691 27.481 1.00 95.56 773 TYR A O 1
ATOM 5950 N N . VAL A 1 774 ? -7.842 20.417 29.264 1.00 94.12 774 VAL A N 1
ATOM 5951 C CA . VAL A 1 774 ? -7.708 19.122 28.589 1.00 94.12 774 VAL A CA 1
ATOM 5952 C C . VAL A 1 774 ? -9.023 18.359 28.670 1.00 94.12 774 VAL A C 1
ATOM 5954 O O . VAL A 1 774 ? -9.645 18.254 29.736 1.00 94.12 774 VAL A O 1
ATOM 5957 N N . ARG A 1 775 ? -9.419 17.802 27.528 1.00 92.06 775 ARG A N 1
ATOM 5958 C CA . ARG A 1 775 ? -10.592 16.954 27.360 1.00 92.06 775 ARG A CA 1
ATOM 5959 C C . ARG A 1 775 ? -10.164 15.596 26.822 1.00 92.06 775 ARG A C 1
ATOM 5961 O O . ARG A 1 775 ? -9.477 15.523 25.812 1.00 92.06 775 ARG A O 1
ATOM 5968 N N . ASN A 1 776 ? -10.638 14.535 27.459 1.00 91.00 776 ASN A N 1
ATOM 5969 C CA . ASN A 1 776 ? -10.479 13.177 26.966 1.00 91.00 776 ASN A CA 1
ATOM 5970 C C . ASN A 1 776 ? -11.713 12.786 26.132 1.00 91.00 776 ASN A C 1
ATOM 5972 O O . ASN A 1 776 ? -12.825 12.676 26.657 1.00 91.00 776 ASN A O 1
ATOM 5976 N N . GLU A 1 777 ? -11.523 12.583 24.829 1.00 87.94 777 GLU A N 1
ATOM 59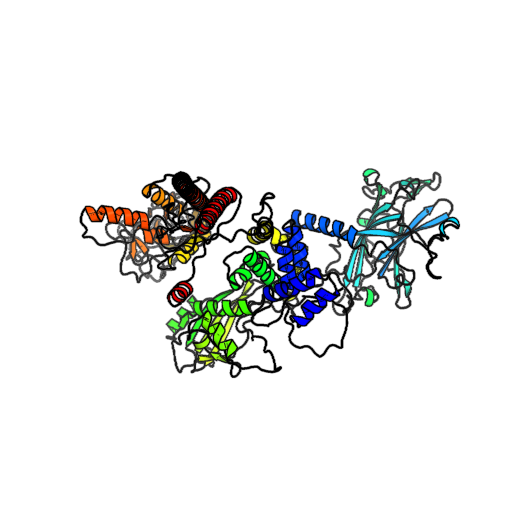77 C CA . GLU A 1 777 ? -12.598 12.306 23.867 1.00 87.94 777 GLU A CA 1
ATOM 5978 C C . GLU A 1 777 ? -13.166 10.881 23.986 1.00 87.94 777 GLU A C 1
ATOM 5980 O O . GLU A 1 777 ? -14.258 10.611 23.484 1.00 87.94 777 GLU A O 1
ATOM 5985 N N . ALA A 1 778 ? -12.478 9.966 24.680 1.00 84.56 778 ALA A N 1
ATOM 5986 C CA . ALA A 1 778 ? -12.943 8.591 24.883 1.00 84.56 778 ALA A CA 1
ATOM 5987 C C . ALA A 1 778 ? -14.140 8.492 25.854 1.00 84.56 778 ALA A C 1
ATOM 5989 O O . ALA A 1 778 ? -14.806 7.447 25.941 1.00 84.56 778 ALA A O 1
ATOM 5990 N N . PHE A 1 779 ? -14.435 9.569 26.591 1.00 81.81 779 PHE A N 1
ATOM 5991 C CA . PHE A 1 779 ? -15.595 9.675 27.473 1.00 81.81 779 PHE A CA 1
ATOM 5992 C C . PHE A 1 779 ? -16.777 10.340 26.760 1.00 81.81 779 PHE A C 1
ATOM 5994 O O . PHE A 1 779 ? -16.866 11.563 26.656 1.00 81.81 779 PHE A O 1
ATOM 6001 N N . HIS A 1 780 ? -17.743 9.530 26.327 1.00 70.12 780 HIS A N 1
ATOM 6002 C CA . HIS A 1 780 ? -19.014 10.030 25.804 1.00 70.12 780 HIS A CA 1
ATOM 6003 C C . HIS A 1 780 ? -19.988 10.416 26.931 1.00 70.12 780 HIS A C 1
ATOM 6005 O O . HIS A 1 780 ? -19.999 9.818 28.016 1.00 70.12 780 HIS A O 1
ATOM 6011 N N . ASP A 1 781 ? -20.850 11.399 26.645 1.00 60.53 781 ASP A N 1
ATOM 6012 C CA . ASP A 1 781 ? -21.796 12.010 27.594 1.00 60.53 781 ASP A CA 1
ATOM 6013 C C . ASP A 1 781 ? -22.835 11.033 28.186 1.00 60.53 781 ASP A C 1
ATOM 6015 O O . ASP A 1 781 ? -23.447 11.325 29.215 1.00 60.53 781 ASP A O 1
ATOM 6019 N N . SER A 1 782 ? -22.996 9.851 27.582 1.00 55.25 782 SER A N 1
ATOM 6020 C CA . SER A 1 782 ? -23.916 8.786 28.000 1.00 55.25 782 SER A CA 1
ATOM 6021 C C . SER A 1 782 ? -23.379 7.868 29.111 1.00 55.25 782 SER A C 1
ATOM 6023 O O . SER A 1 782 ? -24.136 7.061 29.658 1.00 55.25 782 SER A O 1
ATOM 6025 N N . SER A 1 783 ? -22.095 7.967 29.479 1.00 55.97 783 SER A N 1
ATOM 6026 C CA . SER A 1 783 ? -21.496 7.081 30.486 1.00 55.97 783 SER A CA 1
ATOM 6027 C C . SER A 1 783 ? -21.992 7.407 31.908 1.00 55.97 783 SER A C 1
ATOM 6029 O O . SER A 1 783 ? -21.668 8.437 32.501 1.00 55.97 783 SER A O 1
ATOM 6031 N N . LYS A 1 784 ? -22.806 6.507 32.482 1.00 53.78 784 LYS A N 1
ATOM 6032 C CA . LYS A 1 784 ? -23.387 6.652 33.836 1.00 53.78 784 LYS A CA 1
ATOM 6033 C C . LYS A 1 784 ? -22.355 6.548 34.971 1.00 53.78 784 LYS A C 1
ATOM 6035 O O . LYS A 1 784 ? -22.645 6.969 36.086 1.00 53.78 784 LYS A O 1
ATOM 6040 N N . ALA A 1 785 ? -21.164 6.008 34.706 1.00 58.06 785 ALA A N 1
ATOM 6041 C CA . ALA A 1 785 ? -20.085 5.861 35.681 1.00 58.06 785 ALA A CA 1
ATOM 6042 C C . ALA A 1 785 ? -18.898 6.751 35.291 1.00 58.06 785 ALA A C 1
ATOM 6044 O O . ALA A 1 785 ? -18.164 6.431 34.358 1.00 58.06 785 ALA A O 1
ATOM 6045 N N . ARG A 1 786 ? -18.714 7.871 36.001 1.00 68.06 786 ARG A N 1
ATOM 6046 C CA . ARG A 1 786 ? -17.601 8.801 35.767 1.00 68.06 786 ARG A CA 1
ATOM 6047 C C . ARG A 1 786 ? -16.453 8.534 36.747 1.00 68.06 786 ARG A C 1
ATOM 6049 O O . ARG A 1 786 ? -16.694 8.480 37.959 1.00 68.06 786 ARG A O 1
ATOM 6056 N N . PRO A 1 787 ? -15.223 8.345 36.252 1.00 75.56 787 PRO A N 1
ATOM 6057 C CA . PRO A 1 787 ? -14.024 8.288 37.076 1.00 75.56 787 PRO A CA 1
ATOM 6058 C C . PRO A 1 787 ? -13.810 9.511 37.962 1.00 75.56 787 PRO A C 1
ATOM 6060 O O . PRO A 1 787 ? -14.276 10.608 37.666 1.00 75.56 787 PRO A O 1
ATOM 6063 N N . SER A 1 788 ? -13.014 9.338 39.019 1.00 76.38 788 SER A N 1
ATOM 6064 C CA . SER A 1 788 ? -12.498 10.478 39.781 1.00 76.38 788 SER A CA 1
ATOM 6065 C C . SER A 1 788 ? -11.613 11.347 38.882 1.00 76.38 788 SER A C 1
ATOM 6067 O O . SER A 1 788 ? -10.731 10.825 38.202 1.00 76.38 788 SER A O 1
ATOM 6069 N N . GLY A 1 789 ? -11.836 12.662 38.888 1.00 82.94 789 GLY A N 1
ATOM 6070 C CA . GLY A 1 789 ? -11.058 13.620 38.098 1.00 82.94 789 GLY A CA 1
ATOM 6071 C C . GLY A 1 789 ? -11.510 13.811 36.643 1.00 82.94 789 GLY A C 1
ATOM 6072 O O . GLY A 1 789 ? -10.875 14.584 35.929 1.00 82.94 789 GLY A O 1
ATOM 6073 N N . ILE A 1 790 ? -12.594 13.158 36.195 1.00 86.75 790 ILE A N 1
ATOM 6074 C CA . ILE A 1 790 ? -13.193 13.365 34.862 1.00 86.75 790 ILE A CA 1
ATOM 6075 C C . ILE A 1 790 ? -14.674 13.758 35.000 1.00 86.75 790 ILE A C 1
ATOM 6077 O O . ILE A 1 790 ? -15.497 13.018 35.541 1.00 86.75 790 ILE A O 1
ATOM 6081 N N . GLY A 1 791 ? -15.005 14.953 34.521 1.00 84.44 791 GLY A N 1
ATOM 6082 C CA . GLY A 1 791 ? -16.329 15.563 34.523 1.00 84.44 791 GLY A CA 1
ATOM 6083 C C . GLY A 1 791 ? -17.194 15.169 33.322 1.00 84.44 791 GLY A C 1
ATOM 6084 O O . GLY A 1 791 ? -16.935 14.201 32.608 1.00 84.44 791 GLY A O 1
ATOM 6085 N N . LYS A 1 792 ? -18.282 15.922 33.111 1.00 83.31 792 LYS A N 1
ATOM 6086 C CA . LYS A 1 792 ? -19.185 15.733 31.959 1.00 83.31 792 LYS A CA 1
ATOM 6087 C C . LYS A 1 792 ? -18.414 15.945 30.645 1.00 83.31 792 LYS A C 1
ATOM 6089 O O . LYS A 1 792 ? -17.503 16.761 30.616 1.00 83.31 792 LYS A O 1
ATOM 6094 N N . GLY A 1 793 ? -18.745 15.211 29.582 1.00 81.69 793 GLY A N 1
ATOM 6095 C CA . GLY A 1 793 ? -18.111 15.352 28.266 1.00 81.69 793 GLY A CA 1
ATOM 6096 C C . GLY A 1 793 ? -16.623 14.985 28.177 1.00 81.69 793 GLY A C 1
ATOM 6097 O O . GLY A 1 793 ? -16.022 15.260 27.141 1.00 81.69 793 GLY A O 1
ATOM 6098 N N . GLY A 1 794 ? -16.027 14.407 29.229 1.00 87.69 794 GLY A N 1
ATOM 6099 C CA . GLY A 1 794 ? -14.605 14.037 29.262 1.00 87.69 794 GLY A CA 1
ATOM 6100 C C . GLY A 1 794 ? -13.653 15.140 29.736 1.00 87.69 794 GLY A C 1
ATOM 6101 O O . GLY A 1 794 ? -12.438 14.976 29.656 1.00 87.69 794 GLY A O 1
ATOM 6102 N N . TRP A 1 795 ? -14.173 16.263 30.238 1.00 91.00 795 TRP A N 1
ATOM 6103 C CA . TRP A 1 795 ? -13.363 17.362 30.771 1.00 91.00 795 TRP A CA 1
ATOM 6104 C C . TRP A 1 795 ? -12.685 16.986 32.086 1.00 91.00 795 TRP A C 1
ATOM 6106 O O . TRP A 1 795 ? -13.334 16.440 32.977 1.00 91.00 795 TRP A O 1
ATOM 6116 N N . ARG A 1 796 ? -11.400 17.308 32.259 1.00 90.44 796 ARG A N 1
ATOM 6117 C CA . ARG A 1 796 ? -10.721 17.072 33.543 1.00 90.44 796 ARG A CA 1
ATOM 6118 C C . ARG A 1 796 ? -11.298 17.970 34.635 1.00 90.44 796 ARG A C 1
ATOM 6120 O O . ARG A 1 796 ? -11.504 19.161 34.414 1.00 90.44 796 ARG A O 1
ATOM 6127 N N . VAL A 1 797 ? -11.547 17.402 35.812 1.00 89.12 797 VAL A N 1
ATOM 6128 C CA . VAL A 1 797 ? -12.047 18.123 36.991 1.00 89.12 797 VAL A CA 1
ATOM 6129 C C . VAL A 1 797 ? -11.129 17.927 38.189 1.00 89.12 797 VAL A C 1
ATOM 6131 O O . VAL A 1 797 ? -10.467 16.898 38.318 1.00 89.12 797 VAL A O 1
ATOM 6134 N N . ASP A 1 798 ? -11.095 18.916 39.070 1.00 87.75 798 ASP A N 1
ATOM 6135 C CA . ASP A 1 798 ? -10.403 18.835 40.349 1.00 87.75 798 ASP A CA 1
ATOM 6136 C C . ASP A 1 798 ? -11.225 18.064 41.405 1.00 87.75 798 ASP A C 1
ATOM 6138 O O . ASP A 1 798 ? -12.309 17.535 41.138 1.00 87.75 798 ASP A O 1
ATOM 6142 N N . ALA A 1 799 ? -10.711 17.999 42.636 1.00 82.44 799 ALA A N 1
ATOM 6143 C CA . ALA A 1 799 ? -11.389 17.336 43.752 1.00 82.44 799 ALA A CA 1
ATOM 6144 C C . ALA A 1 799 ? -12.739 17.981 44.132 1.00 82.44 799 ALA A C 1
ATOM 6146 O O . ALA A 1 799 ? -13.564 17.330 44.772 1.00 82.44 799 ALA A O 1
ATOM 6147 N N . THR A 1 800 ? -12.974 19.238 43.741 1.00 83.56 800 THR A N 1
ATOM 6148 C CA . THR A 1 800 ? -14.234 19.962 43.971 1.00 83.56 800 THR A CA 1
ATOM 6149 C C . THR A 1 800 ? -15.256 19.732 42.854 1.00 83.56 800 THR A C 1
ATOM 6151 O O . THR A 1 800 ? -16.413 20.134 42.981 1.00 83.56 800 THR A O 1
ATOM 6154 N N . GLY A 1 801 ? -14.854 19.052 41.773 1.00 81.06 801 GLY A N 1
ATOM 6155 C CA . GLY A 1 801 ? -15.675 18.825 40.589 1.00 81.06 801 GLY A CA 1
ATOM 6156 C C . GLY A 1 801 ? -15.695 20.007 39.617 1.00 81.06 801 GLY A C 1
ATOM 6157 O O . GLY A 1 801 ? -16.456 19.967 38.650 1.00 81.06 801 GLY A O 1
ATOM 6158 N N . GLN A 1 802 ? -14.879 21.043 39.843 1.00 85.88 802 GLN A N 1
ATOM 6159 C CA . GLN A 1 802 ? -14.693 22.140 38.893 1.00 85.88 802 GLN A CA 1
ATOM 6160 C C . GLN A 1 802 ? -13.693 21.737 37.812 1.00 85.88 802 GLN A C 1
ATOM 6162 O O . GLN A 1 802 ? -12.778 20.957 38.067 1.00 85.88 802 GLN A O 1
ATOM 6167 N N . HIS A 1 803 ? -13.863 22.246 36.589 1.00 88.88 803 HIS A N 1
ATOM 6168 C CA . HIS A 1 803 ? -12.936 21.937 35.502 1.00 88.88 803 HIS A CA 1
ATOM 6169 C C . HIS A 1 803 ? -11.524 22.419 35.844 1.00 88.88 803 HIS A C 1
ATOM 6171 O O . HIS A 1 803 ? -11.316 23.589 36.156 1.00 88.88 803 HIS A O 1
ATOM 6177 N N . SER A 1 804 ? -10.564 21.501 35.783 1.00 90.31 804 SER A N 1
ATOM 6178 C CA . SER A 1 804 ? -9.187 21.754 36.186 1.00 90.31 804 SER A CA 1
ATOM 6179 C C . SER A 1 804 ? -8.471 22.559 35.103 1.00 90.31 804 SER A C 1
ATOM 6181 O O . SER A 1 804 ? -8.313 22.089 33.974 1.00 90.31 804 SER A O 1
ATOM 6183 N N . VAL A 1 805 ? -8.048 23.774 35.461 1.00 92.19 805 VAL A N 1
ATOM 6184 C CA . VAL A 1 805 ? -7.153 24.590 34.635 1.00 92.19 805 VAL A CA 1
ATOM 6185 C C . VAL A 1 805 ? -5.770 23.959 34.691 1.00 92.19 805 VAL A C 1
ATOM 6187 O O . VAL A 1 805 ? -5.189 23.817 35.765 1.00 92.19 805 VAL A O 1
ATOM 6190 N N . VAL A 1 806 ? -5.260 23.571 33.530 1.00 92.56 806 VAL A N 1
ATOM 6191 C CA . VAL A 1 806 ? -3.966 22.901 33.404 1.00 92.56 806 VAL A CA 1
ATOM 6192 C C . VAL A 1 806 ? -2.826 23.915 33.416 1.00 92.56 806 VAL A C 1
ATOM 6194 O O . VAL A 1 806 ? -1.798 23.680 34.043 1.00 92.56 806 VAL A O 1
ATOM 6197 N N . HIS A 1 807 ? -3.029 25.052 32.752 1.00 95.69 807 HIS A N 1
ATOM 6198 C CA . HIS A 1 807 ? -2.098 26.175 32.756 1.00 95.69 807 HIS A CA 1
ATOM 6199 C C . HIS A 1 807 ? -2.860 27.490 32.618 1.00 95.69 807 HIS A C 1
ATOM 6201 O O . HIS A 1 807 ? -3.906 27.535 31.965 1.00 95.69 807 HIS A O 1
ATOM 6207 N N . LYS A 1 808 ? -2.341 28.555 33.229 1.00 96.06 808 LYS A N 1
ATOM 6208 C CA . LYS A 1 808 ? -2.895 29.907 33.133 1.00 96.06 808 LYS A CA 1
ATOM 6209 C C . LYS A 1 808 ? -1.758 30.899 32.926 1.00 96.06 808 LYS A C 1
ATOM 6211 O O . LYS A 1 808 ? -0.858 30.958 33.760 1.00 96.06 808 LYS A O 1
ATOM 6216 N N . THR A 1 809 ? -1.826 31.686 31.857 1.00 96.38 809 THR A N 1
ATOM 6217 C CA . THR A 1 809 ? -0.798 32.694 31.572 1.00 96.38 809 THR A CA 1
ATOM 6218 C C . THR A 1 809 ? -0.897 33.886 32.530 1.00 96.38 809 THR A C 1
ATOM 6220 O O . THR A 1 809 ? -1.964 34.145 33.107 1.00 96.38 809 THR A O 1
ATOM 6223 N N . PRO A 1 810 ? 0.180 34.680 32.662 1.00 95.12 810 PRO A N 1
ATOM 6224 C CA . PRO A 1 810 ? 0.096 36.023 33.218 1.00 95.12 810 PRO A CA 1
ATOM 6225 C C . PRO A 1 810 ? -0.908 36.898 32.454 1.00 95.12 810 PRO A C 1
ATOM 6227 O O . PRO A 1 810 ? -1.237 36.640 31.292 1.00 95.12 810 PRO A O 1
ATOM 6230 N N . ILE A 1 811 ? -1.374 37.953 33.117 1.00 93.06 811 ILE A N 1
ATOM 6231 C CA . ILE A 1 811 ? -2.233 38.972 32.513 1.00 93.06 811 ILE A CA 1
ATOM 6232 C C . ILE A 1 811 ? -1.386 39.788 31.528 1.00 93.06 811 ILE A C 1
ATOM 6234 O O . ILE A 1 811 ? -0.377 40.381 31.914 1.00 93.06 811 ILE A O 1
ATOM 6238 N N . GLY A 1 812 ? -1.769 39.758 30.254 1.00 88.81 812 GLY A N 1
ATOM 6239 C CA . GLY A 1 812 ? -1.175 40.551 29.183 1.00 88.81 812 GLY A CA 1
ATOM 6240 C C . GLY A 1 812 ? -1.714 41.980 29.175 1.00 88.81 812 GLY A C 1
ATOM 6241 O O . GLY A 1 812 ? -2.650 42.296 29.899 1.00 88.81 812 GLY A O 1
ATOM 6242 N N . GLN A 1 813 ? -1.119 42.843 28.350 1.00 86.56 813 GLN A N 1
ATOM 6243 C CA . GLN A 1 813 ? -1.549 44.235 28.198 1.00 86.56 813 GLN A CA 1
ATOM 6244 C C . GLN A 1 813 ? -1.919 44.528 26.745 1.00 86.56 813 GLN A C 1
ATOM 6246 O O . GLN A 1 813 ? -1.117 44.312 25.836 1.00 86.56 813 GLN A O 1
ATOM 6251 N N . GLY A 1 814 ? -3.107 45.091 26.544 1.00 87.19 814 GLY A N 1
ATOM 6252 C CA . GLY A 1 814 ? -3.614 45.500 25.239 1.00 87.19 814 GLY A CA 1
ATOM 6253 C C . GLY A 1 814 ? -4.264 44.368 24.439 1.00 87.19 814 GLY A C 1
ATOM 6254 O O . GLY A 1 814 ? -4.441 43.249 24.908 1.00 87.19 814 GLY A O 1
ATOM 6255 N N . ARG A 1 815 ? -4.645 44.691 23.198 1.00 87.94 815 ARG A N 1
ATOM 6256 C CA . ARG A 1 815 ? -5.326 43.770 22.268 1.00 87.94 815 ARG A CA 1
ATOM 6257 C C . ARG A 1 815 ? -4.387 42.798 21.554 1.00 87.94 815 ARG A C 1
ATOM 6259 O O . ARG A 1 815 ? -4.855 41.814 20.990 1.00 87.94 815 ARG A O 1
ATOM 6266 N N . ASP A 1 816 ? -3.088 43.072 21.612 1.00 91.62 816 ASP A N 1
ATOM 6267 C CA . ASP A 1 816 ? -2.034 42.269 20.994 1.00 91.62 816 ASP A CA 1
ATOM 6268 C C . ASP A 1 816 ? -1.009 41.814 22.056 1.00 91.62 816 ASP A C 1
ATOM 6270 O O . ASP A 1 816 ? 0.167 42.192 22.006 1.00 91.62 816 ASP A O 1
ATOM 6274 N N . PRO A 1 817 ? -1.449 41.086 23.100 1.00 93.56 817 PRO A N 1
ATOM 6275 C CA . PRO A 1 817 ? -0.594 40.694 24.216 1.00 93.56 817 PRO A CA 1
ATOM 6276 C C . PRO A 1 817 ? 0.503 39.717 23.775 1.00 93.56 817 PRO A C 1
ATOM 6278 O O . PRO A 1 817 ? 0.286 38.852 22.927 1.00 93.56 817 PRO A O 1
ATOM 6281 N N . VAL A 1 818 ? 1.669 39.799 24.417 1.00 95.38 818 VAL A N 1
ATOM 6282 C CA . VAL A 1 818 ? 2.791 38.865 24.237 1.00 95.38 818 VAL A CA 1
ATOM 6283 C C . VAL A 1 818 ? 3.104 38.220 25.585 1.00 95.38 818 VAL A C 1
ATOM 6285 O O . VAL A 1 818 ? 3.379 38.928 26.551 1.00 95.38 818 VAL A O 1
ATOM 6288 N N . TRP A 1 819 ? 3.070 36.888 25.647 1.00 95.75 819 TRP A N 1
ATOM 6289 C CA . TRP A 1 819 ? 3.310 36.117 26.872 1.00 95.75 819 TRP A CA 1
ATOM 6290 C C . TRP A 1 819 ? 4.640 35.363 26.841 1.00 95.75 819 TRP A C 1
ATOM 6292 O O . TRP A 1 819 ? 5.368 35.398 27.828 1.00 95.75 819 TRP A O 1
ATOM 6302 N N . ASN A 1 820 ? 4.974 34.713 25.718 1.00 95.06 820 ASN A N 1
ATOM 6303 C CA . ASN A 1 820 ? 6.113 33.788 25.592 1.00 95.06 820 ASN A CA 1
ATOM 6304 C C . ASN A 1 820 ? 6.192 32.771 26.748 1.00 95.06 820 ASN A C 1
ATOM 6306 O O . ASN A 1 820 ? 7.266 32.505 27.290 1.00 95.06 820 ASN A O 1
ATOM 6310 N N . ASP A 1 821 ? 5.038 32.238 27.145 1.00 96.00 821 ASP A N 1
ATOM 6311 C CA . ASP A 1 821 ? 4.892 31.402 28.332 1.00 96.00 821 ASP A CA 1
ATOM 6312 C C . ASP A 1 821 ? 4.878 29.920 27.943 1.00 96.00 821 ASP A C 1
ATOM 6314 O O . ASP A 1 821 ? 3.948 29.445 27.282 1.00 96.00 821 ASP A O 1
ATOM 6318 N N . ALA A 1 822 ? 5.936 29.201 28.320 1.00 95.44 822 ALA A N 1
ATOM 6319 C CA . ALA A 1 822 ? 6.177 27.821 27.919 1.00 95.44 822 ALA A CA 1
ATOM 6320 C C . ALA A 1 822 ? 6.016 26.843 29.085 1.00 95.44 822 ALA A C 1
ATOM 6322 O O . ALA A 1 822 ? 6.553 27.043 30.174 1.00 95.44 822 ALA A O 1
ATOM 6323 N N . PHE A 1 823 ? 5.327 25.732 28.832 1.00 96.50 823 PHE A N 1
ATOM 6324 C CA . PHE A 1 823 ? 5.086 24.678 29.810 1.00 96.50 823 PHE A CA 1
ATOM 6325 C C . PHE A 1 823 ? 5.009 23.298 29.140 1.00 96.50 823 PHE A C 1
ATOM 6327 O O . PHE A 1 823 ? 4.865 23.158 27.923 1.00 96.50 823 PHE A O 1
ATOM 6334 N N . LYS A 1 824 ? 5.144 22.247 29.952 1.00 94.44 824 LYS A N 1
ATOM 6335 C CA . LYS A 1 824 ? 5.105 20.849 29.508 1.00 94.44 824 LYS A CA 1
ATOM 6336 C C . LYS A 1 824 ? 3.929 20.131 30.162 1.00 94.44 824 LYS A C 1
ATOM 6338 O O . LYS A 1 824 ? 3.721 20.265 31.365 1.00 94.44 824 LYS A O 1
ATOM 6343 N N . LEU A 1 825 ? 3.225 19.317 29.380 1.00 93.00 825 LEU A N 1
ATOM 6344 C CA . LEU A 1 825 ? 2.179 18.411 29.838 1.00 93.00 825 LEU A CA 1
ATOM 6345 C C . LEU A 1 825 ? 2.523 16.964 29.510 1.00 93.00 825 LEU A C 1
ATOM 6347 O O . LEU A 1 825 ? 2.984 16.656 28.414 1.00 93.00 825 LEU A O 1
ATOM 6351 N N . GLU A 1 826 ? 2.243 16.074 30.453 1.00 92.62 826 GLU A N 1
ATOM 6352 C CA . GLU A 1 826 ? 2.275 14.631 30.228 1.00 92.62 826 GLU A CA 1
ATOM 6353 C C . GLU A 1 826 ? 0.838 14.137 30.109 1.00 92.62 826 GLU A C 1
ATOM 6355 O O . GLU A 1 826 ? 0.005 14.347 31.000 1.00 92.62 826 GLU A O 1
ATOM 6360 N N . LEU A 1 827 ? 0.526 13.550 28.957 1.00 90.88 827 LEU A N 1
ATOM 6361 C CA . LEU A 1 827 ? -0.825 13.136 28.608 1.00 90.88 827 LEU A CA 1
ATOM 6362 C C . LEU A 1 827 ? -0.826 11.654 28.259 1.00 90.88 827 LEU A C 1
ATOM 6364 O O . LEU A 1 827 ? -0.045 11.199 27.429 1.00 90.88 827 LEU A O 1
ATOM 6368 N N . GLN A 1 828 ? -1.729 10.922 28.905 1.00 89.75 828 GLN A N 1
ATOM 6369 C CA . GLN A 1 828 ? -2.067 9.551 28.545 1.00 89.75 828 GLN A CA 1
ATOM 6370 C C . GLN A 1 828 ? -3.026 9.548 27.352 1.00 89.75 828 GLN A C 1
ATOM 6372 O O . GLN A 1 828 ? -3.841 10.469 27.229 1.00 89.75 828 GLN A O 1
ATOM 6377 N N . THR A 1 829 ? -2.989 8.510 26.517 1.00 88.50 829 THR A N 1
ATOM 6378 C CA . THR A 1 829 ? -4.010 8.302 25.478 1.00 88.50 829 THR A CA 1
ATOM 6379 C C . THR A 1 829 ? -5.407 8.234 26.097 1.00 88.50 829 THR A C 1
ATOM 6381 O O . THR A 1 829 ? -5.596 7.871 27.266 1.00 88.50 829 THR A O 1
ATOM 6384 N N . GLY A 1 830 ? -6.407 8.662 25.330 1.00 85.50 830 GLY A N 1
ATOM 6385 C CA . GLY A 1 830 ? -7.783 8.777 25.789 1.00 85.50 830 GLY A CA 1
ATOM 6386 C C . GLY A 1 830 ? -8.346 7.439 26.264 1.00 85.50 830 GLY A C 1
ATOM 6387 O O . GLY A 1 830 ? -8.920 7.375 27.360 1.00 85.50 830 GLY A O 1
ATOM 6388 N N . GLY A 1 831 ? -8.133 6.370 25.485 1.00 82.38 831 GLY A N 1
ATOM 6389 C CA . GLY A 1 831 ? -8.534 5.011 25.840 1.00 82.38 831 GLY A CA 1
ATOM 6390 C C . GLY A 1 831 ? -7.808 4.492 27.082 1.00 82.38 831 GLY A C 1
ATOM 6391 O O . GLY A 1 831 ? -8.467 4.031 28.019 1.00 82.38 831 GLY A O 1
ATOM 6392 N N . PHE A 1 832 ? -6.485 4.660 27.173 1.00 84.00 832 PHE A N 1
ATOM 6393 C CA . PHE A 1 832 ? -5.721 4.223 28.349 1.00 84.00 832 PHE A CA 1
ATOM 6394 C C . PHE A 1 832 ? -6.112 4.960 29.641 1.00 84.00 832 PHE A C 1
ATOM 6396 O O . PHE A 1 832 ? -6.314 4.331 30.684 1.00 84.00 832 PHE A O 1
ATOM 6403 N N . GLU A 1 833 ? -6.284 6.287 29.601 1.00 84.94 833 GLU A N 1
ATOM 6404 C CA . GLU A 1 833 ? -6.743 7.070 30.760 1.00 84.94 833 GLU A CA 1
ATOM 6405 C C . GLU A 1 833 ? -8.153 6.641 31.206 1.00 84.94 833 GLU A C 1
ATOM 6407 O O . GLU A 1 833 ? -8.453 6.593 32.403 1.00 84.94 833 GLU A O 1
ATOM 6412 N N . LYS A 1 834 ? -9.023 6.284 30.254 1.00 82.31 834 LYS A N 1
ATOM 6413 C CA . LYS A 1 834 ? -10.361 5.767 30.552 1.00 82.31 834 LYS A CA 1
ATOM 6414 C C . LYS A 1 834 ? -10.313 4.426 31.277 1.00 82.31 834 LYS A C 1
ATOM 6416 O O . LYS A 1 834 ? -11.047 4.256 32.254 1.00 82.31 834 LYS A O 1
ATOM 6421 N N . ARG A 1 835 ? -9.434 3.517 30.844 1.00 73.94 835 ARG A N 1
ATOM 6422 C CA . ARG A 1 835 ? -9.216 2.206 31.478 1.00 73.94 835 ARG A CA 1
ATOM 6423 C C . ARG A 1 835 ? -8.627 2.346 32.879 1.00 73.94 835 ARG A C 1
ATOM 6425 O O . ARG A 1 835 ? -9.202 1.841 33.841 1.00 73.94 835 ARG A O 1
ATOM 6432 N N . SER A 1 836 ? -7.532 3.094 33.013 1.00 75.75 836 SER A N 1
ATOM 6433 C CA . SER A 1 836 ? -6.800 3.221 34.280 1.00 75.75 836 SER A CA 1
ATOM 6434 C C . SER A 1 836 ? -7.612 3.907 35.386 1.00 75.75 836 SER A C 1
ATOM 6436 O O . SER A 1 836 ? -7.411 3.622 36.568 1.00 75.75 836 SER A O 1
ATOM 6438 N N . LYS A 1 837 ? -8.560 4.788 35.028 1.00 73.56 837 LYS A N 1
ATOM 6439 C CA . LYS A 1 837 ? -9.364 5.550 35.998 1.00 73.56 837 LYS A CA 1
ATOM 6440 C C . LYS A 1 837 ? -10.764 4.980 36.271 1.00 73.56 837 LYS A C 1
ATOM 6442 O O . LYS A 1 837 ? -11.486 5.540 37.103 1.00 73.56 837 LYS A O 1
ATOM 6447 N N . GLN A 1 838 ? -11.193 3.895 35.623 1.00 66.31 838 GLN A N 1
ATOM 6448 C CA . GLN A 1 838 ? -12.554 3.366 35.784 1.00 66.31 838 GLN A CA 1
ATOM 6449 C C . GLN A 1 838 ? -12.844 2.968 37.252 1.00 66.31 838 GLN A C 1
ATOM 6451 O O . GLN A 1 838 ? -12.256 2.041 37.806 1.00 66.31 838 GLN A O 1
ATOM 6456 N N . ARG A 1 839 ? -13.757 3.698 37.917 1.00 55.38 839 ARG A N 1
ATOM 6457 C CA . ARG A 1 839 ? -14.103 3.498 39.339 1.00 55.38 839 ARG A CA 1
ATOM 6458 C C . ARG A 1 839 ? -14.763 2.129 39.564 1.00 55.38 839 ARG A C 1
ATOM 6460 O O . ARG A 1 839 ? -15.752 1.811 38.907 1.00 55.38 839 ARG A O 1
ATOM 6467 N N . ARG A 1 840 ? -14.295 1.378 40.571 1.00 49.91 840 ARG A N 1
ATOM 6468 C CA . ARG A 1 840 ? -14.975 0.189 41.130 1.00 49.91 840 ARG A CA 1
ATOM 6469 C C . ARG A 1 840 ? -15.344 0.421 42.609 1.00 49.91 840 ARG A C 1
ATOM 6471 O O . ARG A 1 840 ? -14.687 1.196 43.297 1.00 49.91 840 ARG A O 1
ATOM 6478 N N . GLY A 1 841 ? -16.468 -0.165 43.035 1.00 44.66 841 GLY A N 1
ATOM 6479 C CA . GLY A 1 841 ? -17.292 0.218 44.197 1.00 44.66 841 GLY A CA 1
ATOM 6480 C C . GLY A 1 841 ? -16.601 0.348 45.567 1.00 44.66 841 GLY A C 1
ATOM 6481 O O . GLY A 1 841 ? -15.656 -0.358 45.895 1.00 44.66 841 GLY A O 1
ATOM 6482 N N . LEU A 1 842 ? -17.137 1.259 46.387 1.00 46.78 842 LEU A N 1
ATOM 6483 C CA . LEU A 1 842 ? -16.535 1.861 47.589 1.00 46.78 842 LEU A CA 1
ATOM 6484 C C . LEU A 1 842 ? -16.629 1.051 48.907 1.00 46.78 842 LEU A C 1
ATOM 6486 O O . LEU A 1 842 ? -16.372 1.611 49.970 1.00 46.78 842 LEU A O 1
ATOM 6490 N N . HIS A 1 843 ? -16.947 -0.247 48.892 1.00 49.97 843 HIS A N 1
ATOM 6491 C CA . HIS A 1 843 ? -17.105 -1.023 50.137 1.00 49.97 843 HIS A CA 1
ATOM 6492 C C . HIS A 1 843 ? -16.445 -2.394 50.072 1.00 49.97 843 HIS A C 1
ATOM 6494 O O . HIS A 1 843 ? -17.097 -3.379 49.737 1.00 49.97 843 HIS A O 1
ATOM 6500 N N . ILE A 1 844 ? -15.145 -2.465 50.377 1.00 54.53 844 ILE A N 1
ATOM 6501 C CA . ILE A 1 844 ? -14.389 -3.714 50.256 1.00 54.53 844 ILE A CA 1
ATOM 6502 C C . ILE A 1 844 ? -13.361 -3.879 51.395 1.00 54.53 844 ILE A C 1
ATOM 6504 O O . ILE A 1 844 ? -12.678 -2.936 51.788 1.00 54.53 844 ILE A O 1
ATOM 6508 N N . THR A 1 845 ? -13.272 -5.095 51.947 1.00 59.81 845 THR A N 1
ATOM 6509 C CA . THR A 1 845 ? -12.400 -5.508 53.066 1.00 59.81 845 THR A CA 1
ATOM 6510 C C . THR A 1 845 ? -10.911 -5.586 52.676 1.00 59.81 845 THR A C 1
ATOM 6512 O O . THR A 1 845 ? -10.579 -5.763 51.507 1.00 59.81 845 THR A O 1
ATOM 6515 N N . ARG A 1 846 ? -9.977 -5.519 53.647 1.00 54.53 846 ARG A N 1
ATOM 6516 C CA . ARG A 1 846 ? -8.504 -5.510 53.416 1.00 54.53 846 ARG A CA 1
ATOM 6517 C C . ARG A 1 846 ? -7.969 -6.639 52.512 1.00 54.53 846 ARG A C 1
ATOM 6519 O O . ARG A 1 846 ? -7.056 -6.392 51.734 1.00 54.53 846 ARG A O 1
ATOM 6526 N N . SER A 1 847 ? -8.519 -7.853 52.593 1.00 50.38 847 SER A N 1
ATOM 6527 C CA . SER A 1 847 ? -8.103 -8.986 51.740 1.00 50.38 847 SER A CA 1
ATOM 6528 C C . SER A 1 847 ? -8.548 -8.797 50.286 1.00 50.38 847 SER A C 1
ATOM 6530 O O . SER A 1 847 ? -7.786 -9.040 49.350 1.00 50.38 847 SER A O 1
ATOM 6532 N N . ALA A 1 848 ? -9.749 -8.260 50.091 1.00 53.72 848 ALA A N 1
ATOM 6533 C CA . ALA A 1 848 ? -10.236 -7.941 48.769 1.00 53.72 848 ALA A CA 1
ATOM 6534 C C . ALA A 1 848 ? -9.537 -6.690 48.201 1.00 53.72 848 ALA A C 1
ATOM 6536 O O . ALA A 1 848 ? -9.294 -6.663 47.007 1.00 53.72 848 ALA A O 1
ATOM 6537 N N . VAL A 1 849 ? -9.053 -5.737 49.012 1.00 56.44 849 VAL A N 1
ATOM 6538 C CA . VAL A 1 849 ? -8.198 -4.623 48.533 1.00 56.44 849 VAL A CA 1
ATOM 6539 C C . VAL A 1 849 ? -6.917 -5.121 47.849 1.00 56.44 849 VAL A C 1
ATOM 6541 O O . VAL A 1 849 ? -6.547 -4.580 46.812 1.00 56.44 849 VAL A O 1
ATOM 6544 N N . ALA A 1 850 ? -6.259 -6.165 48.365 1.00 55.53 850 ALA A N 1
ATOM 6545 C CA . ALA A 1 850 ? -5.073 -6.743 47.721 1.00 55.53 850 ALA A CA 1
ATOM 6546 C C . ALA A 1 850 ? -5.422 -7.466 46.408 1.00 55.53 850 ALA A C 1
ATOM 6548 O O . ALA A 1 850 ? -4.768 -7.248 45.389 1.00 55.53 850 ALA A O 1
ATOM 6549 N N . LYS A 1 851 ? -6.510 -8.251 46.400 1.00 57.56 851 LYS A N 1
ATOM 6550 C CA . LYS A 1 851 ? -7.026 -8.904 45.185 1.00 57.56 851 LYS A CA 1
ATOM 6551 C C . LYS A 1 851 ? -7.473 -7.879 44.135 1.00 57.56 851 LYS A C 1
ATOM 6553 O O . LYS A 1 851 ? -7.199 -8.056 42.958 1.00 57.56 851 LYS A O 1
ATOM 6558 N N . HIS A 1 852 ? -8.080 -6.773 44.561 1.00 61.28 852 HIS A N 1
ATOM 6559 C CA . HIS A 1 852 ? -8.475 -5.660 43.701 1.00 61.28 852 HIS A CA 1
ATOM 6560 C C . HIS A 1 852 ? -7.287 -4.844 43.205 1.00 61.28 852 HIS A C 1
ATOM 6562 O O . HIS A 1 852 ? -7.328 -4.378 42.074 1.00 61.28 852 HIS A O 1
ATOM 6568 N N . ARG A 1 853 ? -6.227 -4.688 44.006 1.00 58.72 853 ARG A N 1
ATOM 6569 C CA . ARG A 1 853 ? -4.989 -4.029 43.577 1.00 58.72 853 ARG A CA 1
ATOM 6570 C C . ARG A 1 853 ? -4.274 -4.852 42.510 1.00 58.72 853 ARG A C 1
ATOM 6572 O O . ARG A 1 853 ? -3.864 -4.287 41.505 1.00 58.72 853 ARG A O 1
ATOM 6579 N N . ASN A 1 854 ? -4.191 -6.168 42.692 1.00 56.00 854 ASN A N 1
ATOM 6580 C CA . ASN A 1 854 ? -3.634 -7.063 41.678 1.00 56.00 854 ASN A CA 1
ATOM 6581 C C . ASN A 1 854 ? -4.526 -7.116 40.431 1.00 56.00 854 ASN A C 1
ATOM 6583 O O . ASN A 1 854 ? -4.001 -7.036 39.332 1.00 56.00 854 ASN A O 1
ATOM 6587 N N . GLN A 1 855 ? -5.855 -7.136 40.585 1.00 57.91 855 GLN A N 1
ATOM 6588 C CA . GLN A 1 855 ? -6.783 -7.052 39.452 1.00 57.91 855 GLN A CA 1
ATOM 6589 C C . GLN A 1 855 ? -6.665 -5.722 38.696 1.00 57.91 855 GLN A C 1
ATOM 6591 O O . GLN A 1 855 ? -6.738 -5.716 37.481 1.00 57.91 855 GLN A O 1
ATOM 6596 N N . ALA A 1 856 ? -6.466 -4.596 39.386 1.00 59.12 856 ALA A N 1
ATOM 6597 C CA . ALA A 1 856 ? -6.284 -3.295 38.743 1.00 59.12 856 ALA A CA 1
ATOM 6598 C C . ALA A 1 856 ? -4.956 -3.206 37.978 1.00 59.12 856 ALA A C 1
ATOM 6600 O O . ALA A 1 856 ? -4.904 -2.609 36.912 1.00 59.12 856 ALA A O 1
ATOM 6601 N N . LEU A 1 857 ? -3.896 -3.824 38.504 1.00 61.25 857 LEU A N 1
ATOM 6602 C CA . LEU A 1 857 ? -2.620 -3.940 37.802 1.00 61.25 857 LEU A CA 1
ATOM 6603 C C . LEU A 1 857 ? -2.724 -4.891 36.600 1.00 61.25 857 LEU A C 1
ATOM 6605 O O . LEU A 1 857 ? -2.158 -4.592 35.560 1.00 61.25 857 LEU A O 1
ATOM 6609 N N . LEU A 1 858 ? -3.501 -5.971 36.715 1.00 59.81 858 LEU A N 1
ATOM 6610 C CA . LEU A 1 858 ? -3.839 -6.869 35.604 1.00 59.81 858 LEU A CA 1
ATOM 6611 C C . LEU A 1 858 ? -4.760 -6.217 34.561 1.00 59.81 858 LEU A C 1
ATOM 6613 O O . LEU A 1 858 ? -4.701 -6.572 33.401 1.00 59.81 858 LEU A O 1
ATOM 6617 N N . ASP A 1 859 ? -5.611 -5.265 34.946 1.00 60.62 859 ASP A N 1
ATOM 6618 C CA . ASP A 1 859 ? -6.431 -4.506 33.993 1.00 60.62 859 ASP A CA 1
ATOM 6619 C C . ASP A 1 859 ? -5.608 -3.401 33.280 1.00 60.62 859 ASP A C 1
ATOM 6621 O O . ASP A 1 859 ? -6.038 -2.880 32.252 1.00 60.62 859 ASP A O 1
ATOM 6625 N N . MET A 1 860 ? -4.440 -3.022 33.828 1.00 60.12 860 MET A N 1
ATOM 6626 C CA . MET A 1 860 ? -3.495 -2.059 33.234 1.00 60.12 860 MET A CA 1
ATOM 6627 C C . MET A 1 860 ? -2.430 -2.722 32.355 1.00 60.12 860 MET A C 1
ATOM 6629 O O . MET A 1 860 ? -2.033 -2.142 31.349 1.00 60.12 860 MET A O 1
ATOM 6633 N N . VAL A 1 861 ? -1.942 -3.898 32.755 1.00 59.84 861 VAL A N 1
ATOM 6634 C CA . VAL A 1 861 ? -1.035 -4.735 31.965 1.00 59.84 861 VAL A CA 1
ATOM 6635 C C . VAL A 1 861 ? -1.907 -5.501 30.988 1.00 59.84 861 VAL A C 1
ATOM 6637 O O . VAL A 1 861 ? -2.672 -6.357 31.412 1.00 59.84 861 VAL A O 1
ATOM 6640 N N . ARG A 1 862 ? -1.840 -5.127 29.709 1.00 56.59 862 ARG A N 1
ATOM 6641 C CA . ARG A 1 862 ? -2.529 -5.776 28.592 1.00 56.59 862 ARG A CA 1
ATOM 6642 C C . ARG A 1 862 ? -2.722 -7.289 28.801 1.00 56.59 862 ARG A C 1
ATOM 6644 O O . ARG A 1 862 ? -1.789 -8.003 29.150 1.00 56.59 862 ARG A O 1
ATOM 6651 N N . GLU A 1 863 ? -3.941 -7.732 28.502 1.00 51.56 863 GLU A N 1
ATOM 6652 C CA . GLU A 1 863 ? -4.305 -9.110 28.156 1.00 51.56 863 GLU A CA 1
ATOM 6653 C C . GLU A 1 863 ? -4.597 -10.095 29.303 1.00 51.56 863 GLU A C 1
ATOM 6655 O O . GLU A 1 863 ? -3.738 -10.766 29.877 1.00 51.56 863 GLU A O 1
ATOM 6660 N N . HIS A 1 864 ? -5.897 -10.290 29.544 1.00 45.62 864 HIS A N 1
ATOM 6661 C CA . HIS A 1 864 ? -6.408 -11.458 30.257 1.00 45.62 864 HIS A CA 1
ATOM 6662 C C . HIS A 1 864 ? -6.415 -12.676 29.331 1.00 45.62 864 HIS A C 1
ATOM 6664 O O . HIS A 1 864 ? -7.390 -12.916 28.625 1.00 45.62 864 HIS A O 1
ATOM 6670 N N . GLY A 1 865 ? -5.350 -13.467 29.399 1.00 52.91 865 GLY A N 1
ATOM 6671 C CA . GLY A 1 865 ? -5.325 -14.842 28.916 1.00 52.91 865 GLY A CA 1
ATOM 6672 C C . GLY A 1 865 ? -3.976 -15.488 29.200 1.00 52.91 865 GLY A C 1
ATOM 6673 O O . GLY A 1 865 ? -3.037 -15.303 28.430 1.00 52.91 865 GLY A O 1
ATOM 6674 N N . GLU A 1 866 ? -3.867 -16.239 30.301 1.00 54.81 866 GLU A N 1
ATOM 6675 C CA . GLU A 1 866 ? -2.846 -17.288 30.375 1.00 54.81 866 GLU A CA 1
ATOM 6676 C C . GLU A 1 866 ? -3.167 -18.280 29.252 1.00 54.81 866 GLU A C 1
ATOM 6678 O O . GLU A 1 866 ? -4.265 -18.837 29.192 1.00 54.81 866 GLU A O 1
ATOM 6683 N N . LEU A 1 867 ? -2.241 -18.405 28.309 1.00 61.59 867 LEU A N 1
ATOM 6684 C CA . LEU A 1 867 ? -2.295 -19.357 27.220 1.00 61.59 867 LEU A CA 1
ATOM 6685 C C . LEU A 1 867 ? -1.799 -20.693 27.760 1.00 61.59 867 LEU A C 1
ATOM 6687 O O . LEU A 1 867 ? -0.633 -20.837 28.133 1.00 61.59 867 LEU A O 1
ATOM 6691 N N . HIS A 1 868 ? -2.689 -21.679 27.785 1.00 64.62 868 HIS A N 1
ATOM 6692 C CA . HIS A 1 868 ? -2.266 -23.058 27.973 1.00 64.62 868 HIS A CA 1
ATOM 6693 C C . HIS A 1 868 ? -1.702 -23.575 26.656 1.00 64.62 868 HIS A C 1
ATOM 6695 O O . HIS A 1 868 ? -2.368 -23.496 25.621 1.00 64.62 868 HIS A O 1
ATOM 6701 N N . VAL A 1 869 ? -0.466 -24.064 26.724 1.00 70.44 869 VAL A N 1
ATOM 6702 C CA . VAL A 1 869 ? 0.231 -24.723 25.626 1.00 70.44 869 VAL A CA 1
ATOM 6703 C C . VAL A 1 869 ? 0.303 -26.207 25.952 1.00 70.44 869 VAL A C 1
ATOM 6705 O O . VAL A 1 869 ? 0.746 -26.559 27.044 1.00 70.44 869 VAL A O 1
ATOM 6708 N N . SER A 1 870 ? -0.122 -27.051 25.017 1.00 76.31 870 SER A N 1
ATOM 6709 C CA . SER A 1 870 ? 0.051 -28.501 25.093 1.00 76.31 870 SER A CA 1
ATOM 6710 C C . SER A 1 870 ? 0.552 -29.062 23.762 1.00 76.31 870 SER A C 1
ATOM 6712 O O . SER A 1 870 ? 0.233 -28.558 22.680 1.00 76.31 870 SER A O 1
ATOM 6714 N N . PHE A 1 871 ? 1.361 -30.117 23.843 1.00 78.00 871 PHE A N 1
ATOM 6715 C CA . PHE A 1 871 ? 1.835 -30.874 22.688 1.00 78.00 871 PHE A CA 1
ATOM 6716 C C . PHE A 1 871 ? 1.006 -32.157 22.520 1.00 78.00 871 PHE A C 1
ATOM 6718 O O . PHE A 1 871 ? 1.086 -33.069 23.336 1.00 78.00 871 PHE A O 1
ATOM 6725 N N . GLY A 1 872 ? 0.234 -32.253 21.439 1.00 64.50 872 GLY A N 1
ATOM 6726 C CA . GLY A 1 872 ? -0.695 -33.361 21.191 1.00 64.50 872 GLY A CA 1
ATOM 6727 C C . GLY A 1 872 ? -2.090 -33.134 21.788 1.00 64.50 872 GLY A C 1
ATOM 6728 O O . GLY A 1 872 ? -2.262 -32.391 22.746 1.00 64.50 872 GLY A O 1
ATOM 6729 N N . GLY A 1 873 ? -3.106 -33.778 21.204 1.00 55.50 873 GLY A N 1
ATOM 6730 C CA . GLY A 1 873 ? -4.519 -33.620 21.590 1.00 55.50 873 GLY A CA 1
ATOM 6731 C C . GLY A 1 873 ? -4.974 -34.498 22.766 1.00 55.50 873 GLY A C 1
ATOM 6732 O O . GLY A 1 873 ? -6.146 -34.869 22.827 1.00 55.50 873 GLY A O 1
ATOM 6733 N N . GLU A 1 874 ? -4.061 -34.915 23.650 1.00 58.94 874 GLU A N 1
ATOM 6734 C CA . GLU A 1 874 ? -4.388 -35.760 24.809 1.00 58.94 874 GLU A CA 1
ATOM 6735 C C . GLU A 1 874 ? -4.752 -34.918 26.052 1.00 58.94 874 GLU A C 1
ATOM 6737 O O . GLU A 1 874 ? -4.307 -33.780 26.175 1.00 58.94 874 GLU A O 1
ATOM 6742 N N . PRO A 1 875 ? -5.586 -35.439 26.976 1.00 56.34 875 PRO A N 1
ATOM 6743 C CA . PRO A 1 875 ? -6.079 -34.678 28.127 1.00 56.34 875 PRO A CA 1
ATOM 6744 C C . PRO A 1 875 ? -4.997 -34.342 29.171 1.00 56.34 875 PRO A C 1
ATOM 6746 O O . PRO A 1 875 ? -3.923 -34.940 29.214 1.00 56.34 875 PRO A O 1
ATOM 6749 N N . ALA A 1 876 ? -5.334 -33.429 30.089 1.00 53.72 876 ALA A N 1
ATOM 6750 C CA . ALA A 1 876 ? -4.447 -32.946 31.148 1.00 53.72 876 ALA A CA 1
ATOM 6751 C C . ALA A 1 876 ? -3.720 -34.054 31.928 1.00 53.72 876 ALA A C 1
ATOM 6753 O O . ALA A 1 876 ? -4.338 -34.943 32.517 1.00 53.72 876 ALA A O 1
ATOM 6754 N N . GLY A 1 877 ? -2.385 -33.956 31.975 1.00 58.88 877 GLY A N 1
ATOM 6755 C CA . GLY A 1 877 ? -1.490 -34.901 32.659 1.00 58.88 877 GLY A CA 1
ATOM 6756 C C . GLY A 1 877 ? -0.791 -35.921 31.751 1.00 58.88 877 GLY A C 1
ATOM 6757 O O . GLY A 1 877 ? 0.028 -36.701 32.246 1.00 58.88 877 GLY A O 1
ATOM 6758 N N . HIS A 1 878 ? -1.071 -35.900 30.447 1.00 70.06 878 HIS A N 1
ATOM 6759 C CA . HIS A 1 878 ? -0.439 -36.746 29.434 1.00 70.06 878 HIS A CA 1
ATOM 6760 C C . HIS A 1 878 ? 0.870 -36.136 28.880 1.00 70.06 878 HIS A C 1
ATOM 6762 O O . HIS A 1 878 ? 1.148 -34.957 29.126 1.00 70.06 878 HIS A O 1
ATOM 6768 N N . PRO A 1 879 ? 1.730 -36.928 28.197 1.00 67.44 879 PRO A N 1
ATOM 6769 C CA . PRO A 1 879 ? 2.939 -36.413 27.553 1.00 67.44 879 PRO A CA 1
ATOM 6770 C C . PRO A 1 879 ? 2.598 -35.237 26.637 1.00 67.44 879 PRO A C 1
ATOM 6772 O O . PRO A 1 879 ? 1.807 -35.406 25.719 1.00 67.44 879 PRO A O 1
ATOM 6775 N N . GLY A 1 880 ? 3.195 -34.072 26.901 1.00 71.25 880 GLY A N 1
ATOM 6776 C CA . GLY A 1 880 ? 2.933 -32.843 26.157 1.00 71.25 880 GLY A CA 1
ATOM 6777 C C . GLY A 1 880 ? 2.323 -31.690 26.958 1.00 71.25 880 GLY A C 1
ATOM 6778 O O . GLY A 1 880 ? 2.391 -30.565 26.486 1.00 71.25 880 GLY A O 1
ATOM 6779 N N . GLU A 1 881 ? 1.790 -31.923 28.164 1.00 78.31 881 GLU A N 1
ATOM 6780 C CA . GLU A 1 881 ? 1.270 -30.865 29.067 1.00 78.31 881 GLU A CA 1
ATOM 6781 C C . GLU A 1 881 ? 1.979 -30.854 30.447 1.00 78.31 881 GLU A C 1
ATOM 6783 O O . GLU A 1 881 ? 1.670 -30.079 31.355 1.00 78.31 881 GLU A O 1
ATOM 6788 N N . ARG A 1 882 ? 2.967 -31.731 30.654 1.00 81.25 882 ARG A N 1
ATOM 6789 C CA . ARG A 1 882 ? 3.687 -31.908 31.928 1.00 81.25 882 ARG A CA 1
ATOM 6790 C C . ARG A 1 882 ? 4.740 -30.829 32.177 1.00 81.25 882 ARG A C 1
ATOM 6792 O O . ARG A 1 882 ? 5.172 -30.691 33.322 1.00 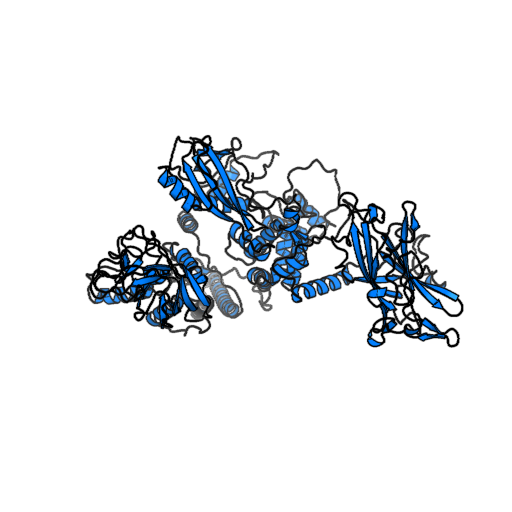81.25 882 ARG A O 1
ATOM 6799 N N . HIS A 1 883 ? 5.133 -30.073 31.151 1.00 82.38 883 HIS A N 1
ATOM 6800 C CA . HIS A 1 883 ? 6.099 -28.975 31.262 1.00 82.38 883 HIS A CA 1
ATOM 6801 C C . HIS A 1 883 ? 5.608 -27.818 32.148 1.00 82.38 883 HIS A C 1
ATOM 6803 O O . HIS A 1 883 ? 6.423 -27.137 32.759 1.00 82.38 883 HIS A O 1
ATOM 6809 N N . ARG A 1 884 ? 4.285 -27.609 32.277 1.00 76.38 884 ARG A N 1
ATOM 6810 C CA . ARG A 1 884 ? 3.680 -26.556 33.129 1.00 76.38 884 ARG A CA 1
ATOM 6811 C C . ARG A 1 884 ? 4.234 -25.144 32.882 1.00 76.38 884 ARG A C 1
ATOM 6813 O O . ARG A 1 884 ? 4.225 -24.306 33.782 1.00 76.38 884 ARG A O 1
ATOM 6820 N N . VAL A 1 885 ? 4.718 -24.883 31.671 1.00 79.00 885 VAL A N 1
ATOM 6821 C CA . VAL A 1 885 ? 5.222 -23.564 31.277 1.00 79.00 885 VAL A CA 1
ATOM 6822 C C . VAL A 1 885 ? 4.029 -22.671 30.966 1.00 79.00 885 VAL A C 1
ATOM 6824 O O . VAL A 1 885 ? 3.272 -22.948 30.037 1.00 79.00 885 VAL A O 1
ATOM 6827 N N . SER A 1 886 ? 3.866 -21.606 31.750 1.00 72.31 886 SER A N 1
ATOM 6828 C CA . SER A 1 886 ? 2.813 -20.611 31.547 1.00 72.31 886 SER A CA 1
ATOM 6829 C C . SER A 1 886 ? 3.227 -19.593 30.490 1.00 72.31 886 SER A C 1
ATOM 6831 O O . SER A 1 886 ? 4.223 -18.870 30.632 1.00 72.31 886 SER A O 1
ATOM 6833 N N . VAL A 1 887 ? 2.414 -19.504 29.448 1.00 70.00 887 VAL A N 1
ATOM 6834 C CA . VAL A 1 887 ? 2.543 -18.505 28.394 1.00 70.00 887 VAL A CA 1
ATOM 6835 C C . VAL A 1 887 ? 1.455 -17.455 28.584 1.00 70.00 887 VAL A C 1
ATOM 6837 O O . VAL A 1 887 ? 0.341 -17.767 28.992 1.00 70.00 887 VAL A O 1
ATOM 6840 N N . TYR A 1 888 ? 1.769 -16.198 28.312 1.00 67.75 888 TYR A N 1
ATOM 6841 C CA . TYR A 1 888 ? 0.819 -15.094 28.388 1.00 67.75 888 TYR A CA 1
ATOM 6842 C C . TYR A 1 888 ? 0.643 -14.476 27.008 1.00 67.75 888 TYR A C 1
ATOM 6844 O O . TYR A 1 888 ? 1.579 -14.445 26.215 1.00 67.75 888 TYR A O 1
ATOM 6852 N N . MET A 1 889 ? -0.542 -13.929 26.743 1.00 57.38 889 MET A N 1
ATOM 6853 C CA . MET A 1 889 ? -0.788 -13.107 25.551 1.00 57.38 889 MET A CA 1
ATOM 6854 C C . MET A 1 889 ? 0.213 -11.952 25.383 1.00 57.38 889 MET A C 1
ATOM 6856 O O . MET A 1 889 ? 0.501 -11.569 24.252 1.00 57.38 889 MET A O 1
ATOM 6860 N N . SER A 1 890 ? 0.781 -11.468 26.496 1.00 49.69 890 SER A N 1
ATOM 6861 C CA . SER A 1 890 ? 1.727 -10.340 26.524 1.00 49.69 890 SER A CA 1
ATOM 6862 C C . SER A 1 890 ? 3.164 -10.752 26.295 1.00 49.69 890 SER A C 1
ATOM 6864 O O . SER A 1 890 ? 4.039 -9.892 26.181 1.00 49.69 890 SER A O 1
ATOM 6866 N N . ASP A 1 891 ? 3.434 -12.055 26.227 1.00 53.66 891 ASP A N 1
ATOM 6867 C CA . ASP A 1 891 ? 4.758 -12.521 25.873 1.00 53.66 891 ASP A CA 1
ATOM 6868 C C . ASP A 1 891 ? 5.043 -12.097 24.428 1.00 53.66 891 ASP A C 1
ATOM 6870 O O . ASP A 1 891 ? 4.327 -12.462 23.493 1.00 53.66 891 ASP A O 1
ATOM 6874 N N . SER A 1 892 ? 6.121 -11.333 24.225 1.00 54.09 892 SER A N 1
ATOM 6875 C CA . SER A 1 892 ? 6.609 -11.066 22.870 1.00 54.09 892 SER A CA 1
ATOM 6876 C C . SER A 1 892 ? 6.828 -12.386 22.130 1.00 54.09 892 SER A C 1
ATOM 6878 O O . SER A 1 892 ? 7.121 -13.406 22.751 1.00 54.09 892 SER A O 1
ATOM 6880 N N . ILE A 1 893 ? 6.778 -12.379 20.797 1.00 57.06 893 ILE A N 1
ATOM 6881 C CA . ILE A 1 893 ? 7.004 -13.606 20.019 1.00 57.06 893 ILE A CA 1
ATOM 6882 C C . ILE A 1 893 ? 8.334 -14.298 20.372 1.00 57.06 893 ILE A C 1
ATOM 6884 O O . ILE A 1 893 ? 8.437 -15.520 20.309 1.00 57.06 893 ILE A O 1
ATOM 6888 N N . PHE A 1 894 ? 9.340 -13.527 20.797 1.00 55.22 894 PHE A N 1
ATOM 6889 C CA . PHE A 1 894 ? 10.619 -14.042 21.280 1.00 55.22 894 PHE A CA 1
ATOM 6890 C C . PHE A 1 894 ? 10.490 -14.740 22.638 1.00 55.22 894 PHE A C 1
ATOM 6892 O O . PHE A 1 894 ? 10.984 -15.852 22.791 1.00 55.22 894 PHE A O 1
ATOM 6899 N N . VAL A 1 895 ? 9.784 -14.130 23.595 1.00 63.69 895 VAL A N 1
ATOM 6900 C CA . VAL A 1 895 ? 9.526 -14.716 24.923 1.00 63.69 895 VAL A CA 1
ATOM 6901 C C . VAL A 1 895 ? 8.625 -15.943 24.804 1.00 63.69 895 VAL A C 1
ATOM 6903 O O . VAL A 1 895 ? 8.931 -16.982 25.379 1.00 63.69 895 VAL A O 1
ATOM 6906 N N . PHE A 1 896 ? 7.563 -15.859 24.001 1.00 72.56 896 PHE A N 1
ATOM 6907 C CA . PHE A 1 896 ? 6.692 -16.983 23.665 1.00 72.56 896 PHE A CA 1
ATOM 6908 C C . PHE A 1 896 ? 7.505 -18.155 23.107 1.00 72.56 896 PHE A C 1
ATOM 6910 O O . PHE A 1 896 ? 7.341 -19.297 23.525 1.00 72.56 896 PHE A O 1
ATOM 6917 N N . ARG A 1 897 ? 8.428 -17.870 22.186 1.00 71.25 897 ARG A N 1
ATOM 6918 C CA . ARG A 1 897 ? 9.291 -18.873 21.567 1.00 71.25 897 ARG A CA 1
ATOM 6919 C C . ARG A 1 897 ? 10.291 -19.488 22.545 1.00 71.25 897 ARG A C 1
ATOM 6921 O O . ARG A 1 897 ? 10.477 -20.701 22.504 1.00 71.25 897 ARG A O 1
ATOM 6928 N N . GLU A 1 898 ? 10.923 -18.694 23.407 1.00 74.88 898 GLU A N 1
ATOM 6929 C CA . GLU A 1 898 ? 11.817 -19.227 24.443 1.00 74.88 898 GLU A CA 1
ATOM 6930 C C . GLU A 1 898 ? 11.045 -20.077 25.457 1.00 74.88 898 GLU A C 1
ATOM 6932 O O . GLU A 1 898 ? 11.496 -21.168 25.790 1.00 74.88 898 GLU A O 1
ATOM 6937 N N . LYS A 1 899 ? 9.833 -19.667 25.848 1.00 80.94 899 LYS A N 1
ATOM 6938 C CA . LYS A 1 899 ? 8.941 -20.475 26.692 1.00 80.94 899 LYS A CA 1
ATOM 6939 C C . LYS A 1 899 ? 8.477 -21.757 26.004 1.00 80.94 899 LYS A C 1
ATOM 6941 O O . LYS A 1 899 ? 8.418 -22.806 26.633 1.00 80.94 899 LYS A O 1
ATOM 6946 N N . LEU A 1 900 ? 8.187 -21.713 24.704 1.00 83.00 900 LEU A N 1
ATOM 6947 C CA . LEU A 1 900 ? 7.837 -22.903 23.927 1.00 83.00 900 LEU A CA 1
ATOM 6948 C C . LEU A 1 900 ? 9.028 -23.865 23.821 1.00 83.00 900 LEU A C 1
ATOM 6950 O O . LEU A 1 900 ? 8.868 -25.080 23.916 1.00 83.00 900 LEU A O 1
ATOM 6954 N N . LYS A 1 901 ? 10.237 -23.326 23.662 1.00 82.69 901 LYS A N 1
ATOM 6955 C CA . LYS A 1 901 ? 11.481 -24.096 23.679 1.00 82.69 901 LYS A CA 1
ATOM 6956 C C . LYS A 1 901 ? 11.743 -24.705 25.056 1.00 82.69 901 LYS A C 1
ATOM 6958 O O . LYS A 1 901 ? 12.093 -25.880 25.123 1.00 82.69 901 LYS A O 1
ATOM 6963 N N . GLU A 1 902 ? 11.551 -23.945 26.129 1.00 83.75 902 GLU A N 1
ATOM 6964 C CA . GLU A 1 902 ? 11.612 -24.434 27.510 1.00 83.75 902 GLU A CA 1
ATOM 6965 C C . GLU A 1 902 ? 10.608 -25.573 27.719 1.00 83.75 902 GLU A C 1
ATOM 6967 O O . GLU A 1 902 ? 10.991 -26.650 28.169 1.00 83.75 902 GLU A O 1
ATOM 6972 N N . ALA A 1 903 ? 9.369 -25.400 27.249 1.00 86.38 903 ALA A N 1
ATOM 6973 C CA . ALA A 1 903 ? 8.334 -26.426 27.289 1.00 86.38 903 ALA A CA 1
ATOM 6974 C C . ALA A 1 903 ? 8.747 -27.715 26.553 1.00 86.38 903 ALA A C 1
ATOM 6976 O O . ALA A 1 903 ? 8.569 -28.814 27.081 1.00 86.38 903 ALA A O 1
ATOM 6977 N N . CYS A 1 904 ? 9.358 -27.595 25.367 1.00 84.88 904 CYS A N 1
ATOM 6978 C CA . CYS A 1 904 ? 9.884 -28.739 24.614 1.00 84.88 904 CYS A CA 1
ATOM 6979 C C . CYS A 1 904 ? 11.025 -29.446 25.359 1.00 84.88 904 CYS A C 1
ATOM 6981 O O . CYS A 1 904 ? 11.072 -30.675 25.404 1.00 84.88 904 CYS A O 1
ATOM 6983 N N . LEU A 1 905 ? 11.958 -28.685 25.940 1.00 85.81 905 LEU A N 1
ATOM 6984 C CA . LEU A 1 905 ? 13.094 -29.236 26.683 1.00 85.81 905 LEU A CA 1
ATOM 6985 C C . LEU A 1 905 ? 12.643 -29.955 27.957 1.00 85.81 905 LEU A C 1
ATOM 6987 O O . LEU A 1 905 ? 13.179 -31.019 28.283 1.00 85.81 905 LEU A O 1
ATOM 6991 N N . ASP A 1 906 ? 11.646 -29.410 28.650 1.00 86.94 906 ASP A N 1
ATOM 6992 C CA . ASP A 1 906 ? 11.074 -30.024 29.841 1.00 86.94 906 ASP A CA 1
ATOM 6993 C C . ASP A 1 906 ? 10.318 -31.313 29.505 1.00 86.94 906 ASP A C 1
ATOM 6995 O O . ASP A 1 906 ? 10.532 -32.332 30.168 1.00 86.94 906 ASP A O 1
ATOM 6999 N N . GLU A 1 907 ? 9.525 -31.337 28.429 1.00 87.81 907 GLU A N 1
ATOM 7000 C CA . GLU A 1 907 ? 8.901 -32.578 27.957 1.00 87.81 907 GLU A CA 1
ATOM 7001 C C . GLU A 1 907 ? 9.927 -33.619 27.507 1.00 87.81 907 GLU A C 1
ATOM 7003 O O . GLU A 1 907 ? 9.824 -34.781 27.901 1.00 87.81 907 GLU A O 1
ATOM 7008 N N . ALA A 1 908 ? 10.964 -33.221 26.762 1.00 87.12 908 ALA A N 1
ATOM 7009 C CA . ALA A 1 908 ? 12.057 -34.117 26.386 1.00 87.12 908 ALA A CA 1
ATOM 7010 C C . ALA A 1 908 ? 12.728 -34.726 27.628 1.00 87.12 908 ALA A C 1
ATOM 7012 O O . ALA A 1 908 ? 12.985 -35.932 27.696 1.00 87.12 908 ALA A O 1
ATOM 7013 N N . ARG A 1 909 ? 12.971 -33.915 28.663 1.00 89.31 909 ARG A N 1
ATOM 7014 C CA . ARG A 1 909 ? 13.566 -34.376 29.921 1.00 89.31 909 ARG A CA 1
ATOM 7015 C C . ARG A 1 909 ? 12.668 -35.375 30.649 1.00 89.31 909 ARG A C 1
ATOM 7017 O O . ARG A 1 909 ? 13.172 -36.390 31.141 1.00 89.31 909 ARG A O 1
ATOM 7024 N N . LEU A 1 910 ? 11.368 -35.097 30.726 1.00 88.50 910 LEU A N 1
ATOM 7025 C CA . LEU A 1 910 ? 10.386 -35.973 31.367 1.00 88.50 910 LEU A CA 1
ATOM 7026 C C . LEU A 1 910 ? 10.218 -37.290 30.596 1.00 88.50 910 LEU A C 1
ATOM 7028 O O . LEU A 1 910 ? 10.223 -38.359 31.210 1.00 88.50 910 LEU A O 1
ATOM 7032 N N . GLU A 1 911 ? 10.164 -37.234 29.265 1.00 88.88 911 GLU A N 1
ATOM 7033 C CA . GLU A 1 911 ? 10.049 -38.412 28.401 1.00 88.88 911 GLU A CA 1
ATOM 7034 C C . GLU A 1 911 ? 11.302 -39.295 28.484 1.00 88.88 911 GLU A C 1
ATOM 7036 O O . GLU A 1 911 ? 11.204 -40.515 28.628 1.00 88.88 911 GLU A O 1
ATOM 7041 N N . LYS A 1 912 ? 12.495 -38.689 28.514 1.00 90.06 912 LYS A N 1
ATOM 7042 C CA . LYS A 1 912 ? 13.767 -39.400 28.710 1.00 90.06 912 LYS A CA 1
ATOM 7043 C C . LYS A 1 912 ? 13.834 -40.112 30.059 1.00 90.06 912 LYS A C 1
ATOM 7045 O O . LYS A 1 912 ? 14.305 -41.248 30.131 1.00 90.06 912 LYS A O 1
ATOM 7050 N N . ALA A 1 913 ? 13.360 -39.470 31.128 1.00 89.12 913 ALA A N 1
ATOM 7051 C CA . ALA A 1 913 ? 13.304 -40.084 32.452 1.00 89.12 913 ALA A CA 1
ATOM 7052 C C . ALA A 1 913 ? 12.325 -41.272 32.487 1.00 89.12 913 ALA A C 1
ATOM 7054 O O . ALA A 1 913 ? 12.651 -42.319 33.053 1.00 89.12 913 ALA A O 1
ATOM 7055 N N . ALA A 1 914 ? 11.160 -41.139 31.844 1.00 86.69 914 ALA A N 1
ATOM 7056 C CA . ALA A 1 914 ? 10.178 -42.215 31.721 1.00 86.69 914 ALA A CA 1
ATOM 7057 C C . ALA A 1 914 ? 10.730 -43.408 30.916 1.00 86.69 914 ALA A C 1
ATOM 7059 O O . ALA A 1 914 ? 10.619 -44.555 31.359 1.00 86.69 914 ALA A O 1
ATOM 7060 N N . LEU A 1 915 ? 11.407 -43.138 29.793 1.00 87.25 915 LEU A N 1
ATOM 7061 C CA . LEU A 1 915 ? 12.053 -44.154 28.960 1.00 87.25 915 LEU A CA 1
ATOM 7062 C C . LEU A 1 915 ? 13.109 -44.944 29.750 1.00 87.25 915 LEU A C 1
ATOM 7064 O O . LEU A 1 915 ? 13.091 -46.173 29.743 1.00 87.25 915 LEU A O 1
ATOM 7068 N N . GLN A 1 916 ? 13.973 -44.261 30.509 1.00 89.44 916 GLN A N 1
ATOM 7069 C CA . GLN A 1 916 ? 14.997 -44.914 31.336 1.00 89.44 916 GLN A CA 1
ATOM 7070 C C . GLN A 1 916 ? 14.398 -45.806 32.431 1.00 89.44 916 GLN A C 1
ATOM 7072 O O . GLN A 1 916 ? 14.900 -46.904 32.686 1.00 89.44 916 GLN A O 1
ATOM 7077 N N . GLN A 1 917 ? 13.317 -45.365 33.082 1.00 87.62 917 GLN A N 1
ATOM 7078 C CA . GLN A 1 917 ? 12.620 -46.179 34.084 1.00 87.62 917 GLN A CA 1
ATOM 7079 C C . GLN A 1 917 ? 11.998 -47.436 33.463 1.00 87.62 917 GLN A C 1
ATOM 7081 O O . GLN A 1 917 ? 12.034 -48.512 34.071 1.00 87.62 917 GLN A O 1
ATOM 7086 N N . ARG A 1 918 ? 11.462 -47.318 32.245 1.00 85.19 918 ARG A N 1
ATOM 7087 C CA . ARG A 1 918 ? 10.878 -48.433 31.496 1.00 85.19 918 ARG A CA 1
ATOM 7088 C C . ARG A 1 918 ? 11.935 -49.428 31.023 1.00 85.19 918 ARG A C 1
ATOM 7090 O O . ARG A 1 918 ? 11.786 -50.622 31.256 1.00 85.19 918 ARG A O 1
ATOM 7097 N N . GLU A 1 919 ? 13.041 -48.962 30.455 1.00 84.94 919 GLU A N 1
ATOM 7098 C CA . GLU A 1 919 ? 14.159 -49.829 30.061 1.00 84.94 919 GLU A CA 1
ATOM 7099 C C . GLU A 1 919 ? 14.765 -50.552 31.277 1.00 84.94 919 GLU A C 1
ATOM 7101 O O . GLU A 1 919 ? 15.060 -51.749 31.220 1.00 84.94 919 GLU A O 1
ATOM 7106 N N . ALA A 1 920 ? 14.870 -49.872 32.425 1.00 84.81 920 ALA A N 1
ATOM 7107 C CA . ALA A 1 920 ? 15.315 -50.489 33.672 1.00 84.81 920 ALA A CA 1
ATOM 7108 C C . ALA A 1 920 ? 14.334 -51.556 34.194 1.00 84.81 920 ALA A C 1
ATOM 7110 O O . ALA A 1 920 ? 14.772 -52.575 34.738 1.00 84.81 920 ALA A O 1
ATOM 7111 N N . SER A 1 921 ? 13.020 -51.355 34.042 1.00 82.00 921 SER A N 1
ATOM 7112 C CA . SER A 1 921 ? 12.008 -52.334 34.459 1.00 82.00 921 SER A CA 1
ATOM 7113 C C . SER A 1 921 ? 11.963 -53.550 33.526 1.00 82.00 921 SER A C 1
ATOM 7115 O O . SER A 1 921 ? 11.908 -54.680 34.019 1.00 82.00 921 SER A O 1
ATOM 7117 N N . LEU A 1 922 ? 12.104 -53.345 32.212 1.00 80.62 922 LEU A N 1
ATOM 7118 C CA . LEU A 1 922 ? 12.248 -54.411 31.216 1.00 80.62 922 LEU A CA 1
ATOM 7119 C C . LEU A 1 922 ? 13.531 -55.221 31.445 1.00 80.62 922 LEU A C 1
ATOM 7121 O O . LEU A 1 922 ? 13.480 -56.449 31.481 1.00 80.62 922 LEU A O 1
ATOM 7125 N N . SER A 1 923 ? 14.659 -54.562 31.732 1.00 78.75 923 SER A N 1
ATOM 7126 C CA . SER A 1 923 ? 15.918 -55.243 32.071 1.00 78.75 923 SER A CA 1
ATOM 7127 C C . SER A 1 923 ? 15.807 -56.072 33.361 1.00 78.75 923 SER A C 1
ATOM 7129 O O . SER A 1 923 ? 16.337 -57.181 33.437 1.00 78.75 923 SER A O 1
ATOM 7131 N N . ARG A 1 924 ? 15.070 -55.589 34.375 1.00 77.31 924 ARG A N 1
ATOM 7132 C CA . ARG A 1 924 ? 14.779 -56.364 35.599 1.00 77.31 924 ARG A CA 1
ATOM 7133 C C . ARG A 1 924 ? 13.861 -57.558 35.331 1.00 77.31 924 ARG A C 1
ATOM 7135 O O . ARG A 1 924 ? 14.095 -58.616 35.910 1.00 77.31 924 ARG A O 1
ATOM 7142 N N . ARG A 1 925 ? 12.852 -57.408 34.465 1.00 69.75 925 ARG A N 1
ATOM 7143 C CA . ARG A 1 925 ? 11.955 -58.501 34.047 1.00 69.75 925 ARG A CA 1
ATOM 7144 C C . ARG A 1 925 ? 12.696 -59.574 33.255 1.00 69.75 925 ARG A C 1
ATOM 7146 O O . ARG A 1 925 ? 12.556 -60.746 33.581 1.00 69.75 925 ARG A O 1
ATOM 7153 N N . SER A 1 926 ? 13.540 -59.175 32.305 1.00 67.25 926 SER A N 1
ATOM 7154 C CA . SER A 1 926 ? 14.382 -60.085 31.518 1.00 67.25 926 SER A CA 1
ATOM 7155 C C . SER A 1 926 ? 15.276 -60.954 32.418 1.00 67.25 926 SER A C 1
ATOM 7157 O O . SER A 1 926 ? 15.316 -62.168 32.248 1.00 67.25 926 SER A O 1
ATOM 7159 N N . ARG A 1 927 ? 15.877 -60.384 33.476 1.00 65.31 927 ARG A N 1
ATOM 7160 C CA . ARG A 1 927 ? 16.675 -61.151 34.459 1.00 65.31 927 ARG A CA 1
ATOM 7161 C C . ARG A 1 927 ? 15.865 -62.125 35.324 1.00 65.31 927 ARG A C 1
ATOM 7163 O O . ARG A 1 927 ? 16.440 -63.062 35.866 1.00 65.31 927 ARG A O 1
ATOM 7170 N N . PHE A 1 928 ? 14.564 -61.898 35.503 1.00 61.78 928 PHE A N 1
ATOM 7171 C CA . PHE A 1 928 ? 13.684 -62.802 36.254 1.00 61.78 928 PHE A CA 1
ATOM 7172 C C . PHE A 1 928 ? 13.121 -63.938 35.386 1.00 61.78 928 PHE A C 1
ATOM 7174 O O . PHE A 1 928 ? 12.710 -64.961 35.934 1.00 61.78 928 PHE A O 1
ATOM 7181 N N . ASN A 1 929 ? 13.135 -63.781 34.058 1.00 55.97 929 ASN A N 1
ATOM 7182 C CA . ASN A 1 929 ? 12.505 -64.708 33.118 1.00 55.97 929 ASN A CA 1
ATOM 7183 C C . ASN A 1 929 ? 13.417 -65.850 32.624 1.00 55.97 929 ASN A C 1
ATOM 7185 O O . ASN A 1 929 ? 12.980 -66.700 31.852 1.00 55.97 929 ASN A O 1
ATOM 7189 N N . ASP A 1 930 ? 14.629 -65.969 33.175 1.00 55.53 930 ASP A N 1
ATOM 7190 C CA . ASP A 1 930 ? 15.535 -67.126 33.013 1.00 55.53 930 ASP A CA 1
ATOM 7191 C C . ASP A 1 930 ? 14.956 -68.451 33.584 1.00 55.53 930 ASP A C 1
ATOM 7193 O O . ASP A 1 930 ? 15.611 -69.492 33.577 1.00 55.53 930 ASP A O 1
ATOM 7197 N N . ARG A 1 931 ? 13.710 -68.437 34.092 1.00 55.56 931 ARG A N 1
ATOM 7198 C CA . ARG A 1 931 ? 12.955 -69.609 34.576 1.00 55.56 931 ARG A CA 1
ATOM 7199 C C . ARG A 1 931 ? 11.942 -70.195 33.580 1.00 55.56 931 ARG A C 1
ATOM 7201 O O . ARG A 1 931 ? 11.255 -71.147 33.940 1.00 55.56 931 ARG A O 1
ATOM 7208 N N . GLY A 1 932 ? 11.898 -69.720 32.332 1.00 53.28 932 GLY A N 1
ATOM 7209 C CA . GLY A 1 932 ? 11.284 -70.473 31.228 1.00 53.28 932 GLY A CA 1
ATOM 7210 C C . GLY A 1 932 ? 9.818 -70.175 30.896 1.00 53.28 932 GLY A C 1
ATOM 7211 O O . GLY A 1 932 ? 9.195 -70.985 30.212 1.00 53.28 932 GLY A O 1
ATOM 7212 N N . GLU A 1 933 ? 9.264 -69.029 31.297 1.00 57.47 933 GLU A N 1
ATOM 7213 C CA . GLU A 1 933 ? 7.945 -68.591 30.815 1.00 57.47 933 GLU A CA 1
ATOM 7214 C C . GLU A 1 933 ? 8.094 -67.568 29.678 1.00 57.47 933 GLU A C 1
ATOM 7216 O O . GLU A 1 933 ? 8.476 -66.417 29.882 1.00 57.47 933 GLU A O 1
ATOM 7221 N N . ARG A 1 934 ? 7.792 -68.000 28.446 1.00 53.19 934 ARG A N 1
ATOM 7222 C CA . ARG A 1 934 ? 7.620 -67.107 27.288 1.00 53.19 934 ARG A CA 1
ATOM 7223 C C . ARG A 1 934 ? 6.413 -66.204 27.548 1.00 53.19 934 ARG A C 1
ATOM 7225 O O . ARG A 1 934 ? 5.285 -66.687 27.547 1.00 53.19 934 ARG A O 1
ATOM 7232 N N . ILE A 1 935 ? 6.660 -64.916 27.750 1.00 56.53 935 ILE A N 1
ATOM 7233 C CA . ILE A 1 935 ? 5.636 -63.867 27.762 1.00 56.53 935 ILE A CA 1
ATOM 7234 C C . ILE A 1 935 ? 5.833 -63.043 26.488 1.00 56.53 935 ILE A C 1
ATOM 7236 O O . ILE A 1 935 ? 6.971 -62.822 26.081 1.00 56.53 935 ILE A O 1
ATOM 7240 N N . ASP A 1 936 ? 4.735 -62.629 25.857 1.00 54.81 936 ASP A N 1
ATOM 7241 C CA . ASP A 1 936 ? 4.706 -61.863 24.609 1.00 54.81 936 ASP A CA 1
ATOM 7242 C C . ASP A 1 936 ? 5.499 -60.542 24.724 1.00 54.81 936 ASP A C 1
ATOM 7244 O O . ASP A 1 936 ? 5.009 -59.539 25.238 1.00 54.81 936 ASP A O 1
ATOM 7248 N N . GLU A 1 937 ? 6.748 -60.541 24.248 1.00 56.31 937 GLU A N 1
ATOM 7249 C CA . GLU A 1 937 ? 7.657 -59.378 24.252 1.00 56.31 937 GLU A CA 1
ATOM 7250 C C . GLU A 1 937 ? 7.235 -58.280 23.252 1.00 56.31 937 GLU A C 1
ATOM 7252 O O . GLU A 1 937 ? 7.638 -57.127 23.390 1.00 56.31 937 GLU A O 1
ATOM 7257 N N . ALA A 1 938 ? 6.356 -58.599 22.296 1.00 54.69 938 ALA A N 1
ATOM 7258 C CA . ALA A 1 938 ? 6.027 -57.731 21.164 1.00 54.69 938 ALA A CA 1
ATOM 7259 C C . ALA A 1 938 ? 5.337 -56.400 21.538 1.00 54.69 938 ALA A C 1
ATOM 7261 O O . ALA A 1 938 ? 5.536 -55.405 20.852 1.00 54.69 938 ALA A O 1
ATOM 7262 N N . SER A 1 939 ? 4.560 -56.328 22.627 1.00 55.53 939 SER A N 1
ATOM 7263 C CA . SER A 1 939 ? 3.850 -55.086 22.998 1.00 55.53 939 SER A CA 1
ATOM 7264 C C . SER A 1 939 ? 4.711 -54.086 23.782 1.00 55.53 939 SER A C 1
ATOM 7266 O O . SER A 1 939 ? 4.328 -52.930 23.953 1.00 55.53 939 SER A O 1
ATOM 7268 N N . GLY A 1 940 ? 5.853 -54.525 24.325 1.00 59.62 940 GLY A N 1
ATOM 7269 C CA . GLY A 1 940 ? 6.769 -53.663 25.076 1.00 59.62 940 GLY A CA 1
ATOM 7270 C C . GLY A 1 940 ? 7.619 -52.776 24.168 1.00 59.62 940 GLY A C 1
ATOM 7271 O O . GLY A 1 940 ? 7.949 -51.647 24.553 1.00 59.62 940 GLY A O 1
ATOM 7272 N N . ASP A 1 941 ? 7.919 -53.273 22.969 1.00 66.81 941 ASP A N 1
ATOM 7273 C CA . ASP A 1 941 ? 8.806 -52.632 22.001 1.00 66.81 941 ASP A CA 1
ATOM 7274 C C . ASP A 1 941 ? 8.129 -51.453 21.292 1.00 66.81 941 ASP A C 1
ATOM 7276 O O . ASP A 1 941 ? 8.745 -50.392 21.183 1.00 66.81 941 ASP A O 1
ATOM 7280 N N . ASP A 1 942 ? 6.845 -51.570 20.936 1.00 74.00 942 ASP A N 1
ATOM 7281 C CA . ASP A 1 942 ? 6.094 -50.507 20.246 1.00 74.00 942 ASP A CA 1
ATOM 7282 C C . ASP A 1 942 ? 5.994 -49.218 21.076 1.00 74.00 942 ASP A C 1
ATOM 7284 O O . ASP A 1 942 ? 6.241 -48.115 20.585 1.00 74.00 942 ASP A O 1
ATOM 7288 N N . GLU A 1 943 ? 5.690 -49.327 22.370 1.00 78.19 943 GLU A N 1
ATOM 7289 C CA . GLU A 1 943 ? 5.560 -48.149 23.236 1.00 78.19 943 GLU A CA 1
ATOM 7290 C C . GLU A 1 943 ? 6.927 -47.519 23.554 1.00 78.19 943 GLU A C 1
ATOM 7292 O O . GLU A 1 943 ? 7.052 -46.299 23.667 1.00 78.19 943 GLU A O 1
ATOM 7297 N N . THR A 1 944 ? 7.976 -48.343 23.652 1.00 80.94 944 THR A N 1
ATOM 7298 C CA . THR A 1 944 ? 9.356 -47.873 23.848 1.00 80.94 944 THR A CA 1
ATOM 7299 C C . THR A 1 944 ? 9.866 -47.159 22.592 1.00 80.94 944 THR A C 1
ATOM 7301 O O . THR A 1 944 ? 10.530 -46.125 22.694 1.00 80.94 944 THR A O 1
ATOM 7304 N N . MET A 1 945 ? 9.506 -47.657 21.403 1.00 78.62 945 MET A N 1
ATOM 7305 C CA . MET A 1 945 ? 9.761 -46.989 20.127 1.00 78.62 945 MET A CA 1
ATOM 7306 C C . MET A 1 945 ? 9.018 -45.648 20.054 1.00 78.62 945 MET A C 1
ATOM 7308 O O . MET A 1 945 ? 9.641 -44.632 19.757 1.00 78.62 945 MET A O 1
ATOM 7312 N N . ALA A 1 946 ? 7.734 -45.610 20.425 1.00 78.69 946 ALA A N 1
ATOM 7313 C CA . ALA A 1 946 ? 6.944 -44.378 20.456 1.00 78.69 946 ALA A CA 1
ATOM 7314 C C . ALA A 1 946 ? 7.526 -43.319 21.416 1.00 78.69 946 ALA A C 1
ATOM 7316 O O . ALA A 1 946 ? 7.588 -42.141 21.065 1.00 78.69 946 ALA A O 1
ATOM 7317 N N . MET A 1 947 ? 8.009 -43.728 22.598 1.00 80.94 947 MET A N 1
ATOM 7318 C CA . MET A 1 947 ? 8.704 -42.842 23.546 1.00 80.94 947 MET A CA 1
ATOM 7319 C C . MET A 1 947 ? 10.008 -42.274 22.964 1.00 80.94 947 MET A C 1
ATOM 7321 O O . MET A 1 947 ? 10.286 -41.086 23.121 1.00 80.94 947 MET A O 1
ATOM 7325 N N . ARG A 1 948 ? 10.801 -43.096 22.258 1.00 81.25 948 ARG A N 1
ATOM 7326 C CA . ARG A 1 948 ? 12.026 -42.640 21.574 1.00 81.25 948 ARG A CA 1
ATOM 7327 C C . ARG A 1 948 ? 11.717 -41.651 20.453 1.00 81.25 948 ARG A C 1
ATOM 7329 O O . ARG A 1 948 ? 12.419 -40.651 20.331 1.00 81.25 948 ARG A O 1
ATOM 7336 N N . THR A 1 949 ? 10.656 -41.894 19.686 1.00 80.12 949 THR A N 1
ATOM 7337 C CA . THR A 1 949 ? 10.201 -40.978 18.635 1.00 80.12 949 THR A CA 1
ATOM 7338 C C . THR A 1 949 ? 9.760 -39.636 19.219 1.00 80.12 949 THR A C 1
ATOM 7340 O O . THR A 1 949 ? 10.237 -38.606 18.754 1.00 80.12 949 THR A O 1
ATOM 7343 N N . ARG A 1 950 ? 8.939 -39.619 20.282 1.00 82.44 950 ARG A N 1
ATOM 7344 C CA . ARG A 1 950 ? 8.528 -38.368 20.953 1.00 82.44 950 ARG A CA 1
ATOM 7345 C C . ARG A 1 950 ? 9.710 -37.594 21.534 1.00 82.44 950 ARG A C 1
ATOM 7347 O O . ARG A 1 950 ? 9.788 -36.382 21.366 1.00 82.44 950 ARG A O 1
ATOM 7354 N N . LEU A 1 951 ? 10.655 -38.288 22.172 1.00 83.94 951 LEU A N 1
ATOM 7355 C CA . LEU A 1 951 ? 11.879 -37.671 22.687 1.00 83.94 951 LEU A CA 1
ATOM 7356 C C . LEU A 1 951 ? 12.668 -36.972 21.570 1.00 83.94 951 LEU A C 1
ATOM 7358 O O . LEU A 1 951 ? 13.015 -35.800 21.708 1.00 83.94 951 LEU A O 1
ATOM 7362 N N . ALA A 1 952 ? 12.904 -37.672 20.456 1.00 78.88 952 ALA A N 1
ATOM 7363 C CA . ALA A 1 952 ? 13.607 -37.111 19.306 1.00 78.88 952 ALA A CA 1
ATOM 7364 C C . ALA A 1 952 ? 12.858 -35.911 18.701 1.00 78.88 952 ALA A C 1
ATOM 7366 O O . ALA A 1 952 ? 13.484 -34.920 18.331 1.00 78.88 952 ALA A O 1
ATOM 7367 N N . GLN A 1 953 ? 11.523 -35.967 18.651 1.00 78.00 953 GLN A N 1
ATOM 7368 C CA . GLN A 1 953 ? 10.679 -34.872 18.173 1.00 78.00 953 GLN A CA 1
ATOM 7369 C C . GLN A 1 953 ? 10.779 -33.620 19.058 1.00 78.00 953 GLN A C 1
ATOM 7371 O O . GLN A 1 953 ? 10.970 -32.525 18.530 1.00 78.00 953 GLN A O 1
ATOM 7376 N N . TYR A 1 954 ? 10.704 -33.758 20.387 1.00 82.88 954 TYR A N 1
ATOM 7377 C CA . TYR A 1 954 ? 10.840 -32.622 21.308 1.00 82.88 954 TYR A CA 1
ATOM 7378 C C . TYR A 1 954 ? 12.245 -32.002 21.272 1.00 82.88 954 TYR A C 1
ATOM 7380 O O . TYR A 1 954 ? 12.375 -30.777 21.256 1.00 82.88 954 TYR A O 1
ATOM 7388 N N . GLU A 1 955 ? 13.300 -32.823 21.204 1.00 79.94 955 GLU A N 1
ATOM 7389 C CA . GLU A 1 955 ? 14.682 -32.335 21.074 1.00 79.94 955 GLU A CA 1
ATOM 7390 C C . GLU A 1 955 ? 14.904 -31.612 19.734 1.00 79.94 955 GLU A C 1
ATOM 7392 O O . GLU A 1 955 ? 15.503 -30.532 19.709 1.00 79.94 955 GLU A O 1
ATOM 7397 N N . ALA A 1 956 ? 14.372 -32.153 18.632 1.00 72.81 956 ALA A N 1
ATOM 7398 C CA . ALA A 1 956 ? 14.431 -31.520 17.316 1.00 72.81 956 ALA A CA 1
ATOM 7399 C C . ALA A 1 956 ? 13.641 -30.202 17.271 1.00 72.81 956 ALA A C 1
ATOM 7401 O O . ALA A 1 956 ? 14.122 -29.226 16.695 1.00 72.81 956 ALA A O 1
ATOM 7402 N N . LEU A 1 957 ? 12.467 -30.140 17.912 1.00 72.31 957 LEU A N 1
ATOM 7403 C CA . LEU A 1 957 ? 11.656 -28.925 18.005 1.00 72.31 957 LEU A CA 1
ATOM 7404 C C . LEU A 1 957 ? 12.354 -27.840 18.841 1.00 72.31 957 LEU A C 1
ATOM 7406 O O . LEU A 1 957 ? 12.411 -26.687 18.429 1.00 72.31 957 LEU A O 1
ATOM 7410 N N . ALA A 1 958 ? 12.970 -28.193 19.971 1.00 75.88 958 ALA A N 1
ATOM 7411 C CA . ALA A 1 958 ? 13.745 -27.239 20.768 1.00 75.88 958 ALA A CA 1
ATOM 7412 C C . ALA A 1 958 ? 14.967 -26.685 20.002 1.00 75.88 958 ALA A C 1
ATOM 7414 O O . ALA A 1 958 ? 15.293 -25.494 20.092 1.00 75.88 958 ALA A O 1
ATOM 7415 N N . GLN A 1 959 ? 15.639 -27.536 19.219 1.00 68.94 959 GLN A N 1
ATOM 7416 C CA . GLN A 1 959 ? 16.749 -27.126 18.354 1.00 68.94 959 GLN A CA 1
ATOM 7417 C C . GLN A 1 959 ? 16.270 -26.251 17.189 1.00 68.94 959 GLN A C 1
ATOM 7419 O O . GLN A 1 959 ? 16.878 -25.216 16.913 1.00 68.94 959 GLN A O 1
ATOM 7424 N N . SER A 1 960 ? 15.156 -26.597 16.539 1.00 64.06 960 SER A N 1
ATOM 7425 C CA . SER A 1 960 ? 14.601 -25.804 15.438 1.00 64.06 960 SER A CA 1
ATOM 7426 C C . SER A 1 960 ? 14.104 -24.444 15.928 1.00 64.06 960 SER A C 1
ATOM 7428 O O . SER A 1 960 ? 14.469 -23.430 15.338 1.00 64.06 960 SER A O 1
ATOM 7430 N N . LEU A 1 961 ? 13.441 -24.377 17.089 1.00 64.75 961 LEU A N 1
ATOM 7431 C CA . LEU A 1 961 ? 13.088 -23.136 17.790 1.00 64.75 961 LEU A CA 1
ATOM 7432 C C . LEU A 1 961 ? 14.312 -22.315 18.232 1.00 64.75 961 LEU A C 1
ATOM 7434 O O . LEU A 1 961 ? 14.149 -21.234 18.784 1.00 64.75 961 LEU A O 1
ATOM 7438 N N . SER A 1 962 ? 15.547 -22.744 17.968 1.00 52.69 962 SER A N 1
ATOM 7439 C CA . SER A 1 962 ? 16.763 -21.931 18.139 1.00 52.69 962 SER A CA 1
ATOM 7440 C C . SER A 1 962 ? 17.193 -21.209 16.844 1.00 52.69 962 SER A C 1
ATOM 7442 O O . SER A 1 962 ? 17.981 -20.267 16.890 1.00 52.69 962 SER A O 1
ATOM 7444 N N . HIS A 1 963 ? 16.612 -21.561 15.690 1.00 46.38 963 HIS A N 1
ATOM 7445 C CA . HIS A 1 963 ? 16.823 -20.923 14.381 1.00 46.38 963 HIS A CA 1
ATOM 7446 C C . HIS A 1 963 ? 15.613 -20.059 13.972 1.00 46.38 963 HIS A C 1
ATOM 7448 O O . HIS A 1 963 ? 14.536 -20.221 14.528 1.00 46.38 963 HIS A O 1
ATOM 7454 N N . ARG A 1 964 ? 15.783 -19.044 13.109 1.00 42.22 964 ARG A N 1
ATOM 7455 C CA . ARG A 1 964 ? 14.792 -17.972 12.827 1.00 42.22 964 ARG A CA 1
ATOM 7456 C C . ARG A 1 964 ? 13.466 -18.480 12.206 1.00 42.22 964 ARG A C 1
ATOM 7458 O O . ARG A 1 964 ? 13.237 -18.262 11.023 1.00 42.22 964 ARG A O 1
ATOM 7465 N N . TYR A 1 965 ? 12.592 -19.104 12.991 1.00 42.09 965 TYR A N 1
ATOM 7466 C CA . TYR A 1 965 ? 11.241 -19.496 12.579 1.00 42.09 965 TYR A CA 1
ATOM 7467 C C . TYR A 1 965 ? 10.179 -18.605 13.229 1.00 42.09 965 TYR A C 1
ATOM 7469 O O . TYR A 1 965 ? 10.361 -18.120 14.351 1.00 42.09 965 TYR A O 1
ATOM 7477 N N . ILE A 1 966 ? 9.088 -18.392 12.493 1.00 38.06 966 ILE A N 1
ATOM 7478 C CA . ILE A 1 966 ? 7.884 -17.680 12.927 1.00 38.06 966 ILE A CA 1
ATOM 7479 C C . ILE A 1 966 ? 6.939 -18.720 13.530 1.00 38.06 966 ILE A C 1
ATOM 7481 O O . ILE A 1 966 ? 6.590 -19.688 12.858 1.00 38.06 966 ILE A O 1
ATOM 7485 N N . VAL A 1 967 ? 6.528 -18.533 14.785 1.00 38.53 967 VAL A N 1
ATOM 7486 C CA . VAL A 1 967 ? 5.420 -19.299 15.368 1.00 38.53 967 VAL A CA 1
ATOM 7487 C C . VAL A 1 967 ? 4.152 -18.472 15.190 1.00 38.53 967 VAL A C 1
ATOM 7489 O O . VAL A 1 967 ? 4.112 -17.319 15.609 1.00 38.53 967 VAL A O 1
ATOM 7492 N N . MET A 1 968 ? 3.132 -19.028 14.538 1.00 33.78 968 MET A N 1
ATOM 7493 C CA . MET A 1 968 ? 1.830 -18.373 14.408 1.00 33.78 968 MET A CA 1
ATOM 7494 C C . MET A 1 968 ? 0.823 -19.046 15.323 1.00 33.78 968 MET A C 1
ATOM 7496 O O . MET A 1 968 ? 0.615 -20.255 15.247 1.00 33.78 968 MET A O 1
ATOM 7500 N N . VAL A 1 969 ? 0.189 -18.243 16.171 1.00 37.12 969 VAL A N 1
ATOM 7501 C CA . VAL A 1 969 ? -0.891 -18.673 17.055 1.00 37.12 969 VAL A CA 1
ATOM 7502 C C . VAL A 1 969 ? -2.208 -18.259 16.407 1.00 37.12 969 VAL A C 1
ATOM 7504 O O . VAL A 1 969 ? -2.471 -17.072 16.221 1.00 37.12 969 VAL A O 1
ATOM 7507 N N . PHE A 1 970 ? -3.025 -19.239 16.025 1.00 34.25 970 PHE A N 1
ATOM 7508 C CA . PHE A 1 970 ? -4.348 -18.995 15.458 1.00 34.25 970 PHE A CA 1
ATOM 7509 C C . PHE A 1 970 ? -5.373 -18.843 16.583 1.00 34.25 970 PHE A C 1
ATOM 7511 O O . PHE A 1 970 ? -5.544 -19.747 17.398 1.00 34.25 970 PHE A O 1
ATOM 7518 N N . VAL A 1 971 ? -6.084 -17.715 16.609 1.00 39.56 971 VAL A N 1
ATOM 7519 C CA . VAL A 1 971 ? -7.225 -17.509 17.507 1.00 39.56 971 VAL A CA 1
ATOM 7520 C C . VAL A 1 971 ? -8.510 -17.737 16.707 1.00 39.56 971 VAL A C 1
ATOM 7522 O O . VAL A 1 971 ? -8.913 -16.850 15.951 1.00 39.56 971 VAL A O 1
ATOM 7525 N N . PRO A 1 972 ? -9.178 -18.899 16.822 1.00 35.94 972 PRO A N 1
ATOM 7526 C CA . PRO A 1 972 ? -10.442 -19.122 16.133 1.00 35.94 972 PRO A CA 1
ATOM 7527 C C . PRO A 1 972 ? -11.501 -18.125 16.618 1.00 35.94 972 PRO A C 1
ATOM 7529 O O . PRO A 1 972 ? -11.632 -17.855 17.817 1.00 35.94 972 PRO A O 1
ATOM 7532 N N . SER A 1 973 ? -12.295 -17.597 15.682 1.00 35.50 973 SER A N 1
ATOM 7533 C CA . SER A 1 973 ? -13.443 -16.747 16.004 1.00 35.50 973 SER A CA 1
ATOM 7534 C C . SER A 1 973 ? -14.426 -17.478 16.928 1.00 35.50 973 SER A C 1
ATOM 7536 O O . SER A 1 973 ? -14.428 -18.708 17.034 1.00 35.50 973 SER A O 1
ATOM 7538 N N . LYS A 1 974 ? -15.288 -16.726 17.623 1.00 38.34 974 LYS A N 1
ATOM 7539 C CA . LYS A 1 974 ? -16.348 -17.308 18.462 1.00 38.34 974 LYS A CA 1
ATOM 7540 C C . LYS A 1 974 ? -17.185 -18.334 17.686 1.00 38.34 974 LYS A C 1
ATOM 7542 O O . LYS A 1 974 ? -17.415 -19.419 18.203 1.00 38.34 974 LYS A O 1
ATOM 7547 N N . ASP A 1 975 ? -17.524 -18.030 16.437 1.00 39.69 975 ASP A N 1
ATOM 7548 C CA . ASP A 1 975 ? -18.324 -18.913 15.587 1.00 39.69 975 ASP A CA 1
ATOM 7549 C C . ASP A 1 975 ? -17.603 -20.235 15.281 1.00 39.69 975 ASP A C 1
ATOM 7551 O O . ASP A 1 975 ? -18.228 -21.289 15.331 1.00 39.69 975 ASP A O 1
ATOM 7555 N N . LEU A 1 976 ? -16.281 -20.208 15.055 1.00 37.78 976 LEU A N 1
ATOM 7556 C CA . LEU A 1 976 ? -15.457 -21.415 14.882 1.00 37.78 976 LEU A CA 1
ATOM 7557 C C . LEU A 1 976 ? -15.340 -22.236 16.177 1.00 37.78 976 LEU A C 1
ATOM 7559 O O . LEU A 1 976 ? -15.367 -23.466 16.130 1.00 37.78 976 LEU A O 1
ATOM 7563 N N . ARG A 1 977 ? -15.246 -21.573 17.340 1.00 40.09 977 ARG A N 1
ATOM 7564 C CA . ARG A 1 977 ? -15.219 -22.236 18.660 1.00 40.09 977 ARG A CA 1
ATOM 7565 C C . ARG A 1 977 ? -16.556 -22.892 19.000 1.00 40.09 977 ARG A C 1
ATOM 7567 O O . ARG A 1 977 ? -16.575 -24.000 19.534 1.00 40.09 977 ARG A O 1
ATOM 7574 N N . ASP A 1 978 ? -17.658 -22.225 18.675 1.00 43.38 978 ASP A N 1
ATOM 7575 C CA . ASP A 1 978 ? -19.008 -22.744 18.882 1.00 43.38 978 ASP A CA 1
ATOM 7576 C C . ASP A 1 978 ? -19.304 -23.906 17.912 1.00 43.38 978 ASP A C 1
ATOM 7578 O O . ASP A 1 978 ? -19.935 -24.881 18.316 1.00 43.38 978 ASP A O 1
ATOM 7582 N N . LEU A 1 979 ? -18.762 -23.874 16.684 1.00 38.03 979 LEU A N 1
ATOM 7583 C CA . LEU A 1 979 ? -18.825 -24.992 15.730 1.00 38.03 979 LEU A CA 1
ATOM 7584 C C . LEU A 1 979 ? -18.065 -26.231 16.227 1.00 38.03 979 LEU A C 1
ATOM 7586 O O . LEU A 1 979 ? -18.583 -27.339 16.133 1.00 38.03 979 LEU A O 1
ATOM 7590 N N . HIS A 1 980 ? -16.862 -26.050 16.785 1.00 36.81 980 HIS A N 1
ATOM 7591 C CA . HIS A 1 980 ? -16.056 -27.157 17.311 1.00 36.81 980 HIS A CA 1
ATOM 7592 C C . HIS A 1 980 ? -16.669 -27.804 18.558 1.00 36.81 980 HIS A C 1
ATOM 7594 O O . HIS A 1 980 ? -16.524 -29.000 18.747 1.00 36.81 980 HIS A O 1
ATOM 7600 N N . ARG A 1 981 ? -17.377 -27.038 19.399 1.00 39.41 981 ARG A N 1
ATOM 7601 C CA . ARG A 1 981 ? -18.097 -27.584 20.566 1.00 39.41 981 ARG A CA 1
ATOM 7602 C C . ARG A 1 981 ? -19.403 -28.295 20.207 1.00 39.41 981 ARG A C 1
ATOM 7604 O O . ARG A 1 981 ? -19.961 -28.984 21.058 1.00 39.41 981 ARG A O 1
ATOM 7611 N N . ALA A 1 982 ? -19.931 -28.048 19.009 1.00 39.00 982 ALA A N 1
ATOM 7612 C CA . ALA A 1 982 ? -21.182 -28.624 18.527 1.00 39.00 982 ALA A CA 1
ATOM 7613 C C . ALA A 1 982 ? -20.987 -29.928 17.728 1.00 39.00 982 ALA A C 1
ATOM 7615 O O . ALA A 1 982 ? -21.969 -30.646 17.523 1.00 39.00 982 ALA A O 1
ATOM 7616 N N . GLY A 1 983 ? -19.760 -30.215 17.280 1.00 32.50 983 GLY A N 1
ATOM 7617 C CA . GLY A 1 983 ? -19.335 -31.519 16.756 1.00 32.50 983 GLY A CA 1
ATOM 7618 C C . GLY A 1 983 ? -18.641 -32.336 17.831 1.00 32.50 983 GLY A C 1
ATOM 7619 O O . GLY A 1 983 ? -18.747 -33.580 17.753 1.00 32.50 983 GLY A O 1
#

InterPro domains:
  IPR000008 C2 domain [PF00168] (734-829)
  IPR035892 C2 domain superfamily [G3DSA:2.60.40.150] (718-875)